Protein AF-0000000072196086 (afdb_homodimer)

Nearest PDB structures (foldseek):
  5thw-assembly2_D  TM=9.389E-01  e=6.724E-43  Burkholderia multivorans ATCC 17616
  4pxe-assembly1_B  TM=7.854E-01  e=1.519E-45  Arabidopsis thaliana
  5tp4-assembly1_A  TM=9.372E-01  e=2.542E-41  Burkholderia ambifaria MC40-6
  4pxc-assembly1_B  TM=7.829E-01  e=1.582E-44  Arabidopsis thaliana
  1ysj-assembly1_B  TM=7.218E-01  e=8.673E-21  Bacillus subtilis

Organism: NCBI:txid1219067

Sequence (834 aa):
MSKLDAQRIMERADHLATFTSMQDGLKRTYLSPEHKQAHHQLGEWMLQAGLETWQDSVGNQWGRKVSSNPTMPTLIIGSHSDTVADAGKYDGNLGILVGISSLEQLKDVEFPFHVDVVAFADEEGTRFNSTLIGSSAVAGVFDQNWLSLKDNDGVTMSQAMVEFGLSPEEVGKDSRSSDGVMAYLEVHIEQGPVLEAQNQPVGVVTGIAGAKRFQFQVKGLAGHAGTVPMGMRMDALCAVAEMISTIENYATEQSKTENKVVATVGKCEVSPGSVNVIPGEVNFTVDIRSLNQEQLERSCDDLLTALNAIAKRREVSFSNRLLYQASAVPCNDSLQSQWGEIVSRVSESEPVFLPSGAGHDALAMIHLTEVAMLFVRCDKGISHNPLESVQEDDVAVALQCLTEMILAQQERKTDGNMSKLDAQRIMERADHLATFTSMQDGLKRTYLSPEHKQAHHQLGEWMLQAGLETWQDSVGNQWGRKVSSNPTMPTLIIGSHSDTVADAGKYDGNLGILVGISSLEQLKDVEFPFHVDVVAFADEEGTRFNSTLIGSSAVAGVFDQNWLSLKDNDGVTMSQAMVEFGLSPEEVGKDSRSSDGVMAYLEVHIEQGPVLEAQNQPVGVVTGIAGAKRFQFQVKGLAGHAGTVPMGMRMDALCAVAEMISTIENYATEQSKTENKVVATVGKCEVSPGSVNVIPGEVNFTVDIRSLNQEQLERSCDDLLTALNAIAKRREVSFSNRLLYQASAVPCNDSLQSQWGEIVSRVSESEPVFLPSGAGHDALAMIHLTEVAMLFVRCDKGISHNPLESVQEDDVAVALQCLTEMILAQQERKTDGN

InterPro domains:
  IPR002933 Peptidase M20 [PF01546] (77-407)
  IPR010158 N-carbamoyl-L-amino-acid amidohydrolase [PIRSF001235] (11-411)
  IPR010158 N-carbamoyl-L-amino-acid amidohydrolase [PTHR32494] (3-406)
  IPR010158 N-carbamoyl-L-amino-acid amidohydrolase [TIGR01879] (8-407)
  IPR011650 Peptidase M20, dimerisation domain [PF07687] (207-313)
  IPR036264 Bacterial exopeptidase dimerisation domain [SSF55031] (210-325)

pLDDT: mean 95.76, std 6.64, range [34.69, 98.94]

Solvent-accessible surface area (backbone atoms only — not comparable to full-atom values): 40152 Å² total; per-residue (Å²): 109,54,60,63,50,21,51,50,43,52,51,49,34,55,55,49,44,67,38,34,81,38,86,98,40,27,25,21,37,63,66,34,73,32,35,53,51,41,44,52,51,50,41,50,55,28,43,74,36,68,25,52,64,52,67,54,50,71,55,24,33,35,23,31,43,79,29,90,36,81,83,42,37,25,36,39,32,32,27,24,62,33,42,48,77,45,18,32,53,45,61,27,36,45,16,31,44,42,43,47,52,30,48,36,74,40,60,85,58,86,45,72,29,29,38,34,34,31,35,24,31,22,45,77,19,71,51,54,74,49,56,30,49,28,33,12,26,39,24,62,64,57,60,76,69,53,42,67,34,49,28,96,84,64,50,28,42,39,59,38,31,44,73,65,72,38,48,62,88,44,50,60,72,68,33,55,54,46,84,50,36,63,33,38,41,30,40,34,60,53,38,18,38,61,37,52,76,64,72,33,45,53,33,37,31,52,20,29,33,12,38,41,28,36,41,35,40,31,40,35,45,61,43,43,31,51,34,46,55,66,93,75,57,23,43,16,53,60,52,48,18,51,42,50,47,49,51,46,52,51,24,49,58,34,46,75,43,94,63,37,34,35,54,25,65,8,30,51,47,50,31,89,42,36,56,62,28,31,18,19,29,28,40,32,27,39,29,38,30,12,58,40,54,69,55,38,54,50,50,50,52,53,49,53,53,53,45,50,49,50,25,58,76,54,62,32,46,75,49,76,44,82,74,46,74,48,74,39,43,70,30,35,68,70,55,42,51,51,47,37,54,44,41,22,65,73,70,69,42,84,59,46,74,41,70,32,39,56,89,56,49,58,72,35,34,51,69,31,34,51,31,32,42,38,26,29,34,18,53,86,13,44,54,76,23,66,77,32,41,67,51,59,69,32,45,23,50,51,34,51,40,52,38,52,52,58,59,52,52,61,58,55,51,61,67,71,101,109,54,61,61,50,20,50,48,43,52,51,48,35,56,55,49,44,67,38,35,77,38,86,98,40,27,24,20,39,61,64,33,72,33,36,51,50,40,44,52,51,50,41,49,55,28,44,72,37,69,24,51,65,52,66,53,50,72,56,24,34,36,26,31,43,82,30,91,36,80,84,40,36,25,37,37,31,30,28,25,62,32,39,49,76,44,18,33,55,44,62,27,38,44,15,32,45,41,43,46,51,29,49,36,76,41,59,87,58,88,45,74,29,30,40,34,34,31,35,24,32,22,46,77,18,69,51,55,74,50,58,30,50,28,33,11,25,37,24,60,64,56,58,75,70,53,41,68,32,48,28,94,86,64,50,28,43,38,58,37,30,44,75,64,72,37,48,62,87,44,51,62,71,69,34,54,54,46,83,50,37,62,34,35,39,32,42,32,59,52,40,17,38,62,36,53,75,66,73,32,45,51,33,36,32,52,22,31,34,12,37,40,29,36,42,34,41,31,39,35,46,62,43,44,32,48,34,45,54,65,92,76,58,24,43,16,51,60,54,47,18,52,42,49,46,50,50,47,52,52,23,49,59,33,45,74,42,94,63,38,34,35,55,24,65,8,30,52,47,51,31,89,40,36,57,60,29,32,18,19,28,28,39,34,26,39,29,37,32,11,58,40,54,67,55,40,56,50,50,52,52,53,49,54,53,52,45,51,51,50,26,59,77,54,63,32,47,73,49,74,42,82,73,46,75,47,76,39,42,72,29,34,67,68,55,42,52,51,48,38,54,44,41,23,64,76,68,69,42,84,60,45,75,42,70,32,38,56,89,57,49,59,72,34,34,50,72,31,32,50,31,33,40,37,27,29,36,20,52,85,13,43,54,76,24,66,78,34,41,68,51,57,69,33,45,23,51,50,32,53,39,52,39,51,51,59,58,52,50,61,58,54,51,62,66,72,102

Structure (mmCIF, N/CA/C/O backbone):
data_AF-0000000072196086-model_v1
#
loop_
_entity.id
_entity.type
_entity.pdbx_description
1 polymer 'Zn-dependent hydrolase'
#
loop_
_atom_site.group_PDB
_atom_site.id
_atom_site.type_symbol
_atom_site.label_atom_id
_atom_site.label_alt_id
_atom_site.label_comp_id
_atom_site.label_asym_id
_atom_site.label_entity_id
_atom_site.label_seq_id
_atom_site.pdbx_PDB_ins_code
_atom_site.Cartn_x
_atom_site.Cartn_y
_atom_site.Cartn_z
_atom_site.occupancy
_atom_site.B_iso_or_equiv
_atom_site.auth_seq_id
_atom_site.auth_comp_id
_atom_site.auth_asym_id
_atom_site.auth_atom_id
_atom_site.pdbx_PDB_model_num
ATOM 1 N N . MET A 1 1 ? 3.447 -33.844 -40.188 1 55.12 1 MET A N 1
ATOM 2 C CA . MET A 1 1 ? 2.564 -34.469 -39.219 1 55.12 1 MET A CA 1
ATOM 3 C C . MET A 1 1 ? 2.598 -33.719 -37.875 1 55.12 1 MET A C 1
ATOM 5 O O . MET A 1 1 ? 1.549 -33.375 -37.344 1 55.12 1 MET A O 1
ATOM 9 N N . SER A 1 2 ? 3.881 -33.281 -37.656 1 72.62 2 SER A N 1
ATOM 10 C CA . SER A 1 2 ? 4.004 -32.688 -36.344 1 72.62 2 SER A CA 1
ATOM 11 C C . SER A 1 2 ? 3.445 -31.266 -36.312 1 72.62 2 SER A C 1
ATOM 13 O O . SER A 1 2 ? 2.746 -30.875 -35.375 1 72.62 2 SER A O 1
ATOM 15 N N . LYS A 1 3 ? 3.455 -30.609 -37.406 1 80.06 3 LYS A N 1
ATOM 16 C CA . LYS A 1 3 ? 2.982 -29.234 -37.469 1 80.06 3 LYS A CA 1
ATOM 17 C C . LYS A 1 3 ? 1.459 -29.172 -37.5 1 80.06 3 LYS A C 1
ATOM 19 O O . LYS A 1 3 ? 0.843 -28.344 -36.844 1 80.06 3 LYS A O 1
ATOM 24 N N . LEU A 1 4 ? 0.886 -30.047 -38.312 1 87.25 4 LEU A N 1
ATOM 25 C CA . LEU A 1 4 ? -0.568 -30.109 -38.406 1 87.25 4 LEU A CA 1
ATOM 26 C C . LEU A 1 4 ? -1.192 -30.484 -37.062 1 87.25 4 LEU A C 1
ATOM 28 O O . LEU A 1 4 ? -2.248 -29.969 -36.688 1 87.25 4 LEU A O 1
ATOM 32 N N . ASP A 1 5 ? -0.518 -31.359 -36.438 1 93.75 5 ASP A N 1
ATOM 33 C CA . ASP A 1 5 ? -1.005 -31.781 -35.125 1 93.75 5 ASP A CA 1
ATOM 34 C C . ASP A 1 5 ? -0.903 -30.641 -34.094 1 93.75 5 ASP A C 1
ATOM 36 O O . ASP A 1 5 ? -1.793 -30.453 -33.281 1 93.75 5 ASP A O 1
ATOM 40 N N . ALA A 1 6 ? 0.169 -29.891 -34.281 1 96.56 6 ALA A N 1
ATOM 41 C CA . ALA A 1 6 ? 0.336 -28.75 -33.375 1 96.56 6 ALA A CA 1
ATOM 42 C C . ALA A 1 6 ? -0.746 -27.703 -33.625 1 96.56 6 ALA A C 1
ATOM 44 O O . ALA A 1 6 ? -1.274 -27.109 -32.688 1 96.56 6 ALA A O 1
ATOM 45 N N . GLN A 1 7 ? -1.044 -27.453 -34.844 1 97.19 7 GLN A N 1
ATOM 46 C CA . GLN A 1 7 ? -2.113 -26.516 -35.188 1 97.19 7 GLN A CA 1
ATOM 47 C C . GLN A 1 7 ? -3.451 -26.969 -34.625 1 97.19 7 GLN A C 1
ATOM 49 O O . GLN A 1 7 ? -4.223 -26.172 -34.094 1 97.19 7 GLN A O 1
ATOM 54 N N . ARG A 1 8 ? -3.686 -28.234 -34.75 1 97.88 8 ARG A N 1
ATOM 55 C CA . ARG A 1 8 ? -4.926 -28.797 -34.25 1 97.88 8 ARG A CA 1
ATOM 56 C C . ARG A 1 8 ? -4.996 -28.656 -32.719 1 97.88 8 ARG A C 1
ATOM 58 O O . ARG A 1 8 ? -6.062 -28.359 -32.156 1 97.88 8 ARG A O 1
ATOM 65 N N . ILE A 1 9 ? -3.879 -28.875 -32.094 1 98.31 9 ILE A N 1
ATOM 66 C CA . ILE A 1 9 ? -3.809 -28.703 -30.641 1 98.31 9 ILE A CA 1
ATOM 67 C C . ILE A 1 9 ? -4.188 -27.266 -30.281 1 98.31 9 ILE A C 1
ATOM 69 O O . ILE A 1 9 ? -4.977 -27.031 -29.359 1 98.31 9 ILE A O 1
ATOM 73 N N . MET A 1 10 ? -3.67 -26.328 -31 1 97.81 10 MET A N 1
ATOM 74 C CA . MET A 1 10 ? -3.936 -24.906 -30.719 1 97.81 10 MET A CA 1
ATOM 75 C C . MET A 1 10 ? -5.398 -24.578 -31 1 97.81 10 MET A C 1
ATOM 77 O O . MET A 1 10 ? -6.016 -23.812 -30.25 1 97.81 10 MET A O 1
ATOM 81 N N . GLU A 1 11 ? -5.934 -25.109 -32 1 98.19 11 GLU A N 1
ATOM 82 C CA . GLU A 1 11 ? -7.352 -24.906 -32.312 1 98.19 11 GLU A CA 1
ATOM 83 C C . GLU A 1 11 ? -8.234 -25.5 -31.219 1 98.19 11 GLU A C 1
ATOM 85 O O . GLU A 1 11 ? -9.266 -24.906 -30.875 1 98.19 11 GLU A O 1
ATOM 90 N N . ARG A 1 12 ? -7.852 -26.641 -30.75 1 98.56 12 ARG A N 1
ATOM 91 C CA . ARG A 1 12 ? -8.602 -27.25 -29.656 1 98.56 12 ARG A CA 1
ATOM 92 C C . ARG A 1 12 ? -8.523 -26.406 -28.391 1 98.56 12 ARG A C 1
ATOM 94 O O . ARG A 1 12 ? -9.5 -26.312 -27.641 1 98.56 12 ARG A O 1
ATOM 101 N N . ALA A 1 13 ? -7.332 -25.844 -28.172 1 98.31 13 ALA A N 1
ATOM 102 C CA . ALA A 1 13 ? -7.211 -24.938 -27.031 1 98.31 13 ALA A CA 1
ATOM 103 C C . ALA A 1 13 ? -8.164 -23.766 -27.172 1 98.31 13 ALA A C 1
ATOM 105 O O . ALA A 1 13 ? -8.781 -23.344 -26.188 1 98.31 13 ALA A O 1
ATOM 106 N N . ASP A 1 14 ? -8.281 -23.188 -28.359 1 98 14 ASP A N 1
ATOM 107 C CA . ASP A 1 14 ? -9.227 -22.109 -28.641 1 98 14 ASP A CA 1
ATOM 108 C C . ASP A 1 14 ? -10.656 -22.547 -28.328 1 98 14 ASP A C 1
ATOM 110 O O . ASP A 1 14 ? -11.438 -21.781 -27.75 1 98 14 ASP A O 1
ATOM 114 N N . HIS A 1 15 ? -10.914 -23.734 -28.766 1 98.44 15 HIS A N 1
ATOM 115 C CA . HIS A 1 15 ? -12.258 -24.266 -28.562 1 98.44 15 HIS A CA 1
ATOM 116 C C . HIS A 1 15 ? -12.562 -24.453 -27.078 1 98.44 15 HIS A C 1
ATOM 118 O O . HIS A 1 15 ? -13.641 -24.078 -26.609 1 98.44 15 HIS A O 1
ATOM 124 N N . LEU A 1 16 ? -11.641 -25.016 -26.359 1 98.19 16 LEU A N 1
ATOM 125 C CA . LEU A 1 16 ? -11.828 -25.203 -24.922 1 98.19 16 LEU A CA 1
ATOM 126 C C . LEU A 1 16 ? -12.078 -23.859 -24.234 1 98.19 16 LEU A C 1
ATOM 128 O O . LEU A 1 16 ? -12.828 -23.797 -23.266 1 98.19 16 LEU A O 1
ATOM 132 N N . ALA A 1 17 ? -11.438 -22.781 -24.75 1 97.69 17 ALA A N 1
ATOM 133 C CA . ALA A 1 17 ? -11.516 -21.469 -24.141 1 97.69 17 ALA A CA 1
ATOM 134 C C . ALA A 1 17 ? -12.906 -20.859 -24.297 1 97.69 17 ALA A C 1
ATOM 136 O O . ALA A 1 17 ? -13.258 -19.906 -23.609 1 97.69 17 ALA A O 1
ATOM 137 N N . THR A 1 18 ? -13.711 -21.438 -25.141 1 97.94 18 THR A N 1
ATOM 138 C CA . THR A 1 18 ? -15.062 -20.922 -25.328 1 97.94 18 THR A CA 1
ATOM 139 C C . THR A 1 18 ? -15.969 -21.375 -24.203 1 97.94 18 THR A C 1
ATOM 141 O O . THR A 1 18 ? -17.062 -20.828 -24.016 1 97.94 18 THR A O 1
ATOM 144 N N . PHE A 1 19 ? -15.586 -22.438 -23.516 1 98.44 19 PHE A N 1
ATOM 145 C CA . PHE A 1 19 ? -16.344 -22.875 -22.344 1 98.44 19 PHE A CA 1
ATOM 146 C C . PHE A 1 19 ? -15.961 -22.047 -21.125 1 98.44 19 PHE A C 1
ATOM 148 O O . PHE A 1 19 ? -15.148 -22.484 -20.297 1 98.44 19 PHE A O 1
ATOM 155 N N . THR A 1 20 ? -16.531 -20.891 -20.984 1 98.25 20 THR A N 1
ATOM 156 C CA . THR A 1 20 ? -16.172 -19.906 -19.969 1 98.25 20 THR A CA 1
ATOM 157 C C . THR A 1 20 ? -17.406 -19.234 -19.375 1 98.25 20 THR A C 1
ATOM 159 O O . THR A 1 20 ? -18.422 -19.109 -20.062 1 98.25 20 THR A O 1
ATOM 162 N N . SER A 1 21 ? -17.344 -18.906 -18.109 1 97.19 21 SER A N 1
ATOM 163 C CA . SER A 1 21 ? -18.422 -18.203 -17.453 1 97.19 21 SER A CA 1
ATOM 164 C C . SER A 1 21 ? -18.219 -16.688 -17.5 1 97.19 21 SER A C 1
ATOM 166 O O . SER A 1 21 ? -19.062 -15.922 -17.047 1 97.19 21 SER A O 1
ATOM 168 N N . MET A 1 22 ? -17.109 -16.25 -18.016 1 95.44 22 MET A N 1
ATOM 169 C CA . MET A 1 22 ? -16.75 -14.828 -18.031 1 95.44 22 MET A CA 1
ATOM 170 C C . MET A 1 22 ? -16.969 -14.234 -19.422 1 95.44 22 MET A C 1
ATOM 172 O O . MET A 1 22 ? -16.531 -14.812 -20.422 1 95.44 22 MET A O 1
ATOM 176 N N . GLN A 1 23 ? -17.641 -13.023 -19.406 1 93.81 23 GLN A N 1
ATOM 177 C CA . GLN A 1 23 ? -17.828 -12.312 -20.656 1 93.81 23 GLN A CA 1
ATOM 178 C C . GLN A 1 23 ? -16.5 -11.742 -21.156 1 93.81 23 GLN A C 1
ATOM 180 O O . GLN A 1 23 ? -15.805 -11.031 -20.422 1 93.81 23 GLN A O 1
ATOM 185 N N . ASP A 1 24 ? -16.094 -12.047 -22.344 1 93.31 24 ASP A N 1
ATOM 186 C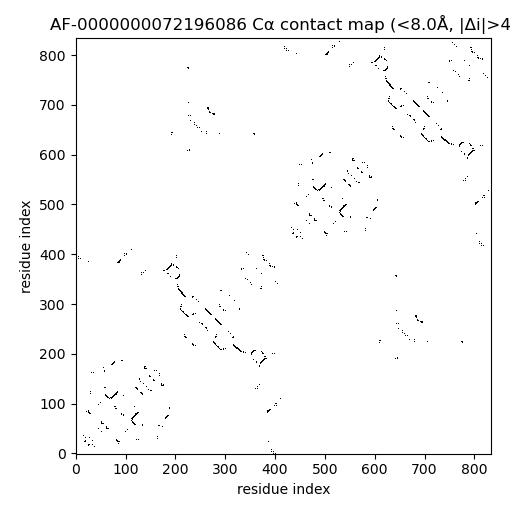 CA . ASP A 1 24 ? -14.883 -11.539 -22.984 1 93.31 24 ASP A CA 1
ATOM 187 C C . ASP A 1 24 ? -13.633 -11.961 -22.219 1 93.31 24 ASP A C 1
ATOM 189 O O . ASP A 1 24 ? -12.68 -11.195 -22.109 1 93.31 24 ASP A O 1
ATOM 193 N N . GLY A 1 25 ? -13.742 -13.031 -21.547 1 96.25 25 GLY A N 1
ATOM 194 C CA . GLY A 1 25 ? -12.641 -13.602 -20.781 1 96.25 25 GLY A CA 1
ATOM 195 C C . GLY A 1 25 ? -12.805 -15.086 -20.516 1 96.25 25 GLY A C 1
ATOM 196 O O . GLY A 1 25 ? -13.781 -15.695 -20.953 1 96.25 25 GLY A O 1
ATOM 197 N N . LEU A 1 26 ? -11.836 -15.664 -19.844 1 97.25 26 LEU A N 1
ATOM 198 C CA . LEU A 1 26 ? -11.867 -17.094 -19.578 1 97.25 26 LEU A CA 1
ATOM 199 C C . LEU A 1 26 ? -11.922 -17.375 -18.078 1 97.25 26 LEU A C 1
ATOM 201 O O . LEU A 1 26 ? -11.078 -16.875 -17.328 1 97.25 26 LEU A O 1
ATOM 205 N N . LYS A 1 27 ? -12.938 -17.984 -17.672 1 97 27 LYS A N 1
ATOM 206 C CA . LYS A 1 27 ? -13.109 -18.5 -16.328 1 97 27 LYS A CA 1
ATOM 207 C C . LYS A 1 27 ? -13.859 -19.828 -16.328 1 97 27 LYS A C 1
ATOM 209 O O . LYS A 1 27 ? -15.016 -19.891 -16.734 1 97 27 LYS A O 1
ATOM 214 N N . ARG A 1 28 ? -13.156 -20.875 -15.961 1 98.31 28 ARG A N 1
ATOM 215 C CA . ARG A 1 28 ? -13.742 -22.203 -15.875 1 98.31 28 ARG A CA 1
ATOM 216 C C . ARG A 1 28 ? -13.406 -22.859 -14.539 1 98.31 28 ARG A C 1
ATOM 218 O O . ARG A 1 28 ? -12.312 -23.391 -14.352 1 98.31 28 ARG A O 1
ATOM 225 N N . THR A 1 29 ? -14.391 -22.891 -13.617 1 97.75 29 THR A N 1
ATOM 226 C CA . THR A 1 29 ? -14.133 -23.359 -12.258 1 97.75 29 THR A CA 1
ATOM 227 C C . THR A 1 29 ? -14.641 -24.797 -12.078 1 97.75 29 THR A C 1
ATOM 229 O O . THR A 1 29 ? -15.422 -25.281 -12.898 1 97.75 29 THR A O 1
ATOM 232 N N . TYR A 1 30 ? -14.156 -25.422 -11.023 1 98.12 30 TYR A N 1
ATOM 233 C CA . TYR A 1 30 ? -14.508 -26.797 -10.664 1 98.12 30 TYR A CA 1
ATOM 234 C C . TYR A 1 30 ? -16 -26.938 -10.469 1 98.12 30 TYR A C 1
ATOM 236 O O . TYR A 1 30 ? -16.625 -26.141 -9.758 1 98.12 30 TYR A O 1
ATOM 244 N N . LEU A 1 31 ? -16.609 -27.953 -11.227 1 98.19 31 LEU A N 1
ATOM 245 C CA . LEU A 1 31 ? -17.984 -28.391 -11.086 1 98.19 31 LEU A CA 1
ATOM 246 C C . LEU A 1 31 ? -18.953 -27.328 -11.617 1 98.19 31 LEU A C 1
ATOM 248 O O . LEU A 1 31 ? -20.109 -27.266 -11.195 1 98.19 31 LEU A O 1
ATOM 252 N N . SER A 1 32 ? -18.516 -26.453 -12.438 1 97.94 32 SER A N 1
ATOM 253 C CA . SER A 1 32 ? -19.375 -25.516 -13.148 1 97.94 32 SER A CA 1
ATOM 254 C C . SER A 1 32 ? -19.938 -26.141 -14.414 1 97.94 32 SER A C 1
ATOM 256 O O . SER A 1 32 ? -19.484 -27.203 -14.852 1 97.94 32 SER A O 1
ATOM 258 N N . PRO A 1 33 ? -20.938 -25.438 -14.969 1 97.94 33 PRO A N 1
ATOM 259 C CA . PRO A 1 33 ? -21.438 -25.906 -16.266 1 97.94 33 PRO A CA 1
ATOM 260 C C . PRO A 1 33 ? -20.344 -25.922 -17.344 1 97.94 33 PRO A C 1
ATOM 262 O O . PRO A 1 33 ? -20.328 -26.797 -18.203 1 97.94 33 PRO A O 1
ATOM 265 N N . GLU A 1 34 ? -19.5 -24.906 -17.312 1 98.38 34 GLU A N 1
ATOM 266 C CA . GLU A 1 34 ? -18.422 -24.812 -18.266 1 98.38 34 GLU A CA 1
ATOM 267 C C . GLU A 1 34 ? -17.406 -25.938 -18.094 1 98.38 34 GLU A C 1
ATOM 269 O O . GLU A 1 34 ? -16.844 -26.438 -19.062 1 98.38 34 GLU A O 1
ATOM 274 N N . HIS A 1 35 ? -17.172 -26.328 -16.844 1 98.38 35 HIS A N 1
ATOM 275 C CA . HIS A 1 35 ? -16.375 -27.516 -16.562 1 98.38 35 HIS A CA 1
ATOM 276 C C . HIS A 1 35 ? -16.969 -28.766 -17.219 1 98.38 35 HIS A C 1
ATOM 278 O O . HIS A 1 35 ? -16.25 -29.531 -17.859 1 98.38 35 HIS A O 1
ATOM 284 N N . LYS A 1 36 ? -18.219 -28.938 -17.062 1 98.31 36 LYS A N 1
ATOM 285 C CA . LYS A 1 36 ? -18.922 -30.062 -17.656 1 98.31 36 LYS A CA 1
ATOM 286 C C . LYS A 1 36 ? -18.781 -30.078 -19.172 1 98.31 36 LYS A C 1
ATOM 288 O O . LYS A 1 36 ? -18.484 -31.125 -19.766 1 98.31 36 LYS A O 1
ATOM 293 N N . GLN A 1 37 ? -18.953 -28.938 -19.75 1 98.56 37 GLN A N 1
ATOM 294 C CA . GLN A 1 37 ? -18.844 -28.812 -21.203 1 98.56 37 GLN A CA 1
ATOM 295 C C . GLN A 1 37 ? -17.438 -29.141 -21.672 1 98.56 37 GLN A C 1
ATOM 297 O O . GLN A 1 37 ? -17.25 -29.875 -22.656 1 98.56 37 GLN A O 1
ATOM 302 N N . ALA A 1 38 ? -16.484 -28.594 -21.047 1 98.69 38 ALA A N 1
ATOM 303 C CA . ALA A 1 38 ? -15.086 -28.812 -21.422 1 98.69 38 ALA A CA 1
ATOM 304 C C . ALA A 1 38 ? -14.719 -30.281 -21.328 1 98.69 38 ALA A C 1
ATOM 306 O O . ALA A 1 38 ? -14.062 -30.828 -22.219 1 98.69 38 ALA A O 1
ATOM 307 N N . HIS A 1 39 ? -15.102 -30.906 -20.25 1 98.69 39 HIS A N 1
ATOM 308 C CA . HIS A 1 39 ? -14.742 -32.312 -20.031 1 98.69 39 HIS A CA 1
ATOM 309 C C . HIS A 1 39 ? -15.484 -33.219 -21.016 1 98.69 39 HIS A C 1
ATOM 311 O O . HIS A 1 39 ? -14.945 -34.25 -21.438 1 98.69 39 HIS A O 1
ATOM 317 N N . HIS A 1 40 ? -16.734 -32.844 -21.297 1 98.56 40 HIS A N 1
ATOM 318 C CA . HIS A 1 40 ? -17.422 -33.562 -22.359 1 98.56 40 HIS A CA 1
ATOM 319 C C . HIS A 1 40 ? -16.672 -33.469 -23.672 1 98.56 40 HIS A C 1
ATOM 321 O O . HIS A 1 40 ? -16.453 -34.5 -24.344 1 98.56 40 HIS A O 1
ATOM 327 N N . GLN A 1 41 ? -16.266 -32.281 -24 1 98.88 41 GLN A N 1
ATOM 328 C CA . GLN A 1 41 ? -15.516 -32.062 -25.234 1 98.88 41 GLN A CA 1
ATOM 329 C C . GLN A 1 41 ? -14.195 -32.844 -25.219 1 98.88 41 GLN A C 1
ATOM 331 O O . GLN A 1 41 ? -13.812 -33.438 -26.219 1 98.88 41 GLN A O 1
ATOM 336 N N . LEU A 1 42 ? -13.492 -32.812 -24.141 1 98.88 42 LEU A N 1
ATOM 337 C CA . LEU A 1 42 ? -12.25 -33.562 -24 1 98.88 42 LEU A CA 1
ATOM 338 C C . LEU A 1 42 ? -12.5 -35.062 -24.172 1 98.88 42 LEU A C 1
ATOM 340 O O . LEU A 1 42 ? -11.719 -35.75 -24.844 1 98.88 42 LEU A O 1
ATOM 344 N N . GLY A 1 43 ? -13.562 -35.531 -23.562 1 98.81 43 GLY A N 1
ATOM 345 C CA . GLY A 1 43 ? -13.945 -36.938 -23.766 1 98.81 43 GLY A CA 1
ATOM 346 C C . GLY A 1 43 ? -14.164 -37.281 -25.219 1 98.81 43 GLY A C 1
ATOM 347 O O . GLY A 1 43 ? -13.75 -38.344 -25.688 1 98.81 43 GLY A O 1
ATOM 348 N N . GLU A 1 44 ? -14.812 -36.375 -25.922 1 98.75 44 GLU A N 1
ATOM 349 C CA . GLU A 1 44 ? -15.039 -36.594 -27.344 1 98.75 44 GLU A CA 1
ATOM 350 C C . GLU A 1 44 ? -13.719 -36.688 -28.109 1 98.75 44 GLU A C 1
ATOM 352 O O . GLU A 1 44 ? -13.562 -37.562 -28.984 1 98.75 44 GLU A O 1
ATOM 357 N N . TRP A 1 45 ? -12.844 -35.781 -27.844 1 98.81 45 TRP A N 1
ATOM 358 C CA . TRP A 1 45 ? -11.555 -35.812 -28.531 1 98.81 45 TRP A CA 1
ATOM 359 C C . TRP A 1 45 ? -10.773 -37.094 -28.156 1 98.81 45 TRP A C 1
ATOM 361 O O . TRP A 1 45 ? -10.031 -37.625 -28.984 1 98.81 45 TRP A O 1
ATOM 371 N N . MET A 1 46 ? -10.883 -37.562 -26.891 1 98.81 46 MET A N 1
ATOM 372 C CA . MET A 1 46 ? -10.258 -38.812 -26.484 1 98.81 46 MET A CA 1
ATOM 373 C C . MET A 1 46 ? -10.82 -40 -27.281 1 98.81 46 MET A C 1
ATOM 375 O O . MET A 1 46 ? -10.07 -40.844 -27.766 1 98.81 46 MET A O 1
ATOM 379 N N . LEU A 1 47 ? -12.117 -40 -27.469 1 98.62 47 LEU A N 1
ATOM 380 C CA . LEU A 1 47 ? -12.766 -41.031 -28.266 1 98.62 47 LEU A CA 1
ATOM 381 C C . LEU A 1 47 ? -12.281 -41 -29.719 1 98.62 47 LEU A C 1
ATOM 383 O O . LEU A 1 47 ? -12 -42.062 -30.312 1 98.62 47 LEU A O 1
ATOM 387 N N . GLN A 1 48 ? -12.227 -39.844 -30.219 1 98.19 48 GLN A N 1
ATOM 388 C CA . GLN A 1 48 ? -11.766 -39.656 -31.594 1 98.19 48 GLN A CA 1
ATOM 389 C C . GLN A 1 48 ? -10.344 -40.188 -31.766 1 98.19 48 GLN A C 1
ATOM 391 O O . GLN A 1 48 ? -9.969 -40.656 -32.844 1 98.19 48 GLN A O 1
ATOM 396 N N . ALA A 1 49 ? -9.578 -40.094 -30.734 1 97.88 49 ALA A N 1
ATOM 397 C CA . ALA A 1 49 ? -8.195 -40.531 -30.766 1 97.88 49 ALA A CA 1
ATOM 398 C C . ALA A 1 49 ? -8.102 -42.062 -30.594 1 97.88 49 ALA A C 1
ATOM 400 O O . ALA A 1 49 ? -7.012 -42.625 -30.609 1 97.88 49 ALA A O 1
ATOM 401 N N . GLY A 1 50 ? -9.211 -42.719 -30.391 1 97.69 50 GLY A N 1
ATOM 402 C CA . GLY A 1 50 ? -9.25 -44.156 -30.266 1 97.69 50 GLY A CA 1
ATOM 403 C C . GLY A 1 50 ? -9.094 -44.625 -28.828 1 97.69 50 GLY A C 1
ATOM 404 O O . GLY A 1 50 ? -8.789 -45.812 -28.594 1 97.69 50 GLY A O 1
ATOM 405 N N . LEU A 1 51 ? -9.328 -43.781 -27.875 1 98.5 51 LEU A N 1
ATOM 406 C CA . LEU A 1 51 ? -9.156 -44.156 -26.484 1 98.5 51 LEU A CA 1
ATOM 407 C C . LEU A 1 51 ? -10.484 -44.531 -25.844 1 98.5 51 LEU A C 1
ATOM 409 O O . LEU A 1 51 ? -11.547 -44.094 -26.281 1 98.5 51 LEU A O 1
ATOM 413 N N . GLU A 1 52 ? -10.391 -45.438 -24.844 1 98.25 52 GLU A N 1
ATOM 414 C CA . GLU A 1 52 ? -11.516 -45.562 -23.922 1 98.25 52 GLU A CA 1
ATOM 415 C C . GLU A 1 52 ? -11.633 -44.344 -23.016 1 98.25 52 GLU A C 1
ATOM 417 O O . GLU A 1 52 ? -10.617 -43.75 -22.641 1 98.25 52 GLU A O 1
ATOM 422 N N . THR A 1 53 ? -12.812 -43.938 -22.734 1 98.44 53 THR A N 1
ATOM 423 C CA . THR A 1 53 ? -12.906 -42.75 -21.922 1 98.44 53 THR A CA 1
ATOM 424 C C . THR A 1 53 ? -13.961 -42.906 -20.828 1 98.44 53 THR A C 1
ATOM 426 O O . THR A 1 53 ? -14.914 -43.656 -20.984 1 98.44 53 THR A O 1
ATOM 429 N N . TRP A 1 54 ? -13.758 -42.312 -19.641 1 97.81 54 TRP A N 1
ATOM 430 C CA . TRP A 1 54 ? -14.711 -42.281 -18.531 1 97.81 54 TRP A CA 1
ATOM 431 C C . TRP A 1 54 ? -14.438 -41.062 -17.625 1 97.81 54 TRP A C 1
ATOM 433 O O . TRP A 1 54 ? -13.406 -40.406 -17.75 1 97.81 54 TRP A O 1
ATOM 443 N N . GLN A 1 55 ? -15.406 -40.719 -16.844 1 97.56 55 GLN A N 1
ATOM 444 C CA . GLN A 1 55 ? -15.266 -39.719 -15.797 1 97.56 55 GLN A CA 1
ATOM 445 C C . GLN A 1 55 ? -15.234 -40.344 -14.422 1 97.56 55 GLN A C 1
ATOM 447 O O . GLN A 1 55 ? -15.992 -41.281 -14.148 1 97.56 55 GLN A O 1
ATOM 452 N N . ASP A 1 56 ? -14.328 -39.938 -13.594 1 97.5 56 ASP A N 1
ATOM 453 C CA . ASP A 1 56 ? -14.227 -40.594 -12.289 1 97.5 56 ASP A CA 1
ATOM 454 C C . ASP A 1 56 ? -15.062 -39.875 -11.242 1 97.5 56 ASP A C 1
ATOM 456 O O . ASP A 1 56 ? -15.867 -39 -11.586 1 97.5 56 ASP A O 1
ATOM 460 N N . SER A 1 57 ? -14.883 -40.188 -9.977 1 96.38 57 SER A N 1
ATOM 461 C CA . SER A 1 57 ? -15.82 -39.812 -8.922 1 96.38 57 SER A CA 1
ATOM 462 C C . SER A 1 57 ? -15.68 -38.312 -8.578 1 96.38 57 SER A C 1
ATOM 464 O O . SER A 1 57 ? -16.562 -37.75 -7.949 1 96.38 57 SER A O 1
ATOM 466 N N . VAL A 1 58 ? -14.586 -37.719 -8.945 1 97.31 58 VAL A N 1
ATOM 467 C CA . VAL A 1 58 ? -14.43 -36.312 -8.625 1 97.31 58 VAL A CA 1
ATOM 468 C C . VAL A 1 58 ? -14.547 -35.469 -9.898 1 97.31 58 VAL A C 1
ATOM 470 O O . VAL A 1 58 ? -14.344 -34.25 -9.867 1 97.31 58 VAL A O 1
ATOM 473 N N . GLY A 1 59 ? -14.789 -36.094 -10.969 1 97.69 59 GLY A N 1
ATOM 474 C CA . GLY A 1 59 ? -15.078 -35.375 -12.203 1 97.69 59 GLY A CA 1
ATOM 475 C C . GLY A 1 59 ? -13.875 -35.281 -13.125 1 97.69 59 GLY A C 1
ATOM 476 O O . GLY A 1 59 ? -13.891 -34.5 -14.094 1 97.69 59 GLY A O 1
ATOM 477 N N . ASN A 1 60 ? -12.766 -35.938 -12.828 1 98.5 60 ASN A N 1
ATOM 478 C CA . ASN A 1 60 ? -11.695 -36.031 -13.812 1 98.5 60 ASN A CA 1
ATOM 479 C C . ASN A 1 60 ? -12.18 -36.719 -15.094 1 98.5 60 ASN A C 1
ATOM 481 O O . ASN A 1 60 ? -12.992 -37.656 -15.039 1 98.5 60 ASN A O 1
ATOM 485 N N . GLN A 1 61 ? -11.68 -36.281 -16.203 1 98.75 61 GLN A N 1
ATOM 486 C CA . GLN A 1 61 ? -11.945 -36.938 -17.484 1 98.75 61 GLN A CA 1
ATOM 487 C C . GLN A 1 61 ? -10.75 -37.781 -17.938 1 98.75 61 GLN A C 1
ATOM 489 O O . GLN A 1 61 ? -9.656 -37.25 -18.141 1 98.75 61 GLN A O 1
ATOM 494 N N . TRP A 1 62 ? -11 -39.094 -18.125 1 98.69 62 TRP A N 1
ATOM 495 C CA . TRP A 1 62 ? -9.922 -40.031 -18.438 1 98.69 62 TRP A CA 1
ATOM 496 C C . TRP A 1 62 ? -10.023 -40.531 -19.875 1 98.69 62 TRP A C 1
ATOM 498 O O . TRP A 1 62 ? -11.117 -40.656 -20.422 1 98.69 62 TRP A O 1
ATOM 508 N N . GLY A 1 63 ? -8.875 -40.781 -20.5 1 98.81 63 GLY A N 1
ATOM 509 C CA . GLY A 1 63 ? -8.688 -41.531 -21.734 1 98.81 63 GLY A CA 1
ATOM 510 C C . GLY A 1 63 ? -7.613 -42.594 -21.625 1 98.81 63 GLY A C 1
ATOM 511 O O . GLY A 1 63 ? -6.523 -42.312 -21.109 1 98.81 63 GLY A O 1
ATOM 512 N N . ARG A 1 64 ? -7.895 -43.812 -22.047 1 98.62 64 ARG A N 1
ATOM 513 C CA . ARG A 1 64 ? -6.945 -44.906 -21.922 1 98.62 64 ARG A CA 1
ATOM 514 C C . ARG A 1 64 ? -6.645 -45.531 -23.281 1 98.62 64 ARG A C 1
ATOM 516 O O . ARG A 1 64 ? -7.562 -45.906 -24.016 1 98.62 64 ARG A O 1
ATOM 523 N N . LYS A 1 65 ? -5.398 -45.469 -23.578 1 98.44 65 LYS A N 1
ATOM 524 C CA . LYS A 1 65 ? -4.938 -46.406 -24.594 1 98.44 65 LYS A CA 1
ATOM 525 C C . LYS A 1 65 ? -4.758 -47.812 -24 1 98.44 65 LYS A C 1
ATOM 527 O O . LYS A 1 65 ? -3.818 -48.062 -23.234 1 98.44 65 LYS A O 1
ATOM 532 N N . VAL A 1 66 ? -5.555 -48.719 -24.453 1 96.94 66 VAL A N 1
ATOM 533 C CA . VAL A 1 66 ? -5.648 -50.031 -23.828 1 96.94 66 VAL A CA 1
ATOM 534 C C . VAL A 1 66 ? -4.48 -50.906 -24.266 1 96.94 66 VAL A C 1
ATOM 536 O O . VAL A 1 66 ? -4.082 -50.875 -25.438 1 96.94 66 VAL A O 1
ATOM 539 N N . SER A 1 67 ? -3.98 -51.562 -23.328 1 95.25 67 SER A N 1
ATOM 540 C CA . SER A 1 67 ? -2.996 -52.625 -23.594 1 95.25 67 SER A CA 1
ATOM 541 C C . SER A 1 67 ? -3.621 -54 -23.469 1 95.25 67 SER A C 1
ATOM 543 O O . SER A 1 67 ? -4.645 -54.188 -22.812 1 95.25 67 SER A O 1
ATOM 545 N N . SER A 1 68 ? -2.963 -54.938 -24.141 1 90.62 68 SER A N 1
ATOM 546 C CA . SER A 1 68 ? -3.439 -56.312 -24.047 1 90.62 68 SER A CA 1
ATOM 547 C C . SER A 1 68 ? -3.08 -56.938 -22.688 1 90.62 68 SER A C 1
ATOM 549 O O . SER A 1 68 ? -3.617 -57.969 -22.312 1 90.62 68 SER A O 1
ATOM 551 N N . ASN A 1 69 ? -2.232 -56.344 -21.969 1 89.75 69 ASN A N 1
ATOM 552 C CA . ASN A 1 69 ? -1.845 -56.812 -20.641 1 89.75 69 ASN A CA 1
ATOM 553 C C . ASN A 1 69 ? -2.41 -55.938 -19.547 1 89.75 69 ASN A C 1
ATOM 555 O O . ASN A 1 69 ? -1.737 -55 -19.078 1 89.75 69 ASN A O 1
ATOM 559 N N . PRO A 1 70 ? -3.486 -56.281 -18.969 1 85.38 70 PRO A N 1
ATOM 560 C CA . PRO A 1 70 ? -4.164 -55.406 -18.031 1 85.38 70 PRO A CA 1
ATOM 561 C C . PRO A 1 70 ? -3.551 -55.438 -16.625 1 85.38 70 PRO A C 1
ATOM 563 O O . PRO A 1 70 ? -3.9 -54.625 -15.766 1 85.38 70 PRO A O 1
ATOM 566 N N . THR A 1 71 ? -2.611 -56.281 -16.406 1 89.38 71 THR A N 1
ATOM 567 C CA . THR A 1 71 ? -2.033 -56.438 -15.078 1 89.38 71 THR A CA 1
ATOM 568 C C . THR A 1 71 ? -0.799 -55.562 -14.922 1 89.38 71 THR A C 1
ATOM 570 O O . THR A 1 71 ? -0.319 -55.344 -13.805 1 89.38 71 THR A O 1
ATOM 573 N N . MET A 1 72 ? -0.321 -55.062 -16.047 1 91.5 72 MET A N 1
ATOM 574 C CA . MET A 1 72 ? 0.857 -54.188 -15.984 1 91.5 72 MET A CA 1
ATOM 575 C C . MET A 1 72 ? 0.498 -52.812 -15.445 1 91.5 72 MET A C 1
ATOM 577 O O . MET A 1 72 ? -0.621 -52.344 -15.641 1 91.5 72 MET A O 1
ATOM 581 N N . PRO A 1 73 ? 1.459 -52.219 -14.773 1 95 73 PRO A N 1
ATOM 582 C CA . PRO A 1 73 ? 1.2 -50.844 -14.312 1 95 73 PRO A CA 1
ATOM 583 C C . PRO A 1 73 ? 0.927 -49.875 -15.461 1 95 73 PRO A C 1
ATOM 585 O O . PRO A 1 73 ? 1.473 -50.062 -16.547 1 95 73 PRO A O 1
ATOM 588 N N . THR A 1 74 ? 0.181 -48.875 -15.148 1 97.25 74 THR A N 1
ATOM 589 C CA . THR A 1 74 ? -0.285 -47.906 -16.141 1 97.25 74 THR A CA 1
ATOM 590 C C . THR A 1 74 ? 0.606 -46.656 -16.141 1 97.25 74 THR A C 1
ATOM 592 O O . THR A 1 74 ? 1.036 -46.188 -15.094 1 97.25 74 THR A O 1
ATOM 595 N N . LEU A 1 75 ? 0.98 -46.188 -17.297 1 98.12 75 LEU A N 1
ATOM 596 C CA . LEU A 1 75 ? 1.574 -44.844 -17.438 1 98.12 75 LEU A CA 1
ATOM 597 C C . LEU A 1 75 ? 0.496 -43.781 -17.469 1 98.12 75 LEU A C 1
ATOM 599 O O . LEU A 1 75 ? -0.461 -43.875 -18.234 1 98.12 75 LEU A O 1
ATOM 603 N N . ILE A 1 76 ? 0.617 -42.75 -16.609 1 98.69 76 ILE A N 1
ATOM 604 C CA . ILE A 1 76 ? -0.4 -41.719 -16.562 1 98.69 76 ILE A CA 1
ATOM 605 C C . ILE A 1 76 ? 0.189 -40.406 -17.062 1 98.69 76 ILE A C 1
ATOM 607 O O . ILE A 1 76 ? 1.273 -40 -16.641 1 98.69 76 ILE A O 1
ATOM 611 N N . ILE A 1 77 ? -0.485 -39.781 -18 1 98.75 77 ILE A N 1
ATOM 612 C CA . ILE A 1 77 ? -0.224 -38.438 -18.484 1 98.75 77 ILE A CA 1
ATOM 613 C C . ILE A 1 77 ? -1.372 -37.5 -18.078 1 98.75 77 ILE A C 1
ATOM 615 O O . ILE A 1 77 ? -2.543 -37.875 -18.172 1 98.75 77 ILE A O 1
ATOM 619 N N . GLY A 1 78 ? -1.015 -36.312 -17.609 1 98.25 78 GLY A N 1
ATOM 620 C CA . GLY A 1 78 ? -2.168 -35.5 -17.25 1 98.25 78 GLY A CA 1
ATOM 621 C C . GLY A 1 78 ? -1.82 -34.062 -16.984 1 98.25 78 GLY A C 1
ATOM 622 O O . GLY A 1 78 ? -0.644 -33.688 -16.969 1 98.25 78 GLY A O 1
ATOM 623 N N . SER A 1 79 ? -2.781 -33.188 -16.812 1 98.69 79 SER A N 1
ATOM 624 C CA . SER A 1 79 ? -2.779 -31.781 -16.438 1 98.69 79 SER A CA 1
ATOM 625 C C . SER A 1 79 ? -4.188 -31.297 -16.109 1 98.69 79 SER A C 1
ATOM 627 O O . SER A 1 79 ? -5.145 -32.062 -16.172 1 98.69 79 SER A O 1
ATOM 629 N N . HIS A 1 80 ? -4.312 -30.047 -15.68 1 98.44 80 HIS A N 1
ATOM 630 C CA . HIS A 1 80 ? -5.621 -29.578 -15.242 1 98.44 80 HIS A CA 1
ATOM 631 C C . HIS A 1 80 ? -6.359 -28.875 -16.375 1 98.44 80 HIS A C 1
ATOM 633 O O . HIS A 1 80 ? -5.734 -28.375 -17.312 1 98.44 80 HIS A O 1
ATOM 639 N N . SER A 1 81 ? -7.68 -28.844 -16.188 1 98.31 81 SER A N 1
ATOM 640 C CA . SER A 1 81 ? -8.508 -28.219 -17.219 1 98.31 81 SER A CA 1
ATOM 641 C C . SER A 1 81 ? -9.125 -26.922 -16.719 1 98.31 81 SER A C 1
ATOM 643 O O . SER A 1 81 ? -9.602 -26.094 -17.516 1 98.31 81 SER A O 1
ATOM 645 N N . ASP A 1 82 ? -9.148 -26.719 -15.383 1 97.75 82 ASP A N 1
ATOM 646 C CA . ASP A 1 82 ? -9.766 -25.531 -14.789 1 97.75 82 ASP A CA 1
ATOM 647 C C . ASP A 1 82 ? -8.883 -24.312 -14.984 1 97.75 82 ASP A C 1
ATOM 649 O O . ASP A 1 82 ? -7.73 -24.422 -15.398 1 97.75 82 ASP A O 1
ATOM 653 N N . THR A 1 83 ? -9.547 -23.125 -14.781 1 96.19 83 THR A N 1
ATOM 654 C CA . THR A 1 83 ? -8.797 -21.875 -14.961 1 96.19 83 THR A CA 1
ATOM 655 C C . THR A 1 83 ? -9.07 -20.922 -13.812 1 96.19 83 THR A C 1
ATOM 657 O O . THR A 1 83 ? -10.07 -21.062 -13.102 1 96.19 83 THR A O 1
ATOM 660 N N . VAL A 1 84 ? -8.117 -20 -13.555 1 93.62 84 VAL A N 1
ATOM 661 C CA . VAL A 1 84 ? -8.422 -18.828 -12.727 1 93.62 84 VAL A CA 1
ATOM 662 C C . VAL A 1 84 ? -9.281 -17.844 -13.516 1 93.62 84 VAL A C 1
ATOM 664 O O . VAL A 1 84 ? -9.609 -18.094 -14.68 1 93.62 84 VAL A O 1
ATOM 667 N N . ALA A 1 85 ? -9.688 -16.766 -12.836 1 92.56 85 ALA A N 1
ATOM 668 C CA . ALA A 1 85 ? -10.469 -15.742 -13.523 1 92.56 85 ALA A CA 1
ATOM 669 C C . ALA A 1 85 ? -9.594 -14.945 -14.484 1 92.56 85 ALA A C 1
ATOM 671 O O . ALA A 1 85 ? -8.461 -14.594 -14.156 1 92.56 85 ALA A O 1
ATOM 672 N N . ASP A 1 86 ? -10.086 -14.758 -15.711 1 93.25 86 ASP A N 1
ATOM 673 C CA . ASP A 1 86 ? -9.406 -13.984 -16.75 1 93.25 86 ASP A CA 1
ATOM 674 C C . ASP A 1 86 ? -8.07 -14.617 -17.125 1 93.25 86 ASP A C 1
ATOM 676 O O . ASP A 1 86 ? -7.047 -13.922 -17.188 1 93.25 86 ASP A O 1
ATOM 680 N N . ALA A 1 87 ? -8.078 -15.898 -17.281 1 94.25 87 ALA A N 1
ATOM 681 C CA . ALA A 1 87 ? -6.887 -16.703 -17.531 1 94.25 87 ALA A CA 1
ATOM 682 C C . ALA A 1 87 ? -6.547 -16.75 -19.016 1 94.25 87 ALA A C 1
ATOM 684 O O . ALA A 1 87 ? -7.277 -16.203 -19.844 1 94.25 87 ALA A O 1
ATOM 685 N N . GLY A 1 88 ? -5.434 -17.312 -19.344 1 95.31 88 GLY A N 1
ATOM 686 C CA . GLY A 1 88 ? -5.109 -17.734 -20.703 1 95.31 88 GLY A CA 1
ATOM 687 C C . GLY A 1 88 ? -5.602 -19.141 -21.016 1 95.31 88 GLY A C 1
ATOM 688 O O . GLY A 1 88 ? -6.125 -19.828 -20.156 1 95.31 88 GLY A O 1
ATOM 689 N N . LYS A 1 89 ? -5.426 -19.5 -22.281 1 96.88 89 LYS A N 1
ATOM 690 C CA . LYS A 1 89 ? -6.09 -20.719 -22.734 1 96.88 89 LYS A CA 1
ATOM 691 C C . LYS A 1 89 ? -5.141 -21.922 -22.688 1 96.88 89 LYS A C 1
ATOM 693 O O . LYS A 1 89 ? -5.547 -23.047 -22.938 1 96.88 89 LYS A O 1
ATOM 698 N N . TYR A 1 90 ? -3.889 -21.75 -22.297 1 97.94 90 TYR A N 1
ATOM 699 C CA . TYR A 1 90 ? -2.941 -22.844 -22.438 1 97.94 90 TYR A CA 1
ATOM 700 C C . TYR A 1 90 ? -2.586 -23.438 -21.078 1 97.94 90 TYR A C 1
ATOM 702 O O . TYR A 1 90 ? -2.238 -24.625 -20.984 1 97.94 90 TYR A O 1
ATOM 710 N N . ASP A 1 91 ? -2.66 -22.719 -20.031 1 96.62 91 ASP A N 1
ATOM 711 C CA . ASP A 1 91 ? -2.312 -23.172 -18.688 1 96.62 91 ASP A CA 1
ATOM 712 C C . ASP A 1 91 ? -3.115 -24.406 -18.297 1 96.62 91 ASP A C 1
ATOM 714 O O . ASP A 1 91 ? -4.32 -24.328 -18.062 1 96.62 91 ASP A O 1
ATOM 718 N N . GLY A 1 92 ? -2.467 -25.453 -18.109 1 97.69 92 GLY A N 1
ATOM 719 C CA . GLY A 1 92 ? -3.068 -26.75 -17.812 1 97.69 92 GLY A CA 1
ATOM 720 C C . GLY A 1 92 ? -3.639 -27.438 -19.047 1 97.69 92 GLY A C 1
ATOM 721 O O . GLY A 1 92 ? -3.346 -28.594 -19.312 1 97.69 92 GLY A O 1
ATOM 722 N N . ASN A 1 93 ? -4.383 -26.75 -19.859 1 98.31 93 ASN A N 1
ATOM 723 C CA . ASN A 1 93 ? -5.082 -27.281 -21.031 1 98.31 93 ASN A CA 1
ATOM 724 C C . ASN A 1 93 ? -4.109 -27.812 -22.078 1 98.31 93 ASN A C 1
ATOM 726 O O . ASN A 1 93 ? -4.363 -28.844 -22.703 1 98.31 93 ASN A O 1
ATOM 730 N N . LEU A 1 94 ? -3.043 -27.125 -22.234 1 98.44 94 LEU A N 1
ATOM 731 C CA . LEU A 1 94 ? -2.064 -27.547 -23.234 1 98.44 94 LEU A CA 1
ATOM 732 C C . LEU A 1 94 ? -1.572 -28.953 -22.953 1 98.44 94 LEU A C 1
ATOM 734 O O . LEU A 1 94 ? -1.441 -29.766 -23.875 1 98.44 94 LEU A O 1
ATOM 738 N N . GLY A 1 95 ? -1.293 -29.266 -21.688 1 98.69 95 GLY A N 1
ATOM 739 C CA . GLY A 1 95 ? -0.781 -30.562 -21.328 1 98.69 95 GLY A CA 1
ATOM 740 C C . GLY A 1 95 ? -1.751 -31.703 -21.641 1 98.69 95 GLY A C 1
ATOM 741 O O . GLY A 1 95 ? -1.34 -32.781 -22.047 1 98.69 95 GLY A O 1
ATOM 742 N N . ILE A 1 96 ? -3.029 -31.469 -21.453 1 98.88 96 ILE A N 1
ATOM 743 C CA . ILE A 1 96 ? -4.055 -32.469 -21.75 1 98.88 96 ILE A CA 1
ATOM 744 C C . ILE A 1 96 ? -4.102 -32.719 -23.25 1 98.88 96 ILE A C 1
ATOM 746 O O . ILE A 1 96 ? -4.086 -33.875 -23.703 1 98.88 96 ILE A O 1
ATOM 750 N N . LEU A 1 97 ? -4.109 -31.625 -23.984 1 98.81 97 LEU A N 1
ATOM 751 C CA . LEU A 1 97 ? -4.266 -31.719 -25.438 1 98.81 97 LEU A CA 1
ATOM 752 C C . LEU A 1 97 ? -3.043 -32.375 -26.078 1 98.81 97 LEU A C 1
ATOM 754 O O . LEU A 1 97 ? -3.174 -33.156 -27.016 1 98.81 97 LEU A O 1
ATOM 758 N N . VAL A 1 98 ? -1.875 -32 -25.594 1 98.75 98 VAL A N 1
ATOM 759 C CA . VAL A 1 98 ? -0.653 -32.625 -26.062 1 98.75 98 VAL A CA 1
ATOM 760 C C . VAL A 1 98 ? -0.698 -34.125 -25.75 1 98.75 98 VAL A C 1
ATOM 762 O O . VAL A 1 98 ? -0.283 -34.969 -26.562 1 98.75 98 VAL A O 1
ATOM 765 N N . GLY A 1 99 ? -1.183 -34.5 -24.594 1 98.75 99 GLY A N 1
ATOM 766 C CA . GLY A 1 99 ? -1.343 -35.906 -24.219 1 98.75 99 GLY A CA 1
ATOM 767 C C . GLY A 1 99 ? -2.264 -36.656 -25.156 1 98.75 99 GLY A C 1
ATOM 768 O O . GLY A 1 99 ? -1.904 -37.75 -25.641 1 98.75 99 GLY A O 1
ATOM 769 N N . ILE A 1 100 ? -3.436 -36.094 -25.422 1 98.75 100 ILE A N 1
ATOM 770 C CA . ILE A 1 100 ? -4.402 -36.75 -26.297 1 98.75 100 ILE A CA 1
ATOM 771 C C . ILE A 1 100 ? -3.793 -36.906 -27.688 1 98.75 100 ILE A C 1
ATOM 773 O O . ILE A 1 100 ? -3.875 -38 -28.281 1 98.75 100 ILE A O 1
ATOM 777 N N . SER A 1 101 ? -3.176 -35.875 -28.188 1 98.62 101 SER A N 1
ATOM 778 C CA . SER A 1 101 ? -2.598 -35.906 -29.531 1 98.62 101 SER A CA 1
ATOM 779 C C . SER A 1 101 ? -1.465 -36.938 -29.625 1 98.62 101 SER A C 1
ATOM 781 O O . SER A 1 101 ? -1.289 -37.562 -30.656 1 98.62 101 SER A O 1
ATOM 783 N N . SER A 1 102 ? -0.64 -37.031 -28.594 1 98.44 102 SER A N 1
ATOM 784 C CA . SER A 1 102 ? 0.433 -38.031 -28.578 1 98.44 102 SER A CA 1
ATOM 785 C C . SER A 1 102 ? -0.119 -39.438 -28.688 1 98.44 102 SER A C 1
ATOM 787 O O . SER A 1 102 ? 0.407 -40.25 -29.453 1 98.44 102 SER A O 1
ATOM 789 N N . LEU A 1 103 ? -1.161 -39.719 -27.953 1 98.19 103 LEU A N 1
ATOM 790 C CA . LEU A 1 103 ? -1.742 -41.062 -27.969 1 98.19 103 LEU A CA 1
ATOM 791 C C . LEU A 1 103 ? -2.426 -41.344 -29.312 1 98.19 103 LEU A C 1
ATOM 793 O O . LEU A 1 103 ? -2.443 -42.469 -29.781 1 98.19 103 LEU A O 1
ATOM 797 N N . GLU A 1 104 ? -2.98 -40.25 -29.859 1 97.69 104 GLU A N 1
ATOM 798 C CA . GLU A 1 104 ? -3.535 -40.406 -31.203 1 97.69 104 GLU A CA 1
ATOM 799 C C . GLU A 1 104 ? -2.457 -40.781 -32.219 1 97.69 104 GLU A C 1
ATOM 801 O O . GLU A 1 104 ? -2.684 -41.656 -33.062 1 97.69 104 GLU A O 1
ATOM 806 N N . GLN A 1 105 ? -1.302 -40.188 -32.125 1 96.94 105 GLN A N 1
ATOM 807 C CA . GLN A 1 105 ? -0.187 -40.5 -33 1 96.94 105 GLN A CA 1
ATOM 808 C C . GLN A 1 105 ? 0.308 -41.938 -32.812 1 96.94 105 GLN A C 1
ATOM 810 O O . GLN A 1 105 ? 0.863 -42.531 -33.719 1 96.94 105 GLN A O 1
ATOM 815 N N . LEU A 1 106 ? 0.05 -42.438 -31.625 1 97 106 LEU A N 1
ATOM 816 C CA . LEU A 1 106 ? 0.558 -43.75 -31.281 1 97 106 LEU A CA 1
ATOM 817 C C . LEU A 1 106 ? -0.546 -44.812 -31.375 1 97 106 LEU A C 1
ATOM 819 O O . LEU A 1 106 ? -0.451 -45.875 -30.766 1 97 106 LEU A O 1
ATOM 823 N N . LYS A 1 107 ? -1.609 -44.469 -32.031 1 95.56 107 LYS A N 1
ATOM 824 C CA . LYS A 1 107 ? -2.797 -45.312 -32.062 1 95.56 107 LYS A CA 1
ATOM 825 C C . LYS A 1 107 ? -2.461 -46.719 -32.562 1 95.56 107 LYS A C 1
ATOM 827 O O . LYS A 1 107 ? -3.055 -47.688 -32.094 1 95.56 107 LYS A O 1
ATOM 832 N N . ASP A 1 108 ? -1.397 -46.875 -33.406 1 95.31 108 ASP A N 1
ATOM 833 C CA . ASP A 1 108 ? -1.089 -48.156 -34 1 95.31 108 ASP A CA 1
ATOM 834 C C . ASP A 1 108 ? 0.064 -48.844 -33.281 1 95.31 108 ASP A C 1
ATOM 836 O O . ASP A 1 108 ? 0.505 -49.906 -33.688 1 95.31 108 ASP A O 1
ATOM 840 N N . VAL A 1 109 ? 0.514 -48.281 -32.281 1 95.5 109 VAL A N 1
ATOM 841 C CA . VAL A 1 109 ? 1.602 -48.844 -31.516 1 95.5 109 VAL A CA 1
ATOM 842 C C . VAL A 1 109 ? 1.03 -49.656 -30.344 1 95.5 109 VAL A C 1
ATOM 844 O O . VAL A 1 109 ? 0.192 -49.125 -29.594 1 95.5 109 VAL A O 1
ATOM 847 N N . GLU A 1 110 ? 1.441 -50.875 -30.219 1 94.38 110 GLU A N 1
ATOM 848 C CA . GLU A 1 110 ? 1.014 -51.688 -29.078 1 94.38 110 GLU A CA 1
ATOM 849 C C . GLU A 1 110 ? 1.976 -51.531 -27.906 1 94.38 110 GLU A C 1
ATOM 851 O O . GLU A 1 110 ? 3.186 -51.688 -28.062 1 94.38 110 GLU A O 1
ATOM 856 N N . PHE A 1 111 ? 1.46 -51.188 -26.797 1 95.19 111 PHE A N 1
ATOM 857 C CA . PHE A 1 111 ? 2.242 -51.062 -25.562 1 95.19 111 PHE A CA 1
ATOM 858 C C . PHE A 1 111 ? 1.935 -52.219 -24.625 1 95.19 111 PHE A C 1
ATOM 860 O O . PHE A 1 111 ? 0.806 -52.719 -24.578 1 95.19 111 PHE A O 1
ATOM 867 N N . PRO A 1 112 ? 2.939 -52.688 -23.844 1 93.94 112 PRO A N 1
ATOM 868 C CA . PRO A 1 112 ? 2.691 -53.719 -22.844 1 93.94 112 PRO A CA 1
ATOM 869 C C . PRO A 1 112 ? 1.974 -53.219 -21.609 1 93.94 112 PRO A C 1
ATOM 871 O O . PRO A 1 112 ? 1.669 -53.969 -20.688 1 93.94 112 PRO A O 1
ATOM 874 N N . PHE A 1 113 ? 1.672 -52 -21.516 1 96.06 113 PHE A N 1
ATOM 875 C CA . PHE A 1 113 ? 0.973 -51.344 -20.406 1 96.06 113 PHE A CA 1
ATOM 876 C C . PHE A 1 113 ? -0.049 -50.344 -20.922 1 96.06 113 PHE A C 1
ATOM 878 O O . PHE A 1 113 ? 0.063 -49.875 -22.062 1 96.06 113 PHE A O 1
ATOM 885 N N . HIS A 1 114 ? -1.052 -50.094 -20.109 1 97.38 114 HIS A N 1
ATOM 886 C CA . HIS A 1 114 ? -1.992 -49.031 -20.453 1 97.38 114 HIS A CA 1
ATOM 887 C C . HIS A 1 114 ? -1.32 -47.656 -20.406 1 97.38 114 HIS A C 1
ATOM 889 O O . HIS A 1 114 ? -0.397 -47.438 -19.609 1 97.38 114 HIS A O 1
ATOM 895 N N . VAL A 1 115 ? -1.723 -46.781 -21.25 1 98.38 115 VAL A N 1
ATOM 896 C CA . VAL A 1 115 ? -1.381 -45.375 -21.141 1 98.38 115 VAL A CA 1
ATOM 897 C C . VAL A 1 115 ? -2.65 -44.531 -20.969 1 98.38 115 VAL A C 1
ATOM 899 O O . VAL A 1 115 ? -3.52 -44.531 -21.844 1 98.38 115 VAL A O 1
ATOM 902 N N . ASP A 1 116 ? -2.725 -43.906 -19.828 1 98.56 116 ASP A N 1
ATOM 903 C CA . ASP A 1 116 ? -3.887 -43.062 -19.531 1 98.56 116 ASP A CA 1
ATOM 904 C C . ASP A 1 116 ? -3.553 -41.594 -19.688 1 98.56 116 ASP A C 1
ATOM 906 O O . ASP A 1 116 ? -2.459 -41.156 -19.328 1 98.56 116 ASP A O 1
ATOM 910 N N . VAL A 1 117 ? -4.441 -40.844 -20.281 1 98.88 117 VAL A N 1
ATOM 911 C CA . VAL A 1 117 ? -4.426 -39.375 -20.219 1 98.88 117 VAL A CA 1
ATOM 912 C C . VAL A 1 117 ? -5.598 -38.875 -19.375 1 98.88 117 VAL A C 1
ATOM 914 O O . VAL A 1 117 ? -6.703 -39.438 -19.453 1 98.88 117 VAL A O 1
ATOM 917 N N . VAL A 1 118 ? -5.312 -37.938 -18.5 1 98.81 118 VAL A N 1
ATOM 918 C CA . VAL A 1 118 ? -6.367 -37.469 -17.609 1 98.81 118 VAL A CA 1
ATOM 919 C C . VAL A 1 118 ? -6.418 -35.938 -17.625 1 98.81 118 VAL A C 1
ATOM 921 O O . VAL A 1 118 ? -5.379 -35.25 -17.625 1 98.81 118 VAL A O 1
ATOM 924 N N . ALA A 1 119 ? -7.586 -35.344 -17.781 1 98.81 119 ALA A N 1
ATOM 925 C CA . ALA A 1 119 ? -7.883 -33.938 -17.469 1 98.81 119 ALA A CA 1
ATOM 926 C C . ALA A 1 119 ? -8.359 -33.781 -16.016 1 98.81 119 ALA A C 1
ATOM 928 O O . ALA A 1 119 ? -9.516 -34.094 -15.711 1 98.81 119 ALA A O 1
ATOM 929 N N . PHE A 1 120 ? -7.5 -33.25 -15.234 1 98.69 120 PHE A N 1
ATOM 930 C CA . PHE A 1 120 ? -7.863 -33.094 -13.828 1 98.69 120 PHE A CA 1
ATOM 931 C C . PHE A 1 120 ? -8.867 -31.953 -13.648 1 98.69 120 PHE A C 1
ATOM 933 O O . PHE A 1 120 ? -8.766 -30.922 -14.312 1 98.69 120 PHE A O 1
ATOM 940 N N . ALA A 1 121 ? -9.781 -32.062 -12.719 1 94.69 121 ALA A N 1
ATOM 941 C CA . ALA A 1 121 ? -10.961 -31.203 -12.602 1 94.69 121 ALA A CA 1
ATOM 942 C C . ALA A 1 121 ? -10.648 -29.953 -11.797 1 94.69 121 ALA A C 1
ATOM 944 O O . ALA A 1 121 ? -11.391 -28.969 -11.844 1 94.69 121 ALA A O 1
ATOM 945 N N . ASP A 1 122 ? -9.508 -29.891 -11.07 1 95.25 122 ASP A N 1
ATOM 946 C CA . ASP A 1 122 ? -9.242 -28.688 -10.289 1 95.25 122 ASP A CA 1
ATOM 947 C C . ASP A 1 122 ? -7.82 -28.672 -9.742 1 95.25 122 ASP A C 1
ATOM 949 O O . ASP A 1 122 ? -7.531 -29.328 -8.734 1 95.25 122 ASP A O 1
ATOM 953 N N . GLU A 1 123 ? -7.016 -27.844 -10.328 1 95.06 123 GLU A N 1
ATOM 954 C CA . GLU A 1 123 ? -5.672 -27.609 -9.812 1 95.06 123 GLU A CA 1
ATOM 955 C C . GLU A 1 123 ? -5.578 -26.25 -9.117 1 95.06 123 GLU A C 1
ATOM 957 O O . GLU A 1 123 ? -4.922 -26.125 -8.086 1 95.06 123 GLU A O 1
ATOM 962 N N . GLU A 1 124 ? -6.344 -25.281 -9.523 1 91.31 124 GLU A N 1
ATOM 963 C CA . GLU A 1 124 ? -6.191 -23.875 -9.164 1 91.31 124 GLU A CA 1
ATOM 964 C C . GLU A 1 124 ? -6.898 -23.562 -7.852 1 91.31 124 GLU A C 1
ATOM 966 O O . GLU A 1 124 ? -6.512 -22.641 -7.133 1 91.31 124 GLU A O 1
ATOM 971 N N . GLY A 1 125 ? -8.031 -24.188 -7.617 1 93.19 125 GLY A N 1
ATOM 972 C CA . GLY A 1 125 ? -8.805 -23.953 -6.406 1 93.19 125 GLY A CA 1
ATOM 973 C C . GLY A 1 125 ? -9.578 -22.656 -6.43 1 93.19 125 GLY A C 1
ATOM 974 O O . GLY A 1 125 ? -9.836 -22.062 -5.383 1 93.19 125 GLY A O 1
ATOM 975 N N . THR A 1 126 ? -9.961 -22.203 -7.57 1 91.56 126 THR A N 1
ATOM 976 C CA . THR A 1 126 ? -10.594 -20.906 -7.766 1 91.56 126 THR A CA 1
ATOM 977 C C . THR A 1 126 ? -11.953 -20.859 -7.07 1 91.56 126 THR A C 1
ATOM 979 O O . THR A 1 126 ? -12.328 -19.828 -6.504 1 91.56 126 THR A O 1
ATOM 982 N N . ARG A 1 127 ? -12.656 -21.906 -7.023 1 94 127 ARG A N 1
ATOM 983 C CA . ARG A 1 127 ? -14.031 -21.875 -6.547 1 94 127 ARG A CA 1
ATOM 984 C C . ARG A 1 127 ? -14.102 -22.141 -5.047 1 94 127 ARG A C 1
ATOM 986 O O . ARG A 1 127 ? -14.797 -21.438 -4.312 1 94 127 ARG A O 1
ATOM 993 N N . PHE A 1 128 ? -13.32 -23.125 -4.523 1 95.75 128 PHE A N 1
ATOM 994 C CA . PHE A 1 128 ? -13.508 -23.594 -3.152 1 95.75 128 PHE A CA 1
ATOM 995 C C . PHE A 1 128 ? -12.258 -23.328 -2.32 1 95.75 128 PHE A C 1
ATOM 997 O O . PHE A 1 128 ? -12.141 -23.812 -1.195 1 95.75 128 PHE A O 1
ATOM 1004 N N . ASN A 1 129 ? -11.336 -22.688 -2.875 1 89 129 ASN A N 1
ATOM 1005 C CA . ASN A 1 129 ? -10.109 -22.312 -2.18 1 89 129 ASN A CA 1
ATOM 1006 C C . ASN A 1 129 ? -9.344 -23.531 -1.695 1 89 129 ASN A C 1
ATOM 1008 O O . ASN A 1 129 ? -8.906 -23.594 -0.543 1 89 129 ASN A O 1
ATOM 1012 N N . SER A 1 130 ? -9.414 -24.547 -2.455 1 90.62 130 SER A N 1
ATOM 1013 C CA . SER A 1 130 ? -8.664 -25.797 -2.266 1 90.62 130 SER A CA 1
ATOM 1014 C C . SER A 1 130 ? -8.055 -26.281 -3.578 1 90.62 130 SER A C 1
ATOM 1016 O O . SER A 1 130 ? -8.781 -26.641 -4.508 1 90.62 130 SER A O 1
ATOM 1018 N N . THR A 1 131 ? -6.805 -26.438 -3.562 1 92.31 131 THR A N 1
ATOM 1019 C CA . THR A 1 131 ? -6.098 -26.734 -4.801 1 92.31 131 THR A CA 1
ATOM 1020 C C . THR A 1 131 ? -5.926 -28.25 -4.98 1 92.31 131 THR A C 1
ATOM 1022 O O . THR A 1 131 ? -6.051 -29 -4.02 1 92.31 131 THR A O 1
ATOM 1025 N N . LEU A 1 132 ? -5.77 -28.75 -6.188 1 96.19 132 LEU A N 1
ATOM 1026 C CA . LEU A 1 132 ? -5.348 -30.094 -6.555 1 96.19 132 LEU A CA 1
ATOM 1027 C C . LEU A 1 132 ? -6.434 -31.109 -6.227 1 96.19 132 LEU A C 1
ATOM 1029 O O . LEU A 1 132 ? -6.133 -32.219 -5.789 1 96.19 132 LEU A O 1
ATOM 1033 N N . ILE A 1 133 ? -7.672 -30.766 -6.348 1 96.12 133 ILE A N 1
ATOM 1034 C CA . ILE A 1 133 ? -8.766 -31.641 -5.965 1 96.12 133 ILE A CA 1
ATOM 1035 C C . ILE A 1 133 ? -8.711 -32.906 -6.809 1 96.12 133 ILE A C 1
ATOM 1037 O O . ILE A 1 133 ? -8.688 -34.031 -6.27 1 96.12 133 ILE A O 1
ATOM 1041 N N . GLY A 1 134 ? -8.68 -32.781 -8.109 1 97.44 134 GLY A N 1
ATOM 1042 C CA . GLY A 1 134 ? -8.719 -33.938 -9 1 97.44 134 GLY A CA 1
ATOM 1043 C C . GLY A 1 134 ? -7.543 -34.875 -8.82 1 97.44 134 GLY A C 1
ATOM 1044 O O . GLY A 1 134 ? -7.723 -36.094 -8.695 1 97.44 134 GLY A O 1
ATOM 1045 N N . SER A 1 135 ? -6.352 -34.312 -8.836 1 97.94 135 SER A N 1
ATOM 1046 C CA . SER A 1 135 ? -5.152 -35.156 -8.727 1 97.94 135 SER A CA 1
ATOM 1047 C C . SER A 1 135 ? -5.023 -35.75 -7.332 1 97.94 135 SER A C 1
ATOM 1049 O O . SER A 1 135 ? -4.523 -36.875 -7.18 1 97.94 135 SER A O 1
ATOM 1051 N N . SER A 1 136 ? -5.496 -35.062 -6.289 1 97.19 136 SER A N 1
ATOM 1052 C CA . SER A 1 136 ? -5.457 -35.594 -4.93 1 97.19 136 SER A CA 1
ATOM 1053 C C . SER A 1 136 ? -6.332 -36.844 -4.805 1 97.19 136 SER A C 1
ATOM 1055 O O . SER A 1 136 ? -5.969 -37.781 -4.109 1 97.19 136 SER A O 1
ATOM 1057 N N . ALA A 1 137 ? -7.449 -36.781 -5.461 1 97.38 137 ALA A N 1
ATOM 1058 C CA . ALA A 1 137 ? -8.344 -37.938 -5.43 1 97.38 137 ALA A CA 1
ATOM 1059 C C . ALA A 1 137 ? -7.684 -39.156 -6.07 1 97.38 137 ALA A C 1
ATOM 1061 O O . ALA A 1 137 ? -7.812 -40.281 -5.566 1 97.38 137 ALA A O 1
ATOM 1062 N N . VAL A 1 138 ? -6.977 -38.969 -7.148 1 97.81 138 VAL A N 1
ATOM 1063 C CA . VAL A 1 138 ? -6.293 -40.031 -7.855 1 97.81 138 VAL A CA 1
ATOM 1064 C C . VAL A 1 138 ? -5.145 -40.594 -7.004 1 97.81 138 VAL A C 1
ATOM 1066 O O . VAL A 1 138 ? -4.934 -41.781 -6.93 1 97.81 138 VAL A O 1
ATOM 1069 N N . ALA A 1 139 ? -4.445 -39.688 -6.367 1 97.56 139 ALA A N 1
ATOM 1070 C CA . ALA A 1 139 ? -3.238 -40.031 -5.617 1 97.56 139 ALA A CA 1
ATOM 1071 C C . ALA A 1 139 ? -3.586 -40.562 -4.227 1 97.56 139 ALA A C 1
ATOM 1073 O O . ALA A 1 139 ? -2.705 -41 -3.486 1 97.56 139 ALA A O 1
ATOM 1074 N N . GLY A 1 140 ? -4.84 -40.5 -3.863 1 96.75 140 GLY A N 1
ATOM 1075 C CA . GLY A 1 140 ? -5.266 -41.031 -2.578 1 96.75 140 GLY A CA 1
ATOM 1076 C C . GLY A 1 140 ? -5.039 -40.062 -1.43 1 96.75 140 GLY A C 1
ATOM 1077 O O . GLY A 1 140 ? -4.938 -40.5 -0.274 1 96.75 140 GLY A O 1
ATOM 1078 N N . VAL A 1 141 ? -4.918 -38.812 -1.697 1 95.62 141 VAL A N 1
ATOM 1079 C CA . VAL A 1 141 ? -4.652 -37.844 -0.641 1 95.62 141 VAL A CA 1
ATOM 1080 C C . VAL A 1 141 ? -5.75 -36.781 -0.634 1 95.62 141 VAL A C 1
ATOM 1082 O O . VAL A 1 141 ? -5.508 -35.625 -0.24 1 95.62 141 VAL A O 1
ATOM 1085 N N . PHE A 1 142 ? -6.934 -37.094 -1.12 1 95.88 142 PHE A N 1
ATOM 1086 C CA . PHE A 1 142 ? -8.102 -36.219 -1.05 1 95.88 142 PHE A CA 1
ATOM 1087 C C . PHE A 1 142 ? -8.5 -35.969 0.399 1 95.88 142 PHE A C 1
ATOM 1089 O O . PHE A 1 142 ? -8.625 -36.906 1.186 1 95.88 142 PHE A O 1
ATOM 1096 N N . ASP A 1 143 ? -8.648 -34.812 0.799 1 95.19 143 ASP A N 1
ATOM 1097 C CA . ASP A 1 143 ? -9.133 -34.469 2.133 1 95.19 143 ASP A CA 1
ATOM 1098 C C . ASP A 1 143 ? -10.656 -34.438 2.182 1 95.19 143 ASP A C 1
ATOM 1100 O O . ASP A 1 143 ? -11.297 -33.562 1.611 1 95.19 143 ASP A O 1
ATOM 1104 N N . GLN A 1 144 ? -11.18 -35.281 2.947 1 95.5 144 GLN A N 1
ATOM 1105 C CA . GLN A 1 144 ? -12.625 -35.438 3.016 1 95.5 144 GLN A CA 1
ATOM 1106 C C . GLN A 1 144 ? -13.297 -34.156 3.508 1 95.5 144 GLN A C 1
ATOM 1108 O O . GLN A 1 144 ? -14.461 -33.906 3.201 1 95.5 144 GLN A O 1
ATOM 1113 N N . ASN A 1 145 ? -12.609 -33.375 4.219 1 96.19 145 ASN A N 1
ATOM 1114 C CA . ASN A 1 145 ? -13.164 -32.125 4.727 1 96.19 145 ASN A CA 1
ATOM 1115 C C . ASN A 1 145 ? -13.469 -31.141 3.596 1 96.19 145 ASN A C 1
ATOM 1117 O O . ASN A 1 145 ? -14.227 -30.188 3.781 1 96.19 145 ASN A O 1
ATOM 1121 N N . TRP A 1 146 ? -12.867 -31.344 2.465 1 96.38 146 TRP A N 1
ATOM 1122 C CA . TRP A 1 146 ? -13.086 -30.469 1.325 1 96.38 146 TRP A CA 1
ATOM 1123 C C . TRP A 1 146 ? -14.547 -30.484 0.897 1 96.38 146 TRP A C 1
ATOM 1125 O O . TRP A 1 146 ? -15.062 -29.5 0.374 1 96.38 146 TRP A O 1
ATOM 1135 N N . LEU A 1 147 ? -15.211 -31.547 1.172 1 97.31 147 LEU A N 1
ATOM 1136 C CA . LEU A 1 147 ? -16.594 -31.719 0.765 1 97.31 147 LEU A CA 1
ATOM 1137 C C . LEU A 1 147 ? -17.484 -30.672 1.432 1 97.31 147 LEU A C 1
ATOM 1139 O O . LEU A 1 147 ? -18.547 -30.312 0.895 1 97.31 147 LEU A O 1
ATOM 1143 N N . SER A 1 148 ? -17 -30.141 2.537 1 97.56 148 SER A N 1
ATOM 1144 C CA . SER A 1 148 ? -17.797 -29.188 3.301 1 97.56 148 SER A CA 1
ATOM 1145 C C . SER A 1 148 ? -17.406 -27.75 2.982 1 97.56 148 SER A C 1
ATOM 1147 O O . SER A 1 148 ? -18.062 -26.812 3.436 1 97.56 148 SER A O 1
ATOM 1149 N N . LEU A 1 149 ? -16.375 -27.547 2.242 1 96.75 149 LEU A N 1
ATOM 1150 C CA . LEU A 1 149 ? -15.984 -26.188 1.865 1 96.75 149 LEU A CA 1
ATOM 1151 C C . LEU A 1 149 ? -17.078 -25.516 1.054 1 96.75 149 LEU A C 1
ATOM 1153 O O . LEU A 1 149 ? -17.766 -26.172 0.26 1 96.75 149 LEU A O 1
ATOM 1157 N N . LYS A 1 150 ? -17.25 -24.172 1.29 1 97.12 150 LYS A N 1
ATOM 1158 C CA . LYS A 1 150 ? -18.266 -23.391 0.584 1 97.12 150 LYS A CA 1
ATOM 1159 C C . LYS A 1 150 ? -17.641 -22.422 -0.406 1 97.12 150 LYS A C 1
ATOM 1161 O O . LYS A 1 150 ? -16.547 -21.891 -0.155 1 97.12 150 LYS A O 1
ATOM 1166 N N . ASP A 1 151 ? -18.328 -22.328 -1.529 1 96.5 151 ASP A N 1
ATOM 1167 C CA . ASP A 1 151 ? -17.891 -21.281 -2.451 1 96.5 151 ASP A CA 1
ATOM 1168 C C . ASP A 1 151 ? -18.469 -19.922 -2.068 1 96.5 151 ASP A C 1
ATOM 1170 O O . ASP A 1 151 ? -19.016 -19.766 -0.975 1 96.5 151 ASP A O 1
ATOM 1174 N N . ASN A 1 152 ? -18.188 -18.922 -2.92 1 93.06 152 ASN A N 1
ATOM 1175 C CA . ASN A 1 152 ? -18.578 -17.547 -2.609 1 93.06 152 ASN A CA 1
ATOM 1176 C C . ASN A 1 152 ? -20.094 -17.406 -2.506 1 93.06 152 ASN A C 1
ATOM 1178 O O . ASN A 1 152 ? -20.594 -16.453 -1.913 1 93.06 152 ASN A O 1
ATOM 1182 N N . ASP A 1 153 ? -20.875 -18.297 -3.072 1 95.38 153 ASP A N 1
ATOM 1183 C CA . ASP A 1 153 ? -22.328 -18.234 -3.041 1 95.38 153 ASP A CA 1
ATOM 1184 C C . ASP A 1 153 ? -22.875 -19.094 -1.907 1 95.38 153 ASP A C 1
ATOM 1186 O O . ASP A 1 153 ? -24.094 -19.297 -1.81 1 95.38 153 ASP A O 1
ATOM 1190 N N . GLY A 1 154 ? -22 -19.688 -1.189 1 96.88 154 GLY A N 1
ATOM 1191 C CA . GLY A 1 154 ? -22.422 -20.484 -0.05 1 96.88 154 GLY A CA 1
ATOM 1192 C C . GLY A 1 154 ? -22.719 -21.938 -0.411 1 96.88 154 GLY A C 1
ATOM 1193 O O . GLY A 1 154 ? -23.219 -22.688 0.419 1 96.88 154 GLY A O 1
ATOM 1194 N N . VAL A 1 155 ? -22.484 -22.375 -1.613 1 97.69 155 VAL A N 1
ATOM 1195 C CA . VAL A 1 155 ? -22.703 -23.734 -2.07 1 97.69 155 VAL A CA 1
ATOM 1196 C C . VAL A 1 155 ? -21.531 -24.625 -1.637 1 97.69 155 VAL A C 1
ATOM 1198 O O . VAL A 1 155 ? -20.375 -24.297 -1.892 1 97.69 155 VAL A O 1
ATOM 1201 N N . THR A 1 156 ? -21.797 -25.703 -0.974 1 98 156 THR A N 1
ATOM 1202 C CA . THR A 1 156 ? -20.734 -26.625 -0.572 1 98 156 THR A CA 1
ATOM 1203 C C . THR A 1 156 ? -20.234 -27.422 -1.768 1 98 156 THR A C 1
ATOM 1205 O O . THR A 1 156 ? -20.953 -27.594 -2.756 1 98 156 THR A O 1
ATOM 1208 N N . MET A 1 157 ? -19.047 -27.953 -1.666 1 97.88 157 MET A N 1
ATOM 1209 C CA . MET A 1 157 ? -18.516 -28.797 -2.729 1 97.88 157 MET A CA 1
ATOM 1210 C C . MET A 1 157 ? -19.406 -30.016 -2.938 1 97.88 157 MET A C 1
ATOM 1212 O O . MET A 1 157 ? -19.641 -30.438 -4.074 1 97.88 157 MET A O 1
ATOM 1216 N N . SER A 1 158 ? -19.875 -30.625 -1.832 1 98.06 158 SER A N 1
ATOM 1217 C CA . SER A 1 158 ? -20.75 -31.781 -1.908 1 98.06 158 SER A CA 1
ATOM 1218 C C . SER A 1 158 ? -22 -31.469 -2.725 1 98.06 158 SER A C 1
ATOM 1220 O O . SER A 1 158 ? -22.391 -32.25 -3.609 1 98.06 158 SER A O 1
ATOM 1222 N N . GLN A 1 159 ? -22.594 -30.344 -2.43 1 98.19 159 GLN A N 1
ATOM 1223 C CA . GLN A 1 159 ? -23.781 -29.922 -3.164 1 98.19 159 GLN A CA 1
ATOM 1224 C C . GLN A 1 159 ? -23.469 -29.734 -4.645 1 98.19 159 GLN A C 1
ATOM 1226 O O . GLN A 1 159 ? -24.234 -30.141 -5.508 1 98.19 159 GLN A O 1
ATOM 1231 N N . ALA A 1 160 ? -22.375 -29.094 -4.887 1 98.31 160 ALA A N 1
ATOM 1232 C CA . ALA A 1 160 ? -21.969 -28.828 -6.266 1 98.31 160 ALA A CA 1
ATOM 1233 C C . ALA A 1 160 ? -21.734 -30.141 -7.02 1 98.31 160 ALA A C 1
ATOM 1235 O O . ALA A 1 160 ? -22.031 -30.234 -8.211 1 98.31 160 ALA A O 1
ATOM 1236 N N . MET A 1 161 ? -21.125 -31.109 -6.348 1 98.19 161 MET A N 1
ATOM 1237 C CA . MET A 1 161 ? -20.875 -32.406 -6.953 1 98.19 161 MET A CA 1
ATOM 1238 C C . MET A 1 161 ? -22.172 -33.094 -7.375 1 98.19 161 MET A C 1
ATOM 1240 O O . MET A 1 161 ? -22.281 -33.594 -8.492 1 98.19 161 MET A O 1
ATOM 1244 N N . VAL A 1 162 ? -23.094 -33.031 -6.535 1 98.12 162 VAL A N 1
ATOM 1245 C CA . VAL A 1 162 ? -24.406 -33.625 -6.832 1 98.12 162 VAL A CA 1
ATOM 1246 C C . VAL A 1 162 ? -25.016 -32.938 -8.047 1 98.12 162 VAL A C 1
ATOM 1248 O O . VAL A 1 162 ? -25.516 -33.594 -8.961 1 98.12 162 VAL A O 1
ATOM 1251 N N . GLU A 1 163 ? -25.031 -31.641 -8.016 1 97.44 163 GLU A N 1
ATOM 1252 C CA . GLU A 1 163 ? -25.578 -30.875 -9.133 1 97.44 163 GLU A CA 1
ATOM 1253 C C . GLU A 1 163 ? -24.859 -31.188 -10.438 1 97.44 163 GLU A C 1
ATOM 1255 O O . GLU A 1 163 ? -25.469 -31.188 -11.508 1 97.44 163 GLU A O 1
ATOM 1260 N N . PHE A 1 164 ? -23.594 -31.406 -10.336 1 97.81 164 PHE A N 1
ATOM 1261 C CA . PHE A 1 164 ? -22.75 -31.734 -11.484 1 97.81 164 PHE A CA 1
ATOM 1262 C C . PHE A 1 164 ? -23.047 -33.125 -11.992 1 97.81 164 PHE A C 1
ATOM 1264 O O . PHE A 1 164 ? -22.766 -33.469 -13.148 1 97.81 164 PHE A O 1
ATOM 1271 N N . GLY A 1 165 ? -23.625 -34 -11.188 1 97.19 165 GLY A N 1
ATOM 1272 C CA . GLY A 1 165 ? -23.938 -35.375 -11.539 1 97.19 165 GLY A CA 1
ATOM 1273 C C . GLY A 1 165 ? -22.984 -36.406 -10.922 1 97.19 165 GLY A C 1
ATOM 1274 O O . GLY A 1 165 ? -22.859 -37.5 -11.414 1 97.19 165 GLY A O 1
ATOM 1275 N N . LEU A 1 166 ? -22.266 -35.969 -9.898 1 97.69 166 LEU A N 1
ATOM 1276 C CA . LEU A 1 166 ? -21.328 -36.844 -9.203 1 97.69 166 LEU A CA 1
ATOM 1277 C C . LEU A 1 166 ? -21.875 -37.25 -7.836 1 97.69 166 LEU A C 1
ATOM 1279 O O . LEU A 1 166 ? -22.844 -36.656 -7.348 1 97.69 166 LEU A O 1
ATOM 1283 N N . SER A 1 167 ? -21.297 -38.281 -7.262 1 97.25 167 SER A N 1
ATOM 1284 C CA . SER A 1 167 ? -21.688 -38.781 -5.949 1 97.25 167 SER A CA 1
ATOM 1285 C C . SER A 1 167 ? -20.594 -38.562 -4.918 1 97.25 167 SER A C 1
ATOM 1287 O O . SER A 1 167 ? -19.625 -39.312 -4.859 1 97.25 167 SER A O 1
ATOM 1289 N N . PRO A 1 168 ? -20.875 -37.594 -4.055 1 96.62 168 PRO A N 1
ATOM 1290 C CA . PRO A 1 168 ? -19.844 -37.281 -3.051 1 96.62 168 PRO A CA 1
ATOM 1291 C C . PRO A 1 168 ? -19.422 -38.531 -2.254 1 96.62 168 PRO A C 1
ATOM 1293 O O . PRO A 1 168 ? -18.266 -38.625 -1.83 1 96.62 168 PRO A O 1
ATOM 1296 N N . GLU A 1 169 ? -20.25 -39.5 -2.076 1 95 169 GLU A N 1
ATOM 1297 C CA . GLU A 1 169 ? -19.969 -40.688 -1.283 1 95 169 GLU A CA 1
ATOM 1298 C C . GLU A 1 169 ? -18.938 -41.562 -1.973 1 95 169 GLU A C 1
ATOM 1300 O O . GLU A 1 169 ? -18.328 -42.438 -1.333 1 95 169 GLU A O 1
ATOM 1305 N N . GLU A 1 170 ? -18.781 -41.344 -3.223 1 95.81 170 GLU A N 1
ATOM 1306 C CA . GLU A 1 170 ? -17.875 -42.188 -4.004 1 95.81 170 GLU A CA 1
ATOM 1307 C C . GLU A 1 170 ? -16.469 -41.625 -4.031 1 95.81 170 GLU A C 1
ATOM 1309 O O . GLU A 1 170 ? -15.523 -42.281 -4.449 1 95.81 170 GLU A O 1
ATOM 1314 N N . VAL A 1 171 ? -16.391 -40.375 -3.545 1 93.81 171 VAL A N 1
ATOM 1315 C CA . VAL A 1 171 ? -15.086 -39.688 -3.615 1 93.81 171 VAL A CA 1
ATOM 1316 C C . VAL A 1 171 ? -14.039 -40.531 -2.877 1 93.81 171 VAL A C 1
ATOM 1318 O O . VAL A 1 171 ? -14.281 -41 -1.764 1 93.81 171 VAL A O 1
ATOM 1321 N N . GLY A 1 172 ? -12.883 -40.688 -3.461 1 86.69 172 GLY A N 1
ATOM 1322 C CA . GLY A 1 172 ? -11.812 -41.438 -2.842 1 86.69 172 GLY A CA 1
ATOM 1323 C C . GLY A 1 172 ? -11.75 -42.906 -3.305 1 86.69 172 GLY A C 1
ATOM 1324 O O . GLY A 1 172 ? -10.703 -43.531 -3.221 1 86.69 172 GLY A O 1
ATOM 1325 N N . LYS A 1 173 ? -12.828 -43.406 -3.857 1 90 173 LYS A N 1
ATOM 1326 C CA . LYS A 1 173 ? -12.883 -44.812 -4.238 1 90 173 LYS A CA 1
ATOM 1327 C C . LYS A 1 173 ? -12.109 -45.062 -5.527 1 90 173 LYS A C 1
ATOM 1329 O O . LYS A 1 173 ? -11.758 -46.219 -5.836 1 90 173 LYS A O 1
ATOM 1334 N N . ASP A 1 174 ? -11.859 -44.062 -6.234 1 90.94 174 ASP A N 1
ATOM 1335 C CA . ASP A 1 174 ? -11.156 -44.219 -7.504 1 90.94 174 ASP A CA 1
ATOM 1336 C C . ASP A 1 174 ? -9.656 -44 -7.332 1 90.94 174 ASP A C 1
ATOM 1338 O O . ASP A 1 174 ? -8.93 -43.844 -8.32 1 90.94 174 ASP A O 1
ATOM 1342 N N . SER A 1 175 ? -9.172 -43.875 -6.137 1 95.81 175 SER A N 1
ATOM 1343 C CA . SER A 1 175 ? -7.738 -43.688 -5.934 1 95.81 175 SER A CA 1
ATOM 1344 C C . SER A 1 175 ? -6.938 -44.875 -6.504 1 95.81 175 SER A C 1
ATOM 1346 O O . SER A 1 175 ? -7.355 -46.031 -6.395 1 95.81 175 SER A O 1
ATOM 1348 N N . ARG A 1 176 ? -5.844 -44.5 -7.148 1 96.81 176 ARG A N 1
ATOM 1349 C CA . ARG A 1 176 ? -4.977 -45.5 -7.742 1 96.81 176 ARG A CA 1
ATOM 1350 C C . ARG A 1 176 ? -3.965 -46.031 -6.727 1 96.81 176 ARG A C 1
ATOM 1352 O O . ARG A 1 176 ? -3.596 -45.312 -5.793 1 96.81 176 ARG A O 1
ATOM 1359 N N . SER A 1 177 ? -3.582 -47.281 -6.898 1 95.38 177 SER A N 1
ATOM 1360 C CA . SER A 1 177 ? -2.504 -47.844 -6.094 1 95.38 177 SER A CA 1
ATOM 1361 C C . SER A 1 177 ? -1.146 -47.594 -6.746 1 95.38 177 SER A C 1
ATOM 1363 O O . SER A 1 177 ? -1.021 -47.656 -7.969 1 95.38 177 SER A O 1
ATOM 1365 N N . SER A 1 178 ? -0.165 -47.406 -5.922 1 95.31 178 SER A N 1
ATOM 1366 C CA . SER A 1 178 ? 1.178 -47.125 -6.414 1 95.31 178 SER A CA 1
ATOM 1367 C C . SER A 1 178 ? 1.709 -48.281 -7.281 1 95.31 178 SER A C 1
ATOM 1369 O O . SER A 1 178 ? 2.426 -48.031 -8.258 1 95.31 178 SER A O 1
ATOM 1371 N N . ASP A 1 179 ? 1.306 -49.469 -6.93 1 94.31 179 ASP A N 1
ATOM 1372 C CA . ASP A 1 179 ? 1.779 -50.656 -7.672 1 94.31 179 ASP A CA 1
ATOM 1373 C C . ASP A 1 179 ? 1.153 -50.688 -9.062 1 94.31 179 ASP A C 1
ATOM 1375 O O . ASP A 1 179 ? 1.665 -51.375 -9.953 1 94.31 179 ASP A O 1
ATOM 1379 N N . GLY A 1 180 ? 0.122 -49.969 -9.234 1 95.12 180 GLY A N 1
ATOM 1380 C CA . GLY A 1 180 ? -0.591 -50 -10.5 1 95.12 180 GLY A CA 1
ATOM 1381 C C . GLY A 1 180 ? -0.228 -48.875 -11.438 1 95.12 180 GLY A C 1
ATOM 1382 O O . GLY A 1 180 ? -0.809 -48.719 -12.516 1 95.12 180 GLY A O 1
ATOM 1383 N N . VAL A 1 181 ? 0.686 -48.031 -11.031 1 97.12 181 VAL A N 1
ATOM 1384 C CA . VAL A 1 181 ? 1.046 -46.875 -11.844 1 97.12 181 VAL A CA 1
ATOM 1385 C C . VAL A 1 181 ? 2.559 -46.844 -12.055 1 97.12 181 VAL A C 1
ATOM 1387 O O . VAL A 1 181 ? 3.326 -46.969 -11.094 1 97.12 181 VAL A O 1
ATOM 1390 N N . MET A 1 182 ? 2.936 -46.656 -13.273 1 96.19 182 MET A N 1
ATOM 1391 C CA . MET A 1 182 ? 4.348 -46.656 -13.648 1 96.19 182 MET A CA 1
ATOM 1392 C C . MET A 1 182 ? 4.984 -45.312 -13.359 1 96.19 182 MET A C 1
ATOM 1394 O O . MET A 1 182 ? 6.055 -45.25 -12.75 1 96.19 182 MET A O 1
ATOM 1398 N N . ALA A 1 183 ? 4.41 -44.312 -13.797 1 97.88 183 ALA A N 1
ATOM 1399 C CA . ALA A 1 183 ? 4.891 -42.938 -13.68 1 97.88 183 ALA A CA 1
ATOM 1400 C C . ALA A 1 183 ? 3.807 -41.969 -14.078 1 97.88 183 ALA A C 1
ATOM 1402 O O . ALA A 1 183 ? 2.791 -42.344 -14.664 1 97.88 183 ALA A O 1
ATOM 1403 N N . TYR A 1 184 ? 4.008 -40.781 -13.625 1 98.5 184 TYR A N 1
ATOM 1404 C CA . TYR A 1 184 ? 3.162 -39.688 -14.016 1 98.5 184 TYR A CA 1
ATOM 1405 C C . TYR A 1 184 ? 3.957 -38.656 -14.82 1 98.5 184 TYR A C 1
ATOM 1407 O O . TYR A 1 184 ? 4.996 -38.156 -14.367 1 98.5 184 TYR A O 1
ATOM 1415 N N . LEU A 1 185 ? 3.51 -38.344 -16 1 98.81 185 LEU A N 1
ATOM 1416 C CA . LEU A 1 185 ? 4.121 -37.344 -16.859 1 98.81 185 LEU A CA 1
ATOM 1417 C C . LEU A 1 185 ? 3.191 -36.156 -17.062 1 98.81 185 LEU A C 1
ATOM 1419 O O . LEU A 1 185 ? 1.991 -36.312 -17.297 1 98.81 185 LEU A O 1
ATOM 1423 N N . GLU A 1 186 ? 3.742 -34.969 -17 1 98.75 186 GLU A N 1
ATOM 1424 C CA . GLU A 1 186 ? 2.951 -33.75 -17.188 1 98.75 186 GLU A CA 1
ATOM 1425 C C . GLU A 1 186 ? 3.68 -32.75 -18.078 1 98.75 186 GLU A C 1
ATOM 1427 O O . GLU A 1 186 ? 4.832 -32.375 -17.812 1 98.75 186 GLU A O 1
ATOM 1432 N N . VAL A 1 187 ? 3.072 -32.312 -19.156 1 98.75 187 VAL A N 1
ATOM 1433 C CA . VAL A 1 187 ? 3.512 -31.172 -19.969 1 98.75 187 VAL A CA 1
ATOM 1434 C C . VAL A 1 187 ? 2.752 -29.922 -19.562 1 98.75 187 VAL A C 1
ATOM 1436 O O . VAL A 1 187 ? 1.535 -29.953 -19.375 1 98.75 187 VAL A O 1
ATOM 1439 N N . HIS A 1 188 ? 3.43 -28.875 -19.406 1 98.56 188 HIS A N 1
ATOM 1440 C CA . HIS A 1 188 ? 2.838 -27.625 -18.938 1 98.56 188 HIS A CA 1
ATOM 1441 C C . HIS A 1 188 ? 3.555 -26.422 -19.531 1 98.56 188 HIS A C 1
ATOM 1443 O O . HIS A 1 188 ? 4.719 -26.516 -19.938 1 98.56 188 HIS A O 1
ATOM 1449 N N . ILE A 1 189 ? 2.898 -25.328 -19.656 1 97.75 189 ILE A N 1
ATOM 1450 C CA . ILE A 1 189 ? 3.635 -24.125 -20 1 97.75 189 ILE A CA 1
ATOM 1451 C C . ILE A 1 189 ? 4.578 -23.75 -18.859 1 97.75 189 ILE A C 1
ATOM 1453 O O . ILE A 1 189 ? 4.301 -24.047 -17.688 1 97.75 189 ILE A O 1
ATOM 1457 N N . GLU A 1 190 ? 5.66 -23.172 -19.156 1 96.25 190 GLU A N 1
ATOM 1458 C CA . GLU A 1 190 ? 6.68 -22.828 -18.172 1 96.25 190 GLU A CA 1
ATOM 1459 C C . GLU A 1 190 ? 6.129 -21.859 -17.125 1 96.25 190 GLU A C 1
ATOM 1461 O O . GLU A 1 190 ? 6.43 -21.984 -15.938 1 96.25 190 GLU A O 1
ATOM 1466 N N . GLN A 1 191 ? 5.449 -20.812 -17.484 1 93.94 191 GLN A N 1
ATOM 1467 C CA . GLN A 1 191 ? 4.926 -19.734 -16.641 1 93.94 191 GLN A CA 1
ATOM 1468 C C . GLN A 1 191 ? 6.055 -18.859 -16.125 1 93.94 191 GLN A C 1
ATOM 1470 O O . GLN A 1 191 ? 6.031 -18.438 -14.961 1 93.94 191 GLN A O 1
ATOM 1475 N N . GLY A 1 192 ? 7.105 -18.766 -16.75 1 93.62 192 GLY A N 1
ATOM 1476 C CA . GLY A 1 192 ? 8.266 -17.938 -16.516 1 93.62 192 GLY A CA 1
ATOM 1477 C C . GLY A 1 192 ? 9.078 -17.656 -17.766 1 93.62 192 GLY A C 1
ATOM 1478 O O . GLY A 1 192 ? 8.781 -18.188 -18.828 1 93.62 192 GLY A O 1
ATOM 1479 N N . PRO A 1 193 ? 10.039 -16.828 -17.609 1 94.94 193 PRO A N 1
ATOM 1480 C CA . PRO A 1 193 ? 10.703 -16.297 -18.797 1 94.94 193 PRO A CA 1
ATOM 1481 C C . PRO A 1 193 ? 12 -17.031 -19.125 1 94.94 193 PRO A C 1
ATOM 1483 O O . PRO A 1 193 ? 12.734 -16.609 -20.031 1 94.94 193 PRO A O 1
ATOM 1486 N N . VAL A 1 194 ? 12.32 -18.109 -18.5 1 95.88 194 VAL A N 1
ATOM 1487 C CA . VAL A 1 194 ? 13.648 -18.703 -18.594 1 95.88 194 VAL A CA 1
ATOM 1488 C C . VAL A 1 194 ? 13.844 -19.297 -19.984 1 95.88 194 VAL A C 1
ATOM 1490 O O . VAL A 1 194 ? 14.867 -19.062 -20.625 1 95.88 194 VAL A O 1
ATOM 1493 N N . LEU A 1 195 ? 12.891 -20.094 -20.453 1 97.5 195 LEU A N 1
ATOM 1494 C CA . LEU A 1 195 ? 13.023 -20.734 -21.766 1 97.5 195 LEU A CA 1
ATOM 1495 C C . LEU A 1 195 ? 13.086 -19.688 -22.875 1 97.5 195 LEU A C 1
ATOM 1497 O O . LEU A 1 195 ? 13.828 -19.859 -23.844 1 97.5 195 LEU A O 1
ATOM 1501 N N . GLU A 1 196 ? 12.25 -18.625 -22.703 1 96.62 196 GLU A N 1
ATOM 1502 C CA . GLU A 1 196 ? 12.32 -17.531 -23.672 1 96.62 196 GLU A CA 1
ATOM 1503 C C . GLU A 1 196 ? 13.703 -16.891 -23.656 1 96.62 196 GLU A C 1
ATOM 1505 O O . GLU A 1 196 ? 14.281 -16.641 -24.719 1 96.62 196 GLU A O 1
ATOM 1510 N N . ALA A 1 197 ? 14.227 -16.625 -22.516 1 95.88 197 ALA A N 1
ATOM 1511 C CA . ALA A 1 197 ? 15.539 -15.992 -22.375 1 95.88 197 ALA A CA 1
ATOM 1512 C C . ALA A 1 197 ? 16.641 -16.859 -22.984 1 95.88 197 ALA A C 1
ATOM 1514 O O . ALA A 1 197 ? 17.609 -16.344 -23.531 1 95.88 197 ALA A O 1
ATOM 1515 N N . GLN A 1 198 ? 16.438 -18.156 -22.953 1 96.25 198 GLN A N 1
ATOM 1516 C CA . GLN A 1 198 ? 17.453 -19.094 -23.453 1 96.25 198 GLN A CA 1
ATOM 1517 C C . GLN A 1 198 ? 17.109 -19.562 -24.875 1 96.25 198 GLN A C 1
ATOM 1519 O O . GLN A 1 198 ? 17.812 -20.391 -25.438 1 96.25 198 GLN A O 1
ATOM 1524 N N . ASN A 1 199 ? 16.047 -19.078 -25.406 1 96.62 199 ASN A N 1
ATOM 1525 C CA . ASN A 1 199 ? 15.57 -19.422 -26.734 1 96.62 199 ASN A CA 1
ATOM 1526 C C . ASN A 1 199 ? 15.422 -20.922 -26.906 1 96.62 199 ASN A C 1
ATOM 1528 O O . ASN A 1 199 ? 15.961 -21.5 -27.859 1 96.62 199 ASN A O 1
ATOM 1532 N N . GLN A 1 200 ? 14.797 -21.578 -25.922 1 97.81 200 GLN A N 1
ATOM 1533 C CA . GLN A 1 200 ? 14.508 -23 -25.953 1 97.81 200 GLN A CA 1
ATOM 1534 C C . GLN A 1 200 ? 13 -23.25 -26 1 97.81 200 GLN A C 1
ATOM 1536 O O . GLN A 1 200 ? 12.234 -22.625 -25.266 1 97.81 200 GLN A O 1
ATOM 1541 N N . PRO A 1 201 ? 12.578 -24.109 -26.828 1 98 201 PRO A N 1
ATOM 1542 C CA . PRO A 1 201 ? 11.133 -24.344 -26.969 1 98 201 PRO A CA 1
ATOM 1543 C C . PRO A 1 201 ? 10.539 -25.078 -25.766 1 98 201 PRO A C 1
ATOM 1545 O O . PRO A 1 201 ? 9.375 -24.844 -25.406 1 98 201 PRO A O 1
ATOM 1548 N N . VAL A 1 202 ? 11.297 -26.016 -25.203 1 98.62 202 VAL A N 1
ATOM 1549 C CA . VAL A 1 202 ? 10.844 -26.797 -24.062 1 98.62 202 VAL A CA 1
ATOM 1550 C C . VAL A 1 202 ? 11.969 -26.922 -23.031 1 98.62 202 VAL A C 1
ATOM 1552 O O . VAL A 1 202 ? 13.125 -26.625 -23.344 1 98.62 202 VAL A O 1
ATOM 1555 N N . GLY A 1 203 ? 11.633 -27.234 -21.844 1 98.56 203 GLY A N 1
ATOM 1556 C CA . GLY A 1 203 ? 12.594 -27.438 -20.766 1 98.56 203 GLY A CA 1
ATOM 1557 C C . GLY A 1 203 ? 12.203 -28.578 -19.828 1 98.56 203 GLY A C 1
ATOM 1558 O O . GLY A 1 203 ? 11.016 -28.812 -19.594 1 98.56 203 GLY A O 1
ATOM 1559 N N . VAL A 1 204 ? 13.211 -29.281 -19.281 1 98.75 204 VAL A N 1
ATOM 1560 C CA . VAL A 1 204 ? 12.992 -30.391 -18.359 1 98.75 204 VAL A CA 1
ATOM 1561 C C . VAL A 1 204 ? 12.828 -29.859 -16.938 1 98.75 204 VAL A C 1
ATOM 1563 O O . VAL A 1 204 ? 13.703 -29.141 -16.438 1 98.75 204 VAL A O 1
ATOM 1566 N N . VAL A 1 205 ? 11.695 -30.156 -16.359 1 98.56 205 VAL A N 1
ATOM 1567 C CA . VAL A 1 205 ? 11.43 -29.672 -15 1 98.56 205 VAL A CA 1
ATOM 1568 C C . VAL A 1 205 ? 12.172 -30.547 -13.984 1 98.56 205 VAL A C 1
ATOM 1570 O O . VAL A 1 205 ? 12.039 -31.766 -14 1 98.56 205 VAL A O 1
ATOM 1573 N N . THR A 1 206 ? 12.906 -29.938 -13.102 1 97.69 206 THR A N 1
ATOM 1574 C CA . THR A 1 206 ? 13.711 -30.672 -12.141 1 97.69 206 THR A CA 1
ATOM 1575 C C . THR A 1 206 ? 12.898 -31 -10.883 1 97.69 206 THR A C 1
ATOM 1577 O O . THR A 1 206 ? 13.234 -31.922 -10.141 1 97.69 206 THR A O 1
ATOM 1580 N N . GLY A 1 207 ? 11.93 -30.312 -10.672 1 97.75 207 GLY A N 1
ATOM 1581 C CA . GLY A 1 207 ? 11.023 -30.453 -9.547 1 97.75 207 GLY A CA 1
ATOM 1582 C C . GLY A 1 207 ? 10.141 -29.234 -9.328 1 97.75 207 GLY A C 1
ATOM 1583 O O . GLY A 1 207 ? 10.258 -28.25 -10.039 1 97.75 207 GLY A O 1
ATOM 1584 N N . ILE A 1 208 ? 9.25 -29.328 -8.391 1 97.44 208 ILE A N 1
ATOM 1585 C CA . ILE A 1 208 ? 8.367 -28.234 -8 1 97.44 208 ILE A CA 1
ATOM 1586 C C . ILE A 1 208 ? 8.836 -27.641 -6.668 1 97.44 208 ILE A C 1
ATOM 1588 O O . ILE A 1 208 ? 8.953 -28.359 -5.676 1 97.44 208 ILE A O 1
ATOM 1592 N N . ALA A 1 209 ? 9.07 -26.375 -6.66 1 97.25 209 ALA A N 1
ATOM 1593 C CA . ALA A 1 209 ? 9.617 -25.703 -5.484 1 97.25 209 ALA A CA 1
ATOM 1594 C C . ALA A 1 209 ? 8.625 -25.734 -4.32 1 97.25 209 ALA A C 1
ATOM 1596 O O . ALA A 1 209 ? 7.414 -25.625 -4.523 1 97.25 209 ALA A O 1
ATOM 1597 N N . GLY A 1 210 ? 9.219 -25.938 -3.121 1 96.56 210 GLY A N 1
ATOM 1598 C CA . GLY A 1 210 ? 8.43 -25.641 -1.938 1 96.56 210 GLY A CA 1
ATOM 1599 C C . GLY A 1 210 ? 8.172 -24.156 -1.744 1 96.56 210 GLY A C 1
ATOM 1600 O O . GLY A 1 210 ? 8.758 -23.328 -2.436 1 96.56 210 GLY A O 1
ATOM 1601 N N . ALA A 1 211 ? 7.25 -23.875 -0.824 1 96.62 211 ALA A N 1
ATOM 1602 C CA . ALA A 1 211 ? 6.883 -22.484 -0.631 1 96.62 211 ALA A CA 1
ATOM 1603 C C . ALA A 1 211 ? 6.406 -22.234 0.797 1 96.62 211 ALA A C 1
ATOM 1605 O O . ALA A 1 211 ? 5.77 -23.094 1.405 1 96.62 211 ALA A O 1
ATOM 1606 N N . LYS A 1 212 ? 6.758 -21.125 1.309 1 97.5 212 LYS A N 1
ATOM 1607 C CA . LYS A 1 212 ? 6.188 -20.594 2.541 1 97.5 212 LYS A CA 1
ATOM 1608 C C . LYS A 1 212 ? 5.754 -19.141 2.359 1 97.5 212 LYS A C 1
ATOM 1610 O O . LYS A 1 212 ? 6.488 -18.344 1.785 1 97.5 212 LYS A O 1
ATOM 1615 N N . ARG A 1 213 ? 4.531 -18.859 2.766 1 97.31 213 ARG A N 1
ATOM 1616 C CA . ARG A 1 213 ? 3.986 -17.516 2.691 1 97.31 213 ARG A CA 1
ATOM 1617 C C . ARG A 1 213 ? 3.684 -16.969 4.082 1 97.31 213 ARG A C 1
ATOM 1619 O O . ARG A 1 213 ? 3.09 -17.656 4.91 1 97.31 213 ARG A O 1
ATOM 1626 N N . PHE A 1 214 ? 4.129 -15.773 4.301 1 98.44 214 PHE A N 1
ATOM 1627 C CA . PHE A 1 214 ? 3.91 -15.125 5.59 1 98.44 214 PHE A CA 1
ATOM 1628 C C . PHE A 1 214 ? 3.129 -13.828 5.422 1 98.44 214 PHE A C 1
ATOM 1630 O O . PHE A 1 214 ? 3.24 -13.156 4.391 1 98.44 214 PHE A O 1
ATOM 1637 N N . GLN A 1 215 ? 2.334 -13.531 6.379 1 98.44 215 GLN A N 1
ATOM 1638 C CA . GLN A 1 215 ? 1.808 -12.195 6.625 1 98.44 215 GLN A CA 1
ATOM 1639 C C . GLN A 1 215 ? 2.566 -11.508 7.754 1 98.44 215 GLN A C 1
ATOM 1641 O O . GLN A 1 215 ? 2.699 -12.062 8.852 1 98.44 215 GLN A O 1
ATOM 1646 N N . PHE A 1 216 ? 3.055 -10.367 7.492 1 98.75 216 PHE A N 1
ATOM 1647 C CA . PHE A 1 216 ? 3.781 -9.586 8.492 1 98.75 216 PHE A CA 1
ATOM 1648 C C . PHE A 1 216 ? 3.016 -8.32 8.852 1 98.75 216 PHE A C 1
ATOM 1650 O O . PHE A 1 216 ? 2.293 -7.766 8.023 1 98.75 216 PHE A O 1
ATOM 1657 N N . GLN A 1 217 ? 3.111 -7.957 10.023 1 98.81 217 GLN A N 1
ATOM 1658 C CA . GLN A 1 217 ? 2.562 -6.703 10.531 1 98.81 217 GLN A CA 1
ATOM 1659 C C . GLN A 1 217 ? 3.633 -5.883 11.25 1 98.81 217 GLN A C 1
ATOM 1661 O O . GLN A 1 217 ? 4.332 -6.398 12.125 1 98.81 217 GLN A O 1
ATOM 1666 N N . VAL A 1 218 ? 3.797 -4.664 10.867 1 98.88 218 VAL A N 1
ATOM 1667 C CA . VAL A 1 218 ? 4.715 -3.725 11.508 1 98.88 218 VAL A CA 1
ATOM 1668 C C . VAL A 1 218 ? 3.936 -2.529 12.055 1 98.88 218 VAL A C 1
ATOM 1670 O O . VAL A 1 218 ? 3.191 -1.877 11.312 1 98.88 218 VAL A O 1
ATOM 1673 N N . LYS A 1 219 ? 4.055 -2.234 13.312 1 98.56 219 LYS A N 1
ATOM 1674 C CA . LYS A 1 219 ? 3.361 -1.118 13.953 1 98.56 219 LYS A CA 1
ATOM 1675 C C . LYS A 1 219 ? 4.355 -0.111 14.523 1 98.56 219 LYS A C 1
ATOM 1677 O O . LYS A 1 219 ? 5.223 -0.474 15.32 1 98.56 219 LYS A O 1
ATOM 1682 N N . GLY A 1 220 ? 4.277 1.037 14.062 1 97.69 220 GLY A N 1
ATOM 1683 C CA . GLY A 1 220 ? 4.98 2.182 14.625 1 97.69 220 GLY A CA 1
ATOM 1684 C C . GLY A 1 220 ? 4.051 3.178 15.297 1 97.69 220 GLY A C 1
ATOM 1685 O O . GLY A 1 220 ? 3.178 2.797 16.078 1 97.69 220 GLY A O 1
ATOM 1686 N N . LEU A 1 221 ? 4.285 4.445 15.031 1 93.81 221 LEU A N 1
ATOM 1687 C CA . LEU A 1 221 ? 3.459 5.508 15.594 1 93.81 221 LEU A CA 1
ATOM 1688 C C . LEU A 1 221 ? 3.127 6.559 14.539 1 93.81 221 LEU A C 1
ATOM 1690 O O . LEU A 1 221 ? 4.027 7.18 13.969 1 93.81 221 LEU A O 1
ATOM 1694 N N . ALA A 1 222 ? 1.791 6.703 14.336 1 92.88 222 ALA A N 1
ATOM 1695 C CA . ALA A 1 222 ? 1.361 7.715 13.383 1 92.88 222 ALA A CA 1
ATOM 1696 C C . ALA A 1 222 ? 1.607 9.117 13.914 1 92.88 222 ALA A C 1
ATOM 1698 O O . ALA A 1 222 ? 1.546 9.352 15.125 1 92.88 222 ALA A O 1
ATOM 1699 N N . GLY A 1 223 ? 1.96 10.07 13.055 1 91.12 223 GLY A N 1
ATOM 1700 C CA . GLY A 1 223 ? 2.178 11.469 13.391 1 91.12 223 GLY A CA 1
ATOM 1701 C C . GLY A 1 223 ? 2.064 12.398 12.195 1 91.12 223 GLY A C 1
ATOM 1702 O O . GLY A 1 223 ? 1.952 11.938 11.055 1 91.12 223 GLY A O 1
ATOM 1703 N N . HIS A 1 224 ? 2.014 13.617 12.469 1 93 224 HIS A N 1
ATOM 1704 C CA . HIS A 1 224 ? 1.936 14.617 11.414 1 93 224 HIS A CA 1
ATOM 1705 C C . HIS A 1 224 ? 3.24 14.695 10.633 1 93 224 HIS A C 1
ATOM 1707 O O . HIS A 1 224 ? 4.316 14.828 11.219 1 93 224 HIS A O 1
ATOM 1713 N N . ALA A 1 225 ? 3.18 14.695 9.32 1 94.56 225 ALA A N 1
ATOM 1714 C CA . ALA A 1 225 ? 4.332 14.641 8.422 1 94.56 225 ALA A CA 1
ATOM 1715 C C . ALA A 1 225 ? 5.246 15.844 8.625 1 94.56 225 ALA A C 1
ATOM 1717 O O . ALA A 1 225 ? 6.461 15.742 8.43 1 94.56 225 ALA A O 1
ATOM 1718 N N . GLY A 1 226 ? 4.668 16.922 8.984 1 94.62 226 GLY A N 1
ATOM 1719 C CA . GLY A 1 226 ? 5.449 18.141 9.055 1 94.62 226 GLY A CA 1
ATOM 1720 C C . GLY A 1 226 ? 5.891 18.484 10.461 1 94.62 226 GLY A C 1
ATOM 1721 O O . GLY A 1 226 ? 6.867 19.219 10.656 1 94.62 226 GLY A O 1
ATOM 1722 N N . THR A 1 227 ? 5.227 17.953 11.461 1 94.06 227 THR A N 1
ATOM 1723 C CA . THR A 1 227 ? 5.461 18.453 12.805 1 94.06 227 THR A CA 1
ATOM 1724 C C . THR A 1 227 ? 6.359 17.5 13.594 1 94.06 227 THR A C 1
ATOM 1726 O O . THR A 1 227 ? 6.941 17.891 14.609 1 94.06 227 THR A O 1
ATOM 1729 N N . VAL A 1 228 ? 6.469 16.266 13.141 1 93.88 228 VAL A N 1
ATOM 1730 C CA . VAL A 1 228 ? 7.328 15.32 13.844 1 93.88 228 VAL A CA 1
ATOM 1731 C C . VAL A 1 228 ? 8.719 15.328 13.211 1 93.88 228 VAL A C 1
ATOM 1733 O O . VAL A 1 228 ? 8.883 14.984 12.039 1 93.88 228 VAL A O 1
ATOM 1736 N N . PRO A 1 229 ? 9.711 15.648 13.984 1 94.94 229 PRO A N 1
ATOM 1737 C CA . PRO A 1 229 ? 11.07 15.625 13.453 1 94.94 229 PRO A CA 1
ATOM 1738 C C . PRO A 1 229 ? 11.508 14.227 13.008 1 94.94 229 PRO A C 1
ATOM 1740 O O . PRO A 1 229 ? 11.047 13.227 13.57 1 94.94 229 PRO A O 1
ATOM 1743 N N . MET A 1 230 ? 12.43 14.172 12.094 1 96.69 230 MET A N 1
ATOM 1744 C CA . MET A 1 230 ? 12.867 12.891 11.531 1 96.69 230 MET A CA 1
ATOM 1745 C C . MET A 1 230 ? 13.359 11.961 12.633 1 96.69 230 MET A C 1
ATOM 1747 O O . MET A 1 230 ? 13.008 10.781 12.656 1 96.69 230 MET A O 1
ATOM 1751 N N . GLY A 1 231 ? 14.141 12.523 13.555 1 95 231 GLY A N 1
ATOM 1752 C CA . GLY A 1 231 ? 14.797 11.711 14.57 1 95 231 GLY A CA 1
ATOM 1753 C C . GLY A 1 231 ? 13.844 11.211 15.641 1 95 231 GLY A C 1
ATOM 1754 O O . GLY A 1 231 ? 14.219 10.383 16.469 1 95 231 GLY A O 1
ATOM 1755 N N . MET A 1 232 ? 12.57 11.586 15.586 1 94.44 232 MET A N 1
ATOM 1756 C CA . MET A 1 232 ? 11.617 11.211 16.625 1 94.44 232 MET A CA 1
ATOM 1757 C C . MET A 1 232 ? 10.531 10.297 16.062 1 94.44 232 MET A C 1
ATOM 1759 O O . MET A 1 232 ? 9.547 10.008 16.734 1 94.44 232 MET A O 1
ATOM 1763 N N . ARG A 1 233 ? 10.758 9.82 14.859 1 96.31 233 ARG A N 1
ATOM 1764 C CA . ARG A 1 233 ? 9.711 9.078 14.172 1 96.31 233 ARG A CA 1
ATOM 1765 C C . ARG A 1 233 ? 9.859 7.574 14.406 1 96.31 233 ARG A C 1
ATOM 1767 O O . ARG A 1 233 ? 10.977 7.059 14.461 1 96.31 233 ARG A O 1
ATOM 1774 N N . MET A 1 234 ? 8.82 6.906 14.586 1 97 234 MET A N 1
ATOM 1775 C CA . MET A 1 234 ? 8.68 5.457 14.461 1 97 234 MET A CA 1
ATOM 1776 C C . MET A 1 234 ? 7.852 5.094 13.234 1 97 234 MET A C 1
ATOM 1778 O O . MET A 1 234 ? 6.758 4.543 13.359 1 97 234 MET A O 1
ATOM 1782 N N . ASP A 1 235 ? 8.391 5.297 12.102 1 97.88 235 ASP A N 1
ATOM 1783 C CA . ASP A 1 235 ? 7.715 5.23 10.812 1 97.88 235 ASP A CA 1
ATOM 1784 C C . ASP A 1 235 ? 7.625 3.791 10.305 1 97.88 235 ASP A C 1
ATOM 1786 O O . ASP A 1 235 ? 8.625 3.217 9.875 1 97.88 235 ASP A O 1
ATOM 1790 N N . ALA A 1 236 ? 6.469 3.252 10.32 1 98.69 236 ALA A N 1
ATOM 1791 C CA . ALA A 1 236 ? 6.27 1.852 9.961 1 98.69 236 ALA A CA 1
ATOM 1792 C C . ALA A 1 236 ? 6.656 1.598 8.5 1 98.69 236 ALA A C 1
ATOM 1794 O O . ALA A 1 236 ? 7.238 0.561 8.18 1 98.69 236 ALA A O 1
ATOM 1795 N N . LEU A 1 237 ? 6.332 2.496 7.598 1 98.81 237 LEU A N 1
ATOM 1796 C CA . LEU A 1 237 ? 6.594 2.283 6.18 1 98.81 237 LEU A CA 1
ATOM 1797 C C . LEU A 1 237 ? 8.094 2.324 5.891 1 98.81 237 LEU A C 1
ATOM 1799 O O . LEU A 1 237 ? 8.594 1.557 5.066 1 98.81 237 LEU A O 1
ATOM 1803 N N . CYS A 1 238 ? 8.836 3.246 6.516 1 98.81 238 CYS A N 1
ATOM 1804 C CA . CYS A 1 238 ? 10.281 3.27 6.348 1 98.81 238 CYS A CA 1
ATOM 1805 C C . CYS A 1 238 ? 10.914 1.987 6.879 1 98.81 238 CYS A C 1
ATOM 1807 O O . CYS A 1 238 ? 11.867 1.469 6.293 1 98.81 238 CYS A O 1
ATOM 1809 N N . ALA A 1 239 ? 10.391 1.501 8.008 1 98.88 239 ALA A N 1
ATOM 18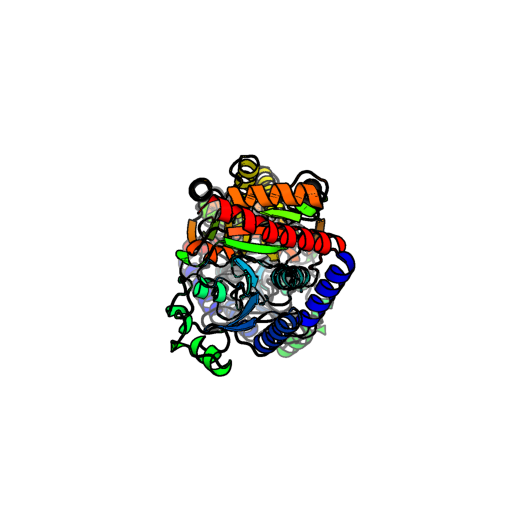10 C CA . ALA A 1 239 ? 10.867 0.218 8.516 1 98.88 239 ALA A CA 1
ATOM 1811 C C . ALA A 1 239 ? 10.633 -0.896 7.504 1 98.88 239 ALA A C 1
ATOM 1813 O O . ALA A 1 239 ? 11.539 -1.684 7.215 1 98.88 239 ALA A O 1
ATOM 1814 N N . VAL A 1 240 ? 9.484 -0.935 6.969 1 98.88 240 VAL A N 1
ATOM 1815 C CA . VAL A 1 240 ? 9.109 -1.987 6.031 1 98.88 240 VAL A CA 1
ATOM 1816 C C . VAL A 1 240 ? 9.922 -1.855 4.746 1 98.88 240 VAL A C 1
ATOM 1818 O O . VAL A 1 240 ? 10.305 -2.859 4.141 1 98.88 240 VAL A O 1
ATOM 1821 N N . ALA A 1 241 ? 10.172 -0.591 4.32 1 98.88 241 ALA A N 1
ATOM 1822 C CA . ALA A 1 241 ? 11.016 -0.387 3.148 1 98.88 241 ALA A CA 1
ATOM 1823 C C . ALA A 1 241 ? 12.383 -1.03 3.344 1 98.88 241 ALA A C 1
ATOM 1825 O O . ALA A 1 241 ? 12.906 -1.685 2.438 1 98.88 241 ALA A O 1
ATOM 1826 N N . GLU A 1 242 ? 12.961 -0.805 4.488 1 98.88 242 GLU A N 1
ATOM 1827 C CA . GLU A 1 242 ? 14.234 -1.455 4.801 1 98.88 242 GLU A CA 1
ATOM 1828 C C . GLU A 1 242 ? 14.086 -2.975 4.82 1 98.88 242 GLU A C 1
ATOM 1830 O O . GLU A 1 242 ? 14.969 -3.695 4.352 1 98.88 242 GLU A O 1
ATOM 1835 N N . MET A 1 243 ? 12.992 -3.441 5.379 1 98.94 243 MET A N 1
ATOM 1836 C CA . MET A 1 243 ? 12.734 -4.879 5.438 1 98.94 243 MET A CA 1
ATOM 1837 C C . MET A 1 243 ? 12.617 -5.465 4.031 1 98.94 243 MET A C 1
ATOM 1839 O O . MET A 1 243 ? 13.195 -6.516 3.744 1 98.94 243 MET A O 1
ATOM 1843 N N . ILE A 1 244 ? 11.883 -4.82 3.154 1 98.94 244 ILE A N 1
ATOM 1844 C CA . ILE A 1 244 ? 11.703 -5.27 1.778 1 98.94 244 ILE A CA 1
ATOM 1845 C C . ILE A 1 244 ? 13.062 -5.355 1.086 1 98.94 244 ILE A C 1
ATOM 1847 O O . ILE A 1 244 ? 13.367 -6.344 0.413 1 98.94 244 ILE A O 1
ATOM 1851 N N . SER A 1 245 ? 13.883 -4.32 1.256 1 98.88 245 SER A N 1
ATOM 1852 C CA . SER A 1 245 ? 15.219 -4.32 0.67 1 98.88 245 SER A CA 1
ATOM 1853 C C . SER A 1 245 ? 16.047 -5.484 1.199 1 98.88 245 SER A C 1
ATOM 1855 O O . SER A 1 245 ? 16.797 -6.113 0.446 1 98.88 245 SER A O 1
ATOM 1857 N N . THR A 1 246 ? 15.938 -5.727 2.459 1 98.88 246 THR A N 1
ATOM 1858 C CA . THR A 1 246 ? 16.672 -6.824 3.084 1 98.88 246 THR A CA 1
ATOM 1859 C C . THR A 1 246 ? 16.219 -8.164 2.502 1 98.88 246 THR A C 1
ATOM 1861 O O . THR A 1 246 ? 17.062 -9.023 2.205 1 98.88 246 THR A O 1
ATOM 1864 N N . ILE A 1 247 ? 14.945 -8.383 2.328 1 98.88 247 ILE A N 1
ATOM 1865 C CA . ILE A 1 247 ? 14.391 -9.609 1.769 1 98.88 247 ILE A CA 1
ATOM 1866 C C . ILE A 1 247 ? 14.898 -9.805 0.342 1 98.88 247 ILE A C 1
ATOM 1868 O O . ILE A 1 247 ? 15.383 -10.883 -0.012 1 98.88 247 ILE A O 1
ATOM 1872 N N . GLU A 1 248 ? 14.797 -8.758 -0.478 1 98.75 248 GLU A N 1
ATOM 1873 C CA . GLU A 1 248 ? 15.242 -8.828 -1.866 1 98.75 248 GLU A CA 1
ATOM 1874 C C . GLU A 1 248 ? 16.734 -9.172 -1.95 1 98.75 248 GLU A C 1
ATOM 1876 O O . GLU A 1 248 ? 17.141 -10.008 -2.756 1 98.75 248 GLU A O 1
ATOM 1881 N N . ASN A 1 249 ? 17.531 -8.422 -1.13 1 98.62 249 ASN A N 1
ATOM 1882 C CA . ASN A 1 249 ? 18.969 -8.648 -1.144 1 98.62 249 ASN A CA 1
ATOM 1883 C C . ASN A 1 249 ? 19.328 -10.078 -0.753 1 98.62 249 ASN A C 1
ATOM 1885 O O . ASN A 1 249 ? 20.188 -10.703 -1.368 1 98.62 249 ASN A O 1
ATOM 1889 N N . TYR A 1 250 ? 18.719 -10.625 0.253 1 98.5 250 TYR A N 1
ATOM 1890 C CA . TYR A 1 250 ? 18.938 -12 0.689 1 98.5 250 TYR A CA 1
ATOM 1891 C C . TYR A 1 250 ? 18.641 -12.984 -0.435 1 98.5 250 TYR A C 1
ATOM 1893 O O . TYR A 1 250 ? 19.453 -13.852 -0.748 1 98.5 250 TYR A O 1
ATOM 1901 N N . ALA A 1 251 ? 17.406 -12.859 -1.021 1 98.38 251 ALA A N 1
ATOM 1902 C CA . ALA A 1 251 ? 16.984 -13.766 -2.086 1 98.38 251 ALA A CA 1
ATOM 1903 C C . ALA A 1 251 ? 17.906 -13.672 -3.289 1 98.38 251 ALA A C 1
ATOM 1905 O O . ALA A 1 251 ? 18.219 -14.68 -3.928 1 98.38 251 ALA A O 1
ATOM 1906 N N . THR A 1 252 ? 18.328 -12.43 -3.631 1 97.94 252 THR A N 1
ATOM 1907 C CA . THR A 1 252 ? 19.25 -12.219 -4.746 1 97.94 252 THR A CA 1
ATOM 1908 C C . THR A 1 252 ? 20.562 -12.938 -4.508 1 97.94 252 THR A C 1
ATOM 1910 O O . THR A 1 252 ? 21.109 -13.586 -5.414 1 97.94 252 THR A O 1
ATOM 1913 N N . GLU A 1 253 ? 21.078 -12.875 -3.301 1 97.44 253 GLU A N 1
ATOM 1914 C CA . GLU A 1 253 ? 22.328 -13.555 -2.957 1 97.44 253 GLU A CA 1
ATOM 1915 C C . GLU A 1 253 ? 22.156 -15.07 -2.994 1 97.44 253 GLU A C 1
ATOM 1917 O O . GLU A 1 253 ? 23.031 -15.781 -3.492 1 97.44 253 GLU A O 1
ATOM 1922 N N . GLN A 1 254 ? 21.047 -15.539 -2.523 1 96.38 254 GLN A N 1
ATOM 1923 C CA . GLN A 1 254 ? 20.797 -16.969 -2.49 1 96.38 254 GLN A CA 1
ATOM 1924 C C . GLN A 1 254 ? 20.547 -17.531 -3.891 1 96.38 254 GLN A C 1
ATOM 1926 O O . GLN A 1 254 ? 20.781 -18.703 -4.152 1 96.38 254 GLN A O 1
ATOM 1931 N N . SER A 1 255 ? 19.953 -16.641 -4.738 1 91.06 255 SER A N 1
ATOM 1932 C CA . SER A 1 255 ? 19.656 -17.078 -6.098 1 91.06 255 SER A CA 1
ATOM 1933 C C . SER A 1 255 ? 20.922 -17.391 -6.875 1 91.06 255 SER A C 1
ATOM 1935 O O . SER A 1 255 ? 20.875 -18.078 -7.906 1 91.06 255 SER A O 1
ATOM 1937 N N . LYS A 1 256 ? 22.203 -17.109 -6.418 1 90.56 256 LYS A N 1
ATOM 1938 C CA . LYS A 1 256 ? 23.5 -17.375 -7.055 1 90.56 256 LYS A CA 1
ATOM 1939 C C . LYS A 1 256 ? 24.078 -18.703 -6.582 1 90.56 256 LYS A C 1
ATOM 1941 O O . LYS A 1 256 ? 25.047 -19.188 -7.152 1 90.56 256 LYS A O 1
ATOM 1946 N N . THR A 1 257 ? 23.375 -19.25 -5.617 1 90.44 257 THR A N 1
ATOM 1947 C CA . THR A 1 257 ? 23.828 -20.531 -5.09 1 90.44 257 THR A CA 1
ATOM 1948 C C . THR A 1 257 ? 23.141 -21.688 -5.805 1 90.44 257 THR A C 1
ATOM 1950 O O . THR A 1 257 ? 22.219 -21.469 -6.602 1 90.44 257 THR A O 1
ATOM 1953 N N . GLU A 1 258 ? 23.594 -22.906 -5.531 1 87.44 258 GLU A N 1
ATOM 1954 C CA . GLU A 1 258 ? 23.016 -24.109 -6.133 1 87.44 258 GLU A CA 1
ATOM 1955 C C . GLU A 1 258 ? 21.578 -24.312 -5.688 1 87.44 258 GLU A C 1
ATOM 1957 O O . GLU A 1 258 ? 20.75 -24.797 -6.457 1 87.44 258 GLU A O 1
ATOM 1962 N N . ASN A 1 259 ? 21.422 -23.969 -4.453 1 87.31 259 ASN A N 1
ATOM 1963 C CA . ASN A 1 259 ? 20.078 -24.078 -3.891 1 87.31 259 ASN A CA 1
ATOM 1964 C C . ASN A 1 259 ? 19.312 -22.766 -3.998 1 87.31 259 ASN A C 1
ATOM 1966 O O . ASN A 1 259 ? 19.188 -22.031 -3.02 1 87.31 259 ASN A O 1
ATOM 1970 N N . LYS A 1 260 ? 18.844 -22.422 -5.047 1 91.88 260 LYS A N 1
ATOM 1971 C CA . LYS A 1 260 ? 18.234 -21.141 -5.426 1 91.88 260 LYS A CA 1
ATOM 1972 C C . LYS A 1 260 ? 17.016 -20.844 -4.559 1 91.88 260 LYS A C 1
ATOM 1974 O O . LYS A 1 260 ? 16.281 -21.75 -4.164 1 91.88 260 LYS A O 1
ATOM 1979 N N . VAL A 1 261 ? 16.859 -19.625 -4.176 1 96.62 261 VAL A N 1
ATOM 1980 C CA . VAL A 1 261 ? 15.711 -19.109 -3.43 1 96.62 261 VAL A CA 1
ATOM 1981 C C . VAL A 1 261 ? 15.133 -17.891 -4.145 1 96.62 261 VAL A C 1
ATOM 1983 O O . VAL A 1 261 ? 15.875 -17.078 -4.703 1 96.62 261 VAL A O 1
ATOM 1986 N N . VAL A 1 262 ? 13.852 -17.844 -4.227 1 97.81 262 VAL A N 1
ATOM 1987 C CA . VAL A 1 262 ? 13.188 -16.609 -4.625 1 97.81 262 VAL A CA 1
ATOM 1988 C C . VAL A 1 262 ? 12.281 -16.109 -3.494 1 97.81 262 VAL A C 1
ATOM 1990 O O . VAL A 1 262 ? 11.758 -16.922 -2.721 1 97.81 262 VAL A O 1
ATOM 1993 N N . ALA A 1 263 ? 12.156 -14.898 -3.328 1 98.69 263 ALA A N 1
ATOM 1994 C CA . ALA A 1 263 ? 11.273 -14.281 -2.338 1 98.69 263 ALA A CA 1
ATOM 1995 C C . ALA A 1 263 ? 10.586 -13.047 -2.91 1 98.69 263 ALA A C 1
ATOM 1997 O O . ALA A 1 263 ? 11.203 -12.266 -3.637 1 98.69 263 ALA A O 1
ATOM 1998 N N . THR A 1 264 ? 9.32 -12.938 -2.682 1 98.38 264 THR A N 1
ATOM 1999 C CA . THR A 1 264 ? 8.531 -11.844 -3.246 1 98.38 264 THR A CA 1
ATOM 2000 C C . THR A 1 264 ? 7.664 -11.195 -2.172 1 98.38 264 THR A C 1
ATOM 2002 O O . THR A 1 264 ? 6.953 -11.883 -1.438 1 98.38 264 THR A O 1
ATOM 2005 N N . VAL A 1 265 ? 7.84 -9.898 -2.02 1 98.75 265 VAL A N 1
ATOM 2006 C CA . VAL A 1 265 ? 6.84 -9.125 -1.293 1 98.75 265 VAL A CA 1
ATOM 2007 C C . VAL A 1 265 ? 5.73 -8.688 -2.248 1 98.75 265 VAL A C 1
ATOM 2009 O O . VAL A 1 265 ? 5.91 -7.758 -3.033 1 98.75 265 VAL A O 1
ATOM 2012 N N . GLY A 1 266 ? 4.57 -9.305 -2.086 1 97.81 266 GLY A N 1
ATOM 2013 C CA . GLY A 1 266 ? 3.535 -9.109 -3.088 1 97.81 266 GLY A CA 1
ATOM 2014 C C . GLY A 1 266 ? 2.477 -8.109 -2.664 1 97.81 266 GLY A C 1
ATOM 2015 O O . GLY A 1 266 ? 1.842 -7.473 -3.508 1 97.81 266 GLY A O 1
ATOM 2016 N N . LYS A 1 267 ? 2.275 -7.996 -1.409 1 97.25 267 LYS A N 1
ATOM 2017 C CA . LYS A 1 267 ? 1.314 -7.051 -0.851 1 97.25 267 LYS A CA 1
ATOM 2018 C C . LYS A 1 267 ? 1.992 -6.09 0.124 1 97.25 267 LYS A C 1
ATOM 2020 O O . LYS A 1 267 ? 2.951 -6.461 0.802 1 97.25 267 LYS A O 1
ATOM 2025 N N . CYS A 1 268 ? 1.534 -4.914 0.206 1 98.19 268 CYS A N 1
ATOM 2026 C CA . CYS A 1 268 ? 1.96 -3.889 1.153 1 98.19 268 CYS A CA 1
ATOM 2027 C C . CYS A 1 268 ? 0.857 -2.863 1.38 1 98.19 268 CYS A C 1
ATOM 2029 O O . CYS A 1 268 ? 0.527 -2.092 0.477 1 98.19 268 CYS A O 1
ATOM 2031 N N . GLU A 1 269 ? 0.278 -2.895 2.51 1 98 269 GLU A N 1
ATOM 2032 C CA . GLU A 1 269 ? -0.835 -2.012 2.846 1 98 269 GLU A CA 1
ATOM 2033 C C . GLU A 1 269 ? -0.458 -1.048 3.967 1 98 269 GLU A C 1
ATOM 2035 O O . GLU A 1 269 ? -0.061 -1.476 5.051 1 98 269 GLU A O 1
ATOM 2040 N N . VAL A 1 270 ? -0.594 0.174 3.703 1 97.94 270 VAL A N 1
ATOM 2041 C CA . VAL A 1 270 ? -0.167 1.223 4.621 1 97.94 270 VAL A CA 1
ATOM 2042 C C . VAL A 1 270 ? -1.386 1.839 5.305 1 97.94 270 VAL A C 1
ATOM 2044 O O . VAL A 1 270 ? -2.375 2.166 4.648 1 97.94 270 VAL A O 1
ATOM 2047 N N . SER A 1 271 ? -1.33 2.031 6.582 1 95.12 271 SER A N 1
ATOM 2048 C CA . SER A 1 271 ? -2.367 2.695 7.367 1 95.12 271 SER A CA 1
ATOM 2049 C C . SER A 1 271 ? -1.776 3.777 8.266 1 95.12 271 SER A C 1
ATOM 2051 O O . SER A 1 271 ? -0.752 3.559 8.914 1 95.12 271 SER A O 1
ATOM 2053 N N . PRO A 1 272 ? -2.527 5.035 8.328 1 89.62 272 PRO A N 1
ATOM 2054 C CA . PRO A 1 272 ? -3.809 5.363 7.699 1 89.62 272 PRO A CA 1
ATOM 2055 C C . PRO A 1 272 ? -3.688 5.57 6.191 1 89.62 272 PRO A C 1
ATOM 2057 O O . PRO A 1 272 ? -4.691 5.52 5.473 1 89.62 272 PRO A O 1
ATOM 2060 N N . GLY A 1 273 ? -2.428 5.781 5.676 1 89.19 273 GLY A N 1
ATOM 2061 C CA . GLY A 1 273 ? -2.25 5.969 4.242 1 89.19 273 GLY A CA 1
ATOM 2062 C C . GLY A 1 273 ? -2.674 7.344 3.764 1 89.19 273 GLY A C 1
ATOM 2063 O O . GLY A 1 273 ? -3.443 7.465 2.809 1 89.19 273 GLY A O 1
ATOM 2064 N N . SER A 1 274 ? -2.199 8.398 4.281 1 91.62 274 SER A N 1
ATOM 2065 C CA . SER A 1 274 ? -2.461 9.789 3.943 1 91.62 274 SER A CA 1
ATOM 2066 C C . SER A 1 274 ? -1.173 10.523 3.584 1 91.62 274 SER A C 1
ATOM 2068 O O . SER A 1 274 ? -0.115 10.25 4.152 1 91.62 274 SER A O 1
ATOM 2070 N N . VAL A 1 275 ? -1.274 11.453 2.703 1 93.06 275 VAL A N 1
ATOM 2071 C CA . VAL A 1 275 ? -0.103 12.117 2.141 1 93.06 275 VAL A CA 1
ATOM 2072 C C . VAL A 1 275 ? 0.653 12.852 3.244 1 93.06 275 VAL A C 1
ATOM 2074 O O . VAL A 1 275 ? 1.884 12.938 3.213 1 93.06 275 VAL A O 1
ATOM 2077 N N . ASN A 1 276 ? -0.061 13.359 4.293 1 93.19 276 ASN A N 1
ATOM 2078 C CA . ASN A 1 276 ? 0.557 14.234 5.281 1 93.19 276 ASN A CA 1
ATOM 2079 C C . ASN A 1 276 ? 0.66 13.555 6.645 1 93.19 276 ASN A C 1
ATOM 2081 O O . ASN A 1 276 ? 0.719 14.219 7.676 1 93.19 276 ASN A O 1
ATOM 2085 N N . VAL A 1 277 ? 0.636 12.281 6.684 1 93.62 277 VAL A N 1
ATOM 2086 C CA . VAL A 1 277 ? 0.698 11.555 7.94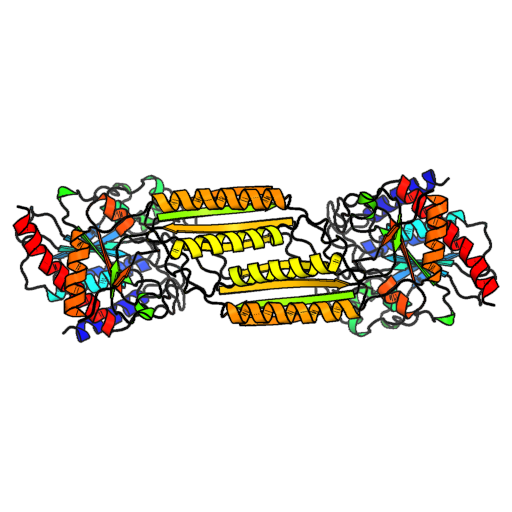1 1 93.62 277 VAL A CA 1
ATOM 2087 C C . VAL A 1 277 ? 1.801 10.5 7.875 1 93.62 277 VAL A C 1
ATOM 2089 O O . VAL A 1 277 ? 1.947 9.812 6.859 1 93.62 277 VAL A O 1
ATOM 2092 N N . ILE A 1 278 ? 2.588 10.398 8.875 1 96.69 278 ILE A N 1
ATOM 2093 C CA . ILE A 1 278 ? 3.566 9.328 9.016 1 96.69 278 ILE A CA 1
ATOM 2094 C C . ILE A 1 278 ? 2.848 7.996 9.211 1 96.69 278 ILE A C 1
ATOM 2096 O O . ILE A 1 278 ? 2 7.859 10.094 1 96.69 278 ILE A O 1
ATOM 2100 N N . PRO A 1 279 ? 3.15 7.012 8.375 1 97.31 279 PRO A N 1
ATOM 2101 C CA . PRO A 1 279 ? 2.465 5.723 8.516 1 97.31 279 PRO A CA 1
ATOM 2102 C C . PRO A 1 279 ? 2.689 5.082 9.883 1 97.31 279 PRO A C 1
ATOM 2104 O O . PRO A 1 279 ? 3.832 4.957 10.336 1 97.31 279 PRO A O 1
ATOM 2107 N N . GLY A 1 280 ? 1.593 4.633 10.508 1 97.25 280 GLY A N 1
ATOM 2108 C CA . GLY A 1 280 ? 1.668 4.016 11.82 1 97.25 280 GLY A CA 1
ATOM 2109 C C . GLY A 1 280 ? 1.684 2.502 11.773 1 97.25 280 GLY A C 1
ATOM 2110 O O . GLY A 1 280 ? 2.143 1.849 12.711 1 97.25 280 GLY A O 1
ATOM 2111 N N . GLU A 1 281 ? 1.192 1.955 10.68 1 98.38 281 GLU A N 1
ATOM 2112 C CA . GLU A 1 281 ? 1.104 0.503 10.547 1 98.38 281 GLU A CA 1
ATOM 2113 C C . GLU A 1 281 ? 1.208 0.073 9.094 1 98.38 281 GLU A C 1
ATOM 2115 O O . GLU A 1 281 ? 0.667 0.736 8.203 1 98.38 281 GLU A O 1
ATOM 2120 N N . VAL A 1 282 ? 1.923 -0.978 8.922 1 98.69 282 VAL A N 1
ATOM 2121 C CA . VAL A 1 282 ? 2.035 -1.547 7.586 1 98.69 282 VAL A CA 1
ATOM 2122 C C . VAL A 1 282 ? 1.888 -3.066 7.656 1 98.69 282 VAL A C 1
ATOM 2124 O O . VAL A 1 282 ? 2.537 -3.721 8.477 1 98.69 282 VAL A O 1
ATOM 2127 N N . ASN A 1 283 ? 1.001 -3.572 6.863 1 98.62 283 ASN A N 1
ATOM 2128 C CA . ASN A 1 283 ? 0.877 -5.012 6.652 1 98.62 283 ASN A CA 1
ATOM 2129 C C . ASN A 1 283 ? 1.432 -5.43 5.297 1 98.62 283 ASN A C 1
ATOM 2131 O O . ASN A 1 283 ? 1.134 -4.805 4.277 1 98.62 283 ASN A O 1
ATOM 2135 N N . PHE A 1 284 ? 2.289 -6.438 5.277 1 98.5 284 PHE A N 1
ATOM 2136 C CA . PHE A 1 284 ? 2.826 -6.891 3.998 1 98.5 284 PHE A CA 1
ATOM 2137 C C . PHE A 1 284 ? 3.064 -8.398 4.012 1 98.5 284 PHE A C 1
ATOM 2139 O O . PHE A 1 284 ? 2.969 -9.031 5.062 1 98.5 284 PHE A O 1
ATOM 2146 N N . THR A 1 285 ? 3.227 -8.969 2.826 1 98.5 285 THR A N 1
ATOM 2147 C CA . THR A 1 285 ? 3.375 -10.414 2.701 1 98.5 285 THR A CA 1
ATOM 2148 C C . THR A 1 285 ? 4.715 -10.773 2.064 1 98.5 285 THR A C 1
ATOM 2150 O O . THR A 1 285 ? 5.332 -9.938 1.397 1 98.5 285 THR A O 1
ATOM 2153 N N . VAL A 1 286 ? 5.156 -11.961 2.332 1 98.62 286 VAL A N 1
ATOM 2154 C CA . VAL A 1 286 ? 6.332 -12.484 1.641 1 98.62 286 VAL A CA 1
ATOM 2155 C C . VAL A 1 286 ? 6.078 -13.922 1.204 1 98.62 286 VAL A C 1
ATOM 2157 O O . VAL A 1 286 ? 5.492 -14.711 1.951 1 98.62 286 VAL A O 1
ATOM 2160 N N . ASP A 1 287 ? 6.379 -14.203 0.015 1 98.12 287 ASP A N 1
ATOM 2161 C CA . ASP A 1 287 ? 6.383 -15.539 -0.577 1 98.12 287 ASP A CA 1
ATOM 2162 C C . ASP A 1 287 ? 7.809 -16.031 -0.826 1 98.12 287 ASP A C 1
ATOM 2164 O O . ASP A 1 287 ? 8.531 -15.453 -1.647 1 98.12 287 ASP A O 1
ATOM 2168 N N . ILE A 1 288 ? 8.25 -17.078 -0.098 1 98.5 288 ILE A N 1
ATOM 2169 C CA . ILE A 1 288 ? 9.594 -17.625 -0.224 1 98.5 288 ILE A CA 1
ATOM 2170 C C . ILE A 1 288 ? 9.523 -19.047 -0.806 1 98.5 288 ILE A C 1
ATOM 2172 O O . ILE A 1 288 ? 8.734 -19.875 -0.342 1 98.5 288 ILE A O 1
ATOM 2176 N N . ARG A 1 289 ? 10.336 -19.328 -1.812 1 97.94 289 ARG A N 1
ATOM 2177 C CA . ARG A 1 289 ? 10.281 -20.625 -2.467 1 97.94 289 ARG A CA 1
ATOM 2178 C C . ARG A 1 289 ? 11.68 -21.172 -2.742 1 97.94 289 ARG A C 1
ATOM 2180 O O . ARG A 1 289 ? 12.602 -20.391 -3.018 1 97.94 289 ARG A O 1
ATOM 2187 N N . SER A 1 290 ? 11.82 -22.391 -2.656 1 97.5 290 SER A N 1
ATOM 2188 C CA . SER A 1 290 ? 13.039 -23.125 -3.012 1 97.5 290 SER A CA 1
ATOM 2189 C C . SER A 1 290 ? 12.758 -24.594 -3.277 1 97.5 290 SER A C 1
ATOM 2191 O O . SER A 1 290 ? 11.891 -25.188 -2.631 1 97.5 290 SER A O 1
ATOM 2193 N N . LEU A 1 291 ? 13.398 -25.156 -4.262 1 96.31 291 LEU A N 1
ATOM 2194 C CA . LEU A 1 291 ? 13.297 -26.578 -4.512 1 96.31 291 LEU A CA 1
ATOM 2195 C C . LEU A 1 291 ? 14.008 -27.375 -3.418 1 96.31 291 LEU A C 1
ATOM 2197 O O . LEU A 1 291 ? 13.641 -28.516 -3.139 1 96.31 291 LEU A O 1
ATOM 2201 N N . ASN A 1 292 ? 15.047 -26.828 -2.836 1 96.31 292 ASN A N 1
ATOM 2202 C CA . ASN A 1 292 ? 15.703 -27.453 -1.689 1 96.31 292 ASN A CA 1
ATOM 2203 C C . ASN A 1 292 ? 14.969 -27.141 -0.388 1 96.31 292 ASN A C 1
ATOM 2205 O O . ASN A 1 292 ? 15.031 -26 0.101 1 96.31 292 ASN A O 1
ATOM 2209 N N . GLN A 1 293 ? 14.398 -28.156 0.169 1 95.75 293 GLN A N 1
ATOM 2210 C CA . GLN A 1 293 ? 13.547 -27.969 1.338 1 95.75 293 GLN A CA 1
ATOM 2211 C C . GLN A 1 293 ? 14.336 -27.391 2.508 1 95.75 293 GLN A C 1
ATOM 2213 O O . GLN A 1 293 ? 13.844 -26.516 3.223 1 95.75 293 GLN A O 1
ATOM 2218 N N . GLU A 1 294 ? 15.516 -27.906 2.705 1 96.88 294 GLU A N 1
ATOM 2219 C CA . GLU A 1 294 ? 16.344 -27.406 3.801 1 96.88 294 GLU A CA 1
ATOM 2220 C C . GLU A 1 294 ? 16.688 -25.938 3.611 1 96.88 294 GLU A C 1
ATOM 2222 O O . GLU A 1 294 ? 16.656 -25.156 4.57 1 96.88 294 GLU A O 1
ATOM 2227 N N . GLN A 1 295 ? 16.984 -25.594 2.428 1 97.38 295 GLN A N 1
ATOM 2228 C CA . GLN A 1 295 ? 17.297 -24.203 2.119 1 97.38 295 GLN A CA 1
ATOM 2229 C C . GLN A 1 295 ? 16.078 -23.312 2.316 1 97.38 295 GLN A C 1
ATOM 2231 O O . GLN A 1 295 ? 16.203 -22.172 2.76 1 97.38 295 GLN A O 1
ATOM 2236 N N . LEU A 1 296 ? 14.914 -23.75 1.979 1 97.88 296 LEU A N 1
ATOM 2237 C CA . LEU A 1 296 ? 13.68 -23 2.191 1 97.88 296 LEU A CA 1
ATOM 2238 C C . LEU A 1 296 ? 13.492 -22.672 3.668 1 97.88 296 LEU A C 1
ATOM 2240 O O . LEU A 1 296 ? 13.25 -21.516 4.027 1 97.88 296 LEU A O 1
ATOM 2244 N N . GLU A 1 297 ? 13.656 -23.703 4.484 1 97.88 297 GLU A N 1
ATOM 2245 C CA . GLU A 1 297 ? 13.477 -23.516 5.922 1 97.88 297 GLU A CA 1
ATOM 2246 C C . GLU A 1 297 ? 14.516 -22.562 6.492 1 97.88 297 GLU A C 1
ATOM 2248 O O . GLU A 1 297 ? 14.188 -21.672 7.281 1 97.88 297 GLU A O 1
ATOM 2253 N N . ARG A 1 298 ? 15.734 -22.734 6.109 1 97.94 298 ARG A N 1
ATOM 2254 C CA . ARG A 1 298 ? 16.812 -21.891 6.582 1 97.94 298 ARG A CA 1
ATOM 2255 C C . ARG A 1 298 ? 16.594 -20.438 6.164 1 97.94 298 ARG A C 1
ATOM 2257 O O . ARG A 1 298 ? 16.844 -19.516 6.945 1 97.94 298 ARG A O 1
ATOM 2264 N N . SER A 1 299 ? 16.188 -20.25 4.961 1 98.38 299 SER A N 1
ATOM 2265 C CA . SER A 1 299 ? 15.945 -18.906 4.445 1 98.38 299 SER A CA 1
ATOM 2266 C C . SER A 1 299 ? 14.852 -18.203 5.242 1 98.38 299 SER A C 1
ATOM 2268 O O . SER A 1 299 ? 14.953 -17 5.527 1 98.38 299 SER A O 1
ATOM 2270 N N . CYS A 1 300 ? 13.805 -18.906 5.59 1 98.5 300 CYS A N 1
ATOM 2271 C CA . CYS A 1 300 ? 12.734 -18.328 6.406 1 98.5 300 CYS A CA 1
ATOM 2272 C C . CYS A 1 300 ? 13.266 -17.891 7.766 1 98.5 300 CYS A C 1
ATOM 2274 O O . CYS A 1 300 ? 12.977 -16.781 8.211 1 98.5 300 CYS A O 1
ATOM 2276 N N . ASP A 1 301 ? 14.055 -18.734 8.359 1 98.5 301 ASP A N 1
ATOM 2277 C CA . ASP A 1 301 ? 14.617 -18.438 9.672 1 98.5 301 ASP A CA 1
ATOM 2278 C C . ASP A 1 301 ? 15.547 -17.219 9.602 1 98.5 301 ASP A C 1
ATOM 2280 O O . ASP A 1 301 ? 15.5 -16.344 10.461 1 98.5 301 ASP A O 1
ATOM 2284 N N . ASP A 1 302 ? 16.422 -17.219 8.633 1 98.62 302 ASP A N 1
ATOM 2285 C CA . ASP A 1 302 ? 17.359 -16.125 8.445 1 98.62 302 ASP A CA 1
ATOM 2286 C C . ASP A 1 302 ? 16.625 -14.789 8.266 1 98.62 302 ASP A C 1
ATOM 2288 O O . ASP A 1 302 ? 16.984 -13.789 8.875 1 98.62 302 ASP A O 1
ATOM 2292 N N . LEU A 1 303 ? 15.602 -14.781 7.453 1 98.75 303 LEU A N 1
ATOM 2293 C CA . LEU A 1 303 ? 14.859 -13.555 7.16 1 98.75 303 LEU A CA 1
ATOM 2294 C C . LEU A 1 303 ? 14.094 -13.07 8.391 1 98.75 303 LEU A C 1
ATOM 2296 O O . LEU A 1 303 ? 14.109 -11.883 8.703 1 98.75 303 LEU A O 1
ATOM 2300 N N . LEU A 1 304 ? 13.43 -14 9.094 1 98.69 304 LEU A N 1
ATOM 2301 C CA . LEU A 1 304 ? 12.695 -13.617 10.289 1 98.69 304 LEU A CA 1
ATOM 2302 C C . LEU A 1 304 ? 13.633 -13.008 11.328 1 98.69 304 LEU A C 1
ATOM 2304 O O . LEU A 1 304 ? 13.281 -12.023 11.992 1 98.69 304 LEU A O 1
ATOM 2308 N N . THR A 1 305 ? 14.82 -13.539 11.461 1 98.81 305 THR A N 1
ATOM 2309 C CA . THR A 1 305 ? 15.82 -13.008 12.375 1 98.81 305 THR A CA 1
ATOM 2310 C C . THR A 1 305 ? 16.234 -11.594 11.961 1 98.81 305 THR A C 1
ATOM 2312 O O . THR A 1 305 ? 16.297 -10.695 12.797 1 98.81 305 THR A O 1
ATOM 2315 N N . ALA A 1 306 ? 16.531 -11.414 10.711 1 98.81 306 ALA A N 1
ATOM 2316 C CA . ALA A 1 306 ? 16.953 -10.109 10.195 1 98.81 306 ALA A CA 1
ATOM 2317 C C . ALA A 1 306 ? 15.859 -9.07 10.367 1 98.81 306 ALA A C 1
ATOM 2319 O O . ALA A 1 306 ? 16.141 -7.922 10.734 1 98.81 306 ALA A O 1
ATOM 2320 N N . LEU A 1 307 ? 14.625 -9.438 10.047 1 98.88 307 LEU A N 1
ATOM 2321 C CA . LEU A 1 307 ? 13.5 -8.508 10.125 1 98.88 307 LEU A CA 1
ATOM 2322 C C . LEU A 1 307 ? 13.227 -8.102 11.57 1 98.88 307 LEU A C 1
ATOM 2324 O O . LEU A 1 307 ? 12.906 -6.945 11.852 1 98.88 307 LEU A O 1
ATOM 2328 N N . ASN A 1 308 ? 13.344 -9.039 12.477 1 98.75 308 ASN A N 1
ATOM 2329 C CA . ASN A 1 308 ? 13.219 -8.727 13.898 1 98.75 308 ASN A CA 1
ATOM 2330 C C . ASN A 1 308 ? 14.289 -7.738 14.352 1 98.75 308 ASN A C 1
ATOM 2332 O O . ASN A 1 308 ? 14.016 -6.855 15.164 1 98.75 308 ASN A O 1
ATOM 2336 N N . ALA A 1 309 ? 15.469 -7.902 13.891 1 98.81 309 ALA A N 1
ATOM 2337 C CA . ALA A 1 309 ? 16.562 -6.988 14.234 1 98.81 309 ALA A CA 1
ATOM 2338 C C . ALA A 1 309 ? 16.266 -5.574 13.742 1 98.81 309 ALA A C 1
ATOM 2340 O O . ALA A 1 309 ? 16.547 -4.598 14.438 1 98.81 309 ALA A O 1
ATOM 2341 N N . ILE A 1 310 ? 15.742 -5.48 12.547 1 98.81 310 ILE A N 1
ATOM 2342 C CA . ILE A 1 310 ? 15.375 -4.184 12 1 98.81 310 ILE A CA 1
ATOM 2343 C C . ILE A 1 310 ? 14.289 -3.541 12.859 1 98.81 310 ILE A C 1
ATOM 2345 O O . ILE A 1 310 ? 14.367 -2.357 13.195 1 98.81 310 ILE A O 1
ATOM 2349 N N . ALA A 1 311 ? 13.227 -4.324 13.188 1 98.88 311 ALA A N 1
ATOM 2350 C CA . ALA A 1 311 ? 12.125 -3.826 14.008 1 98.88 311 ALA A CA 1
ATOM 2351 C C . ALA A 1 311 ? 12.648 -3.275 15.336 1 98.88 311 ALA A C 1
ATOM 2353 O O . ALA A 1 311 ? 12.234 -2.197 15.773 1 98.88 311 ALA A O 1
ATOM 2354 N N . LYS A 1 312 ? 13.562 -3.992 15.961 1 98.56 312 LYS A N 1
ATOM 2355 C CA . LYS A 1 312 ? 14.141 -3.566 17.234 1 98.56 312 LYS A CA 1
ATOM 2356 C C . LYS A 1 312 ? 14.922 -2.264 17.078 1 98.56 312 LYS A C 1
ATOM 2358 O O . LYS A 1 312 ? 14.758 -1.335 17.875 1 98.56 312 LYS A O 1
ATOM 2363 N N . ARG A 1 313 ? 15.773 -2.211 16.094 1 98.5 313 ARG A N 1
ATOM 2364 C CA . ARG A 1 313 ? 16.609 -1.033 15.859 1 98.5 313 ARG A CA 1
ATOM 2365 C C . ARG A 1 313 ? 15.742 0.197 15.586 1 98.5 313 ARG A C 1
ATOM 2367 O O . ARG A 1 313 ? 16.078 1.302 16.016 1 98.5 313 ARG A O 1
ATOM 2374 N N . ARG A 1 314 ? 14.602 0.029 14.914 1 98.31 314 ARG A N 1
ATOM 2375 C CA . ARG A 1 314 ? 13.766 1.146 14.5 1 98.31 314 ARG A CA 1
ATOM 2376 C C . ARG A 1 314 ? 12.641 1.396 15.5 1 98.31 314 ARG A C 1
ATOM 2378 O O . ARG A 1 314 ? 11.797 2.268 15.289 1 98.31 314 ARG A O 1
ATOM 2385 N N . GLU A 1 315 ? 12.586 0.593 16.531 1 97.88 315 GLU A N 1
ATOM 2386 C CA . GLU A 1 315 ? 11.648 0.744 17.641 1 97.88 315 GLU A CA 1
ATOM 2387 C C . GLU A 1 315 ? 10.203 0.631 17.156 1 97.88 315 GLU A C 1
ATOM 2389 O O . GLU A 1 315 ? 9.359 1.452 17.516 1 97.88 315 GLU A O 1
ATOM 2394 N N . VAL A 1 316 ? 9.953 -0.29 16.281 1 98.5 316 VAL A N 1
ATOM 2395 C CA . VAL A 1 316 ? 8.602 -0.662 15.867 1 98.5 316 VAL A CA 1
ATOM 2396 C C . VAL A 1 316 ? 8.305 -2.096 16.297 1 98.5 316 VAL A C 1
ATOM 2398 O O . VAL A 1 316 ? 9.219 -2.855 16.625 1 98.5 316 VAL A O 1
ATOM 2401 N N . SER A 1 317 ? 7.023 -2.418 16.344 1 98.62 317 SER A N 1
ATOM 2402 C CA . SER A 1 317 ? 6.637 -3.795 16.625 1 98.62 317 SER A CA 1
ATOM 2403 C C . SER A 1 317 ? 6.523 -4.613 15.352 1 98.62 317 SER A C 1
ATOM 2405 O O . SER A 1 317 ? 6.141 -4.082 14.305 1 98.62 317 SER A O 1
ATOM 2407 N N . PHE A 1 318 ? 6.887 -5.875 15.484 1 98.62 318 PHE A N 1
ATOM 2408 C CA . PHE A 1 318 ? 6.855 -6.789 14.344 1 98.62 318 PHE A CA 1
ATOM 2409 C C . PHE A 1 318 ? 6.219 -8.117 14.734 1 98.62 318 PHE A C 1
ATOM 2411 O O . PHE A 1 318 ? 6.574 -8.703 15.758 1 98.62 318 PHE A O 1
ATOM 2418 N N . SER A 1 319 ? 5.211 -8.5 13.938 1 98.69 319 SER A N 1
ATOM 2419 C CA . SER A 1 319 ? 4.613 -9.82 14.109 1 98.69 319 SER A CA 1
ATOM 2420 C C . SER A 1 319 ? 4.461 -10.531 12.773 1 98.69 319 SER A C 1
ATOM 2422 O O . SER A 1 319 ? 4.48 -9.898 11.719 1 98.69 319 SER A O 1
ATOM 2424 N N . ASN A 1 320 ? 4.457 -11.852 12.805 1 97.81 320 ASN A N 1
ATOM 2425 C CA . ASN A 1 320 ? 4.34 -12.648 11.586 1 97.81 320 ASN A CA 1
ATOM 2426 C C . ASN A 1 320 ? 3.369 -13.812 11.773 1 97.81 320 ASN A C 1
ATOM 2428 O O . ASN A 1 320 ? 3.217 -14.328 12.883 1 97.81 320 ASN A O 1
ATOM 2432 N N . ARG A 1 321 ? 2.736 -14.164 10.781 1 98.06 321 ARG A N 1
ATOM 2433 C CA . ARG A 1 321 ? 1.847 -15.32 10.711 1 98.06 321 ARG A CA 1
ATOM 2434 C C . ARG A 1 321 ? 2.078 -16.109 9.422 1 98.06 321 ARG A C 1
ATOM 2436 O O . ARG A 1 321 ? 2.102 -15.539 8.336 1 98.06 321 ARG A O 1
ATOM 2443 N N . LEU A 1 322 ? 2.266 -17.422 9.578 1 97.38 322 LEU A N 1
ATOM 2444 C CA . LEU A 1 322 ? 2.391 -18.312 8.422 1 97.38 322 LEU A CA 1
ATOM 2445 C C . LEU A 1 322 ? 1.036 -18.531 7.754 1 97.38 322 LEU A C 1
ATOM 2447 O O . LEU A 1 322 ? 0.075 -18.938 8.414 1 97.38 322 LEU A O 1
ATOM 2451 N N . LEU A 1 323 ? 0.973 -18.203 6.52 1 93.38 323 LEU A N 1
ATOM 2452 C CA . LEU A 1 323 ? -0.282 -18.312 5.785 1 93.38 323 LEU A CA 1
ATOM 2453 C C . LEU A 1 323 ? -0.368 -19.641 5.035 1 93.38 323 LEU A C 1
ATOM 2455 O O . LEU A 1 323 ? -1.46 -20.172 4.844 1 93.38 323 LEU A O 1
ATOM 2459 N N . TYR A 1 324 ? 0.705 -20.062 4.531 1 90.69 324 TYR A N 1
ATOM 2460 C CA . TYR A 1 324 ? 0.745 -21.203 3.611 1 90.69 324 TYR A CA 1
ATOM 2461 C C . TYR A 1 324 ? 2.117 -21.859 3.621 1 90.69 324 TYR A C 1
ATOM 2463 O O . TYR A 1 324 ? 3.139 -21.188 3.762 1 90.69 324 TYR A O 1
ATOM 2471 N N . GLN A 1 325 ? 2.168 -23.172 3.525 1 93.56 325 GLN A N 1
ATOM 2472 C CA . GLN A 1 325 ? 3.412 -23.906 3.328 1 93.56 325 GLN A CA 1
ATOM 2473 C C . GLN A 1 325 ? 3.191 -25.125 2.447 1 93.56 325 GLN A C 1
ATOM 2475 O O . GLN A 1 325 ? 2.16 -25.797 2.547 1 93.56 325 GLN A O 1
ATOM 2480 N N . ALA A 1 326 ? 4.047 -25.438 1.575 1 90.94 326 ALA A N 1
ATOM 2481 C CA . ALA A 1 326 ? 4.09 -26.625 0.721 1 90.94 326 ALA A CA 1
ATOM 2482 C C . ALA A 1 326 ? 5.516 -27.141 0.583 1 90.94 326 ALA A C 1
ATOM 2484 O O . ALA A 1 326 ? 6.461 -26.359 0.434 1 90.94 326 ALA A O 1
ATOM 2485 N N . SER A 1 327 ? 5.676 -28.422 0.654 1 93.5 327 SER A N 1
ATOM 2486 C CA . SER A 1 327 ? 6.996 -29.031 0.53 1 93.5 327 SER A CA 1
ATOM 2487 C C . SER A 1 327 ? 7.43 -29.109 -0.93 1 93.5 327 SER A C 1
ATOM 2489 O O . SER A 1 327 ? 6.59 -29.203 -1.828 1 93.5 327 SER A O 1
ATOM 2491 N N . ALA A 1 328 ? 8.688 -29.078 -1.119 1 95.25 328 ALA A N 1
ATOM 2492 C CA . ALA A 1 328 ? 9.258 -29.281 -2.449 1 95.25 328 ALA A CA 1
ATOM 2493 C C . ALA A 1 328 ? 9.031 -30.719 -2.93 1 95.25 328 ALA A C 1
ATOM 2495 O O . ALA A 1 328 ? 9 -31.641 -2.123 1 95.25 328 ALA A O 1
ATOM 2496 N N . VAL A 1 329 ? 8.852 -30.859 -4.227 1 95.19 329 VAL A N 1
ATOM 2497 C CA . VAL A 1 329 ? 8.656 -32.156 -4.855 1 95.19 329 VAL A CA 1
ATOM 2498 C C . VAL A 1 329 ? 9.656 -32.344 -6 1 95.19 329 VAL A C 1
ATOM 2500 O O . VAL A 1 329 ? 9.508 -31.719 -7.059 1 95.19 329 VAL A O 1
ATOM 2503 N N . PRO A 1 330 ? 10.625 -33.156 -5.812 1 95.94 330 PRO A N 1
ATOM 2504 C CA . PRO A 1 330 ? 11.562 -33.375 -6.906 1 95.94 330 PRO A CA 1
ATOM 2505 C C . PRO A 1 330 ? 10.984 -34.281 -7.996 1 95.94 330 PRO A C 1
ATOM 2507 O O . PRO A 1 330 ? 10.242 -35.219 -7.699 1 95.94 330 PRO A O 1
ATOM 2510 N N . CYS A 1 331 ? 11.289 -34.031 -9.227 1 98 331 CYS A N 1
ATOM 2511 C CA . CYS A 1 331 ? 11.023 -34.969 -10.305 1 98 331 CYS A CA 1
ATOM 2512 C C . CYS A 1 331 ? 12.016 -36.125 -10.266 1 98 331 CYS A C 1
ATOM 2514 O O . CYS A 1 331 ? 13.133 -35.969 -9.766 1 98 331 CYS A O 1
ATOM 2516 N N . ASN A 1 332 ? 11.57 -37.25 -10.789 1 98.06 332 ASN A N 1
ATOM 2517 C CA . ASN A 1 332 ? 12.391 -38.438 -10.758 1 98.06 332 ASN A CA 1
ATOM 2518 C C . ASN A 1 332 ? 13.648 -38.312 -11.602 1 98.06 332 ASN A C 1
ATOM 2520 O O . ASN A 1 332 ? 13.578 -37.875 -12.758 1 98.06 332 ASN A O 1
ATOM 2524 N N . ASP A 1 333 ? 14.812 -38.719 -11.086 1 97.69 333 ASP A N 1
ATOM 2525 C CA . ASP A 1 333 ? 16.094 -38.5 -11.734 1 97.69 333 ASP A CA 1
ATOM 2526 C C . ASP A 1 333 ? 16.172 -39.219 -13.062 1 97.69 333 ASP A C 1
ATOM 2528 O O . ASP A 1 333 ? 16.641 -38.688 -14.062 1 97.69 333 ASP A O 1
ATOM 2532 N N . SER A 1 334 ? 15.75 -40.469 -13.078 1 97.25 334 SER A N 1
ATOM 2533 C CA . SER A 1 334 ? 15.82 -41.281 -14.289 1 97.25 334 SER A CA 1
ATOM 2534 C C . SER A 1 334 ? 14.914 -40.719 -15.383 1 97.25 334 SER A C 1
ATOM 2536 O O . SER A 1 334 ? 15.305 -40.656 -16.547 1 97.25 334 SER A O 1
ATOM 2538 N N . LEU A 1 335 ? 13.75 -40.344 -14.984 1 98.12 335 LEU A N 1
ATOM 2539 C CA . LEU A 1 335 ? 12.812 -39.781 -15.953 1 98.12 335 LEU A CA 1
ATOM 2540 C C . LEU A 1 335 ? 13.305 -38.438 -16.469 1 98.12 335 LEU A C 1
ATOM 2542 O O . LEU A 1 335 ? 13.117 -38.094 -17.641 1 98.12 335 LEU A O 1
ATOM 2546 N N . GLN A 1 336 ? 13.922 -37.625 -15.641 1 98.38 336 GLN A N 1
ATOM 2547 C CA . GLN A 1 336 ? 14.523 -36.375 -16.078 1 98.38 336 GLN A CA 1
ATOM 2548 C C . GLN A 1 336 ? 15.609 -36.625 -17.125 1 98.38 336 GLN A C 1
ATOM 2550 O O . GLN A 1 336 ? 15.68 -35.906 -18.125 1 98.38 336 GLN A O 1
ATOM 2555 N N . SER A 1 337 ? 16.438 -37.562 -16.828 1 97.88 337 SER A N 1
ATOM 2556 C CA . SER A 1 337 ? 17.5 -37.906 -17.766 1 97.88 337 SER A CA 1
ATOM 2557 C C . SER A 1 337 ? 16.922 -38.344 -19.109 1 97.88 337 SER A C 1
ATOM 2559 O O . SER A 1 337 ? 17.453 -37.969 -20.172 1 97.88 337 SER A O 1
ATOM 2561 N N . GLN A 1 338 ? 15.891 -39.094 -19.078 1 97.88 338 GLN A N 1
ATOM 2562 C CA . GLN A 1 338 ? 15.227 -39.531 -20.312 1 97.88 338 GLN A CA 1
ATOM 2563 C C . GLN A 1 338 ? 14.664 -38.312 -21.062 1 97.88 338 GLN A C 1
ATOM 2565 O O . GLN A 1 338 ? 14.828 -38.219 -22.281 1 97.88 338 GLN A O 1
ATOM 2570 N N . TRP A 1 339 ? 13.961 -37.438 -20.312 1 98.38 339 TRP A N 1
ATOM 2571 C CA . TRP A 1 339 ? 13.5 -36.188 -20.938 1 98.38 339 TRP A CA 1
ATOM 2572 C C . TRP A 1 339 ? 14.656 -35.469 -21.609 1 98.38 339 TRP A C 1
ATOM 2574 O O . TRP A 1 339 ? 14.531 -35 -22.734 1 98.38 339 TRP A O 1
ATOM 2584 N N . GLY A 1 340 ? 15.742 -35.312 -20.875 1 98.44 340 GLY A N 1
ATOM 2585 C CA . GLY A 1 340 ? 16.891 -34.594 -21.391 1 98.44 340 GLY A CA 1
ATOM 2586 C C . GLY A 1 340 ? 17.422 -35.156 -22.703 1 98.44 340 GLY A C 1
ATOM 2587 O O . GLY A 1 340 ? 17.703 -34.406 -23.625 1 98.44 340 GLY A O 1
ATOM 2588 N N . GLU A 1 341 ? 17.516 -36.406 -22.766 1 98.06 341 GLU A N 1
ATOM 2589 C CA . GLU A 1 341 ? 17.984 -37.062 -23.984 1 98.06 341 GLU A CA 1
ATOM 2590 C C . GLU A 1 341 ? 17.016 -36.844 -25.156 1 98.06 341 GLU A C 1
ATOM 2592 O O . GLU A 1 341 ? 17.453 -36.531 -26.266 1 98.06 341 GLU A O 1
ATOM 2597 N N . ILE A 1 342 ? 15.797 -36.969 -24.906 1 98.25 342 ILE A N 1
ATOM 2598 C CA . ILE A 1 342 ? 14.773 -36.844 -25.922 1 98.25 342 ILE A CA 1
ATOM 2599 C C . ILE A 1 342 ? 14.734 -35.375 -26.406 1 98.25 342 ILE A C 1
ATOM 2601 O O . ILE A 1 342 ? 14.703 -35.125 -27.609 1 98.25 342 ILE A O 1
ATOM 2605 N N . VAL A 1 343 ? 14.719 -34.438 -25.438 1 98.31 343 VAL A N 1
ATOM 2606 C CA . VAL A 1 343 ? 14.68 -33.031 -25.766 1 98.31 343 VAL A CA 1
ATOM 2607 C C . VAL A 1 343 ? 15.891 -32.656 -26.625 1 98.31 343 VAL A C 1
ATOM 2609 O O . VAL A 1 343 ? 15.773 -31.922 -27.609 1 98.31 343 VAL A O 1
ATOM 2612 N N . SER A 1 344 ? 17.031 -33.188 -26.234 1 97.94 344 SER A N 1
ATOM 2613 C CA . S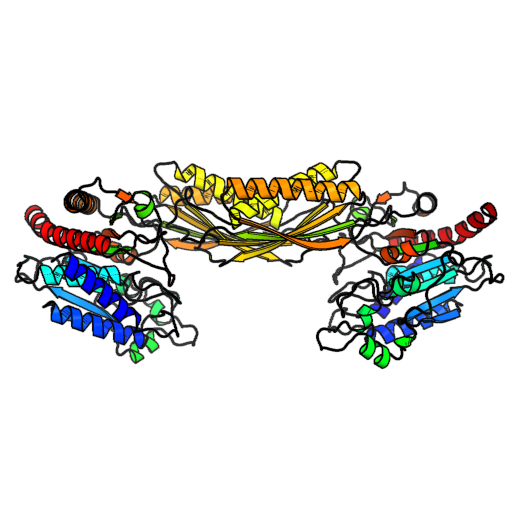ER A 1 344 ? 18.25 -32.938 -26.984 1 97.94 344 SER A CA 1
ATOM 2614 C C . SER A 1 344 ? 18.109 -33.406 -28.422 1 97.94 344 SER A C 1
ATOM 2616 O O . SER A 1 344 ? 18.5 -32.688 -29.359 1 97.94 344 SER A O 1
ATOM 2618 N N . ARG A 1 345 ? 17.578 -34.5 -28.656 1 97.31 345 ARG A N 1
ATOM 2619 C CA . ARG A 1 345 ? 17.422 -35.094 -29.984 1 97.31 345 ARG A CA 1
ATOM 2620 C C . ARG A 1 345 ? 16.375 -34.344 -30.797 1 97.31 345 ARG A C 1
ATOM 2622 O O . ARG A 1 345 ? 16.609 -34.031 -31.969 1 97.31 345 ARG A O 1
ATOM 2629 N N . VAL A 1 346 ? 15.305 -34.031 -30.203 1 96.94 346 VAL A N 1
ATOM 2630 C CA . VAL A 1 346 ? 14.172 -33.469 -30.922 1 96.94 346 VAL A CA 1
ATOM 2631 C C . VAL A 1 346 ? 14.453 -32 -31.25 1 96.94 346 VAL A C 1
ATOM 2633 O O . VAL A 1 346 ? 14.141 -31.531 -32.344 1 96.94 346 VAL A O 1
ATOM 2636 N N . SER A 1 347 ? 14.969 -31.266 -30.266 1 95.25 347 SER A N 1
ATOM 2637 C CA . SER A 1 347 ? 15.195 -29.828 -30.438 1 95.25 347 SER A CA 1
ATOM 2638 C C . SER A 1 347 ? 16.578 -29.562 -31.016 1 95.25 347 SER A C 1
ATOM 2640 O O . SER A 1 347 ? 16.891 -28.438 -31.422 1 95.25 347 SER A O 1
ATOM 2642 N N . GLU A 1 348 ? 17.469 -30.562 -31.078 1 94.69 348 GLU A N 1
ATOM 2643 C CA . GLU A 1 348 ? 18.828 -30.453 -31.578 1 94.69 348 GLU A CA 1
ATOM 2644 C C . GLU A 1 348 ? 19.609 -29.375 -30.812 1 94.69 348 GLU A C 1
ATOM 2646 O O . GLU A 1 348 ? 20.266 -28.531 -31.422 1 94.69 348 GLU A O 1
ATOM 2651 N N . SER A 1 349 ? 19.422 -29.328 -29.562 1 94.69 349 SER A N 1
ATOM 2652 C CA . SER A 1 349 ? 20.062 -28.375 -28.656 1 94.69 349 SER A CA 1
ATOM 2653 C C . SER A 1 349 ? 20.234 -28.969 -27.266 1 94.69 349 SER A C 1
ATOM 2655 O O . SER A 1 349 ? 19.594 -29.953 -26.922 1 94.69 349 SER A O 1
ATOM 2657 N N . GLU A 1 350 ? 21.156 -28.406 -26.5 1 96.31 350 GLU A N 1
ATOM 2658 C CA . GLU A 1 350 ? 21.328 -28.828 -25.125 1 96.31 350 GLU A CA 1
ATOM 2659 C C . GLU A 1 350 ? 20.078 -28.547 -24.297 1 96.31 350 GLU A C 1
ATOM 2661 O O . GLU A 1 350 ? 19.562 -27.422 -24.312 1 96.31 350 GLU A O 1
ATOM 2666 N N . PRO A 1 351 ? 19.594 -29.562 -23.594 1 97.44 351 PRO A N 1
ATOM 2667 C CA . PRO A 1 351 ? 18.375 -29.359 -22.812 1 97.44 351 PRO A CA 1
ATOM 2668 C C . PRO A 1 351 ? 18.562 -28.391 -21.656 1 97.44 351 PRO A C 1
ATOM 2670 O O . PRO A 1 351 ? 19.609 -28.391 -21.016 1 97.44 351 PRO A O 1
ATOM 2673 N N . VAL A 1 352 ? 17.578 -27.625 -21.422 1 97.25 352 VAL A N 1
ATOM 2674 C CA . VAL A 1 352 ? 17.516 -26.75 -20.266 1 97.25 352 VAL A CA 1
ATOM 2675 C C . VAL A 1 352 ? 16.781 -27.453 -19.125 1 97.25 352 VAL A C 1
ATOM 2677 O O . VAL A 1 352 ? 15.703 -28.016 -19.328 1 97.25 352 VAL A O 1
ATOM 2680 N N . PHE A 1 353 ? 17.422 -27.562 -17.953 1 97.31 353 PHE A N 1
ATOM 2681 C CA . PHE A 1 353 ? 16.781 -28.047 -16.734 1 97.31 353 PHE A CA 1
ATOM 2682 C C . PHE A 1 353 ? 16.422 -26.891 -15.812 1 97.31 353 PHE A C 1
ATOM 2684 O O . PHE A 1 353 ? 17.234 -26.016 -15.555 1 97.31 353 PHE A O 1
ATOM 2691 N N . LEU A 1 354 ? 15.203 -26.797 -15.383 1 95.56 354 LEU A N 1
ATOM 2692 C CA . LEU A 1 354 ? 14.766 -25.703 -14.539 1 95.56 354 LEU A CA 1
ATOM 2693 C C . LEU A 1 354 ? 13.695 -26.156 -13.555 1 95.56 354 LEU A C 1
ATOM 2695 O O . LEU A 1 354 ? 12.922 -27.078 -13.844 1 95.56 354 LEU A O 1
ATOM 2699 N N . PRO A 1 355 ? 13.633 -25.594 -12.375 1 95.88 355 PRO A N 1
ATOM 2700 C CA . PRO A 1 355 ? 12.555 -25.906 -11.438 1 95.88 355 PRO A CA 1
ATOM 2701 C C . PRO A 1 355 ? 11.227 -25.25 -11.82 1 95.88 355 PRO A C 1
ATOM 2703 O O . PRO A 1 355 ? 11.211 -24.312 -12.625 1 95.88 355 PRO A O 1
ATOM 2706 N N . SER A 1 356 ? 10.211 -25.828 -11.289 1 96.94 356 SER A N 1
ATOM 2707 C CA . SER A 1 356 ? 8.922 -25.141 -11.359 1 96.94 356 SER A CA 1
ATOM 2708 C C . SER A 1 356 ? 8.656 -24.328 -10.094 1 96.94 356 SER A C 1
ATOM 2710 O O . SER A 1 356 ? 8.695 -24.875 -8.992 1 96.94 356 SER A O 1
ATOM 2712 N N . GLY A 1 357 ? 8.422 -23.078 -10.312 1 94.94 357 GLY A N 1
ATOM 2713 C CA . GLY A 1 357 ? 8.07 -22.234 -9.188 1 94.94 357 GLY A CA 1
ATOM 2714 C C . GLY A 1 357 ? 6.574 -22.172 -8.93 1 94.94 357 GLY A C 1
ATOM 2715 O O . GLY A 1 357 ? 6.129 -21.562 -7.953 1 94.94 357 GLY A O 1
ATOM 2716 N N . ALA A 1 358 ? 5.793 -22.719 -9.727 1 93.94 358 ALA A N 1
ATOM 2717 C CA . ALA A 1 358 ? 4.34 -22.812 -9.602 1 93.94 358 ALA A CA 1
ATOM 2718 C C . ALA A 1 358 ? 3.916 -24.203 -9.148 1 93.94 358 ALA A C 1
ATOM 2720 O O . ALA A 1 358 ? 4.707 -25.141 -9.195 1 93.94 358 ALA A O 1
ATOM 2721 N N . GLY A 1 359 ? 2.75 -24.266 -8.656 1 93.38 359 GLY A N 1
ATOM 2722 C CA . GLY A 1 359 ? 2.172 -25.562 -8.359 1 93.38 359 GLY A CA 1
ATOM 2723 C C . GLY A 1 359 ? 1.616 -26.25 -9.586 1 93.38 359 GLY A C 1
ATOM 2724 O O . GLY A 1 359 ? 1.241 -25.609 -10.562 1 93.38 359 GLY A O 1
ATOM 2725 N N . HIS A 1 360 ? 1.596 -27.531 -9.5 1 96.5 360 HIS A N 1
ATOM 2726 C CA . HIS A 1 360 ? 1.058 -28.422 -10.531 1 96.5 360 HIS A CA 1
ATOM 2727 C C . HIS A 1 360 ? 0.418 -29.656 -9.914 1 96.5 360 HIS A C 1
ATOM 2729 O O . HIS A 1 360 ? 0.62 -29.938 -8.734 1 96.5 360 HIS A O 1
ATOM 2735 N N . ASP A 1 361 ? -0.312 -30.375 -10.719 1 97.56 361 ASP A N 1
ATOM 2736 C CA . ASP A 1 361 ? -0.938 -31.609 -10.25 1 97.56 361 ASP A CA 1
ATOM 2737 C C . ASP A 1 361 ? 0.112 -32.625 -9.812 1 97.56 361 ASP A C 1
ATOM 2739 O O . ASP A 1 361 ? -0.175 -33.5 -9.008 1 97.56 361 ASP A O 1
ATOM 2743 N N . ALA A 1 362 ? 1.27 -32.5 -10.32 1 96.88 362 ALA A N 1
ATOM 2744 C CA . ALA A 1 362 ? 2.369 -33.375 -9.922 1 96.88 362 ALA A CA 1
ATOM 2745 C C . ALA A 1 362 ? 2.59 -33.312 -8.406 1 96.88 362 ALA A C 1
ATOM 2747 O O . ALA A 1 362 ? 3.098 -34.25 -7.812 1 96.88 362 ALA A O 1
ATOM 2748 N N . LEU A 1 363 ? 2.23 -32.219 -7.789 1 95.69 363 LEU A N 1
ATOM 2749 C CA . LEU A 1 363 ? 2.35 -32.094 -6.34 1 95.69 363 LEU A CA 1
ATOM 2750 C C . LEU A 1 363 ? 1.534 -33.156 -5.629 1 95.69 363 LEU A C 1
ATOM 2752 O O . LEU A 1 363 ? 1.932 -33.656 -4.566 1 95.69 363 LEU A O 1
ATOM 2756 N N . ALA A 1 364 ? 0.401 -33.469 -6.152 1 96.38 364 ALA A N 1
ATOM 2757 C CA . ALA A 1 364 ? -0.429 -34.531 -5.586 1 96.38 364 ALA A CA 1
ATOM 2758 C C . ALA A 1 364 ? 0.032 -35.906 -6.066 1 96.38 364 ALA A C 1
ATOM 2760 O O . ALA A 1 364 ? 0.122 -36.844 -5.273 1 96.38 364 ALA A O 1
ATOM 2761 N N . MET A 1 365 ? 0.42 -36.031 -7.273 1 97.88 365 MET A N 1
ATOM 2762 C CA . MET A 1 365 ? 0.701 -37.312 -7.898 1 97.88 365 MET A CA 1
ATOM 2763 C C . MET A 1 365 ? 1.981 -37.938 -7.34 1 97.88 365 MET A C 1
ATOM 2765 O O . MET A 1 365 ? 2.178 -39.125 -7.406 1 97.88 365 MET A O 1
ATOM 2769 N N . ILE A 1 366 ? 2.764 -37.062 -6.793 1 97 366 ILE A N 1
ATOM 2770 C CA . ILE A 1 366 ? 4.008 -37.531 -6.199 1 97 366 ILE A CA 1
ATOM 2771 C C . ILE A 1 366 ? 3.699 -38.531 -5.078 1 97 366 ILE A C 1
ATOM 2773 O O . ILE A 1 366 ? 4.539 -39.344 -4.719 1 97 366 ILE A O 1
ATOM 2777 N N . HIS A 1 367 ? 2.547 -38.469 -4.5 1 96.88 367 HIS A N 1
ATOM 2778 C CA . HIS A 1 367 ? 2.145 -39.375 -3.441 1 96.88 367 HIS A CA 1
ATOM 2779 C C . HIS A 1 367 ? 1.777 -40.75 -4.008 1 96.88 367 HIS A C 1
ATOM 2781 O O . HIS A 1 367 ? 1.653 -41.719 -3.26 1 96.88 367 HIS A O 1
ATOM 2787 N N . LEU A 1 368 ? 1.67 -40.844 -5.27 1 97.69 368 LEU A N 1
ATOM 2788 C CA . LEU A 1 368 ? 1.248 -42.062 -5.93 1 97.69 368 LEU A CA 1
ATOM 2789 C C . LEU A 1 368 ? 2.42 -42.719 -6.645 1 97.69 368 LEU A C 1
ATOM 2791 O O . LEU A 1 368 ? 2.572 -43.938 -6.598 1 97.69 368 LEU A O 1
ATOM 2795 N N . THR A 1 369 ? 3.193 -41.906 -7.312 1 97.69 369 THR A N 1
ATOM 2796 C CA . THR A 1 369 ? 4.215 -42.469 -8.188 1 97.69 369 THR A CA 1
ATOM 2797 C C . THR A 1 369 ? 5.289 -41.438 -8.5 1 97.69 369 THR A C 1
ATOM 2799 O O . THR A 1 369 ? 5.223 -40.312 -8.023 1 97.69 369 THR A O 1
ATOM 2802 N N . GLU A 1 370 ? 6.324 -41.875 -9.266 1 97.56 370 GLU A N 1
ATOM 2803 C CA . GLU A 1 370 ? 7.344 -40.969 -9.75 1 97.56 370 GLU A CA 1
ATOM 2804 C C . GLU A 1 370 ? 6.754 -39.969 -10.75 1 97.56 370 GLU A C 1
ATOM 2806 O O . GLU A 1 370 ? 5.879 -40.312 -11.547 1 97.56 370 GLU A O 1
ATOM 2811 N N . VAL A 1 371 ? 7.258 -38.75 -10.664 1 98.31 371 VAL A N 1
ATOM 2812 C CA . VAL A 1 371 ? 6.699 -37.719 -11.531 1 98.31 371 VAL A CA 1
ATOM 2813 C C . VAL A 1 371 ? 7.805 -37.125 -12.398 1 98.31 371 VAL A C 1
ATOM 2815 O O . VAL A 1 371 ? 8.977 -37.125 -12.008 1 98.31 371 VAL A O 1
ATOM 2818 N N . ALA A 1 372 ? 7.48 -36.688 -13.531 1 98.69 372 ALA A N 1
ATOM 2819 C CA . ALA A 1 372 ? 8.328 -35.938 -14.445 1 98.69 372 ALA A CA 1
ATOM 2820 C C . ALA A 1 372 ? 7.516 -34.938 -15.258 1 98.69 372 ALA A C 1
ATOM 2822 O O . ALA A 1 372 ? 6.359 -35.219 -15.602 1 98.69 372 ALA A O 1
ATOM 2823 N N . MET A 1 373 ? 8.148 -33.844 -15.516 1 98.75 373 MET A N 1
ATOM 2824 C CA . MET A 1 373 ? 7.426 -32.781 -16.203 1 98.75 373 MET A CA 1
ATOM 2825 C C . MET A 1 373 ? 8.273 -32.188 -17.312 1 98.75 373 MET A C 1
ATOM 2827 O O . MET A 1 373 ? 9.5 -32.25 -17.281 1 98.75 373 MET A O 1
ATOM 2831 N N . LEU A 1 374 ? 7.613 -31.641 -18.297 1 98.81 374 LEU A N 1
ATOM 2832 C CA . LEU A 1 374 ? 8.188 -30.875 -19.406 1 98.81 374 LEU A CA 1
ATOM 2833 C C . LEU A 1 374 ? 7.5 -29.531 -19.547 1 98.81 374 LEU A C 1
ATOM 2835 O O . LEU A 1 374 ? 6.273 -29.453 -19.609 1 98.81 374 LEU A O 1
ATOM 2839 N N . PHE A 1 375 ? 8.297 -28.484 -19.594 1 98.62 375 PHE A N 1
ATOM 2840 C CA . PHE A 1 375 ? 7.754 -27.141 -19.781 1 98.62 375 PHE A CA 1
ATOM 2841 C C . PHE A 1 375 ? 7.812 -26.719 -21.25 1 98.62 375 PHE A C 1
ATOM 2843 O O . PHE A 1 375 ? 8.766 -27.062 -21.953 1 98.62 375 PHE A O 1
ATOM 2850 N N . VAL A 1 376 ? 6.852 -25.984 -21.656 1 98.56 376 VAL A N 1
ATOM 2851 C CA . VAL A 1 376 ? 6.809 -25.344 -22.969 1 98.56 376 VAL A CA 1
ATOM 2852 C C . VAL A 1 376 ? 7.004 -23.844 -22.812 1 98.56 376 VAL A C 1
ATOM 2854 O O . VAL A 1 376 ? 6.41 -23.219 -21.922 1 98.56 376 VAL A O 1
ATOM 2857 N N . ARG A 1 377 ? 7.785 -23.281 -23.672 1 97.81 377 ARG A N 1
ATOM 2858 C CA . ARG A 1 377 ? 8.078 -21.859 -23.656 1 97.81 377 ARG A CA 1
ATOM 2859 C C . ARG A 1 377 ? 6.793 -21.047 -23.797 1 97.81 377 ARG A C 1
ATOM 2861 O O . ARG A 1 377 ? 5.93 -21.359 -24.609 1 97.81 377 ARG A O 1
ATOM 2868 N N . CYS A 1 378 ? 6.668 -20.125 -23 1 94.88 378 CYS A N 1
ATOM 2869 C CA . CYS A 1 378 ? 5.57 -19.172 -23.062 1 94.88 378 CYS A CA 1
ATOM 2870 C C . CYS A 1 378 ? 6.094 -17.75 -23.281 1 94.88 378 CYS A C 1
ATOM 2872 O O . CYS A 1 378 ? 7.16 -17.391 -22.781 1 94.88 378 CYS A O 1
ATOM 2874 N N . ASP A 1 379 ? 5.332 -16.953 -23.984 1 94.19 379 ASP A N 1
ATOM 2875 C CA . ASP A 1 379 ? 5.73 -15.594 -24.297 1 94.19 379 ASP A CA 1
ATOM 2876 C C . ASP A 1 379 ? 5.859 -14.75 -23.031 1 94.19 379 ASP A C 1
ATOM 2878 O O . ASP A 1 379 ? 4.891 -14.586 -22.281 1 94.19 379 ASP A O 1
ATOM 2882 N N . LYS A 1 380 ? 6.992 -14.211 -22.719 1 89.5 380 LYS A N 1
ATOM 2883 C CA . LYS A 1 380 ? 7.32 -13.336 -21.609 1 89.5 380 LYS A CA 1
ATOM 2884 C C . LYS A 1 380 ? 7.008 -14 -20.266 1 89.5 380 LYS A C 1
ATOM 2886 O O . LYS A 1 380 ? 6.922 -13.328 -19.234 1 89.5 380 LYS A O 1
ATOM 2891 N N . GLY A 1 381 ? 6.676 -15.219 -20.344 1 90.38 381 GLY A N 1
ATOM 2892 C CA . GLY A 1 381 ? 6.371 -15.961 -19.125 1 90.38 381 GLY A CA 1
ATOM 2893 C C . GLY A 1 381 ? 5 -15.641 -18.562 1 90.38 381 GLY A C 1
ATOM 2894 O O . GLY A 1 381 ? 4.719 -15.945 -17.406 1 90.38 381 GLY A O 1
ATOM 2895 N N . ILE A 1 382 ? 4.156 -15.07 -19.328 1 89 382 ILE A N 1
ATOM 2896 C CA . ILE A 1 382 ? 2.842 -14.609 -18.891 1 89 382 ILE A CA 1
ATOM 2897 C C . ILE A 1 382 ? 1.922 -15.812 -18.688 1 89 382 ILE A C 1
ATOM 2899 O O . ILE A 1 382 ? 1.801 -16.672 -19.578 1 89 382 ILE A O 1
ATOM 2903 N N . SER A 1 383 ? 1.421 -15.875 -17.531 1 90.06 383 SER A N 1
ATOM 2904 C CA . SER A 1 383 ? 0.429 -16.875 -17.172 1 90.06 383 SER A CA 1
ATOM 2905 C C . SER A 1 383 ? -0.703 -16.281 -16.344 1 90.06 383 SER A C 1
ATOM 2907 O O . SER A 1 383 ? -0.601 -15.141 -15.883 1 90.06 383 SER A O 1
ATOM 2909 N N . HIS A 1 384 ? -1.794 -16.953 -16.25 1 90.25 384 HIS A N 1
ATOM 2910 C CA . HIS A 1 384 ? -2.955 -16.453 -15.523 1 90.25 384 HIS A CA 1
ATOM 2911 C C . HIS A 1 384 ? -3.383 -15.086 -16.062 1 90.25 384 HIS A C 1
ATOM 2913 O O . HIS A 1 384 ? -3.66 -14.172 -15.289 1 90.25 384 HIS A O 1
ATOM 2919 N N . ASN A 1 385 ? -3.301 -14.984 -17.344 1 91.5 385 ASN A N 1
ATOM 2920 C CA . ASN A 1 385 ? -3.58 -13.75 -18.062 1 91.5 385 ASN A CA 1
ATOM 2921 C C . ASN A 1 385 ? -4.031 -14.023 -19.484 1 91.5 385 ASN A C 1
ATOM 2923 O O . ASN A 1 385 ? -3.525 -14.945 -20.141 1 91.5 385 ASN A O 1
ATOM 2927 N N . PRO A 1 386 ? -4.941 -13.188 -19.922 1 93.5 386 PRO A N 1
ATOM 2928 C CA . PRO A 1 386 ? -5.418 -13.414 -21.281 1 93.5 386 PRO A CA 1
ATOM 2929 C C . PRO A 1 386 ? -4.305 -13.297 -22.328 1 93.5 386 PRO A C 1
ATOM 2931 O O . PRO A 1 386 ? -4.43 -13.836 -23.422 1 93.5 386 PRO A O 1
ATOM 2934 N N . LEU A 1 387 ? -3.199 -12.703 -22 1 92.12 387 LEU A N 1
ATOM 2935 C CA . LEU A 1 387 ? -2.098 -12.484 -22.922 1 92.12 387 LEU A CA 1
ATOM 2936 C C . LEU A 1 387 ? -1.197 -13.711 -23 1 92.12 387 LEU A C 1
ATOM 2938 O O . LEU A 1 387 ? -0.24 -13.734 -23.781 1 92.12 387 LEU A O 1
ATOM 2942 N N . GLU A 1 388 ? -1.511 -14.719 -22.219 1 93.75 388 GLU A N 1
ATOM 2943 C CA . GLU A 1 388 ? -0.792 -15.984 -22.281 1 93.75 388 GLU A CA 1
ATOM 2944 C C . GLU A 1 388 ? -0.69 -16.5 -23.719 1 93.75 388 GLU A C 1
ATOM 2946 O O . GLU A 1 388 ? -1.684 -16.516 -24.453 1 93.75 388 GLU A O 1
ATOM 2951 N N . SER A 1 389 ? 0.607 -16.875 -24.125 1 96.25 389 SER A N 1
ATOM 2952 C CA . SER A 1 389 ? 0.788 -17.297 -25.516 1 96.25 389 SER A CA 1
ATOM 2953 C C . SER A 1 389 ? 1.948 -18.281 -25.641 1 96.25 389 SER A C 1
ATOM 2955 O O . SER A 1 389 ? 2.965 -18.141 -24.953 1 96.25 389 SER A O 1
ATOM 2957 N N . VAL A 1 390 ? 1.74 -19.266 -26.516 1 97.19 390 VAL A N 1
ATOM 2958 C CA . VAL A 1 390 ? 2.783 -20.219 -26.891 1 97.19 390 VAL A CA 1
ATOM 2959 C C . VAL A 1 390 ? 2.934 -20.234 -28.422 1 97.19 390 VAL A C 1
ATOM 2961 O O . VAL A 1 390 ? 2.023 -19.828 -29.141 1 97.19 390 VAL A O 1
ATOM 2964 N N . GLN A 1 391 ? 4.047 -20.656 -28.906 1 97.06 391 GLN A N 1
ATOM 2965 C CA . GLN A 1 391 ? 4.277 -20.75 -30.344 1 97.06 391 GLN A CA 1
ATOM 2966 C C . GLN A 1 391 ? 3.918 -22.141 -30.859 1 97.06 391 GLN A C 1
ATOM 2968 O O . GLN A 1 391 ? 4.195 -23.156 -30.203 1 97.06 391 GLN A O 1
ATOM 2973 N N . GLU A 1 392 ? 3.307 -22.172 -32.031 1 97.44 392 GLU A N 1
ATOM 2974 C CA . GLU A 1 392 ? 2.908 -23.422 -32.688 1 97.44 392 GLU A CA 1
ATOM 2975 C C . GLU A 1 392 ? 4.094 -24.375 -32.812 1 97.44 392 GLU A C 1
ATOM 2977 O O . GLU A 1 392 ? 3.967 -25.562 -32.531 1 97.44 392 GLU A O 1
ATOM 2982 N N . ASP A 1 393 ? 5.246 -23.828 -33.156 1 97.31 393 ASP A N 1
ATOM 2983 C CA . ASP A 1 393 ? 6.445 -24.641 -33.312 1 97.31 393 ASP A CA 1
ATOM 2984 C C . ASP A 1 393 ? 6.871 -25.266 -31.984 1 97.31 393 ASP A C 1
ATOM 2986 O O . ASP A 1 393 ? 7.371 -26.391 -31.953 1 97.31 393 ASP A O 1
ATOM 2990 N N . ASP A 1 394 ? 6.75 -24.531 -30.922 1 97.94 394 ASP A N 1
ATOM 2991 C CA . ASP A 1 394 ? 7.098 -25.047 -29.609 1 97.94 394 ASP A CA 1
ATOM 2992 C C . ASP A 1 394 ? 6.16 -26.188 -29.203 1 97.94 394 ASP A C 1
ATOM 2994 O O . ASP A 1 394 ? 6.586 -27.156 -28.578 1 97.94 394 ASP A O 1
ATOM 2998 N N . VAL A 1 395 ? 4.898 -26.062 -29.562 1 98.31 395 VAL A N 1
ATOM 2999 C CA . VAL A 1 395 ? 3.906 -27.094 -29.281 1 98.31 395 VAL A CA 1
ATOM 3000 C C . VAL A 1 395 ? 4.242 -28.359 -30.047 1 98.31 395 VAL A C 1
ATOM 3002 O O . VAL A 1 395 ? 4.105 -29.469 -29.531 1 98.31 395 VAL A O 1
ATOM 3005 N N . ALA A 1 396 ? 4.703 -28.188 -31.281 1 98.25 396 ALA A N 1
ATOM 3006 C CA . ALA A 1 396 ? 5.113 -29.328 -32.094 1 98.25 396 ALA A CA 1
ATOM 3007 C C . ALA A 1 396 ? 6.273 -30.078 -31.438 1 98.25 396 ALA A C 1
ATOM 3009 O O . ALA A 1 396 ? 6.301 -31.312 -31.422 1 98.25 396 ALA A O 1
ATOM 3010 N N . VAL A 1 397 ? 7.195 -29.312 -30.922 1 98.12 397 VAL A N 1
ATOM 3011 C CA . VAL A 1 397 ? 8.344 -29.891 -30.25 1 98.12 397 VAL A CA 1
ATOM 3012 C C . VAL A 1 397 ? 7.883 -30.641 -29 1 98.12 397 VAL A C 1
ATOM 3014 O O . VAL A 1 397 ? 8.32 -31.766 -28.75 1 98.12 397 VAL A O 1
ATOM 3017 N N . ALA A 1 398 ? 7.016 -30.047 -28.234 1 98.44 398 ALA A N 1
ATOM 3018 C CA . ALA A 1 398 ? 6.492 -30.672 -27.016 1 98.44 398 ALA A CA 1
ATOM 3019 C C . ALA A 1 398 ? 5.773 -31.984 -27.344 1 98.44 398 ALA A C 1
ATOM 3021 O O . ALA A 1 398 ? 5.934 -32.969 -26.641 1 98.44 398 ALA A O 1
ATOM 3022 N N . LEU A 1 399 ? 4.965 -31.953 -28.406 1 98.5 399 LEU A N 1
ATOM 3023 C CA . LEU A 1 399 ? 4.234 -33.125 -28.844 1 98.5 399 LEU A CA 1
ATOM 3024 C C . LEU A 1 399 ? 5.195 -34.25 -29.203 1 98.5 399 LEU A C 1
ATOM 3026 O O . LEU A 1 399 ? 5.008 -35.406 -28.781 1 98.5 399 LEU A O 1
ATOM 3030 N N . GLN A 1 400 ? 6.191 -33.938 -29.938 1 98.44 400 GLN A N 1
ATOM 3031 C CA . GLN A 1 400 ? 7.172 -34.969 -30.328 1 98.44 400 GLN A CA 1
ATOM 3032 C C . GLN A 1 400 ? 7.91 -35.5 -29.109 1 98.44 400 GLN A C 1
ATOM 3034 O O . GLN A 1 400 ? 8.141 -36.719 -29 1 98.44 400 GLN A O 1
ATOM 3039 N N . CYS A 1 401 ? 8.273 -34.625 -28.234 1 98.5 401 CYS A N 1
ATOM 3040 C CA . CYS A 1 401 ? 8.984 -35.031 -27.031 1 98.5 401 CYS A CA 1
ATOM 3041 C C . CYS A 1 401 ? 8.133 -36 -26.203 1 98.5 401 CYS A C 1
ATOM 3043 O O . CYS A 1 401 ? 8.617 -37.031 -25.766 1 98.5 401 CYS A O 1
ATOM 3045 N N . LEU A 1 402 ? 6.863 -35.656 -25.984 1 98.62 402 LEU A N 1
ATOM 3046 C CA . LEU A 1 402 ? 6.012 -36.5 -25.172 1 98.62 402 LEU A CA 1
ATOM 3047 C C . LEU A 1 402 ? 5.801 -37.844 -25.859 1 98.62 402 LEU A C 1
ATOM 3049 O O . LEU A 1 402 ? 5.828 -38.906 -25.203 1 98.62 402 LEU A O 1
ATOM 3053 N N . THR A 1 403 ? 5.617 -37.844 -27.156 1 98.25 403 THR A N 1
ATOM 3054 C CA . THR A 1 403 ? 5.43 -39.094 -27.906 1 98.25 403 THR A CA 1
ATOM 3055 C C . THR A 1 403 ? 6.633 -40 -27.75 1 98.25 403 THR A C 1
ATOM 3057 O O . THR A 1 403 ? 6.48 -41.188 -27.469 1 98.25 403 THR A O 1
ATOM 3060 N N . GLU A 1 404 ? 7.781 -39.438 -27.891 1 97.94 404 GLU A N 1
ATOM 3061 C CA . GLU A 1 404 ? 9.008 -40.219 -27.734 1 97.94 404 GLU A CA 1
ATOM 3062 C C . GLU A 1 404 ? 9.188 -40.688 -26.297 1 97.94 404 GLU A C 1
ATOM 3064 O O . GLU A 1 404 ? 9.703 -41.781 -26.062 1 97.94 404 GLU A O 1
ATOM 3069 N N . MET A 1 405 ? 8.789 -39.906 -25.375 1 98.31 405 MET A N 1
ATOM 3070 C CA . MET A 1 405 ? 8.891 -40.281 -23.969 1 98.31 405 MET A CA 1
ATOM 3071 C C . MET A 1 405 ? 8.016 -41.5 -23.656 1 98.31 405 MET A C 1
ATOM 3073 O O . MET A 1 405 ? 8.43 -42.406 -22.938 1 98.31 405 MET A O 1
ATOM 3077 N N . ILE A 1 406 ? 6.797 -41.469 -24.172 1 98 406 ILE A N 1
ATOM 3078 C CA . ILE A 1 406 ? 5.895 -42.594 -24 1 98 406 ILE A CA 1
ATOM 3079 C C . ILE A 1 406 ? 6.516 -43.875 -24.609 1 98 406 ILE A C 1
ATOM 3081 O O . ILE A 1 406 ? 6.543 -44.906 -23.969 1 98 406 ILE A O 1
ATOM 3085 N N . LEU A 1 407 ? 7.086 -43.75 -25.766 1 97.19 407 LEU A N 1
ATOM 3086 C CA . LEU A 1 407 ? 7.73 -44.875 -26.438 1 97.19 407 LEU A CA 1
ATOM 3087 C C . LEU A 1 407 ? 8.891 -45.406 -25.625 1 97.19 407 LEU A C 1
ATOM 3089 O O . LEU A 1 407 ? 9.094 -46.625 -25.531 1 97.19 407 LEU A O 1
ATOM 3093 N N . ALA A 1 408 ? 9.57 -44.5 -25.031 1 96.19 408 ALA A N 1
ATOM 3094 C CA . ALA A 1 408 ? 10.766 -44.875 -24.297 1 96.19 408 ALA A CA 1
ATOM 3095 C C . ALA A 1 408 ? 10.414 -45.656 -23.047 1 96.19 408 ALA A C 1
ATOM 3097 O O . ALA A 1 408 ? 11.258 -46.406 -22.516 1 96.19 408 ALA A O 1
ATOM 3098 N N . GLN A 1 409 ? 9.156 -45.562 -22.547 1 95.44 409 GLN A N 1
ATOM 3099 C CA . GLN A 1 409 ? 8.773 -46.25 -21.328 1 95.44 409 GLN A CA 1
ATOM 3100 C C . GLN A 1 409 ? 8.633 -47.75 -21.562 1 95.44 409 GLN A C 1
ATOM 3102 O O . GLN A 1 409 ? 8.594 -48.562 -20.609 1 95.44 409 GLN A O 1
ATOM 3107 N N . GLN A 1 410 ? 8.547 -48.219 -22.797 1 90.75 410 GLN A N 1
ATOM 3108 C CA . GLN A 1 410 ? 8.5 -49.625 -23.125 1 90.75 410 GLN A CA 1
ATOM 3109 C C . GLN A 1 410 ? 9.781 -50.344 -22.703 1 90.75 410 GLN A C 1
ATOM 3111 O O . GLN A 1 410 ? 9.742 -51.5 -22.297 1 90.75 410 GLN A O 1
ATOM 3116 N N . GLU A 1 411 ? 10.875 -49.656 -22.891 1 81.88 411 GLU A N 1
ATOM 3117 C CA . GLU A 1 411 ? 12.188 -50.219 -22.578 1 81.88 411 GLU A CA 1
ATOM 3118 C C . GLU A 1 411 ? 12.43 -50.25 -21.062 1 81.88 411 GLU A C 1
ATOM 3120 O O . GLU A 1 411 ? 13.203 -51.062 -20.578 1 81.88 411 GLU A O 1
ATOM 3125 N N . ARG A 1 412 ? 11.969 -49.312 -20.359 1 69.19 412 ARG A N 1
ATOM 3126 C CA . ARG A 1 412 ? 12.141 -49.25 -18.922 1 69.19 412 ARG A CA 1
ATOM 3127 C C . ARG A 1 412 ? 11.562 -50.469 -18.234 1 69.19 412 ARG A C 1
ATOM 3129 O O . ARG A 1 412 ? 12.141 -51 -17.266 1 69.19 412 ARG A O 1
ATOM 3136 N N . LYS A 1 413 ? 10.492 -50.938 -18.562 1 64 413 LYS A N 1
ATOM 3137 C CA . LYS A 1 413 ? 9.828 -52.062 -17.938 1 64 413 LYS A CA 1
ATOM 3138 C C . LYS A 1 413 ? 10.484 -53.375 -18.344 1 64 413 LYS A C 1
ATOM 3140 O O . LYS A 1 413 ? 10.508 -54.344 -17.562 1 64 413 LYS A O 1
ATOM 3145 N N . THR A 1 414 ? 10.953 -53.312 -19.516 1 50.34 414 THR A N 1
ATOM 3146 C CA . THR A 1 414 ? 11.641 -54.562 -19.859 1 50.34 414 THR A CA 1
ATOM 3147 C C . THR A 1 414 ? 12.875 -54.75 -19 1 50.34 414 THR A C 1
ATOM 3149 O O . THR A 1 414 ? 13.25 -55.906 -18.672 1 50.34 414 THR A O 1
ATOM 3152 N N . ASP A 1 415 ? 13.406 -53.625 -18.5 1 46.31 415 ASP A N 1
ATOM 3153 C CA . ASP A 1 415 ? 14.594 -53.781 -17.672 1 46.31 415 ASP A CA 1
ATOM 3154 C C . ASP A 1 415 ? 14.227 -54.031 -16.219 1 46.31 415 ASP A C 1
ATOM 3156 O O . ASP A 1 415 ? 15.031 -54.562 -15.453 1 46.31 415 ASP A O 1
ATOM 3160 N N . GLY A 1 416 ? 13.18 -53.531 -15.75 1 42.19 416 GLY A N 1
ATOM 3161 C CA . GLY A 1 416 ? 12.828 -53.781 -14.352 1 42.19 416 GLY A CA 1
ATOM 3162 C C . GLY A 1 416 ? 12.141 -55.094 -14.117 1 42.19 416 GLY A C 1
ATOM 3163 O O . GLY A 1 416 ? 11.75 -55.406 -12.992 1 42.19 416 GLY A O 1
ATOM 3164 N N . ASN A 1 417 ? 11.438 -55.75 -14.977 1 35.06 417 ASN A N 1
ATOM 3165 C CA . ASN A 1 417 ? 11.094 -57.156 -14.727 1 35.06 417 ASN A CA 1
ATOM 3166 C C . ASN A 1 417 ? 12.305 -58.062 -14.906 1 35.06 417 ASN A C 1
ATOM 3168 O O . ASN A 1 417 ? 13.07 -57.906 -15.859 1 35.06 417 ASN A O 1
ATOM 3172 N N . MET B 1 1 ? -5.582 33.344 39.812 1 56.5 1 MET B N 1
ATOM 3173 C CA . MET B 1 1 ? -6.305 33.906 38.656 1 56.5 1 MET B CA 1
ATOM 3174 C C . MET B 1 1 ? -5.988 33.156 37.375 1 56.5 1 MET B C 1
ATOM 3176 O O . MET B 1 1 ? -6.898 32.75 36.656 1 56.5 1 MET B O 1
ATOM 3180 N N . SER B 1 2 ? -4.664 32.781 37.406 1 73.06 2 SER B N 1
ATOM 3181 C CA . SER B 1 2 ? -4.285 32.188 36.125 1 73.06 2 SER B CA 1
ATOM 3182 C C . SER B 1 2 ? -4.773 30.75 36 1 73.06 2 SER B C 1
ATOM 3184 O O . SER B 1 2 ? -5.23 30.328 34.938 1 73.06 2 SER B O 1
ATOM 3186 N N . LYS B 1 3 ? -4.965 30.094 37.094 1 78.5 3 LYS B N 1
ATOM 3187 C CA . LYS B 1 3 ? -5.367 28.703 37.062 1 78.5 3 LYS B CA 1
ATOM 3188 C C . LYS B 1 3 ? -6.867 28.562 36.812 1 78.5 3 LYS B C 1
ATOM 3190 O O . LYS B 1 3 ? -7.293 27.672 36.062 1 78.5 3 LYS B O 1
ATOM 3195 N N . LEU B 1 4 ? -7.566 29.453 37.469 1 85.81 4 LEU B N 1
ATOM 3196 C CA . LEU B 1 4 ? -9.016 29.453 37.312 1 85.81 4 LEU B CA 1
ATOM 3197 C C . LEU B 1 4 ? -9.398 29.812 35.875 1 85.81 4 LEU B C 1
ATOM 3199 O O . LEU B 1 4 ? -10.336 29.25 35.312 1 85.81 4 LEU B O 1
ATOM 3203 N N . ASP B 1 5 ? -8.695 30.688 35.375 1 93.75 5 ASP B N 1
ATOM 3204 C CA . ASP B 1 5 ? -8.945 31.078 33.969 1 93.75 5 ASP B CA 1
ATOM 3205 C C . ASP B 1 5 ? -8.609 29.953 33 1 93.75 5 ASP B C 1
ATOM 3207 O O . ASP B 1 5 ? -9.32 29.734 32.031 1 93.75 5 ASP B O 1
ATOM 3211 N N . ALA B 1 6 ? -7.547 29.25 33.375 1 96.5 6 ALA B N 1
ATOM 3212 C CA . ALA B 1 6 ? -7.168 28.109 32.531 1 96.5 6 ALA B CA 1
ATOM 3213 C C . ALA B 1 6 ? -8.227 27.016 32.594 1 96.5 6 ALA B C 1
ATOM 3215 O O . ALA B 1 6 ? -8.539 26.406 31.562 1 96.5 6 ALA B O 1
ATOM 3216 N N . GLN B 1 7 ? -8.734 26.734 33.719 1 97.12 7 GLN B N 1
ATOM 3217 C CA . GLN B 1 7 ? -9.805 25.766 33.875 1 97.12 7 GLN B CA 1
ATOM 3218 C C . GLN B 1 7 ? -11.031 26.156 33.062 1 97.12 7 GLN B C 1
ATOM 3220 O O . GLN B 1 7 ? -11.656 25.312 32.406 1 97.12 7 GLN B O 1
ATOM 3225 N N . ARG B 1 8 ? -11.344 27.406 33.156 1 97.88 8 ARG B N 1
ATOM 3226 C CA . ARG B 1 8 ? -12.484 27.922 32.406 1 97.88 8 ARG B CA 1
ATOM 3227 C C . ARG B 1 8 ? -12.266 27.766 30.891 1 97.88 8 ARG B C 1
ATOM 3229 O O . ARG B 1 8 ? -13.195 27.438 30.156 1 97.88 8 ARG B O 1
ATOM 3236 N N . ILE B 1 9 ? -11.062 28.031 30.484 1 98.31 9 ILE B N 1
ATOM 3237 C CA . ILE B 1 9 ? -10.711 27.859 29.078 1 98.31 9 ILE B CA 1
ATOM 3238 C C . ILE B 1 9 ? -10.953 26.422 28.656 1 98.31 9 ILE B C 1
ATOM 3240 O O . ILE B 1 9 ? -11.539 26.156 27.609 1 98.31 9 ILE B O 1
ATOM 3244 N N . MET B 1 10 ? -10.531 25.5 29.469 1 97.81 10 MET B N 1
ATOM 3245 C CA . MET B 1 10 ? -10.68 24.078 29.156 1 97.81 10 MET B CA 1
ATOM 3246 C C . MET B 1 10 ? -12.148 23.672 29.156 1 97.81 10 MET B C 1
ATOM 3248 O O . MET B 1 10 ? -12.578 22.891 28.297 1 97.81 10 MET B O 1
ATOM 3252 N N . GLU B 1 11 ? -12.891 24.172 30.047 1 98.19 11 GLU B N 1
ATOM 3253 C CA . GLU B 1 11 ? -14.328 23.922 30.078 1 98.19 11 GLU B CA 1
ATOM 3254 C C . GLU B 1 11 ? -15.016 24.453 28.828 1 98.19 11 GLU B C 1
ATOM 3256 O O . GLU B 1 11 ? -15.93 23.828 28.297 1 98.19 11 GLU B O 1
ATOM 3261 N N . ARG B 1 12 ? -14.602 25.625 28.438 1 98.56 12 ARG B N 1
ATOM 3262 C CA . ARG B 1 12 ? -15.156 26.203 27.219 1 98.56 12 ARG B CA 1
ATOM 3263 C C . ARG B 1 12 ? -14.812 25.359 26 1 98.56 12 ARG B C 1
ATOM 3265 O O . ARG B 1 12 ? -15.617 25.23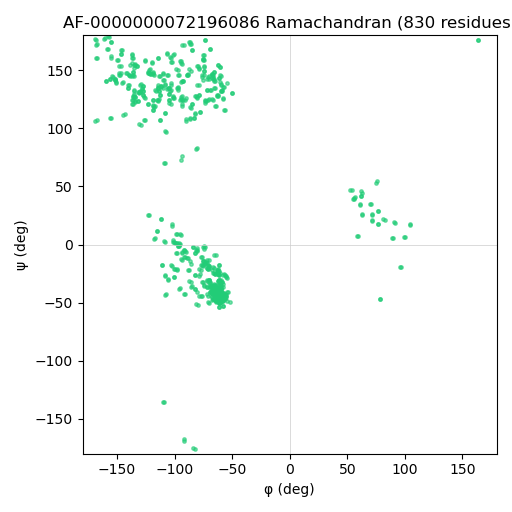4 25.078 1 98.56 12 ARG B O 1
ATOM 3272 N N . ALA B 1 13 ? -13.578 24.859 26 1 98.31 13 ALA B N 1
ATOM 3273 C CA . ALA B 1 13 ? -13.195 23.953 24.906 1 98.31 13 ALA B CA 1
ATOM 3274 C C . ALA B 1 13 ? -14.109 22.734 24.875 1 98.31 13 ALA B C 1
ATOM 3276 O O . ALA B 1 13 ? -14.516 22.281 23.797 1 98.31 13 ALA B O 1
ATOM 3277 N N . ASP B 1 14 ? -14.414 22.156 26.016 1 98 14 ASP B N 1
ATOM 3278 C CA . ASP B 1 14 ? -15.352 21.031 26.125 1 98 14 ASP B CA 1
ATOM 3279 C C . ASP B 1 14 ? -16.719 21.406 25.562 1 98 14 ASP B C 1
ATOM 3281 O O . ASP B 1 14 ? -17.344 20.625 24.844 1 98 14 ASP B O 1
ATOM 3285 N N . HIS B 1 15 ? -17.094 22.594 25.938 1 98.44 15 HIS B N 1
ATOM 3286 C CA . HIS B 1 15 ? -18.406 23.062 25.484 1 98.44 15 HIS B CA 1
ATOM 3287 C C . HIS B 1 15 ? -18.438 23.234 23.969 1 98.44 15 HIS B C 1
ATOM 3289 O O . HIS B 1 15 ? -19.391 22.828 23.312 1 98.44 15 HIS B O 1
ATOM 3295 N N . LEU B 1 16 ? -17.406 23.844 23.422 1 98.19 16 LEU B N 1
ATOM 3296 C CA . LEU B 1 16 ? -17.344 24.016 21.969 1 98.19 16 LEU B CA 1
ATOM 3297 C C . LEU B 1 16 ? -17.391 22.672 21.25 1 98.19 16 LEU B C 1
ATOM 3299 O O . LEU B 1 16 ? -17.953 22.578 20.156 1 98.19 16 LEU B O 1
ATOM 3303 N N . ALA B 1 17 ? -16.828 21.625 21.891 1 97.69 17 ALA B N 1
ATOM 3304 C CA . ALA B 1 17 ? -16.719 20.312 21.266 1 97.69 17 ALA B CA 1
ATOM 3305 C C . ALA B 1 17 ? -18.094 19.641 21.172 1 97.69 17 ALA B C 1
ATOM 3307 O O . ALA B 1 17 ? -18.266 18.672 20.438 1 97.69 17 ALA B O 1
ATOM 3308 N N . THR B 1 18 ? -19.062 20.172 21.859 1 97.94 18 THR B N 1
ATOM 3309 C CA . THR B 1 18 ? -20.406 19.609 21.781 1 97.94 18 THR B CA 1
ATOM 3310 C C . THR B 1 18 ? -21.109 20.016 20.5 1 97.94 18 THR B C 1
ATOM 3312 O O . THR B 1 18 ? -22.109 19.422 20.109 1 97.94 18 THR B O 1
ATOM 3315 N N . PHE B 1 19 ? -20.656 21.109 19.891 1 98.5 19 PHE B N 1
ATOM 3316 C CA . PHE B 1 19 ? -21.188 21.5 18.609 1 98.5 19 PHE B CA 1
ATOM 3317 C C . PHE B 1 19 ? -20.547 20.703 17.484 1 98.5 19 PHE B C 1
ATOM 3319 O O . PHE B 1 19 ? -19.625 21.172 16.812 1 98.5 19 PHE B O 1
ATOM 3326 N N . THR B 1 20 ? -21.031 19.516 17.234 1 98.25 20 THR B N 1
ATOM 3327 C CA . THR B 1 20 ? -20.438 18.547 16.312 1 98.25 20 THR B CA 1
ATOM 3328 C C . THR B 1 20 ? -21.516 17.828 15.508 1 98.25 20 THR B C 1
ATOM 3330 O O . THR B 1 20 ? -22.641 17.656 15.984 1 98.25 20 THR B O 1
ATOM 3333 N N . SER B 1 21 ? -21.188 17.516 14.281 1 97.31 21 SER B N 1
ATOM 3334 C CA . SER B 1 21 ? -22.094 16.75 13.422 1 97.31 21 SER B CA 1
ATOM 3335 C C . SER B 1 21 ? -21.828 15.258 13.516 1 97.31 21 SER B C 1
ATOM 3337 O O . SER B 1 21 ? -22.547 14.453 12.922 1 97.31 21 SER B O 1
ATOM 3339 N N . MET B 1 22 ? -20.828 14.859 14.234 1 95.62 22 MET B N 1
ATOM 3340 C CA . MET B 1 22 ? -20.406 13.461 14.32 1 95.62 22 MET B CA 1
ATOM 3341 C C . MET B 1 22 ? -20.844 12.852 15.648 1 95.62 22 MET B C 1
ATOM 3343 O O . MET B 1 22 ? -20.609 13.43 16.703 1 95.62 22 MET B O 1
ATOM 3347 N N . GLN B 1 23 ? -21.469 11.625 15.516 1 94 23 GLN B N 1
ATOM 3348 C CA . GLN B 1 23 ? -21.844 10.906 16.719 1 94 23 GLN B CA 1
ATOM 3349 C C . GLN B 1 23 ? -20.609 10.383 17.453 1 94 23 GLN B C 1
ATOM 3351 O O . GLN B 1 23 ? -19.766 9.711 16.859 1 94 23 GLN B O 1
ATOM 3356 N N . ASP B 1 24 ? -20.453 10.703 18.703 1 93.44 24 ASP B N 1
ATOM 3357 C CA . ASP B 1 24 ? -19.359 10.242 19.562 1 93.44 24 ASP B CA 1
ATOM 3358 C C . ASP B 1 24 ? -18.016 10.727 19.031 1 93.44 24 ASP B C 1
ATOM 3360 O O . ASP B 1 24 ? -17.016 10.008 19.125 1 93.44 24 ASP B O 1
ATOM 3364 N N . GLY B 1 25 ? -18.031 11.789 18.328 1 96.25 25 GLY B N 1
ATOM 3365 C CA . GLY B 1 25 ? -16.844 12.414 17.781 1 96.25 25 GLY B CA 1
ATOM 3366 C C . GLY B 1 25 ? -17.016 13.891 17.484 1 96.25 25 GLY B C 1
ATOM 3367 O O . GLY B 1 25 ? -18.078 14.453 17.734 1 96.25 25 GLY B O 1
ATOM 3368 N N . LEU B 1 26 ? -15.977 14.516 17.016 1 97.25 26 LEU B N 1
ATOM 3369 C CA . LEU B 1 26 ? -16.016 15.945 16.734 1 97.25 26 LEU B CA 1
ATOM 3370 C C . LEU B 1 26 ? -15.812 16.219 15.258 1 97.25 26 LEU B C 1
ATOM 3372 O O . LEU B 1 26 ? -14.82 15.766 14.672 1 97.25 26 LEU B O 1
ATOM 3376 N N . LYS B 1 27 ? -16.75 16.797 14.672 1 97 27 LYS B N 1
ATOM 3377 C CA . LYS B 1 27 ? -16.688 17.297 13.305 1 97 27 LYS B CA 1
ATOM 3378 C C . LYS B 1 27 ? -17.484 18.594 13.156 1 97 27 LYS B C 1
ATOM 3380 O O . LYS B 1 27 ? -18.703 18.609 13.352 1 97 27 LYS B O 1
ATOM 3385 N N . ARG B 1 28 ? -16.781 19.672 12.938 1 98.31 28 ARG B N 1
ATOM 3386 C CA . ARG B 1 28 ? -17.391 20.984 12.734 1 98.31 28 ARG B CA 1
ATOM 3387 C C . ARG B 1 28 ? -16.844 21.656 11.477 1 98.31 28 ARG B C 1
ATOM 3389 O O . ARG B 1 28 ? -15.75 22.234 11.5 1 98.31 28 ARG B O 1
ATOM 3396 N N . THR B 1 29 ? -17.625 21.641 10.391 1 97.81 29 THR B N 1
ATOM 3397 C CA . THR B 1 29 ? -17.141 22.141 9.102 1 97.81 29 THR B CA 1
ATOM 3398 C C . THR B 1 29 ? -17.672 23.547 8.836 1 97.81 29 THR B C 1
ATOM 3400 O O . THR B 1 29 ? -18.609 24 9.492 1 97.81 29 THR B O 1
ATOM 3403 N N . TYR B 1 30 ? -17.031 24.203 7.887 1 98.12 30 TYR B N 1
ATOM 3404 C CA . TYR B 1 30 ? -17.375 25.547 7.461 1 98.12 30 TYR B CA 1
ATOM 3405 C C . TYR B 1 30 ? -18.812 25.641 6.984 1 98.12 30 TYR B C 1
ATOM 3407 O O . TYR B 1 30 ? -19.25 24.812 6.18 1 98.12 30 TYR B O 1
ATOM 3415 N N . LEU B 1 31 ? -19.594 26.609 7.609 1 98.25 31 LEU B N 1
ATOM 3416 C CA . LEU B 1 31 ? -20.938 26.984 7.207 1 98.25 31 LEU B CA 1
ATOM 3417 C C . LEU B 1 31 ? -21.938 25.875 7.555 1 98.25 31 LEU B C 1
ATOM 3419 O O . LEU B 1 31 ? -22.984 25.766 6.922 1 98.25 31 LEU B O 1
ATOM 3423 N N . SER B 1 32 ? -21.609 25.016 8.453 1 97.94 32 SER B N 1
ATOM 3424 C CA . SER B 1 32 ? -22.547 24.031 8.992 1 97.94 32 SER B CA 1
ATOM 3425 C C . SER B 1 32 ? -23.375 24.625 10.133 1 97.94 32 SER B C 1
ATOM 3427 O O . SER B 1 32 ? -23.062 25.703 10.633 1 97.94 32 SER B O 1
ATOM 3429 N N . PRO B 1 33 ? -24.422 23.875 10.492 1 97.94 33 PRO B N 1
ATOM 3430 C CA . PRO B 1 33 ? -25.172 24.312 11.68 1 97.94 33 PRO B CA 1
ATOM 3431 C C . PRO B 1 33 ? -24.312 24.359 12.938 1 97.94 33 PRO B C 1
ATOM 3433 O O . PRO B 1 33 ? -24.484 25.25 13.781 1 97.94 33 PRO B O 1
ATOM 3436 N N . GLU B 1 34 ? -23.422 23.406 13.062 1 98.44 34 GLU B N 1
ATOM 3437 C CA . GLU B 1 34 ? -22.531 23.359 14.211 1 98.44 34 GLU B CA 1
ATOM 3438 C C . GLU B 1 34 ? -21.562 24.531 14.211 1 98.44 34 GLU B C 1
ATOM 3440 O O . GLU B 1 34 ? -21.219 25.047 15.273 1 98.44 34 GLU B O 1
ATOM 3445 N N . HIS B 1 35 ? -21.125 24.938 13.031 1 98.38 35 HIS B N 1
ATOM 3446 C CA . HIS B 1 35 ? -20.328 26.156 12.898 1 98.38 35 HIS B CA 1
ATOM 3447 C C . HIS B 1 35 ? -21.094 27.375 13.422 1 98.38 35 HIS B C 1
ATOM 3449 O O . HIS B 1 35 ? -20.547 28.172 14.188 1 98.38 35 HIS B O 1
ATOM 3455 N N . LYS B 1 36 ? -22.312 27.484 13.047 1 98.31 36 LYS B N 1
ATOM 3456 C CA . LYS B 1 36 ? -23.156 28.578 13.484 1 98.31 36 LYS B CA 1
ATOM 3457 C C . LYS B 1 36 ? -23.297 28.594 15.008 1 98.31 36 LYS B C 1
ATOM 3459 O O . LYS B 1 36 ? -23.172 29.656 15.633 1 98.31 36 LYS B O 1
ATOM 3464 N N . GLN B 1 37 ? -23.531 27.453 15.539 1 98.56 37 GLN B N 1
ATOM 3465 C CA . GLN B 1 37 ? -23.688 27.328 16.984 1 98.56 37 GLN B CA 1
ATOM 3466 C C . GLN B 1 37 ? -22.406 27.719 17.719 1 98.56 37 GLN B C 1
ATOM 3468 O O . GLN B 1 37 ? -22.438 28.453 18.703 1 98.56 37 GLN B O 1
ATOM 3473 N N . ALA B 1 38 ? -21.328 27.219 17.281 1 98.69 38 ALA B N 1
ATOM 3474 C CA . ALA B 1 38 ? -20.047 27.484 17.906 1 98.69 38 ALA B CA 1
ATOM 3475 C C . ALA B 1 38 ? -19.719 28.984 17.875 1 98.69 38 ALA B C 1
ATOM 3477 O O . ALA B 1 38 ? -19.266 29.547 18.875 1 98.69 38 ALA B O 1
ATOM 3478 N N . HIS B 1 39 ? -19.922 29.594 16.75 1 98.69 39 HIS B N 1
ATOM 3479 C CA . HIS B 1 39 ? -19.594 31 16.594 1 98.69 39 HIS B CA 1
ATOM 3480 C C . HIS B 1 39 ? -20.547 31.875 17.406 1 98.69 39 HIS B C 1
ATOM 3482 O O . HIS B 1 39 ? -20.141 32.938 17.922 1 98.69 39 HIS B O 1
ATOM 3488 N N . HIS B 1 40 ? -21.812 31.438 17.453 1 98.56 40 HIS B N 1
ATOM 3489 C CA . HIS B 1 40 ? -22.719 32.125 18.359 1 98.56 40 HIS B CA 1
ATOM 3490 C C . HIS B 1 40 ? -22.219 32.062 19.797 1 98.56 40 HIS B C 1
ATOM 3492 O O . HIS B 1 40 ? -22.188 33.094 20.5 1 98.56 40 HIS B O 1
ATOM 3498 N N . GLN B 1 41 ? -21.828 30.906 20.203 1 98.88 41 GLN B N 1
ATOM 3499 C CA . GLN B 1 41 ? -21.312 30.719 21.562 1 98.88 41 GLN B CA 1
ATOM 3500 C C . GLN B 1 41 ? -20.047 31.547 21.781 1 98.88 41 GLN B C 1
ATOM 3502 O O . GLN B 1 41 ? -19.891 32.156 22.844 1 98.88 41 GLN B O 1
ATOM 3507 N N . LEU B 1 42 ? -19.156 31.547 20.859 1 98.88 42 LEU B N 1
ATOM 3508 C CA . LEU B 1 42 ? -17.953 32.344 20.953 1 98.88 42 LEU B CA 1
ATOM 3509 C C . LEU B 1 42 ? -18.297 33.844 21.078 1 98.88 42 LEU B C 1
ATOM 3511 O O . LEU B 1 42 ? -17.672 34.562 21.859 1 98.88 42 LEU B O 1
ATOM 3515 N N . GLY B 1 43 ? -19.25 34.281 20.266 1 98.81 43 GLY B N 1
ATOM 3516 C CA . GLY B 1 43 ? -19.719 35.656 20.391 1 98.81 43 GLY B CA 1
ATOM 3517 C C . GLY B 1 43 ? -20.219 35.969 21.781 1 98.81 43 GLY B C 1
ATOM 3518 O O . GLY B 1 43 ? -19.953 37.062 22.312 1 98.81 43 GLY B O 1
ATOM 3519 N N . GLU B 1 44 ? -20.953 35.062 22.344 1 98.75 44 GLU B N 1
ATOM 3520 C CA . GLU B 1 44 ? -21.453 35.25 23.703 1 98.75 44 GLU B CA 1
ATOM 3521 C C . GLU B 1 44 ? -20.312 35.406 24.703 1 98.75 44 GLU B C 1
ATOM 3523 O O . GLU B 1 44 ? -20.359 36.281 25.578 1 98.75 44 GLU B O 1
ATOM 3528 N N . TRP B 1 45 ? -19.359 34.531 24.625 1 98.81 45 TRP B N 1
ATOM 3529 C CA . TRP B 1 45 ? -18.219 34.625 25.531 1 98.81 45 TRP B CA 1
ATOM 3530 C C . TRP B 1 45 ? -17.438 35.906 25.297 1 98.81 45 TRP B C 1
ATOM 3532 O O . TRP B 1 45 ? -16.891 36.5 26.25 1 98.81 45 TRP B O 1
ATOM 3542 N N . MET B 1 46 ? -17.328 36.406 24.031 1 98.81 46 MET B N 1
ATOM 3543 C CA . MET B 1 46 ? -16.703 37.688 23.75 1 98.81 46 MET B CA 1
ATOM 3544 C C . MET B 1 46 ? -17.453 38.812 24.406 1 98.81 46 MET B C 1
ATOM 3546 O O . MET B 1 46 ? -16.844 39.719 25.016 1 98.81 46 MET B O 1
ATOM 3550 N N . LEU B 1 47 ? -18.766 38.781 24.359 1 98.62 47 LEU B N 1
ATOM 3551 C CA . LEU B 1 47 ? -19.594 39.781 25.016 1 98.62 47 LEU B CA 1
ATOM 3552 C C . LEU B 1 47 ? -19.391 39.781 26.531 1 98.62 47 LEU B C 1
ATOM 3554 O O . LEU B 1 47 ? -19.281 40.812 27.156 1 98.62 47 LEU B O 1
ATOM 3558 N N . GLN B 1 48 ? -19.375 38.594 27.047 1 98.19 48 GLN B N 1
ATOM 3559 C CA . GLN B 1 48 ? -19.172 38.438 28.484 1 98.19 48 GLN B CA 1
ATOM 3560 C C . GLN B 1 48 ? -17.828 39.031 28.922 1 98.19 48 GLN B C 1
ATOM 3562 O O . GLN B 1 48 ? -17.688 39.5 30.047 1 98.19 48 GLN B O 1
ATOM 3567 N N . ALA B 1 49 ? -16.891 39 28.047 1 97.88 49 ALA B N 1
ATOM 3568 C CA . ALA B 1 49 ? -15.547 39.5 28.328 1 97.88 49 ALA B CA 1
ATOM 3569 C C . ALA B 1 49 ? -15.5 41.031 28.172 1 97.88 49 ALA B C 1
ATOM 3571 O O . ALA B 1 49 ? -14.453 41.625 28.391 1 97.88 49 ALA B O 1
ATOM 3572 N N . GLY B 1 50 ? -16.578 41.594 27.75 1 97.69 50 GLY B N 1
ATOM 3573 C CA . GLY B 1 50 ? -16.656 43.062 27.609 1 97.69 50 GLY B CA 1
ATOM 3574 C C . GLY B 1 50 ? -16.266 43.531 26.234 1 97.69 50 GLY B C 1
ATOM 3575 O O . GLY B 1 50 ? -15.969 44.719 26.047 1 97.69 50 GLY B O 1
ATOM 3576 N N . LEU B 1 51 ? -16.266 42.688 25.266 1 98.56 51 LEU B N 1
ATOM 3577 C CA . LEU B 1 51 ? -15.852 43.062 23.922 1 98.56 51 LEU B CA 1
ATOM 3578 C C . LEU B 1 51 ? -17.062 43.406 23.047 1 98.56 51 LEU B C 1
ATOM 3580 O O . LEU B 1 51 ? -18.156 42.906 23.281 1 98.56 51 LEU B O 1
ATOM 3584 N N . GLU B 1 52 ? -16.812 44.312 22.078 1 98.25 52 GLU B N 1
ATOM 3585 C CA . GLU B 1 52 ? -17.766 44.406 20.969 1 98.25 52 GLU B CA 1
ATOM 3586 C C . GLU B 1 52 ? -17.641 43.188 20.062 1 98.25 52 GLU B C 1
ATOM 3588 O O . GLU B 1 52 ? -16.547 42.656 19.859 1 98.25 52 GLU B O 1
ATOM 3593 N N . THR B 1 53 ? -18.734 42.719 19.562 1 98.5 53 THR B N 1
ATOM 3594 C CA . THR B 1 53 ? -18.625 41.5 18.75 1 98.5 53 THR B CA 1
ATOM 3595 C C . THR B 1 53 ? -19.453 41.625 17.484 1 98.5 53 THR B C 1
ATOM 3597 O O . THR B 1 53 ? -20.453 42.344 17.453 1 98.5 53 THR B O 1
ATOM 3600 N N . TRP B 1 54 ? -19.016 41.062 16.359 1 97.81 54 TRP B N 1
ATOM 3601 C CA . TRP B 1 54 ? -19.734 40.969 15.094 1 97.81 54 TRP B CA 1
ATOM 3602 C C . TRP B 1 54 ? -19.25 39.812 14.258 1 97.81 54 TRP B C 1
ATOM 3604 O O . TRP B 1 54 ? -18.234 39.188 14.586 1 97.81 54 TRP B O 1
ATOM 3614 N N . GLN B 1 55 ? -20.047 39.375 13.312 1 97.62 55 GLN B N 1
ATOM 3615 C CA . GLN B 1 55 ? -19.656 38.375 12.312 1 97.62 55 GLN B CA 1
ATOM 3616 C C . GLN B 1 55 ? -19.406 39.031 10.961 1 97.62 55 GLN B C 1
ATOM 3618 O O . GLN B 1 55 ? -20.156 39.938 10.547 1 97.62 55 GLN B O 1
ATOM 3623 N N . ASP B 1 56 ? -18.344 38.688 10.312 1 97.5 56 ASP B N 1
ATOM 3624 C CA . ASP B 1 56 ? -18.031 39.344 9.047 1 97.5 56 ASP B CA 1
ATOM 3625 C C . ASP B 1 56 ? -18.625 38.562 7.871 1 97.5 56 ASP B C 1
ATOM 3627 O O . ASP B 1 56 ? -19.438 37.656 8.062 1 97.5 56 ASP B O 1
ATOM 3631 N N . SER B 1 57 ? -18.234 38.906 6.648 1 96.31 57 SER B N 1
ATOM 3632 C CA . SER B 1 57 ? -18.938 38.5 5.441 1 96.31 57 SER B CA 1
ATOM 3633 C C . SER B 1 57 ? -18.656 37.031 5.137 1 96.31 57 SER B C 1
ATOM 3635 O O . SER B 1 57 ? -19.391 36.406 4.348 1 96.31 57 SER B O 1
ATOM 3637 N N . VAL B 1 58 ? -17.625 36.469 5.711 1 97.31 58 VAL B N 1
ATOM 3638 C CA . VAL B 1 58 ? -17.344 35.062 5.43 1 97.31 58 VAL B CA 1
ATOM 3639 C C . VAL B 1 58 ? -17.656 34.219 6.66 1 97.31 58 VAL B C 1
ATOM 3641 O O . VAL B 1 58 ? -17.406 33 6.672 1 97.31 58 VAL B O 1
ATOM 3644 N N . GLY B 1 59 ? -18.141 34.812 7.672 1 97.69 59 GLY B N 1
ATOM 3645 C CA . GLY B 1 59 ? -18.609 34.062 8.836 1 97.69 59 GLY B CA 1
ATOM 3646 C C . GLY B 1 59 ? -17.594 34.031 9.961 1 97.69 59 GLY B C 1
ATOM 3647 O O . GLY B 1 59 ? -17.75 33.25 10.914 1 97.69 59 GLY B O 1
ATOM 3648 N N . ASN B 1 60 ? -16.484 34.75 9.875 1 98.5 60 ASN B N 1
ATOM 3649 C CA . ASN B 1 60 ? -15.625 34.875 11.047 1 98.5 60 ASN B CA 1
ATOM 3650 C C . ASN B 1 60 ? -16.375 35.531 12.203 1 98.5 60 ASN B C 1
ATOM 3652 O O . ASN B 1 60 ? -17.203 36.438 12 1 98.5 60 ASN B O 1
ATOM 3656 N N . GLN B 1 61 ? -16.062 35.125 13.406 1 98.75 61 GLN B N 1
ATOM 3657 C CA . GLN B 1 61 ? -16.594 35.781 14.594 1 98.75 61 GLN B CA 1
ATOM 3658 C C . GLN B 1 61 ? -15.547 36.656 15.266 1 98.75 61 GLN B C 1
ATOM 3660 O O . GLN B 1 61 ? -14.484 36.156 15.664 1 98.75 61 GLN B O 1
ATOM 3665 N N . TRP B 1 62 ? -15.883 37.969 15.398 1 98.69 62 TRP B N 1
ATOM 3666 C CA . TRP B 1 62 ? -14.922 38.938 15.898 1 98.69 62 TRP B CA 1
ATOM 3667 C C . TRP B 1 62 ? -15.312 39.438 17.297 1 98.69 62 TRP B C 1
ATOM 3669 O O . TRP B 1 62 ? -16.5 39.5 17.625 1 98.69 62 TRP B O 1
ATOM 3679 N N . GLY B 1 63 ? -14.32 39.75 18.125 1 98.81 63 GLY B N 1
ATOM 3680 C CA . GLY B 1 63 ? -14.406 40.5 19.359 1 98.81 63 GLY B CA 1
ATOM 3681 C C . GLY B 1 63 ? -13.375 41.594 19.453 1 98.81 63 GLY B C 1
ATOM 3682 O O . GLY B 1 63 ? -12.195 41.406 19.141 1 98.81 63 GLY B O 1
ATOM 3683 N N . ARG B 1 64 ? -13.781 42.812 19.812 1 98.62 64 ARG B N 1
ATOM 3684 C CA . ARG B 1 64 ? -12.875 43.938 19.859 1 98.62 64 ARG B CA 1
ATOM 3685 C C . ARG B 1 64 ? -12.859 44.562 21.25 1 98.62 64 ARG B C 1
ATOM 3687 O O . ARG B 1 64 ? -13.914 44.906 21.797 1 98.62 64 ARG B O 1
ATOM 3694 N N . LYS B 1 65 ? -11.688 44.562 21.781 1 98.5 65 LYS B N 1
ATOM 3695 C CA . LYS B 1 65 ? -11.461 45.531 22.844 1 98.5 65 LYS B CA 1
ATOM 3696 C C . LYS B 1 65 ? -11.234 46.938 22.297 1 98.5 65 LYS B C 1
ATOM 3698 O O . LYS B 1 65 ? -10.18 47.219 21.719 1 98.5 65 LYS B O 1
ATOM 3703 N N . VAL B 1 66 ? -12.148 47.812 22.594 1 97 66 VAL B N 1
ATOM 3704 C CA . VAL B 1 66 ? -12.172 49.125 21.938 1 97 66 VAL B CA 1
ATOM 3705 C C . VAL B 1 66 ? -11.156 50.062 22.594 1 97 66 VAL B C 1
ATOM 3707 O O . VAL B 1 66 ? -10.984 50.031 23.828 1 97 66 VAL B O 1
ATOM 3710 N N . SER B 1 67 ? -10.516 50.719 21.766 1 95.38 67 SER B N 1
ATOM 3711 C CA . SER B 1 67 ? -9.641 51.812 22.203 1 95.38 67 SER B CA 1
ATOM 3712 C C . SER B 1 67 ? -10.297 53.188 21.969 1 95.38 67 SER B C 1
ATOM 3714 O O . SER B 1 67 ? -11.188 53.312 21.125 1 95.38 67 SER B O 1
ATOM 3716 N N . SER B 1 68 ? -9.812 54.125 22.734 1 90.81 68 SER B N 1
ATOM 3717 C CA . SER B 1 68 ? -10.328 55.5 22.547 1 90.81 68 SER B CA 1
ATOM 3718 C C . SER B 1 68 ? -9.75 56.125 21.297 1 90.81 68 SER B C 1
ATOM 3720 O O . SER B 1 68 ? -10.266 57.156 20.812 1 90.81 68 SER B O 1
ATOM 3722 N N . ASN B 1 69 ? -8.766 55.594 20.734 1 89.94 69 ASN B N 1
ATOM 3723 C CA . ASN B 1 69 ? -8.156 56.094 19.5 1 89.94 69 ASN B CA 1
ATOM 3724 C C . ASN B 1 69 ? -8.461 55.156 18.328 1 89.94 69 ASN B C 1
ATOM 3726 O O . ASN B 1 69 ? -7.66 54.281 17.984 1 89.94 69 ASN B O 1
ATOM 3730 N N . PRO B 1 70 ? -9.422 55.469 17.578 1 85.75 70 PRO B N 1
ATOM 3731 C CA . PRO B 1 70 ? -9.867 54.562 16.531 1 85.75 70 PRO B CA 1
ATOM 3732 C C . PRO B 1 70 ? -9.008 54.625 15.273 1 85.75 70 PRO B C 1
ATOM 3734 O O . PRO B 1 70 ? -9.141 53.812 14.375 1 85.75 70 PRO B O 1
ATOM 3737 N N . THR B 1 71 ? -8.086 55.5 15.227 1 89.69 71 THR B N 1
ATOM 3738 C CA . THR B 1 71 ? -7.281 55.688 14.023 1 89.69 71 THR B CA 1
ATOM 3739 C C . THR B 1 71 ? -6 54.875 14.102 1 89.69 71 THR B C 1
ATOM 3741 O O . THR B 1 71 ? -5.316 54.656 13.102 1 89.69 71 THR B O 1
ATOM 3744 N N . MET B 1 72 ? -5.727 54.375 15.305 1 91.69 72 MET B N 1
ATOM 3745 C CA . MET B 1 72 ? -4.52 53.562 15.469 1 91.69 72 MET B CA 1
ATOM 3746 C C . MET B 1 72 ? -4.707 52.188 14.867 1 91.69 72 MET B C 1
ATOM 3748 O O . MET B 1 72 ? -5.82 51.656 14.844 1 91.69 72 MET B O 1
ATOM 3752 N N . PRO B 1 73 ? -3.605 51.656 14.391 1 95.06 73 PRO B N 1
ATOM 3753 C CA . PRO B 1 73 ? -3.713 50.281 13.891 1 95.06 73 PRO B CA 1
ATOM 3754 C C . PRO B 1 73 ? -4.152 49.281 14.969 1 95.06 73 PRO B C 1
ATOM 3756 O O . PRO B 1 73 ? -3.828 49.469 16.156 1 95.06 73 PRO B O 1
ATOM 3759 N N . THR B 1 74 ? -4.781 48.25 14.531 1 97.31 74 THR B N 1
ATOM 3760 C CA . THR B 1 74 ? -5.379 47.25 15.422 1 97.31 74 THR B CA 1
ATOM 3761 C C . THR B 1 74 ? -4.453 46.062 15.602 1 97.31 74 THR B C 1
ATOM 3763 O O . THR B 1 74 ? -3.812 45.594 14.641 1 97.31 74 THR B O 1
ATOM 3766 N N . LEU B 1 75 ? -4.281 45.594 16.797 1 98.19 75 LEU B N 1
ATOM 3767 C CA . LEU B 1 75 ? -3.666 44.281 17.047 1 98.19 75 LEU B CA 1
ATOM 3768 C C . LEU B 1 75 ? -4.684 43.156 16.891 1 98.19 75 LEU B C 1
ATOM 3770 O O . LEU B 1 75 ? -5.77 43.219 17.469 1 98.19 75 LEU B O 1
ATOM 3774 N N . ILE B 1 76 ? -4.348 42.156 16.078 1 98.69 76 ILE B N 1
ATOM 3775 C CA . ILE B 1 76 ? -5.293 41.062 15.844 1 98.69 76 ILE B CA 1
ATOM 3776 C C . ILE B 1 76 ? -4.746 39.781 16.453 1 98.69 76 ILE B C 1
ATOM 3778 O O . ILE B 1 76 ? -3.588 39.406 16.234 1 98.69 76 ILE B O 1
ATOM 3782 N N . ILE B 1 77 ? -5.559 39.125 17.25 1 98.75 77 ILE B N 1
ATOM 3783 C CA . ILE B 1 77 ? -5.336 37.781 17.781 1 98.75 77 ILE B CA 1
ATOM 3784 C C . ILE B 1 77 ? -6.344 36.812 17.172 1 98.75 77 ILE B C 1
ATOM 3786 O O . ILE B 1 77 ? -7.527 37.125 17.031 1 98.75 77 ILE B O 1
ATOM 3790 N N . GLY B 1 78 ? -5.859 35.656 16.781 1 98.25 78 GLY B N 1
ATOM 3791 C CA . GLY B 1 78 ? -6.887 34.781 16.219 1 98.25 78 GLY B CA 1
ATOM 3792 C C . GLY B 1 78 ? -6.43 33.344 16.031 1 98.25 78 GLY B C 1
ATOM 3793 O O . GLY B 1 78 ? -5.258 33.031 16.25 1 98.25 78 GLY B O 1
ATOM 3794 N N . SER B 1 79 ? -7.305 32.438 15.672 1 98.69 79 SER B N 1
ATOM 3795 C CA . SER B 1 79 ? -7.168 31.047 15.305 1 98.69 79 SER B CA 1
ATOM 3796 C C . SER B 1 79 ? -8.469 30.5 14.719 1 98.69 79 SER B C 1
ATOM 3798 O O . SER B 1 79 ? -9.453 31.219 14.594 1 98.69 79 SER B O 1
ATOM 3800 N N . HIS B 1 80 ? -8.453 29.25 14.289 1 98.5 80 HIS B N 1
ATOM 3801 C CA . HIS B 1 80 ? -9.633 28.719 13.609 1 98.5 80 HIS B CA 1
ATOM 3802 C C . HIS B 1 80 ? -10.539 27.969 14.594 1 98.5 80 HIS B C 1
ATOM 3804 O O . HIS B 1 80 ? -10.078 27.5 15.641 1 98.5 80 HIS B O 1
ATOM 3810 N N . SER B 1 81 ? -11.797 27.875 14.164 1 98.31 81 SER B N 1
ATOM 3811 C CA . SER B 1 81 ? -12.773 27.203 15.016 1 98.31 81 SER B CA 1
ATOM 3812 C C . SER B 1 81 ? -13.227 25.875 14.414 1 98.31 81 SER B C 1
ATOM 3814 O O . SER B 1 81 ? -13.797 25.047 15.102 1 98.31 81 SER B O 1
ATOM 3816 N N . ASP B 1 82 ? -12.984 25.703 13.094 1 97.75 82 ASP B N 1
ATOM 3817 C CA . ASP B 1 82 ? -13.422 24.484 12.398 1 97.75 82 ASP B CA 1
ATOM 3818 C C . ASP B 1 82 ? -12.539 23.297 12.766 1 97.75 82 ASP B C 1
ATOM 3820 O O . ASP B 1 82 ? -11.492 23.469 13.391 1 97.75 82 ASP B O 1
ATOM 3824 N N . THR B 1 83 ? -13.102 22.094 12.445 1 96.31 83 THR B N 1
ATOM 3825 C CA . THR B 1 83 ? -12.352 20.875 12.766 1 96.31 83 THR B CA 1
ATOM 3826 C C . THR B 1 83 ? -12.359 19.906 11.586 1 96.31 83 THR B C 1
ATOM 3828 O O . THR B 1 83 ? -13.211 20.016 10.703 1 96.31 83 THR B O 1
ATOM 3831 N N . VAL B 1 84 ? -11.328 19.031 11.516 1 93.62 84 VAL B N 1
ATOM 3832 C CA . VAL B 1 84 ? -11.414 17.859 10.656 1 93.62 84 VAL B CA 1
ATOM 3833 C C . VAL B 1 84 ? -12.359 16.828 11.273 1 93.62 84 VAL B C 1
ATOM 3835 O O . VAL B 1 84 ? -12.922 17.062 12.352 1 93.62 84 VAL B O 1
ATOM 3838 N N . ALA B 1 85 ? -12.594 15.734 10.539 1 92.62 85 ALA B N 1
ATOM 3839 C CA . ALA B 1 85 ? -13.438 14.672 11.07 1 92.62 85 ALA B CA 1
ATOM 3840 C C . ALA B 1 85 ? -12.719 13.914 12.188 1 92.62 85 ALA B C 1
ATOM 3842 O O . ALA B 1 85 ? -11.531 13.617 12.078 1 92.62 85 ALA B O 1
ATOM 3843 N N . ASP B 1 86 ? -13.422 13.695 13.297 1 93.25 86 ASP B N 1
ATOM 3844 C CA . ASP B 1 86 ? -12.922 12.953 14.445 1 93.25 86 ASP B CA 1
ATOM 3845 C C . ASP B 1 86 ? -11.703 13.641 15.055 1 93.25 86 ASP B C 1
ATOM 3847 O O . ASP B 1 86 ? -10.68 12.992 15.312 1 93.25 86 ASP B O 1
ATOM 3851 N N . ALA B 1 87 ? -11.805 14.914 15.219 1 94.31 87 ALA B N 1
ATOM 3852 C CA . ALA B 1 87 ? -10.719 15.781 15.68 1 94.31 87 ALA B CA 1
ATOM 3853 C C . ALA B 1 87 ? -10.664 15.836 17.203 1 94.31 87 ALA B C 1
ATOM 3855 O O . ALA B 1 87 ? -11.508 15.25 17.875 1 94.31 87 ALA B O 1
ATOM 3856 N N . GLY B 1 88 ? -9.664 16.453 17.734 1 95.38 88 GLY B N 1
ATOM 3857 C CA . GLY B 1 88 ? -9.617 16.891 19.125 1 95.38 88 GLY B CA 1
ATOM 3858 C C . GLY B 1 88 ? -10.227 18.266 19.344 1 95.38 88 GLY B C 1
ATOM 3859 O O . GLY B 1 88 ? -10.602 18.938 18.375 1 95.38 88 GLY B O 1
ATOM 3860 N N . LYS B 1 89 ? -10.305 18.625 20.594 1 96.94 89 LYS B N 1
ATOM 3861 C CA . LYS B 1 89 ? -11.094 19.812 20.906 1 96.94 89 LYS B CA 1
ATOM 3862 C C . LYS B 1 89 ? -10.211 21.047 21.031 1 96.94 89 LYS B C 1
ATOM 3864 O O . LYS B 1 89 ? -10.711 22.172 21.188 1 96.94 89 LYS B O 1
ATOM 3869 N N . TYR B 1 90 ? -8.898 20.938 20.891 1 98 90 TYR B N 1
ATOM 3870 C CA . TYR B 1 90 ? -8.047 22.078 21.219 1 98 90 TYR B CA 1
ATOM 3871 C C . TYR B 1 90 ? -7.469 22.688 19.938 1 98 90 TYR B C 1
ATOM 3873 O O . TYR B 1 90 ? -7.168 23.891 19.906 1 98 90 TYR B O 1
ATOM 3881 N N . ASP B 1 91 ? -7.312 21.969 18.891 1 96.69 91 ASP B N 1
ATOM 3882 C CA . ASP B 1 91 ? -6.734 22.438 17.641 1 96.69 91 ASP B CA 1
ATOM 3883 C C . ASP B 1 91 ? -7.504 23.641 17.094 1 96.69 91 ASP B C 1
ATOM 3885 O O . ASP B 1 91 ? -8.633 23.5 16.625 1 96.69 91 ASP B O 1
ATOM 3889 N N . GLY B 1 92 ? -6.883 24.719 17.031 1 97.69 92 GLY B N 1
ATOM 3890 C CA . GLY B 1 92 ? -7.48 25.984 16.625 1 97.69 92 GLY B CA 1
ATOM 3891 C C . GLY B 1 92 ? -8.297 26.641 17.719 1 97.69 92 GLY B C 1
ATOM 3892 O O . GLY B 1 92 ? -8.117 27.812 18.031 1 97.69 92 GLY B O 1
ATOM 3893 N N . ASN B 1 93 ? -9.148 25.938 18.391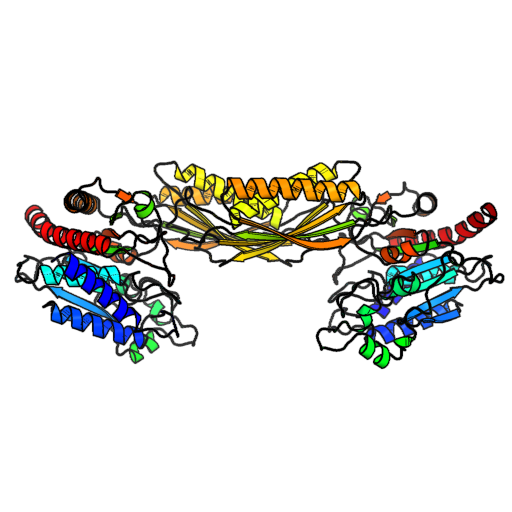 1 98.31 93 ASN B N 1
ATOM 3894 C CA . ASN B 1 93 ? -10.078 26.422 19.406 1 98.31 93 ASN B CA 1
ATOM 3895 C C . ASN B 1 93 ? -9.344 27 20.609 1 98.31 93 ASN B C 1
ATOM 3897 O O . ASN B 1 93 ? -9.758 28.016 21.172 1 98.31 93 ASN B O 1
ATOM 3901 N N . LEU B 1 94 ? -8.297 26.359 20.969 1 98.44 94 LEU B N 1
ATOM 3902 C CA . LEU B 1 94 ? -7.543 26.812 22.141 1 98.44 94 LEU B CA 1
ATOM 3903 C C . LEU B 1 94 ? -7.07 28.25 21.953 1 98.44 94 LEU B C 1
ATOM 3905 O O . LEU B 1 94 ? -7.148 29.047 22.875 1 98.44 94 LEU B O 1
ATOM 3909 N N . GLY B 1 95 ? -6.578 28.562 20.766 1 98.69 95 GLY B N 1
ATOM 3910 C CA . GLY B 1 95 ? -6.066 29.891 20.484 1 98.69 95 GLY B CA 1
ATOM 3911 C C . GLY B 1 95 ? -7.125 30.969 20.594 1 98.69 95 GLY B C 1
ATOM 3912 O O . GLY B 1 95 ? -6.844 32.094 21.078 1 98.69 95 GLY B O 1
ATOM 3913 N N . ILE B 1 96 ? -8.336 30.688 20.188 1 98.88 96 ILE B N 1
ATOM 3914 C CA . ILE B 1 96 ? -9.445 31.641 20.297 1 98.88 96 ILE B CA 1
ATOM 3915 C C . ILE B 1 96 ? -9.781 31.891 21.75 1 98.88 96 ILE B C 1
ATOM 3917 O O . ILE B 1 96 ? -9.906 33.031 22.188 1 98.88 96 ILE B O 1
ATOM 3921 N N . LEU B 1 97 ? -9.883 30.797 22.484 1 98.81 97 LEU B N 1
ATOM 3922 C CA . LEU B 1 97 ? -10.305 30.875 23.875 1 98.81 97 LEU B CA 1
ATOM 3923 C C . LEU B 1 97 ? -9.258 31.562 24.719 1 98.81 97 LEU B C 1
ATOM 3925 O O . LEU B 1 97 ? -9.594 32.344 25.625 1 98.81 97 LEU B O 1
ATOM 3929 N N . VAL B 1 98 ? -8.008 31.266 24.469 1 98.75 98 VAL B N 1
ATOM 3930 C CA . VAL B 1 98 ? -6.926 31.953 25.172 1 98.75 98 VAL B CA 1
ATOM 3931 C C . VAL B 1 98 ? -6.977 33.438 24.828 1 98.75 98 VAL B C 1
ATOM 3933 O O . VAL B 1 98 ? -6.75 34.281 25.703 1 98.75 98 VAL B O 1
ATOM 3936 N N . GLY B 1 99 ? -7.25 33.781 23.609 1 98.75 99 GLY B N 1
ATOM 3937 C CA . GLY B 1 99 ? -7.402 35.188 23.203 1 98.75 99 GLY B CA 1
ATOM 3938 C C . GLY B 1 99 ? -8.516 35.906 23.938 1 98.75 99 GLY B C 1
ATOM 3939 O O . GLY B 1 99 ? -8.305 37 24.484 1 98.75 99 GLY B O 1
ATOM 3940 N N . ILE B 1 100 ? -9.68 35.281 23.984 1 98.75 100 ILE B N 1
ATOM 3941 C CA . ILE B 1 100 ? -10.828 35.875 24.672 1 98.75 100 ILE B CA 1
ATOM 3942 C C . ILE B 1 100 ? -10.492 36.062 26.156 1 98.75 100 ILE B C 1
ATOM 3944 O O . ILE B 1 100 ? -10.742 37.156 26.719 1 98.75 100 ILE B O 1
ATOM 3948 N N . SER B 1 101 ? -9.93 35.062 26.766 1 98.62 101 SER B N 1
ATOM 3949 C CA . SER B 1 101 ? -9.617 35.125 28.188 1 98.62 101 SER B CA 1
ATOM 3950 C C . SER B 1 101 ? -8.562 36.188 28.484 1 98.62 101 SER B C 1
ATOM 3952 O O . SER B 1 101 ? -8.617 36.844 29.531 1 98.62 101 SER B O 1
ATOM 3954 N N . SER B 1 102 ? -7.582 36.344 27.641 1 98.44 102 SER B N 1
ATOM 3955 C CA . SER B 1 102 ? -6.57 37.375 27.812 1 98.44 102 SER B CA 1
ATOM 3956 C C . SER B 1 102 ? -7.195 38.75 27.812 1 98.44 102 SER B C 1
ATOM 3958 O O . SER B 1 102 ? -6.855 39.594 28.656 1 98.44 102 SER B O 1
ATOM 3960 N N . LEU B 1 103 ? -8.086 39 26.891 1 98.25 103 LEU B N 1
ATOM 3961 C CA . LEU B 1 103 ? -8.727 40.312 26.812 1 98.25 103 LEU B CA 1
ATOM 3962 C C . LEU B 1 103 ? -9.656 40.562 27.984 1 98.25 103 LEU B C 1
ATOM 3964 O O . LEU B 1 103 ? -9.812 41.688 28.453 1 98.25 103 LEU B O 1
ATOM 3968 N N . GLU B 1 104 ? -10.258 39.438 28.438 1 97.75 104 GLU B N 1
ATOM 3969 C CA . GLU B 1 104 ? -11.055 39.562 29.656 1 97.75 104 GLU B CA 1
ATOM 3970 C C . GLU B 1 104 ? -10.203 40 30.844 1 97.75 104 GLU B C 1
ATOM 3972 O O . GLU B 1 104 ? -10.625 40.844 31.625 1 97.75 104 GLU B O 1
ATOM 3977 N N . GLN B 1 105 ? -9.023 39.469 30.969 1 96.94 105 GLN B N 1
ATOM 3978 C CA . GLN B 1 105 ? -8.109 39.812 32.062 1 96.94 105 GLN B CA 1
ATOM 3979 C C . GLN B 1 105 ? -7.652 41.25 31.938 1 96.94 105 GLN B C 1
ATOM 3981 O O . GLN B 1 105 ? -7.305 41.875 32.938 1 96.94 105 GLN B O 1
ATOM 3986 N N . LEU B 1 106 ? -7.707 41.75 30.719 1 97.06 106 LEU B N 1
ATOM 3987 C CA . LEU B 1 106 ? -7.207 43.094 30.469 1 97.06 106 LEU B CA 1
ATOM 3988 C C . LEU B 1 106 ? -8.352 44.094 30.344 1 97.06 106 LEU B C 1
ATOM 3990 O O . LEU B 1 106 ? -8.195 45.156 29.766 1 97.06 106 LEU B O 1
ATOM 3994 N N . LYS B 1 107 ? -9.5 43.719 30.812 1 95.62 107 LYS B N 1
ATOM 3995 C CA . LYS B 1 107 ? -10.711 44.5 30.594 1 95.62 107 LYS B CA 1
ATOM 3996 C C . LYS B 1 107 ? -10.539 45.906 31.141 1 95.62 107 LYS B C 1
ATOM 3998 O O . LYS B 1 107 ? -11.078 46.875 30.578 1 95.62 107 LYS B O 1
ATOM 4003 N N . ASP B 1 108 ? -9.664 46.094 32.156 1 95.38 108 ASP B N 1
ATOM 4004 C CA . ASP B 1 108 ? -9.539 47.406 32.812 1 95.38 108 ASP B CA 1
ATOM 4005 C C . ASP B 1 108 ? -8.305 48.156 32.312 1 95.38 108 ASP B C 1
ATOM 4007 O O . ASP B 1 108 ? -8 49.25 32.812 1 95.38 108 ASP B O 1
ATOM 4011 N N . VAL B 1 109 ? -7.645 47.594 31.438 1 95.56 109 VAL B N 1
ATOM 4012 C CA . VAL B 1 109 ? -6.457 48.219 30.875 1 95.56 109 VAL B CA 1
ATOM 4013 C C . VAL B 1 109 ? -6.832 49 29.609 1 95.56 109 VAL B C 1
ATOM 4015 O O . VAL B 1 109 ? -7.484 48.469 28.719 1 95.56 109 VAL B O 1
ATOM 4018 N N . GLU B 1 110 ? -6.453 50.219 29.562 1 94.5 110 GLU B N 1
ATOM 4019 C CA . GLU B 1 110 ? -6.695 51.031 28.359 1 94.5 110 GLU B CA 1
ATOM 4020 C C . GLU B 1 110 ? -5.52 50.938 27.391 1 94.5 110 GLU B C 1
ATOM 4022 O O . GLU B 1 110 ? -4.371 51.156 27.766 1 94.5 110 GLU B O 1
ATOM 4027 N N . PHE B 1 111 ? -5.809 50.562 26.203 1 95.25 111 PHE B N 1
ATOM 4028 C CA . PHE B 1 111 ? -4.809 50.469 25.141 1 95.25 111 PHE B CA 1
ATOM 4029 C C . PHE B 1 111 ? -4.984 51.625 24.156 1 95.25 111 PHE B C 1
ATOM 4031 O O . PHE B 1 111 ? -6.109 52.062 23.906 1 95.25 111 PHE B O 1
ATOM 4038 N N . PRO B 1 112 ? -3.875 52.156 23.562 1 94 112 PRO B N 1
ATOM 4039 C CA . PRO B 1 112 ? -3.982 53.188 22.531 1 94 112 PRO B CA 1
ATOM 4040 C C . PRO B 1 112 ? -4.441 52.625 21.188 1 94 112 PRO B C 1
ATOM 4042 O O . PRO B 1 112 ? -4.637 53.406 20.234 1 94 112 PRO B O 1
ATOM 4045 N N . PHE B 1 113 ? -4.648 51.406 21.047 1 96.12 113 PHE B N 1
ATOM 4046 C CA . PHE B 1 113 ? -5.102 50.719 19.828 1 96.12 113 PHE B CA 1
ATOM 4047 C C . PHE B 1 113 ? -6.156 49.688 20.156 1 96.12 113 PHE B C 1
ATOM 4049 O O . PHE B 1 113 ? -6.234 49.188 21.297 1 96.12 113 PHE B O 1
ATOM 4056 N N . HIS B 1 114 ? -6.969 49.375 19.172 1 97.5 114 HIS B N 1
ATOM 4057 C CA . HIS B 1 114 ? -7.91 48.281 19.328 1 97.5 114 HIS B CA 1
ATOM 4058 C C . HIS B 1 114 ? -7.18 46.938 19.422 1 97.5 114 HIS B C 1
ATOM 4060 O O . HIS B 1 114 ? -6.109 46.781 18.812 1 97.5 114 HIS B O 1
ATOM 4066 N N . VAL B 1 115 ? -7.695 46.031 20.172 1 98.38 115 VAL B N 1
ATOM 4067 C CA . VAL B 1 115 ? -7.277 44.656 20.141 1 98.38 115 VAL B CA 1
ATOM 4068 C C . VAL B 1 115 ? -8.453 43.75 19.734 1 98.38 115 VAL B C 1
ATOM 4070 O O . VAL B 1 115 ? -9.469 43.719 20.438 1 98.38 115 VAL B O 1
ATOM 4073 N N . ASP B 1 116 ? -8.289 43.125 18.609 1 98.56 116 ASP B N 1
ATOM 4074 C CA . ASP B 1 116 ? -9.336 42.25 18.094 1 98.56 116 ASP B CA 1
ATOM 4075 C C . ASP B 1 116 ? -8.969 40.781 18.328 1 98.56 116 ASP B C 1
ATOM 4077 O O . ASP B 1 116 ? -7.809 40.406 18.188 1 98.56 116 ASP B O 1
ATOM 4081 N N . VAL B 1 117 ? -9.922 40 18.719 1 98.88 117 VAL B N 1
ATOM 4082 C CA . VAL B 1 117 ? -9.836 38.531 18.672 1 98.88 117 VAL B CA 1
ATOM 4083 C C . VAL B 1 117 ? -10.805 38 17.625 1 98.88 117 VAL B C 1
ATOM 4085 O O . VAL B 1 117 ? -11.922 38.5 17.5 1 98.88 117 VAL B O 1
ATOM 4088 N N . VAL B 1 118 ? -10.312 37.062 16.828 1 98.81 118 VAL B N 1
ATOM 4089 C CA . VAL B 1 118 ? -11.156 36.531 15.758 1 98.81 118 VAL B CA 1
ATOM 4090 C C . VAL B 1 118 ? -11.148 35 15.773 1 98.81 118 VAL B C 1
ATOM 4092 O O . VAL B 1 118 ? -10.094 34.406 15.984 1 98.81 118 VAL B O 1
ATOM 4095 N N . ALA B 1 119 ? -12.297 34.375 15.711 1 98.88 119 ALA B N 1
ATOM 4096 C CA . ALA B 1 119 ? -12.469 32.969 15.352 1 98.88 119 ALA B CA 1
ATOM 4097 C C . ALA B 1 119 ? -12.656 32.812 13.852 1 98.88 119 ALA B C 1
ATOM 4099 O O . ALA B 1 119 ? -13.742 33.062 13.32 1 98.88 119 ALA B O 1
ATOM 4100 N N . PHE B 1 120 ? -11.633 32.281 13.227 1 98.69 120 PHE B N 1
ATOM 4101 C CA . PHE B 1 120 ? -11.719 32.125 11.781 1 98.69 120 PHE B CA 1
ATOM 4102 C C . PHE B 1 120 ? -12.617 30.938 11.43 1 98.69 120 PHE B C 1
ATOM 4104 O O . PHE B 1 120 ? -12.594 29.922 12.109 1 98.69 120 PHE B O 1
ATOM 4111 N N . ALA B 1 121 ? -13.328 31.031 10.359 1 95 121 ALA B N 1
ATOM 4112 C CA . ALA B 1 121 ? -14.43 30.125 10.023 1 95 121 ALA B CA 1
ATOM 4113 C C . ALA B 1 121 ? -13.914 28.875 9.312 1 95 121 ALA B C 1
ATOM 4115 O O . ALA B 1 121 ? -14.609 27.859 9.258 1 95 121 ALA B O 1
ATOM 4116 N N . ASP B 1 122 ? -12.672 28.875 8.781 1 95.44 122 ASP B N 1
ATOM 4117 C CA . ASP B 1 122 ? -12.219 27.672 8.07 1 95.44 122 ASP B CA 1
ATOM 4118 C C . ASP B 1 122 ? -10.711 27.734 7.809 1 95.44 122 ASP B C 1
ATOM 4120 O O . ASP B 1 122 ? -10.273 28.422 6.879 1 95.44 122 ASP B O 1
ATOM 4124 N N . GLU B 1 123 ? -10 26.938 8.539 1 95.31 123 GLU B N 1
ATOM 4125 C CA . GLU B 1 123 ? -8.578 26.766 8.281 1 95.31 123 GLU B CA 1
ATOM 4126 C C . GLU B 1 123 ? -8.297 25.422 7.621 1 95.31 123 GLU B C 1
ATOM 4128 O O . GLU B 1 123 ? -7.445 25.328 6.734 1 95.31 123 GLU B O 1
ATOM 4133 N N . GLU B 1 124 ? -9.078 24.422 7.891 1 91.75 124 GLU B N 1
ATOM 4134 C CA . GLU B 1 124 ? -8.797 23.031 7.566 1 91.75 124 GLU B CA 1
ATOM 4135 C C . GLU B 1 124 ? -9.227 22.688 6.145 1 91.75 124 GLU B C 1
ATOM 4137 O O . GLU B 1 124 ? -8.672 21.797 5.512 1 91.75 124 GLU B O 1
ATOM 4142 N N . GLY B 1 125 ? -10.328 23.266 5.699 1 93.31 125 GLY B N 1
ATOM 4143 C CA . GLY B 1 125 ? -10.844 23 4.363 1 93.31 125 GLY B CA 1
ATOM 4144 C C . GLY B 1 125 ? -11.547 21.672 4.246 1 93.31 125 GLY B C 1
ATOM 4145 O O . GLY B 1 125 ? -11.57 21.062 3.174 1 93.31 125 GLY B O 1
ATOM 4146 N N . THR B 1 126 ? -12.125 21.188 5.293 1 91.75 126 THR B N 1
ATOM 4147 C CA . THR B 1 126 ? -12.719 19.859 5.367 1 91.75 126 THR B CA 1
ATOM 4148 C C . THR B 1 126 ? -13.922 19.75 4.43 1 91.75 126 THR B C 1
ATOM 4150 O O . THR B 1 126 ? -14.133 18.703 3.807 1 91.75 126 THR B O 1
ATOM 4153 N N . ARG B 1 127 ? -14.656 20.766 4.246 1 94.12 127 ARG B N 1
ATOM 4154 C CA . ARG B 1 127 ? -15.914 20.672 3.512 1 94.12 127 ARG B CA 1
ATOM 4155 C C . ARG B 1 127 ? -15.703 20.953 2.027 1 94.12 127 ARG B C 1
ATOM 4157 O O . ARG B 1 127 ? -16.219 20.234 1.175 1 94.12 127 ARG B O 1
ATOM 4164 N N . PHE B 1 128 ? -14.891 21.984 1.668 1 95.75 128 PHE B N 1
ATOM 4165 C CA . PHE B 1 128 ? -14.828 22.438 0.286 1 95.75 128 PHE B CA 1
ATOM 4166 C C . PHE B 1 128 ? -13.438 22.234 -0.295 1 95.75 128 PHE B C 1
ATOM 4168 O O . PHE B 1 128 ? -13.133 22.75 -1.377 1 95.75 128 PHE B O 1
ATOM 4175 N N . ASN B 1 129 ? -12.609 21.625 0.418 1 89.12 129 ASN B N 1
ATOM 4176 C CA . ASN B 1 129 ? -11.258 21.312 -0.034 1 89.12 129 ASN B CA 1
ATOM 4177 C C . ASN B 1 129 ? -10.469 22.578 -0.364 1 89.12 129 ASN B C 1
ATOM 4179 O O . ASN B 1 129 ? -9.812 22.641 -1.404 1 89.12 129 ASN B O 1
ATOM 4183 N N . SER B 1 130 ? -10.727 23.594 0.363 1 90.75 130 SER B N 1
ATOM 4184 C CA . SER B 1 130 ? -10.008 24.859 0.319 1 90.75 130 SER B CA 1
ATOM 4185 C C . SER B 1 130 ? -9.68 25.359 1.722 1 90.75 130 SER B C 1
ATOM 4187 O O . SER B 1 130 ? -10.586 25.656 2.502 1 90.75 130 SER B O 1
ATOM 4189 N N . THR B 1 131 ? -8.461 25.578 1.939 1 92.44 131 THR B N 1
ATOM 4190 C CA . THR B 1 131 ? -8.016 25.906 3.291 1 92.44 131 THR B CA 1
ATOM 4191 C C . THR B 1 131 ? -7.949 27.406 3.49 1 92.44 131 THR B C 1
ATOM 4193 O O . THR B 1 131 ? -7.934 28.172 2.52 1 92.44 131 THR B O 1
ATOM 4196 N N . LEU B 1 132 ? -8.039 27.922 4.699 1 96.19 132 LEU B N 1
ATOM 4197 C CA . LEU B 1 132 ? -7.754 29.281 5.137 1 96.19 132 LEU B CA 1
ATOM 4198 C C . LEU B 1 132 ? -8.797 30.25 4.602 1 96.19 132 LEU B C 1
ATOM 4200 O O . LEU B 1 132 ? -8.469 31.375 4.227 1 96.19 132 LEU B O 1
ATOM 4204 N N . ILE B 1 133 ? -10.023 29.844 4.484 1 96.19 133 ILE B N 1
ATOM 4205 C CA . ILE B 1 133 ? -11.062 30.672 3.9 1 96.19 133 ILE B CA 1
ATOM 4206 C C . ILE B 1 133 ? -11.227 31.938 4.738 1 96.19 133 ILE B C 1
ATOM 4208 O O . ILE B 1 133 ? -11.164 33.062 4.211 1 96.19 133 ILE B O 1
ATOM 4212 N N . GLY B 1 134 ? -11.438 31.812 6.023 1 97.38 134 GLY B N 1
ATOM 4213 C CA . GLY B 1 134 ? -11.695 32.938 6.891 1 97.38 134 GLY B CA 1
ATOM 4214 C C . GLY B 1 134 ? -10.555 33.938 6.93 1 97.38 134 GLY B C 1
ATOM 4215 O O . GLY B 1 134 ? -10.766 35.156 6.781 1 97.38 134 GLY B O 1
ATOM 4216 N N . SER B 1 135 ? -9.367 33.438 7.16 1 97.94 135 SER B N 1
ATOM 4217 C CA . SER B 1 135 ? -8.203 34.312 7.277 1 97.94 135 SER B CA 1
ATOM 4218 C C . SER B 1 135 ? -7.844 34.938 5.93 1 97.94 135 SER B C 1
ATOM 4220 O O . SER B 1 135 ? -7.379 36.062 5.871 1 97.94 135 SER B O 1
ATOM 4222 N N . SER B 1 136 ? -8.078 34.219 4.82 1 97.19 136 SER B N 1
ATOM 4223 C CA . SER B 1 136 ? -7.812 34.781 3.492 1 97.19 136 SER B CA 1
ATOM 4224 C C . SER B 1 136 ? -8.703 35.969 3.199 1 97.19 136 SER B C 1
ATOM 4226 O O . SER B 1 136 ? -8.258 36.938 2.574 1 97.19 136 SER B O 1
ATOM 4228 N N . ALA B 1 137 ? -9.914 35.875 3.637 1 97.38 137 ALA B N 1
ATOM 4229 C CA . ALA B 1 137 ? -10.836 37 3.436 1 97.38 137 ALA B CA 1
ATOM 4230 C C . ALA B 1 137 ? -10.367 38.25 4.18 1 97.38 137 ALA B C 1
ATOM 4232 O O . ALA B 1 137 ? -10.461 39.344 3.66 1 97.38 137 ALA B O 1
ATOM 4233 N N . VAL B 1 138 ? -9.859 38.062 5.375 1 97.81 138 VAL B N 1
ATOM 4234 C CA . VAL B 1 138 ? -9.375 39.156 6.195 1 97.81 138 VAL B CA 1
ATOM 4235 C C . VAL B 1 138 ? -8.109 39.75 5.574 1 97.81 138 VAL B C 1
ATOM 4237 O O . VAL B 1 138 ? -7.941 40.969 5.539 1 97.81 138 VAL B O 1
ATOM 4240 N N . ALA B 1 139 ? -7.273 38.906 5.078 1 97.56 139 ALA B N 1
ATOM 4241 C CA . ALA B 1 139 ? -5.961 39.281 4.566 1 97.56 139 ALA B CA 1
ATOM 4242 C C . ALA B 1 139 ? -6.066 39.812 3.135 1 97.56 139 ALA B C 1
ATOM 4244 O O . ALA B 1 139 ? -5.086 40.312 2.572 1 97.56 139 ALA B O 1
ATOM 4245 N N . GLY B 1 140 ? -7.223 39.719 2.543 1 96.75 140 GLY B N 1
ATOM 4246 C CA . GLY B 1 140 ? -7.426 40.219 1.199 1 96.75 140 GLY B CA 1
ATOM 4247 C C . GLY B 1 140 ? -6.945 39.281 0.117 1 96.75 140 GLY B C 1
ATOM 4248 O O . GLY B 1 140 ? -6.652 39.688 -1.002 1 96.75 140 GLY B O 1
ATOM 4249 N N . VAL B 1 141 ? -6.82 38.031 0.4 1 95.69 141 VAL B N 1
ATOM 4250 C CA . VAL B 1 141 ? -6.32 37.062 -0.584 1 95.69 141 VAL B CA 1
ATOM 4251 C C . VAL B 1 141 ? -7.348 35.938 -0.791 1 95.69 141 VAL B C 1
ATOM 4253 O O . VAL B 1 141 ? -6.988 34.812 -1.129 1 95.69 141 VAL B O 1
ATOM 4256 N N . PHE B 1 142 ? -8.609 36.219 -0.542 1 95.81 142 PHE B N 1
ATOM 4257 C CA . PHE B 1 142 ? -9.703 35.312 -0.826 1 95.81 142 PHE B CA 1
ATOM 4258 C C . PHE B 1 142 ? -9.812 35.031 -2.322 1 95.81 142 PHE B C 1
ATOM 4260 O O . PHE B 1 142 ? -9.82 35.969 -3.125 1 95.81 142 PHE B O 1
ATOM 4267 N N . ASP B 1 143 ? -9.844 33.844 -2.732 1 95.19 143 ASP B N 1
ATOM 4268 C CA . ASP B 1 143 ? -10.047 33.5 -4.129 1 95.19 143 ASP B CA 1
ATOM 4269 C C . ASP B 1 143 ? -11.531 33.406 -4.469 1 95.19 143 ASP B C 1
ATOM 4271 O O . ASP B 1 143 ? -12.227 32.5 -4.016 1 95.19 143 ASP B O 1
ATOM 4275 N N . GLN B 1 144 ? -11.922 34.219 -5.328 1 95.5 144 GLN B N 1
ATOM 4276 C CA . GLN B 1 144 ? -13.336 34.312 -5.672 1 95.5 144 GLN B CA 1
ATOM 4277 C C . GLN B 1 144 ? -13.844 33 -6.273 1 95.5 144 GLN B C 1
ATOM 4279 O O . GLN B 1 144 ? -15.031 32.719 -6.195 1 95.5 144 GLN B O 1
ATOM 4284 N N . ASN B 1 145 ? -13 32.25 -6.832 1 96.25 145 ASN B N 1
ATOM 4285 C CA . ASN B 1 145 ? -13.383 30.969 -7.426 1 96.25 145 ASN B CA 1
ATOM 4286 C C . ASN B 1 145 ? -13.859 29.984 -6.367 1 96.25 145 ASN B C 1
ATOM 4288 O O . ASN B 1 145 ? -14.531 29 -6.688 1 96.25 145 ASN B O 1
ATOM 4292 N N . TRP B 1 146 ? -13.492 30.219 -5.137 1 96.38 146 TRP B N 1
ATOM 4293 C CA . TRP B 1 146 ? -13.891 29.328 -4.055 1 96.38 146 TRP B CA 1
ATOM 4294 C C . TRP B 1 146 ? -15.406 29.281 -3.914 1 96.38 146 TRP B C 1
ATOM 4296 O O . TRP B 1 146 ? -15.969 28.266 -3.49 1 96.38 146 TRP B O 1
ATOM 4306 N N . LEU B 1 147 ? -16.047 30.312 -4.32 1 97.31 147 LEU B N 1
ATOM 4307 C CA . LEU B 1 147 ? -17.5 30.422 -4.188 1 97.31 147 LEU B CA 1
ATOM 4308 C C . LEU B 1 147 ? -18.188 29.328 -5.004 1 97.31 147 LEU B C 1
ATOM 4310 O O . LEU B 1 147 ? -19.312 28.922 -4.672 1 97.31 147 LEU B O 1
ATOM 4314 N N . SER B 1 148 ? -17.469 28.828 -5.992 1 97.56 148 SER B N 1
ATOM 4315 C CA . SER B 1 148 ? -18.078 27.844 -6.887 1 97.56 148 SER B CA 1
ATOM 4316 C C . SER B 1 148 ? -17.688 26.422 -6.488 1 97.56 148 SER B C 1
ATOM 4318 O O . SER B 1 148 ? -18.203 25.453 -7.051 1 97.56 148 SER B O 1
ATOM 4320 N N . LEU B 1 149 ? -16.812 26.25 -5.574 1 96.81 149 LEU B N 1
ATOM 4321 C CA . LEU B 1 149 ? -16.438 24.922 -5.125 1 96.81 149 LEU B CA 1
ATOM 4322 C C . LEU B 1 149 ? -17.641 24.188 -4.531 1 96.81 149 LEU B C 1
ATOM 4324 O O . LEU B 1 149 ? -18.484 24.797 -3.879 1 96.81 149 LEU B O 1
ATOM 4328 N N . LYS B 1 150 ? -17.688 22.844 -4.785 1 97.12 150 LYS B N 1
ATOM 4329 C CA . LYS B 1 150 ? -18.781 22.016 -4.281 1 97.12 150 LYS B CA 1
ATOM 4330 C C . LYS B 1 150 ? -18.312 21.078 -3.182 1 97.12 150 LYS B C 1
ATOM 4332 O O . LYS B 1 150 ? -17.172 20.609 -3.217 1 97.12 150 LYS B O 1
ATOM 4337 N N . ASP B 1 151 ? -19.203 20.938 -2.217 1 96.5 151 ASP B N 1
ATOM 4338 C CA . ASP B 1 151 ? -18.891 19.922 -1.221 1 96.5 151 ASP B CA 1
ATOM 4339 C C . ASP B 1 151 ? -19.328 18.531 -1.697 1 96.5 151 ASP B C 1
ATOM 4341 O O . ASP B 1 151 ? -19.656 18.359 -2.873 1 96.5 151 ASP B O 1
ATOM 4345 N N . ASN B 1 152 ? -19.172 17.562 -0.807 1 93.06 152 ASN B N 1
ATOM 4346 C CA . ASN B 1 152 ? -19.438 16.172 -1.177 1 93.06 152 ASN B CA 1
ATOM 4347 C C . ASN B 1 152 ? -20.891 15.961 -1.566 1 93.06 152 ASN B C 1
ATOM 4349 O O . ASN B 1 152 ? -21.234 14.984 -2.242 1 93.06 152 ASN B O 1
ATOM 4353 N N . ASP B 1 153 ? -21.797 16.797 -1.149 1 95.38 153 ASP B N 1
ATOM 4354 C CA . ASP B 1 153 ? -23.219 16.672 -1.455 1 95.38 153 ASP B CA 1
ATOM 4355 C C . ASP B 1 153 ? -23.578 17.516 -2.68 1 95.38 153 ASP B C 1
ATOM 4357 O O . ASP B 1 153 ? -24.766 17.656 -3.01 1 95.38 153 ASP B O 1
ATOM 4361 N N . GLY B 1 154 ? -22.625 18.156 -3.207 1 96.88 154 GLY B N 1
ATOM 4362 C CA . GLY B 1 154 ? -22.859 18.938 -4.41 1 96.88 154 GLY B CA 1
ATOM 4363 C C . GLY B 1 154 ? -23.281 20.359 -4.121 1 96.88 154 GLY B C 1
ATOM 4364 O O . GLY B 1 154 ? -23.641 21.109 -5.039 1 96.88 154 GLY B O 1
ATOM 4365 N N . VAL B 1 155 ? -23.297 20.812 -2.9 1 97.69 155 VAL B N 1
ATOM 4366 C CA . VAL B 1 155 ? -23.656 22.172 -2.502 1 97.69 155 VAL B CA 1
ATOM 4367 C C . VAL B 1 155 ? -22.469 23.094 -2.717 1 97.69 155 VAL B C 1
ATOM 4369 O O . VAL B 1 155 ? -21.359 22.828 -2.252 1 97.69 155 VAL B O 1
ATOM 4372 N N . THR B 1 156 ? -22.656 24.172 -3.428 1 98 156 THR B N 1
ATOM 4373 C CA . THR B 1 156 ? -21.578 25.125 -3.627 1 98 156 THR B CA 1
ATOM 4374 C C . THR B 1 156 ? -21.344 25.953 -2.363 1 98 156 THR B C 1
ATOM 4376 O O . THR B 1 156 ? -22.234 26.078 -1.527 1 98 156 THR B O 1
ATOM 4379 N N . MET B 1 157 ? -20.188 26.531 -2.244 1 97.88 157 MET B N 1
ATOM 4380 C CA . MET B 1 157 ? -19.906 27.391 -1.104 1 97.88 157 MET B CA 1
ATOM 4381 C C . MET B 1 157 ? -20.859 28.578 -1.069 1 97.88 157 MET B C 1
ATOM 4383 O O . MET B 1 157 ? -21.328 28.969 0 1 97.88 157 MET B O 1
ATOM 4387 N N . SER B 1 158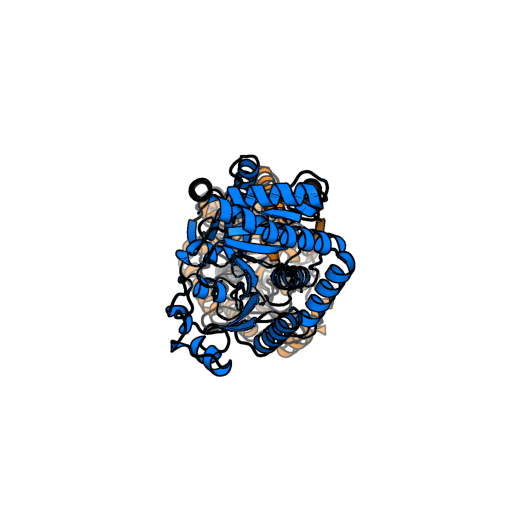 ? -21.141 29.156 -2.246 1 98.06 158 SER B N 1
ATOM 4388 C CA . SER B 1 158 ? -22.078 30.266 -2.344 1 98.06 158 SER B CA 1
ATOM 4389 C C . SER B 1 158 ? -23.453 29.906 -1.775 1 98.06 158 SER B C 1
ATOM 4391 O O . SER B 1 158 ? -24.016 30.656 -0.987 1 98.06 158 SER B O 1
ATOM 4393 N N . GLN B 1 159 ? -23.906 28.75 -2.166 1 98.19 159 GLN B N 1
ATOM 4394 C CA . GLN B 1 159 ? -25.188 28.281 -1.667 1 98.19 159 GLN B CA 1
ATOM 4395 C C . GLN B 1 159 ? -25.156 28.094 -0.154 1 98.19 159 GLN B C 1
ATOM 4397 O O . GLN B 1 159 ? -26.094 28.469 0.547 1 98.19 159 GLN B O 1
ATOM 4402 N N . ALA B 1 160 ? -24.109 27.5 0.289 1 98.31 160 ALA B N 1
ATOM 4403 C CA . ALA B 1 160 ? -23.953 27.266 1.721 1 98.31 160 ALA B CA 1
ATOM 4404 C C . ALA B 1 160 ? -23.906 28.578 2.5 1 98.31 160 ALA B C 1
ATOM 4406 O O . ALA B 1 160 ? -24.422 28.656 3.617 1 98.31 160 ALA B O 1
ATOM 4407 N N . MET B 1 161 ? -23.25 29.578 1.944 1 98.19 161 MET B N 1
ATOM 4408 C CA . MET B 1 161 ? -23.172 30.891 2.58 1 98.19 161 MET B CA 1
ATOM 4409 C C . MET B 1 161 ? -24.562 31.5 2.744 1 98.19 161 MET B C 1
ATOM 4411 O O . MET B 1 161 ? -24.906 32 3.816 1 98.19 161 MET B O 1
ATOM 4415 N N . VAL B 1 162 ? -25.312 31.406 1.746 1 98.12 162 VAL B N 1
ATOM 4416 C CA . VAL B 1 162 ? -26.672 31.938 1.791 1 98.12 162 VAL B CA 1
ATOM 4417 C C . VAL B 1 162 ? -27.469 31.219 2.869 1 98.12 162 VAL B C 1
ATOM 4419 O O . VAL B 1 162 ? -28.156 31.859 3.672 1 98.12 162 VAL B O 1
ATOM 4422 N N . GLU B 1 163 ? -27.406 29.922 2.859 1 97.44 163 GLU B N 1
ATOM 4423 C CA . GLU B 1 163 ? -28.125 29.125 3.85 1 97.44 163 GLU B CA 1
ATOM 4424 C C . GLU B 1 163 ? -27.672 29.469 5.266 1 97.44 163 GLU B C 1
ATOM 4426 O O . GLU B 1 163 ? -28.469 29.438 6.203 1 97.44 163 GLU B O 1
ATOM 4431 N N . PHE B 1 164 ? -26.422 29.75 5.402 1 97.81 164 PHE B N 1
ATOM 4432 C CA . PHE B 1 164 ? -25.828 30.109 6.688 1 97.81 164 PHE B CA 1
ATOM 4433 C C . PHE B 1 164 ? -26.266 31.5 7.121 1 97.81 164 PHE B C 1
ATOM 4435 O O . PHE B 1 164 ? -26.234 31.828 8.312 1 97.81 164 PHE B O 1
ATOM 4442 N N . GLY B 1 165 ? -26.734 32.344 6.219 1 97.19 165 GLY B N 1
ATOM 4443 C CA . GLY B 1 165 ? -27.172 33.688 6.504 1 97.19 165 GLY B CA 1
ATOM 4444 C C . GLY B 1 165 ? -26.172 34.75 6.066 1 97.19 165 GLY B C 1
ATOM 4445 O O . GLY B 1 165 ? -26.188 35.875 6.574 1 97.19 165 GLY B O 1
ATOM 4446 N N . LEU B 1 166 ? -25.25 34.344 5.199 1 97.69 166 LEU B N 1
ATOM 4447 C CA . LEU B 1 166 ? -24.25 35.281 4.688 1 97.69 166 LEU B CA 1
ATOM 4448 C C . LEU B 1 166 ? -24.547 35.656 3.24 1 97.69 166 LEU B C 1
ATOM 4450 O O . LEU B 1 166 ? -25.391 35.031 2.592 1 97.69 166 LEU B O 1
ATOM 4454 N N . SER B 1 167 ? -23.906 36.719 2.781 1 97.31 167 SER B N 1
ATOM 4455 C CA . SER B 1 167 ? -24.078 37.219 1.416 1 97.31 167 SER B CA 1
ATOM 4456 C C . SER B 1 167 ? -22.781 37.031 0.61 1 97.31 167 SER B C 1
ATOM 4458 O O . SER B 1 167 ? -21.859 37.844 0.73 1 97.31 167 SER B O 1
ATOM 4460 N N . PRO B 1 168 ? -22.859 36.062 -0.288 1 96.56 168 PRO B N 1
ATOM 4461 C CA . PRO B 1 168 ? -21.656 35.812 -1.081 1 96.56 168 PRO B CA 1
ATOM 4462 C C . PRO B 1 168 ? -21.156 37.062 -1.791 1 96.56 168 PRO B C 1
ATOM 4464 O O . PRO B 1 168 ? -19.953 37.219 -1.997 1 96.56 168 PRO B O 1
ATOM 4467 N N . GLU B 1 169 ? -21.984 38 -2.121 1 94.94 169 GLU B N 1
ATOM 4468 C CA . GLU B 1 169 ? -21.609 39.219 -2.852 1 94.94 169 GLU B CA 1
ATOM 4469 C C . GLU B 1 169 ? -20.781 40.125 -1.987 1 94.94 169 GLU B C 1
ATOM 4471 O O . GLU B 1 169 ? -20.094 41.031 -2.506 1 94.94 169 GLU B O 1
ATOM 4476 N N . GLU B 1 170 ? -20.828 39.938 -0.721 1 95.69 170 GLU B N 1
ATOM 4477 C CA . GLU B 1 170 ? -20.141 40.812 0.211 1 95.69 170 GLU B CA 1
ATOM 4478 C C . GLU B 1 170 ? -18.734 40.281 0.508 1 95.69 170 GLU B C 1
ATOM 4480 O O . GLU B 1 170 ? -17.906 41 1.095 1 95.69 170 GLU B O 1
ATOM 4485 N N . VAL B 1 171 ? -18.5 39.031 0.047 1 93.62 171 VAL B N 1
ATOM 4486 C CA . VAL B 1 171 ? -17.203 38.438 0.362 1 93.62 171 VAL B CA 1
ATOM 4487 C C . VAL B 1 171 ? -16.078 39.312 -0.172 1 93.62 171 VAL B C 1
ATOM 4489 O O . VAL B 1 171 ? -16.141 39.781 -1.312 1 93.62 171 VAL B O 1
ATOM 4492 N N . GLY B 1 172 ? -15.062 39.531 0.628 1 86.62 172 GLY B N 1
ATOM 4493 C CA . GLY B 1 172 ? -13.93 40.344 0.218 1 86.62 172 GLY B CA 1
ATOM 4494 C C . GLY B 1 172 ? -14.023 41.781 0.69 1 86.62 172 GLY B C 1
ATOM 4495 O O . GLY B 1 172 ? -13.008 42.469 0.799 1 86.62 172 GLY B O 1
ATOM 4496 N N . LYS B 1 173 ? -15.211 42.219 1.038 1 90.12 173 LYS B N 1
ATOM 4497 C CA . LYS B 1 173 ? -15.398 43.625 1.406 1 90.12 173 LYS B CA 1
ATOM 4498 C C . LYS B 1 173 ? -14.875 43.906 2.816 1 90.12 173 LYS B C 1
ATOM 4500 O O . LYS B 1 173 ? -14.641 45.062 3.182 1 90.12 173 LYS B O 1
ATOM 4505 N N . ASP B 1 174 ? -14.703 42.906 3.555 1 91.06 174 ASP B N 1
ATOM 4506 C CA . ASP B 1 174 ? -14.25 43.062 4.934 1 91.06 174 ASP B CA 1
ATOM 4507 C C . ASP B 1 174 ? -12.734 42.906 5.039 1 91.06 174 ASP B C 1
ATOM 4509 O O . ASP B 1 174 ? -12.195 42.781 6.137 1 91.06 174 ASP B O 1
ATOM 4513 N N . SER B 1 175 ? -12.047 42.844 3.943 1 95.81 175 SER B N 1
ATOM 4514 C CA . SER B 1 175 ? -10.594 42.75 4.004 1 95.81 175 SER B CA 1
ATOM 4515 C C . SER B 1 175 ? -9.969 43.938 4.711 1 95.81 175 SER B C 1
ATOM 4517 O O . SER B 1 175 ? -10.422 45.094 4.527 1 95.81 175 SER B O 1
ATOM 4519 N N . ARG B 1 176 ? -8.992 43.625 5.551 1 96.81 176 ARG B N 1
ATOM 4520 C CA . ARG B 1 176 ? -8.305 44.688 6.293 1 96.81 176 ARG B CA 1
ATOM 4521 C C . ARG B 1 176 ? -7.145 45.25 5.484 1 96.81 176 ARG B C 1
ATOM 4523 O O . ARG B 1 176 ? -6.574 44.562 4.633 1 96.81 176 ARG B O 1
ATOM 4530 N N . SER B 1 177 ? -6.859 46.5 5.723 1 95.31 177 SER B N 1
ATOM 4531 C CA . SER B 1 177 ? -5.68 47.125 5.133 1 95.31 177 SER B CA 1
ATOM 4532 C C . SER B 1 177 ? -4.457 46.938 6.031 1 95.31 177 SER B C 1
ATOM 4534 O O . SER B 1 177 ? -4.566 47 7.258 1 95.31 177 SER B O 1
ATOM 4536 N N . SER B 1 178 ? -3.336 46.812 5.41 1 95.19 178 SER B N 1
ATOM 4537 C CA . SER B 1 178 ? -2.1 46.594 6.148 1 95.19 178 SER B CA 1
ATOM 4538 C C . SER B 1 178 ? -1.793 47.75 7.09 1 95.19 178 SER B C 1
ATOM 4540 O O . SER B 1 178 ? -1.259 47.531 8.18 1 95.19 178 SER B O 1
ATOM 4542 N N . ASP B 1 179 ? -2.184 48.938 6.66 1 94.38 179 ASP B N 1
ATOM 4543 C CA . ASP B 1 179 ? -1.911 50.125 7.469 1 94.38 179 ASP B CA 1
ATOM 4544 C C . ASP B 1 179 ? -2.787 50.156 8.719 1 94.38 179 ASP B C 1
ATOM 4546 O O . ASP B 1 179 ? -2.482 50.844 9.688 1 94.38 179 ASP B O 1
ATOM 4550 N N . GLY B 1 180 ? -3.795 49.375 8.703 1 95.12 180 GLY B N 1
ATOM 4551 C CA . GLY B 1 180 ? -4.734 49.375 9.812 1 95.12 180 GLY B CA 1
ATOM 4552 C C . GLY B 1 180 ? -4.496 48.25 10.805 1 95.12 180 GLY B C 1
ATOM 4553 O O . GLY B 1 180 ? -5.262 48.094 11.758 1 95.12 180 GLY B O 1
ATOM 4554 N N . VAL B 1 181 ? -3.473 47.438 10.578 1 97.12 181 VAL B N 1
ATOM 4555 C CA . VAL B 1 181 ? -3.221 46.312 11.453 1 97.12 181 VAL B CA 1
ATOM 4556 C C . VAL B 1 181 ? -1.772 46.344 11.938 1 97.12 181 VAL B C 1
ATOM 4558 O O . VAL B 1 181 ? -0.847 46.5 11.133 1 97.12 181 VAL B O 1
ATOM 4561 N N . MET B 1 182 ? -1.621 46.188 13.203 1 96.19 182 MET B N 1
ATOM 4562 C CA . MET B 1 182 ? -0.305 46.219 13.836 1 96.19 182 MET B CA 1
ATOM 4563 C C . MET B 1 182 ? 0.431 44.906 13.672 1 96.19 182 MET B C 1
ATOM 4565 O O . MET B 1 182 ? 1.596 44.875 13.266 1 96.19 182 MET B O 1
ATOM 4569 N N . ALA B 1 183 ? -0.168 43.906 14.008 1 97.88 183 ALA B N 1
ATOM 4570 C CA . ALA B 1 183 ? 0.385 42.531 13.984 1 97.88 183 ALA B CA 1
ATOM 4571 C C . ALA B 1 183 ? -0.71 41.5 14.18 1 97.88 183 ALA B C 1
ATOM 4573 O O . ALA B 1 183 ? -1.83 41.844 14.578 1 97.88 183 ALA B O 1
ATOM 4574 N N . TYR B 1 184 ? -0.375 40.344 13.781 1 98.5 184 TYR B N 1
ATOM 4575 C CA . TYR B 1 184 ? -1.228 39.188 14.016 1 98.5 184 TYR B CA 1
ATOM 4576 C C . TYR B 1 184 ? -0.553 38.219 14.961 1 98.5 184 TYR B C 1
ATOM 4578 O O . TYR B 1 184 ? 0.574 37.781 14.711 1 98.5 184 TYR B O 1
ATOM 4586 N N . LEU B 1 185 ? -1.205 37.875 16.031 1 98.81 185 LEU B N 1
ATOM 4587 C CA . LEU B 1 185 ? -0.722 36.906 17.016 1 98.81 185 LEU B CA 1
ATOM 4588 C C . LEU B 1 185 ? -1.618 35.656 17.031 1 98.81 185 LEU B C 1
ATOM 4590 O O . LEU B 1 185 ? -2.846 35.781 17.031 1 98.81 185 LEU B O 1
ATOM 4594 N N . GLU B 1 186 ? -1.008 34.5 17.062 1 98.75 186 GLU B N 1
ATOM 4595 C CA . GLU B 1 186 ? -1.765 33.25 17.109 1 98.75 186 GLU B CA 1
ATOM 4596 C C . GLU B 1 186 ? -1.168 32.281 18.125 1 98.75 186 GLU B C 1
ATOM 4598 O O . GLU B 1 186 ? 0.028 31.969 18.078 1 98.75 186 GLU B O 1
ATOM 4603 N N . VAL B 1 187 ? -1.952 31.812 19.078 1 98.75 187 VAL B N 1
ATOM 4604 C CA . VAL B 1 187 ? -1.623 30.703 19.969 1 98.75 187 VAL B CA 1
ATOM 4605 C C . VAL B 1 187 ? -2.238 29.406 19.438 1 98.75 187 VAL B C 1
ATOM 4607 O O . VAL B 1 187 ? -3.398 29.391 19.016 1 98.75 187 VAL B O 1
ATOM 4610 N N . HIS B 1 188 ? -1.492 28.391 19.391 1 98.56 188 HIS B N 1
ATOM 4611 C CA . HIS B 1 188 ? -1.932 27.109 18.828 1 98.56 188 HIS B CA 1
ATOM 4612 C C . HIS B 1 188 ? -1.286 25.938 19.562 1 98.56 188 HIS B C 1
ATOM 4614 O O . HIS B 1 188 ? -0.226 26.094 20.172 1 98.56 188 HIS B O 1
ATOM 4620 N N . ILE B 1 189 ? -1.907 24.828 19.562 1 97.75 189 ILE B N 1
ATOM 4621 C CA . ILE B 1 189 ? -1.195 23.656 20.047 1 97.75 189 ILE B CA 1
ATOM 4622 C C . ILE B 1 189 ? -0.039 23.328 19.109 1 97.75 189 ILE B C 1
ATOM 4624 O O . ILE B 1 189 ? -0.102 23.609 17.906 1 97.75 189 ILE B O 1
ATOM 4628 N N . GLU B 1 190 ? 0.993 22.797 19.609 1 96.31 190 GLU B N 1
ATOM 4629 C CA . GLU B 1 190 ? 2.195 22.516 18.828 1 96.31 190 GLU B CA 1
ATOM 4630 C C . GLU B 1 190 ? 1.897 21.531 17.703 1 96.31 190 GLU B C 1
ATOM 4632 O O . GLU B 1 190 ? 2.414 21.672 16.594 1 96.31 190 GLU B O 1
ATOM 4637 N N . GLN B 1 191 ? 1.203 20.438 17.922 1 93.94 191 GLN B N 1
ATOM 4638 C CA . GLN B 1 191 ? 0.898 19.344 17 1 93.94 191 GLN B CA 1
ATOM 4639 C C . GLN B 1 191 ? 2.143 18.516 16.719 1 93.94 191 GLN B C 1
ATOM 4641 O O . GLN B 1 191 ? 2.355 18.078 15.578 1 93.94 191 GLN B O 1
ATOM 4646 N N . GLY B 1 192 ? 3.059 18.469 17.531 1 93.56 192 GLY B N 1
ATOM 4647 C CA . GLY B 1 192 ? 4.281 17.688 17.516 1 93.56 192 GLY B CA 1
ATOM 4648 C C . GLY B 1 192 ? 4.852 17.438 18.891 1 93.56 192 GLY B C 1
ATOM 4649 O O . GLY B 1 192 ? 4.332 17.953 19.891 1 93.56 192 GLY B O 1
ATOM 4650 N N . PRO B 1 193 ? 5.863 16.656 18.938 1 94.88 193 PRO B N 1
ATOM 4651 C CA . PRO B 1 193 ? 6.312 16.156 20.234 1 94.88 193 PRO B CA 1
ATOM 4652 C C . PRO B 1 193 ? 7.496 16.938 20.797 1 94.88 193 PRO B C 1
ATOM 4654 O O . PRO B 1 193 ? 8.07 16.562 21.812 1 94.88 193 PRO B O 1
ATOM 4657 N N . VAL B 1 194 ? 7.879 18.031 20.234 1 95.75 194 VAL B N 1
ATOM 4658 C CA . VAL B 1 194 ? 9.141 18.688 20.578 1 95.75 194 VAL B CA 1
ATOM 4659 C C . VAL B 1 194 ? 9.039 19.281 21.984 1 95.75 194 VAL B C 1
ATOM 4661 O O . VAL B 1 194 ? 9.945 19.094 22.797 1 95.75 194 VAL B O 1
ATOM 4664 N N . LEU B 1 195 ? 7.98 20.031 22.25 1 97.5 195 LEU B N 1
ATOM 4665 C CA . LEU B 1 195 ? 7.832 20.672 23.562 1 97.5 195 LEU B CA 1
ATOM 4666 C C . LEU B 1 195 ? 7.738 19.641 24.672 1 97.5 195 LEU B C 1
ATOM 4668 O O . LEU B 1 195 ? 8.273 19.844 25.766 1 97.5 195 LEU B O 1
ATOM 4672 N N . GLU B 1 196 ? 6.996 18.547 24.344 1 96.62 196 GLU B N 1
ATOM 4673 C CA . GLU B 1 196 ? 6.941 17.453 25.312 1 96.62 196 GLU B CA 1
ATOM 4674 C C . GLU B 1 196 ? 8.328 16.859 25.562 1 96.62 196 GLU B C 1
ATOM 4676 O O . GLU B 1 196 ? 8.711 16.625 26.703 1 96.62 196 GLU B O 1
ATOM 4681 N N . ALA B 1 197 ? 9.07 16.625 24.547 1 95.81 197 ALA B N 1
ATOM 4682 C CA . ALA B 1 197 ? 10.414 16.062 24.641 1 95.81 197 ALA B CA 1
ATOM 4683 C C . ALA B 1 197 ? 11.336 16.969 25.438 1 95.81 197 ALA B C 1
ATOM 4685 O O . ALA B 1 197 ? 12.219 16.5 26.156 1 95.81 197 ALA B O 1
ATOM 4686 N N . GLN B 1 198 ? 11.078 18.266 25.375 1 96.19 198 GLN B N 1
ATOM 4687 C CA . GLN B 1 198 ? 11.938 19.234 26.047 1 96.19 198 GLN B CA 1
ATOM 4688 C C . GLN B 1 198 ? 11.312 19.688 27.375 1 96.19 198 GLN B C 1
ATOM 4690 O O . GLN B 1 198 ? 11.867 20.547 28.062 1 96.19 198 GLN B O 1
ATOM 4695 N N . ASN B 1 199 ? 10.203 19.141 27.703 1 96.62 199 ASN B N 1
ATOM 4696 C CA . ASN B 1 199 ? 9.461 19.469 28.922 1 96.62 199 ASN B CA 1
ATOM 4697 C C . ASN B 1 199 ? 9.219 20.969 29.047 1 96.62 199 ASN B C 1
ATOM 4699 O O . ASN B 1 199 ? 9.539 21.562 30.078 1 96.62 199 ASN B O 1
ATOM 4703 N N . GLN B 1 200 ? 8.766 21.594 27.984 1 97.81 200 GLN B N 1
ATOM 4704 C CA . GLN B 1 200 ? 8.406 23 27.953 1 97.81 200 GLN B CA 1
ATOM 4705 C C . GLN B 1 200 ? 6.91 23.188 27.703 1 97.81 200 GLN B C 1
ATOM 4707 O O . GLN B 1 200 ? 6.328 22.516 26.844 1 97.81 200 GLN B O 1
ATOM 4712 N N . PRO B 1 201 ? 6.297 24.031 28.438 1 98 201 PRO B N 1
ATOM 4713 C CA . PRO B 1 201 ? 4.848 24.188 28.297 1 98 201 PRO B CA 1
ATOM 4714 C C . PRO B 1 201 ? 4.453 24.891 27 1 98 201 PRO B C 1
ATOM 4716 O O . PRO B 1 201 ? 3.391 24.609 26.438 1 98 201 PRO B O 1
ATOM 4719 N N . VAL B 1 202 ? 5.262 25.875 26.578 1 98.62 202 VAL B N 1
ATOM 4720 C CA . VAL B 1 202 ? 4.996 26.641 25.375 1 98.62 202 VAL B CA 1
ATOM 4721 C C . VAL B 1 202 ? 6.289 26.812 24.578 1 98.62 202 VAL B C 1
ATOM 4723 O O . VAL B 1 202 ? 7.379 26.562 25.094 1 98.62 202 VAL B O 1
ATOM 4726 N N . GLY B 1 203 ? 6.172 27.109 23.344 1 98.56 203 GLY B N 1
ATOM 4727 C CA . GLY B 1 203 ? 7.305 27.359 22.453 1 98.56 203 GLY B CA 1
ATOM 4728 C C . GLY B 1 203 ? 7.047 28.484 21.469 1 98.56 203 GLY B C 1
ATOM 4729 O O . GLY B 1 203 ? 5.914 28.656 21.016 1 98.56 203 GLY B O 1
ATOM 4730 N N . VAL B 1 204 ? 8.102 29.234 21.109 1 98.75 204 VAL B N 1
ATOM 4731 C CA . VAL B 1 204 ? 8.016 30.328 20.156 1 98.75 204 VAL B CA 1
ATOM 4732 C C . VAL B 1 204 ? 8.141 29.797 18.734 1 98.75 204 VAL B C 1
ATOM 4734 O O . VAL B 1 204 ? 9.125 29.125 18.406 1 98.75 204 VAL B O 1
ATOM 4737 N N . VAL B 1 205 ? 7.133 30.047 17.953 1 98.56 205 VAL B N 1
ATOM 4738 C CA . VAL B 1 205 ? 7.148 29.562 16.578 1 98.56 205 VAL B CA 1
ATOM 4739 C C . VAL B 1 205 ? 8.023 30.469 15.711 1 98.56 205 VAL B C 1
ATOM 4741 O O . VAL B 1 205 ? 7.832 31.688 15.68 1 98.56 205 VAL B O 1
ATOM 4744 N N . THR B 1 206 ? 8.938 29.891 14.977 1 97.62 206 THR B N 1
ATOM 4745 C CA . THR B 1 206 ? 9.875 30.672 14.18 1 97.62 206 THR B CA 1
ATOM 4746 C C . THR B 1 206 ? 9.297 30.969 12.797 1 97.62 206 THR B C 1
ATOM 4748 O O . THR B 1 206 ? 9.719 31.906 12.125 1 97.62 206 THR B O 1
ATOM 4751 N N . GLY B 1 207 ? 8.414 30.234 12.406 1 97.69 207 GLY B N 1
ATOM 4752 C CA . GLY B 1 207 ? 7.73 30.344 11.133 1 97.69 207 GLY B CA 1
ATOM 4753 C C . GLY B 1 207 ? 6.965 29.094 10.75 1 97.69 207 GLY B C 1
ATOM 4754 O O . GLY B 1 207 ? 6.988 28.094 11.484 1 97.69 207 GLY B O 1
ATOM 4755 N N . ILE B 1 208 ? 6.262 29.141 9.664 1 97.44 208 ILE B N 1
ATOM 4756 C CA . ILE B 1 208 ? 5.523 28.016 9.117 1 97.44 208 ILE B CA 1
ATOM 4757 C C . ILE B 1 208 ? 6.258 27.453 7.898 1 97.44 208 ILE B C 1
ATOM 4759 O O . ILE B 1 208 ? 6.531 28.188 6.941 1 97.44 208 ILE B O 1
ATOM 4763 N N . ALA B 1 209 ? 6.551 26.203 7.949 1 97.25 209 ALA B N 1
ATOM 4764 C CA . ALA B 1 209 ? 7.332 25.547 6.898 1 97.25 209 ALA B CA 1
ATOM 4765 C C . ALA B 1 209 ? 6.578 25.547 5.574 1 97.25 209 ALA B C 1
ATOM 4767 O O . ALA B 1 209 ? 5.355 25.391 5.547 1 97.25 209 ALA B O 1
ATOM 4768 N N . GLY B 1 210 ? 7.387 25.781 4.5 1 96.44 210 GLY B N 1
ATOM 4769 C CA . GLY B 1 210 ? 6.844 25.453 3.191 1 96.44 210 GLY B CA 1
ATOM 4770 C C . GLY B 1 210 ? 6.691 23.969 2.961 1 96.44 210 GLY B C 1
ATOM 4771 O O . GLY B 1 210 ? 7.176 23.156 3.756 1 96.44 210 GLY B O 1
ATOM 4772 N N . ALA B 1 211 ? 5.969 23.641 1.885 1 96.5 211 ALA B N 1
ATOM 4773 C CA . ALA B 1 211 ? 5.707 22.234 1.632 1 96.5 211 ALA B CA 1
ATOM 4774 C C . ALA B 1 211 ? 5.523 21.969 0.14 1 96.5 211 ALA B C 1
ATOM 4776 O O . ALA B 1 211 ? 4.977 22.797 -0.584 1 96.5 211 ALA B O 1
ATOM 4777 N N . LYS B 1 212 ? 6.012 20.891 -0.296 1 97.44 212 LYS B N 1
ATOM 4778 C CA . LYS B 1 212 ? 5.711 20.344 -1.61 1 97.44 212 LYS B CA 1
ATOM 4779 C C . LYS B 1 212 ? 5.309 18.875 -1.506 1 97.44 212 LYS B C 1
ATOM 4781 O O . LYS B 1 212 ? 5.953 18.094 -0.797 1 97.44 212 LYS B O 1
ATOM 4786 N N . ARG B 1 213 ? 4.207 18.531 -2.139 1 97.25 213 ARG B N 1
ATOM 4787 C CA . ARG B 1 213 ? 3.717 17.156 -2.164 1 97.25 213 ARG B CA 1
ATOM 4788 C C . ARG B 1 213 ? 3.707 16.609 -3.586 1 97.25 213 ARG B C 1
ATOM 4790 O O . ARG B 1 213 ? 3.256 17.281 -4.516 1 97.25 213 ARG B O 1
ATOM 4797 N N . PHE B 1 214 ? 4.23 15.43 -3.705 1 98.44 214 PHE B N 1
ATOM 4798 C CA . PHE B 1 214 ? 4.289 14.781 -5.008 1 98.44 214 PHE B CA 1
ATOM 4799 C C . PHE B 1 214 ? 3.545 13.453 -4.984 1 98.44 214 PHE B C 1
ATOM 4801 O O . PHE B 1 214 ? 3.486 12.789 -3.949 1 98.44 214 PHE B O 1
ATOM 4808 N N . GLN B 1 215 ? 2.947 13.117 -6.078 1 98.44 215 GLN B N 1
ATOM 4809 C CA . GLN B 1 215 ? 2.533 11.758 -6.41 1 98.44 215 GLN B CA 1
ATOM 4810 C C . GLN B 1 215 ? 3.52 11.109 -7.375 1 98.44 215 GLN B C 1
ATOM 4812 O O . GLN B 1 215 ? 3.83 11.664 -8.43 1 98.44 215 GLN B O 1
ATOM 4817 N N . PHE B 1 216 ? 4.008 9.992 -7.023 1 98.81 216 PHE B N 1
ATOM 4818 C CA . PHE B 1 216 ? 4.941 9.25 -7.859 1 98.81 216 PHE B CA 1
ATOM 4819 C C . PHE B 1 216 ? 4.312 7.957 -8.359 1 98.81 216 PHE B C 1
ATOM 4821 O O . PHE B 1 216 ? 3.475 7.367 -7.676 1 98.81 216 PHE B O 1
ATOM 4828 N N . GLN B 1 217 ? 4.633 7.605 -9.5 1 98.81 217 GLN B N 1
ATOM 4829 C CA . GLN B 1 217 ? 4.246 6.332 -10.094 1 98.81 217 GLN B CA 1
ATOM 4830 C C . GLN B 1 217 ? 5.465 5.562 -10.594 1 98.81 217 GLN B C 1
ATOM 4832 O O . GLN B 1 217 ? 6.293 6.105 -11.328 1 98.81 217 GLN B O 1
ATOM 4837 N N . VAL B 1 218 ? 5.609 4.352 -10.172 1 98.88 218 VAL B N 1
ATOM 4838 C CA . VAL B 1 218 ? 6.668 3.453 -10.625 1 98.88 218 VAL B CA 1
ATOM 4839 C C . VAL B 1 218 ? 6.059 2.229 -11.297 1 98.88 218 VAL B C 1
ATOM 4841 O O . VAL B 1 218 ? 5.215 1.543 -10.719 1 98.88 218 VAL B O 1
ATOM 4844 N N . LYS B 1 219 ? 6.43 1.943 -12.523 1 98.62 219 LYS B N 1
ATOM 4845 C CA . LYS B 1 219 ? 5.918 0.801 -13.273 1 98.62 219 LYS B CA 1
ATOM 4846 C C . LYS B 1 219 ? 7.039 -0.161 -13.648 1 98.62 219 LYS B C 1
ATOM 4848 O O . LYS B 1 219 ? 8.023 0.239 -14.266 1 98.62 219 LYS B O 1
ATOM 4853 N N . GLY B 1 220 ? 6.934 -1.318 -13.195 1 97.69 220 GLY B N 1
ATOM 4854 C CA . GLY B 1 220 ? 7.77 -2.432 -13.617 1 97.69 220 GLY B CA 1
ATOM 4855 C C . GLY B 1 220 ? 7.02 -3.461 -14.445 1 97.69 220 GLY B C 1
ATOM 4856 O O . GLY B 1 220 ? 6.297 -3.107 -15.375 1 97.69 220 GLY B O 1
ATOM 4857 N N . LEU B 1 221 ? 7.242 -4.715 -14.133 1 93.94 221 LEU B N 1
ATOM 4858 C CA . LEU B 1 221 ? 6.578 -5.805 -14.836 1 93.94 221 LEU B CA 1
ATOM 4859 C C . LEU B 1 221 ? 6.102 -6.871 -13.859 1 93.94 221 LEU B C 1
ATOM 4861 O O . LEU B 1 221 ? 6.91 -7.461 -13.133 1 93.94 221 LEU B O 1
ATOM 4865 N N . ALA B 1 222 ? 4.766 -7.074 -13.914 1 93 222 ALA B N 1
ATOM 4866 C CA . ALA B 1 222 ? 4.207 -8.109 -13.047 1 93 222 ALA B CA 1
ATOM 4867 C C . ALA B 1 222 ? 4.602 -9.5 -13.523 1 93 222 ALA B C 1
ATOM 4869 O O . ALA B 1 222 ? 4.766 -9.727 -14.727 1 93 222 ALA B O 1
ATOM 4870 N N . GLY B 1 223 ? 4.84 -10.438 -12.594 1 91.25 223 GLY B N 1
ATOM 4871 C CA . GLY B 1 223 ? 5.172 -11.828 -12.883 1 91.25 223 GLY B CA 1
ATOM 4872 C C . GLY B 1 223 ? 4.875 -12.758 -11.727 1 91.25 223 GLY B C 1
ATOM 4873 O O . GLY B 1 223 ? 4.527 -12.312 -10.633 1 91.25 223 GLY B O 1
ATOM 4874 N N . HIS B 1 224 ? 4.922 -13.984 -12.008 1 93.06 224 HIS B N 1
ATOM 4875 C CA . HIS B 1 224 ? 4.691 -14.992 -10.977 1 93.06 224 HIS B CA 1
ATOM 4876 C C . HIS B 1 224 ? 5.824 -15.008 -9.961 1 93.06 224 HIS B C 1
ATOM 4878 O O . HIS B 1 224 ? 6.996 -15.086 -10.328 1 93.06 224 HIS B O 1
ATOM 4884 N N . ALA B 1 225 ? 5.512 -15.023 -8.68 1 94.62 225 ALA B N 1
ATOM 4885 C CA . ALA B 1 225 ? 6.469 -14.922 -7.586 1 94.62 225 ALA B CA 1
ATOM 4886 C C . ALA B 1 225 ? 7.457 -16.078 -7.605 1 94.62 225 ALA B C 1
ATOM 4888 O O . ALA B 1 225 ? 8.609 -15.938 -7.176 1 94.62 225 ALA B O 1
ATOM 4889 N N . GLY B 1 226 ? 7.016 -17.172 -8.07 1 94.75 226 GLY B N 1
ATOM 4890 C CA . GLY B 1 226 ? 7.852 -18.359 -7.984 1 94.75 226 GLY B CA 1
ATOM 4891 C C . GLY B 1 226 ? 8.562 -18.672 -9.281 1 94.75 226 GLY B C 1
ATOM 4892 O O . GLY B 1 226 ? 9.586 -19.375 -9.281 1 94.75 226 GLY B O 1
ATOM 4893 N N . THR B 1 227 ? 8.078 -18.172 -10.391 1 94.19 227 THR B N 1
ATOM 4894 C CA . THR B 1 227 ? 8.586 -18.672 -11.664 1 94.19 227 THR B CA 1
ATOM 4895 C C . THR B 1 227 ? 9.57 -17.672 -12.273 1 94.19 227 THR B C 1
ATOM 4897 O O . THR B 1 227 ? 10.344 -18.031 -13.164 1 94.19 227 THR B O 1
ATOM 4900 N N . VAL B 1 228 ? 9.539 -16.453 -11.812 1 93.94 228 VAL B N 1
ATOM 4901 C CA . VAL B 1 228 ? 10.477 -15.453 -12.336 1 93.94 228 VAL B CA 1
ATOM 4902 C C . VAL B 1 228 ? 11.727 -15.406 -11.453 1 93.94 228 VAL B C 1
ATOM 4904 O O . VAL B 1 228 ? 11.641 -15.062 -10.273 1 93.94 228 VAL B O 1
ATOM 4907 N N . PRO B 1 229 ? 12.852 -15.688 -12.023 1 95.06 229 PRO B N 1
ATOM 4908 C CA . PRO B 1 229 ? 14.086 -15.602 -11.242 1 95.06 229 PRO B CA 1
ATOM 4909 C C . PRO B 1 229 ? 14.367 -14.195 -10.742 1 95.06 229 PRO B C 1
ATOM 4911 O O . PRO B 1 229 ? 13.984 -13.211 -11.383 1 95.06 229 PRO B O 1
ATOM 4914 N N . MET B 1 230 ? 15.102 -14.102 -9.656 1 96.75 230 MET B N 1
ATOM 4915 C CA . MET B 1 230 ? 15.367 -12.805 -9.039 1 96.75 230 MET B CA 1
ATOM 4916 C C . MET B 1 230 ? 16.016 -11.844 -10.023 1 96.75 230 MET B C 1
ATOM 4918 O O . MET B 1 230 ? 15.625 -10.688 -10.125 1 96.75 230 MET B O 1
ATOM 4922 N N . GLY B 1 231 ? 16.969 -12.367 -10.789 1 95.06 231 GLY B N 1
ATOM 4923 C CA . GLY B 1 231 ? 17.781 -11.531 -11.672 1 95.06 231 GLY B CA 1
ATOM 4924 C C . GLY B 1 231 ? 17.016 -11.07 -12.898 1 95.06 231 GLY B C 1
ATOM 4925 O O . GLY B 1 231 ? 17.516 -10.234 -13.656 1 95.06 231 GLY B O 1
ATOM 4926 N N . MET B 1 232 ? 15.781 -11.492 -13.094 1 94.44 232 MET B N 1
ATOM 4927 C CA . MET B 1 232 ? 15.016 -11.156 -14.289 1 94.44 232 MET B CA 1
ATOM 4928 C C . MET B 1 232 ? 13.805 -10.297 -13.945 1 94.44 232 MET B C 1
ATOM 4930 O O . MET B 1 232 ? 12.945 -10.062 -14.789 1 94.44 232 MET B O 1
ATOM 4934 N N . ARG B 1 233 ? 13.781 -9.812 -12.727 1 96.38 233 ARG B N 1
ATOM 4935 C CA . ARG B 1 233 ? 12.594 -9.117 -12.25 1 96.38 233 ARG B CA 1
ATOM 4936 C C . ARG B 1 233 ? 12.719 -7.609 -12.461 1 96.38 233 ARG B C 1
ATOM 4938 O O . ARG B 1 233 ? 13.805 -7.047 -12.305 1 96.38 233 ARG B O 1
ATOM 4945 N N . MET B 1 234 ? 11.711 -6.988 -12.844 1 97.06 234 MET B N 1
ATOM 4946 C CA . MET B 1 234 ? 11.484 -5.547 -12.75 1 97.06 234 MET B CA 1
ATOM 4947 C C . MET B 1 234 ? 10.43 -5.223 -11.703 1 97.06 234 MET B C 1
ATOM 4949 O O . MET B 1 234 ? 9.359 -4.715 -12.031 1 97.06 234 MET B O 1
ATOM 4953 N N . ASP B 1 235 ? 10.758 -5.406 -10.484 1 97.94 235 ASP B N 1
ATOM 4954 C CA . ASP B 1 235 ? 9.852 -5.375 -9.336 1 97.94 235 ASP B CA 1
ATOM 4955 C C . ASP B 1 235 ? 9.609 -3.941 -8.867 1 97.94 235 ASP B C 1
ATOM 4957 O O . ASP B 1 235 ? 10.492 -3.324 -8.258 1 97.94 235 ASP B O 1
ATOM 4961 N N . ALA B 1 236 ? 8.461 -3.449 -9.094 1 98.75 236 ALA B N 1
ATOM 4962 C CA . ALA B 1 236 ? 8.141 -2.059 -8.781 1 98.75 236 ALA B CA 1
ATOM 4963 C C . ALA B 1 236 ? 8.234 -1.792 -7.285 1 98.75 236 ALA B C 1
ATOM 4965 O O . ALA B 1 236 ? 8.703 -0.732 -6.863 1 98.75 236 ALA B O 1
ATOM 4966 N N . LEU B 1 237 ? 7.785 -2.711 -6.457 1 98.81 237 LEU B N 1
ATOM 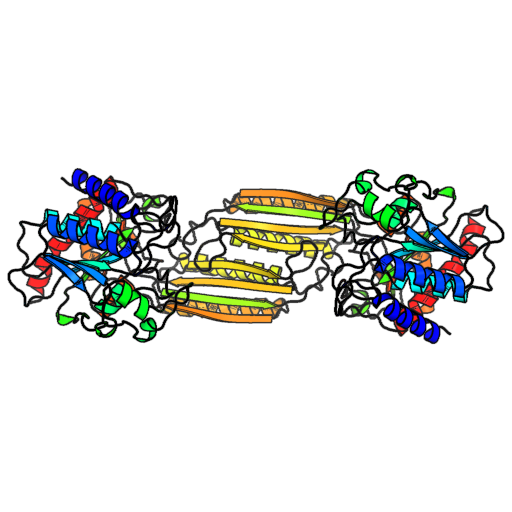4967 C CA . LEU B 1 237 ? 7.766 -2.494 -5.012 1 98.81 237 LEU B CA 1
ATOM 4968 C C . LEU B 1 237 ? 9.18 -2.473 -4.445 1 98.81 237 LEU B C 1
ATOM 4970 O O . LEU B 1 237 ? 9.477 -1.689 -3.543 1 98.81 237 LEU B O 1
ATOM 4974 N N . CYS B 1 238 ? 10.062 -3.354 -4.914 1 98.81 238 CYS B N 1
ATOM 4975 C CA . CYS B 1 238 ? 11.453 -3.318 -4.477 1 98.81 238 CYS B CA 1
ATOM 4976 C C . CYS B 1 238 ? 12.125 -2.01 -4.883 1 98.81 238 CYS B C 1
ATOM 4978 O O . CYS B 1 238 ? 12.922 -1.454 -4.129 1 98.81 238 CYS B O 1
ATOM 4980 N N . ALA B 1 239 ? 11.805 -1.544 -6.094 1 98.88 239 ALA B N 1
ATOM 4981 C CA . ALA B 1 239 ? 12.312 -0.239 -6.512 1 98.88 239 ALA B CA 1
ATOM 4982 C C . ALA B 1 239 ? 11.844 0.86 -5.562 1 98.88 239 ALA B C 1
ATOM 4984 O O . ALA B 1 239 ? 12.648 1.685 -5.113 1 98.88 239 ALA B O 1
ATOM 4985 N N . VAL B 1 240 ? 10.617 0.847 -5.254 1 98.88 240 VAL B N 1
ATOM 4986 C CA . VAL B 1 240 ? 10.023 1.879 -4.41 1 98.88 240 VAL B CA 1
ATOM 4987 C C . VAL B 1 240 ? 10.594 1.776 -2.994 1 98.88 240 VAL B C 1
ATOM 4989 O O . VAL B 1 240 ? 10.805 2.793 -2.328 1 98.88 240 VAL B O 1
ATOM 4992 N N . ALA B 1 241 ? 10.805 0.523 -2.52 1 98.88 241 ALA B N 1
ATOM 4993 C CA . ALA B 1 241 ? 11.43 0.349 -1.209 1 98.88 241 ALA B CA 1
ATOM 4994 C C . ALA B 1 241 ? 12.781 1.052 -1.146 1 98.88 241 ALA B C 1
ATOM 4996 O O . ALA B 1 241 ? 13.094 1.724 -0.16 1 98.88 241 ALA B O 1
ATOM 4997 N N . GLU B 1 242 ? 13.57 0.864 -2.16 1 98.88 242 GLU B N 1
ATOM 4998 C CA . GLU B 1 242 ? 14.844 1.567 -2.232 1 98.88 242 GLU B CA 1
ATOM 4999 C C . GLU B 1 242 ? 14.641 3.08 -2.283 1 98.88 242 GLU B C 1
ATOM 5001 O O . GLU B 1 242 ? 15.391 3.834 -1.66 1 98.88 242 GLU B O 1
ATOM 5006 N N . MET B 1 243 ? 13.648 3.5 -3.037 1 98.94 243 MET B N 1
ATOM 5007 C CA . MET B 1 243 ? 13.352 4.926 -3.146 1 98.94 243 MET B CA 1
ATOM 5008 C C . MET B 1 243 ? 12.945 5.5 -1.794 1 98.94 243 MET B C 1
ATOM 5010 O O . MET B 1 243 ? 13.406 6.578 -1.41 1 98.94 243 MET B O 1
ATOM 5014 N N . ILE B 1 244 ? 12.086 4.812 -1.071 1 98.94 244 ILE B N 1
ATOM 5015 C CA . ILE B 1 244 ? 11.633 5.254 0.245 1 98.94 244 ILE B CA 1
ATOM 5016 C C . ILE B 1 244 ? 12.836 5.391 1.183 1 98.94 244 ILE B C 1
ATOM 5018 O O . ILE B 1 244 ? 12.953 6.387 1.897 1 98.94 244 ILE B O 1
ATOM 5022 N N . SER B 1 245 ? 13.719 4.402 1.178 1 98.88 245 SER B N 1
ATOM 5023 C CA . SER B 1 245 ? 14.922 4.461 2.006 1 98.88 245 SER B CA 1
ATOM 5024 C C . SER B 1 245 ? 15.789 5.66 1.639 1 98.88 245 SER B C 1
ATOM 5026 O O . SER B 1 245 ? 16.359 6.312 2.516 1 98.88 245 SER B O 1
ATOM 5028 N N . THR B 1 246 ? 15.898 5.902 0.372 1 98.88 246 THR B N 1
ATOM 5029 C CA . THR B 1 246 ? 16.688 7.035 -0.11 1 98.88 246 THR B CA 1
ATOM 5030 C C . THR B 1 246 ? 16.078 8.352 0.373 1 98.88 246 THR B C 1
ATOM 5032 O O . THR B 1 246 ? 16.812 9.242 0.817 1 98.88 246 THR B O 1
ATOM 5035 N N . ILE B 1 247 ? 14.789 8.5 0.299 1 98.88 247 ILE B N 1
ATOM 5036 C CA . ILE B 1 247 ? 14.078 9.703 0.74 1 98.88 247 ILE B CA 1
ATOM 5037 C C . ILE B 1 247 ? 14.305 9.914 2.236 1 98.88 247 ILE B C 1
ATOM 5039 O O . ILE B 1 247 ? 14.664 11.008 2.668 1 98.88 247 ILE B O 1
ATOM 5043 N N . GLU B 1 248 ? 14.094 8.867 3.025 1 98.75 248 GLU B N 1
ATOM 5044 C CA . GLU B 1 248 ? 14.273 8.945 4.473 1 98.75 248 GLU B CA 1
ATOM 5045 C C . GLU B 1 248 ? 15.695 9.352 4.836 1 98.75 248 GLU B C 1
ATOM 5047 O O . GLU B 1 248 ? 15.906 10.195 5.707 1 98.75 248 GLU B O 1
ATOM 5052 N N . ASN B 1 249 ? 16.672 8.641 4.184 1 98.62 249 ASN B N 1
ATOM 5053 C CA . ASN B 1 249 ? 18.062 8.922 4.465 1 98.62 249 ASN B CA 1
ATOM 5054 C C . ASN B 1 249 ? 18.422 10.375 4.141 1 98.62 249 ASN B C 1
ATOM 5056 O O . ASN B 1 249 ? 19.141 11.031 4.906 1 98.62 249 ASN B O 1
ATOM 5060 N N . TYR B 1 250 ? 17.984 10.891 3.037 1 98.5 250 TYR B N 1
ATOM 5061 C CA . TYR B 1 250 ? 18.219 12.273 2.645 1 98.5 250 TYR B CA 1
ATOM 5062 C C . TYR B 1 250 ? 17.672 13.234 3.688 1 98.5 250 TYR B C 1
ATOM 5064 O O . TYR B 1 250 ? 18.375 14.141 4.145 1 98.5 250 TYR B O 1
ATOM 5072 N N . ALA B 1 251 ? 16.359 13.055 4.043 1 98.38 251 ALA B N 1
ATOM 5073 C CA . ALA B 1 251 ? 15.711 13.938 5.004 1 98.38 251 ALA B CA 1
ATOM 5074 C C . ALA B 1 251 ? 16.406 13.875 6.363 1 98.38 251 ALA B C 1
ATOM 5076 O O . ALA B 1 251 ? 16.531 14.891 7.043 1 98.38 251 ALA B O 1
ATOM 5077 N N . THR B 1 252 ? 16.812 12.672 6.773 1 97.88 252 THR B N 1
ATOM 5078 C CA . THR B 1 252 ? 17.5 12.492 8.039 1 97.88 252 THR B CA 1
ATOM 5079 C C . THR B 1 252 ? 18.812 13.273 8.055 1 97.88 252 THR B C 1
ATOM 5081 O O . THR B 1 252 ? 19.141 13.938 9.039 1 97.88 252 THR B O 1
ATOM 5084 N N . GLU B 1 253 ? 19.547 13.227 6.977 1 97.44 253 GLU B N 1
ATOM 5085 C CA . GLU B 1 253 ? 20.797 13.961 6.871 1 97.44 253 GLU B CA 1
ATOM 5086 C C . GLU B 1 253 ? 20.562 15.469 6.867 1 97.44 253 GLU B C 1
ATOM 5088 O O . GLU B 1 253 ? 21.297 16.219 7.516 1 97.44 253 GLU B O 1
ATOM 5093 N N . GLN B 1 254 ? 19.547 15.891 6.188 1 96.38 254 GLN B N 1
ATOM 5094 C CA . GLN B 1 254 ? 19.25 17.312 6.094 1 96.38 254 GLN B CA 1
ATOM 5095 C C . GLN B 1 254 ? 18.703 17.844 7.418 1 96.38 254 GLN B C 1
ATOM 5097 O O . GLN B 1 254 ? 18.828 19.047 7.707 1 96.38 254 GLN B O 1
ATOM 5102 N N . SER B 1 255 ? 18.016 16.953 8.148 1 91.19 255 SER B N 1
ATOM 5103 C CA . SER B 1 255 ? 17.438 17.375 9.422 1 91.19 255 SER B CA 1
ATOM 5104 C C . SER B 1 255 ? 18.516 17.734 10.43 1 91.19 255 SER B C 1
ATOM 5106 O O . SER B 1 255 ? 18.25 18.406 11.43 1 91.19 255 SER B O 1
ATOM 5108 N N . LYS B 1 256 ? 19.844 17.5 10.227 1 89.81 256 LYS B N 1
ATOM 5109 C CA . LYS B 1 256 ? 20.969 17.812 11.094 1 89.81 256 LYS B CA 1
ATOM 5110 C C . LYS B 1 256 ? 21.578 19.172 10.727 1 89.81 256 LYS B C 1
ATOM 5112 O O . LYS B 1 256 ? 22.391 19.719 11.469 1 89.81 256 LYS B O 1
ATOM 5117 N N . THR B 1 257 ? 21.078 19.688 9.633 1 90.25 257 THR B N 1
ATOM 5118 C CA . THR B 1 257 ? 21.562 20.984 9.188 1 90.25 257 THR B CA 1
ATOM 5119 C C . THR B 1 257 ? 20.703 22.109 9.758 1 90.25 257 THR B C 1
ATOM 5121 O O . THR B 1 257 ? 19.672 21.859 10.367 1 90.25 257 THR B O 1
ATOM 5124 N N . GLU B 1 258 ? 21.156 23.344 9.555 1 87.12 258 GLU B N 1
ATOM 5125 C CA . GLU B 1 258 ? 20.438 24.516 10.047 1 87.12 258 GLU B CA 1
ATOM 5126 C C . GLU B 1 258 ? 19.094 24.672 9.344 1 87.12 258 GLU B C 1
ATOM 5128 O O . GLU B 1 258 ? 18.109 25.125 9.945 1 87.12 258 GLU B O 1
ATOM 5133 N N . ASN B 1 259 ? 19.188 24.312 8.094 1 87.06 259 ASN B N 1
ATOM 5134 C CA . ASN B 1 259 ? 17.953 24.391 7.301 1 87.06 259 ASN B CA 1
ATOM 5135 C C . ASN B 1 259 ? 17.219 23.062 7.273 1 87.06 259 ASN B C 1
ATOM 5137 O O . ASN B 1 259 ? 17.297 22.328 6.285 1 87.06 259 ASN B O 1
ATOM 5141 N N . LYS B 1 260 ? 16.641 22.656 8.219 1 91.5 260 LYS B N 1
ATOM 5142 C CA . LYS B 1 260 ? 16 21.359 8.484 1 91.5 260 LYS B CA 1
ATOM 5143 C C . LYS B 1 260 ? 14.992 21.016 7.402 1 91.5 260 LYS B C 1
ATOM 5145 O O . LYS B 1 260 ? 14.328 21.891 6.852 1 91.5 260 LYS B O 1
ATOM 5150 N N . VAL B 1 261 ? 14.961 19.812 7.008 1 96.5 261 VAL B N 1
ATOM 5151 C CA . VAL B 1 261 ? 14.008 19.25 6.059 1 96.5 261 VAL B CA 1
ATOM 5152 C C . VAL B 1 261 ? 13.359 18 6.656 1 96.5 261 VAL B C 1
ATOM 5154 O O . VAL B 1 261 ? 14.016 17.219 7.352 1 96.5 261 VAL B O 1
ATOM 5157 N N . VAL B 1 262 ? 12.078 17.891 6.496 1 97.75 262 VAL B N 1
ATOM 5158 C CA . VAL B 1 262 ? 11.414 16.625 6.77 1 97.75 262 VAL B CA 1
ATOM 5159 C C . VAL B 1 262 ? 10.758 16.109 5.492 1 97.75 262 VAL B C 1
ATOM 5161 O O . VAL B 1 262 ? 10.352 16.891 4.629 1 97.75 262 VAL B O 1
ATOM 5164 N N . ALA B 1 263 ? 10.703 14.883 5.301 1 98.62 263 ALA B N 1
ATOM 5165 C CA . ALA B 1 263 ? 10.055 14.227 4.168 1 98.62 263 ALA B CA 1
ATOM 5166 C C . ALA B 1 263 ? 9.32 12.961 4.609 1 98.62 263 ALA B C 1
ATOM 5168 O O . ALA B 1 263 ? 9.828 12.203 5.441 1 98.62 263 ALA B O 1
ATOM 5169 N N . THR B 1 264 ? 8.125 12.797 4.148 1 98.38 264 THR B N 1
ATOM 5170 C CA . THR B 1 264 ? 7.293 11.672 4.555 1 98.38 264 THR B CA 1
ATOM 5171 C C . THR B 1 264 ? 6.672 10.984 3.342 1 98.38 264 THR B C 1
ATOM 5173 O O . THR B 1 264 ? 6.086 11.648 2.482 1 98.38 264 THR B O 1
ATOM 5176 N N . VAL B 1 265 ? 6.918 9.703 3.23 1 98.69 265 VAL B N 1
ATOM 5177 C CA . VAL B 1 265 ? 6.109 8.891 2.326 1 98.69 265 VAL B CA 1
ATOM 5178 C C . VAL B 1 265 ? 4.859 8.398 3.053 1 98.69 265 VAL B C 1
ATOM 5180 O O . VAL B 1 265 ? 4.926 7.461 3.848 1 98.69 265 VAL B O 1
ATOM 5183 N N . GLY B 1 266 ? 3.723 8.977 2.668 1 97.75 266 GLY B N 1
ATOM 5184 C CA . GLY B 1 266 ? 2.527 8.734 3.459 1 97.75 266 GLY B CA 1
ATOM 5185 C C . GLY B 1 266 ? 1.61 7.691 2.846 1 97.75 266 GLY B C 1
ATOM 5186 O O . GLY B 1 266 ? 0.849 7.031 3.555 1 97.75 266 GLY B O 1
ATOM 5187 N N . LYS B 1 267 ? 1.657 7.57 1.581 1 97.25 267 LYS B N 1
ATOM 5188 C CA . LYS B 1 267 ? 0.86 6.586 0.859 1 97.25 267 LYS B CA 1
ATOM 5189 C C . LYS B 1 267 ? 1.748 5.66 0.031 1 97.25 267 LYS B C 1
ATOM 5191 O O . LYS B 1 267 ? 2.801 6.074 -0.458 1 97.25 267 LYS B O 1
ATOM 5196 N N . CYS B 1 268 ? 1.362 4.469 -0.134 1 98.19 268 CYS B N 1
ATOM 5197 C CA . CYS B 1 268 ? 2.002 3.467 -0.98 1 98.19 268 CYS B CA 1
ATOM 5198 C C . CYS B 1 268 ? 1.007 2.395 -1.404 1 98.19 268 CYS B C 1
ATOM 5200 O O . CYS B 1 268 ? 0.544 1.608 -0.576 1 98.19 268 CYS B O 1
ATOM 5202 N N . GLU B 1 269 ? 0.646 2.406 -2.621 1 98 269 GLU B N 1
ATOM 5203 C CA . GLU B 1 269 ? -0.342 1.475 -3.156 1 98 269 GLU B CA 1
ATOM 5204 C C . GLU B 1 269 ? 0.286 0.533 -4.18 1 98 269 GLU B C 1
ATOM 5206 O O . GLU B 1 269 ? 0.862 0.982 -5.172 1 98 269 GLU B O 1
ATOM 5211 N N . VAL B 1 270 ? 0.154 -0.695 -3.947 1 97.94 270 VAL B N 1
ATOM 5212 C CA . VAL B 1 270 ? 0.801 -1.72 -4.762 1 97.94 270 VAL B CA 1
ATOM 5213 C C . VAL B 1 270 ? -0.232 -2.398 -5.656 1 97.94 270 VAL B C 1
ATOM 5215 O O . VAL B 1 270 ? -1.311 -2.779 -5.191 1 97.94 270 VAL B O 1
ATOM 5218 N N . SER B 1 271 ? 0.091 -2.584 -6.902 1 95.56 271 SER B N 1
ATOM 5219 C CA . SER B 1 271 ? -0.748 -3.301 -7.855 1 95.56 271 SER B CA 1
ATOM 5220 C C . SER B 1 271 ? 0.047 -4.371 -8.594 1 95.56 271 SER B C 1
ATOM 5222 O O . SER B 1 271 ? 1.175 -4.125 -9.031 1 95.56 271 SER B O 1
ATOM 5224 N N . PRO B 1 272 ? -0.621 -5.66 -8.781 1 91 272 PRO B N 1
ATOM 5225 C CA . PRO B 1 272 ? -1.996 -6.035 -8.438 1 91 272 PRO B CA 1
ATOM 5226 C C . PRO B 1 272 ? -2.195 -6.262 -6.941 1 91 272 PRO B C 1
ATOM 5228 O O . PRO B 1 272 ? -3.332 -6.297 -6.465 1 91 272 PRO B O 1
ATOM 5231 N N . GLY B 1 273 ? -1.032 -6.383 -6.184 1 90.5 273 GLY B N 1
ATOM 5232 C CA . GLY B 1 273 ? -1.152 -6.559 -4.746 1 90.5 273 GLY B CA 1
ATOM 5233 C C . GLY B 1 273 ? -1.604 -7.953 -4.352 1 90.5 273 GLY B C 1
ATOM 5234 O O . GLY B 1 273 ? -2.539 -8.109 -3.562 1 90.5 273 GLY B O 1
ATOM 5235 N N . SER B 1 274 ? -0.979 -8.969 -4.789 1 92.06 274 SER B N 1
ATOM 5236 C CA . SER B 1 274 ? -1.244 -10.375 -4.5 1 92.06 274 SER B CA 1
ATOM 5237 C C . SER B 1 274 ? -0.017 -11.055 -3.906 1 92.06 274 SER B C 1
ATOM 5239 O O . SER B 1 274 ? 1.116 -10.734 -4.266 1 92.06 274 SER B O 1
ATOM 5241 N N . VAL B 1 275 ? -0.236 -11.992 -3.047 1 93.31 275 VAL B N 1
ATOM 5242 C CA . VAL B 1 275 ? 0.835 -12.609 -2.271 1 93.31 275 VAL B CA 1
ATOM 5243 C C . VAL B 1 275 ? 1.816 -13.312 -3.213 1 93.31 275 VAL B C 1
ATOM 5245 O O . VAL B 1 275 ? 3.021 -13.336 -2.953 1 93.31 275 VAL B O 1
ATOM 5248 N N . ASN B 1 276 ? 1.342 -13.844 -4.375 1 93.25 276 ASN B N 1
ATOM 5249 C CA . ASN B 1 276 ? 2.172 -14.688 -5.23 1 93.25 276 ASN B CA 1
ATOM 5250 C C . ASN B 1 276 ? 2.502 -13.992 -6.547 1 93.25 276 ASN B C 1
ATOM 5252 O O . ASN B 1 276 ? 2.777 -14.656 -7.551 1 93.25 276 ASN B O 1
ATOM 5256 N N . VAL B 1 277 ? 2.432 -12.734 -6.59 1 93.75 277 VAL B N 1
ATOM 5257 C CA . VAL B 1 277 ? 2.699 -11.992 -7.82 1 93.75 277 VAL B CA 1
ATOM 5258 C C . VAL B 1 277 ? 3.725 -10.891 -7.547 1 93.75 277 VAL B C 1
ATOM 5260 O O . VAL B 1 277 ? 3.65 -10.203 -6.527 1 93.75 277 VAL B O 1
ATOM 5263 N N . ILE B 1 278 ? 4.684 -10.758 -8.375 1 96.81 278 ILE B N 1
ATOM 5264 C CA . ILE B 1 278 ? 5.629 -9.648 -8.344 1 96.81 278 ILE B CA 1
ATOM 5265 C C . ILE B 1 278 ? 4.906 -8.344 -8.672 1 96.81 278 ILE B C 1
ATOM 5267 O O . ILE B 1 278 ? 4.234 -8.242 -9.695 1 96.81 278 ILE B O 1
ATOM 5271 N N . PRO B 1 279 ? 4.996 -7.348 -7.801 1 97.38 279 PRO B N 1
ATOM 5272 C CA . PRO B 1 279 ? 4.301 -6.09 -8.07 1 97.38 279 PRO B CA 1
ATOM 5273 C C . PRO B 1 279 ? 4.754 -5.438 -9.375 1 97.38 279 PRO B C 1
ATOM 5275 O O . PRO B 1 279 ? 5.953 -5.27 -9.602 1 97.38 279 PRO B O 1
ATOM 5278 N N . GLY B 1 280 ? 3.785 -5.023 -10.203 1 97.31 280 GLY B N 1
ATOM 5279 C CA . GLY B 1 280 ? 4.082 -4.402 -11.477 1 97.31 280 GLY B CA 1
ATOM 5280 C C . GLY B 1 280 ? 4.023 -2.887 -11.438 1 97.31 280 GLY B C 1
ATOM 5281 O O . GLY B 1 280 ? 4.617 -2.211 -12.281 1 97.31 280 GLY B O 1
ATOM 5282 N N . GLU B 1 281 ? 3.311 -2.375 -10.445 1 98.44 281 GLU B N 1
ATOM 5283 C CA . GLU B 1 281 ? 3.137 -0.929 -10.344 1 98.44 281 GLU B CA 1
ATOM 5284 C C . GLU B 1 281 ? 2.947 -0.5 -8.891 1 98.44 281 GLU B C 1
ATOM 5286 O O . GLU B 1 281 ? 2.285 -1.192 -8.117 1 98.44 281 GLU B O 1
ATOM 5291 N N . VAL B 1 282 ? 3.564 0.581 -8.602 1 98.69 282 VAL B N 1
ATOM 5292 C CA . VAL B 1 282 ? 3.396 1.151 -7.266 1 98.69 282 VAL B CA 1
ATOM 5293 C C . VAL B 1 282 ? 3.199 2.662 -7.371 1 98.69 282 VAL B C 1
ATOM 5295 O O . VAL B 1 282 ? 3.963 3.348 -8.055 1 98.69 282 VAL B O 1
ATOM 5298 N N . ASN B 1 283 ? 2.16 3.131 -6.77 1 98.62 283 ASN B N 1
ATOM 5299 C CA . ASN B 1 283 ? 1.936 4.562 -6.594 1 98.62 283 ASN B CA 1
ATOM 5300 C C . ASN B 1 283 ? 2.205 5 -5.16 1 98.62 283 ASN B C 1
ATOM 5302 O O . ASN B 1 283 ? 1.748 4.359 -4.211 1 98.62 283 ASN B O 1
ATOM 5306 N N . PHE B 1 284 ? 2.996 6.035 -4.98 1 98.5 284 PHE B N 1
ATOM 5307 C CA . PHE B 1 284 ? 3.262 6.504 -3.627 1 98.5 284 PHE B CA 1
ATOM 5308 C C . PHE B 1 284 ? 3.438 8.016 -3.602 1 98.5 284 PHE B C 1
ATOM 5310 O O . PHE B 1 284 ? 3.52 8.656 -4.652 1 98.5 284 PHE B O 1
ATOM 5317 N N . THR B 1 285 ? 3.355 8.602 -2.408 1 98.44 285 THR B N 1
ATOM 5318 C CA . THR B 1 285 ? 3.418 10.055 -2.264 1 98.44 285 THR B CA 1
ATOM 5319 C C . THR B 1 285 ? 4.602 10.461 -1.39 1 98.44 285 THR B C 1
ATOM 5321 O O . THR B 1 285 ? 5.117 9.648 -0.617 1 98.44 285 THR B O 1
ATOM 5324 N N . VAL B 1 286 ? 5.027 11.664 -1.566 1 98.56 286 VAL B N 1
ATOM 5325 C CA . VAL B 1 286 ? 6.027 12.234 -0.666 1 98.56 286 VAL B CA 1
ATOM 5326 C C . VAL B 1 286 ? 5.629 13.656 -0.289 1 98.56 286 VAL B C 1
ATOM 5328 O O . VAL B 1 286 ? 5.16 14.422 -1.135 1 98.56 286 VAL B O 1
ATOM 5331 N N . ASP B 1 287 ? 5.691 13.953 0.93 1 98.12 287 ASP B N 1
ATOM 5332 C CA . ASP B 1 287 ? 5.523 15.281 1.507 1 98.12 287 ASP B CA 1
ATOM 5333 C C . ASP B 1 287 ? 6.855 15.828 2.02 1 98.12 287 ASP B C 1
ATOM 5335 O O . ASP B 1 287 ? 7.434 15.281 2.963 1 98.12 287 ASP B O 1
ATOM 5339 N N . ILE B 1 288 ? 7.379 16.891 1.389 1 98.44 288 ILE B N 1
ATOM 5340 C CA . ILE B 1 288 ? 8.648 17.5 1.763 1 98.44 288 ILE B CA 1
ATOM 5341 C C . ILE B 1 288 ? 8.406 18.906 2.314 1 98.44 288 ILE B C 1
ATOM 5343 O O . ILE B 1 288 ? 7.684 19.703 1.709 1 98.44 288 ILE B O 1
ATOM 5347 N N . ARG B 1 289 ? 9.016 19.234 3.455 1 97.94 289 ARG B N 1
ATOM 5348 C CA . ARG B 1 289 ? 8.773 20.531 4.082 1 97.94 289 ARG B CA 1
ATOM 5349 C C . ARG B 1 289 ? 10.07 21.125 4.617 1 97.94 289 ARG B C 1
ATOM 5351 O O . ARG B 1 289 ? 10.961 20.391 5.066 1 97.94 289 ARG B O 1
ATOM 5358 N N . SER B 1 290 ? 10.172 22.359 4.547 1 97.44 290 SER B N 1
ATOM 5359 C CA . SER B 1 290 ? 11.266 23.125 5.121 1 97.44 290 SER B CA 1
ATOM 5360 C C . SER B 1 290 ? 10.875 24.594 5.32 1 97.44 290 SER B C 1
ATOM 5362 O O . SER B 1 290 ? 10.125 25.156 4.516 1 97.44 290 SER B O 1
ATOM 5364 N N . LEU B 1 291 ? 11.297 25.172 6.418 1 96.19 291 LEU B N 1
ATOM 5365 C CA . LEU B 1 291 ? 11.086 26.594 6.633 1 96.19 291 LEU B CA 1
ATOM 5366 C C . LEU B 1 291 ? 11.953 27.422 5.688 1 96.19 291 LEU B C 1
ATOM 5368 O O . LEU B 1 291 ? 11.594 28.547 5.336 1 96.19 291 LEU B O 1
ATOM 5372 N N . ASN B 1 292 ? 13.109 26.922 5.309 1 96.19 292 ASN B N 1
ATOM 5373 C CA . ASN B 1 292 ? 13.945 27.578 4.301 1 96.19 292 ASN B CA 1
ATOM 5374 C C . ASN B 1 292 ? 13.484 27.234 2.889 1 96.19 292 ASN B C 1
ATOM 5376 O O . ASN B 1 292 ? 13.68 26.109 2.424 1 96.19 292 ASN B O 1
ATOM 5380 N N . GLN B 1 293 ? 12.992 28.234 2.232 1 95.62 293 GLN B N 1
ATOM 5381 C CA . GLN B 1 293 ? 12.383 28 0.923 1 95.62 293 GLN B CA 1
ATOM 5382 C C . GLN B 1 293 ? 13.406 27.469 -0.07 1 95.62 293 GLN B C 1
ATOM 5384 O O . GLN B 1 293 ? 13.102 26.578 -0.863 1 95.62 293 GLN B O 1
ATOM 5389 N N . GLU B 1 294 ? 14.578 28.031 -0.043 1 96.81 294 GLU B N 1
ATOM 5390 C CA . GLU B 1 294 ? 15.617 27.578 -0.959 1 96.81 294 GLU B CA 1
ATOM 5391 C C . GLU B 1 294 ? 15.977 26.125 -0.705 1 96.81 294 GLU B C 1
ATOM 5393 O O . GLU B 1 294 ? 16.172 25.344 -1.647 1 96.81 294 GLU B O 1
ATOM 5398 N N . GLN B 1 295 ? 16.062 25.797 0.512 1 97.31 295 GLN B N 1
ATOM 5399 C CA . GLN B 1 295 ? 16.375 24.422 0.88 1 97.31 295 GLN B CA 1
ATOM 5400 C C . GLN B 1 295 ? 15.258 23.469 0.461 1 97.31 295 GLN B C 1
ATOM 5402 O O . GLN B 1 295 ? 15.523 22.328 0.057 1 97.31 295 GLN B O 1
ATOM 5407 N N . LEU B 1 296 ? 14.031 23.859 0.583 1 97.81 296 LEU B N 1
ATOM 5408 C CA . LEU B 1 296 ? 12.891 23.047 0.145 1 97.81 296 LEU B CA 1
ATOM 5409 C C . LEU B 1 296 ? 13 22.719 -1.34 1 97.81 296 LEU B C 1
ATOM 5411 O O . LEU B 1 296 ? 12.875 21.562 -1.73 1 97.81 296 LEU B O 1
ATOM 5415 N N . GLU B 1 297 ? 13.273 23.75 -2.123 1 97.88 297 GLU B N 1
ATOM 5416 C CA . GLU B 1 297 ? 13.375 23.578 -3.568 1 97.88 297 GLU B CA 1
ATOM 5417 C C . GLU B 1 297 ? 14.547 22.656 -3.926 1 97.88 297 GLU B C 1
ATOM 5419 O O . GLU B 1 297 ? 14.406 21.766 -4.762 1 97.88 297 GLU B O 1
ATOM 5424 N N . ARG B 1 298 ? 15.656 22.891 -3.326 1 97.94 298 ARG B N 1
ATOM 5425 C CA . ARG B 1 298 ? 16.844 22.094 -3.58 1 97.94 298 ARG B CA 1
ATOM 5426 C C . ARG B 1 298 ? 16.609 20.625 -3.207 1 97.94 298 ARG B C 1
ATOM 5428 O O . ARG B 1 298 ? 17.047 19.719 -3.922 1 97.94 298 ARG B O 1
ATOM 5435 N N . SER B 1 299 ? 15.992 20.406 -2.098 1 98.38 299 SER B N 1
ATOM 5436 C CA . SER B 1 299 ? 15.703 19.047 -1.634 1 98.38 299 SER B CA 1
ATOM 5437 C C . SER B 1 299 ? 14.82 18.312 -2.621 1 98.38 299 SER B C 1
ATOM 5439 O O . SER B 1 299 ? 15.031 17.125 -2.881 1 98.38 299 SER B O 1
ATOM 5441 N N . CYS B 1 300 ? 13.82 18.969 -3.16 1 98.5 300 CYS B N 1
ATOM 5442 C CA . CYS B 1 300 ? 12.953 18.359 -4.16 1 98.5 300 CYS B CA 1
ATOM 5443 C C . CYS B 1 300 ? 13.742 17.953 -5.395 1 98.5 300 CYS B C 1
ATOM 5445 O O . CYS B 1 300 ? 13.602 16.828 -5.887 1 98.5 300 CYS B O 1
ATOM 5447 N N . ASP B 1 301 ? 14.602 18.828 -5.828 1 98.5 301 ASP B N 1
ATOM 5448 C CA . ASP B 1 301 ? 15.414 18.562 -7.012 1 98.5 301 ASP B CA 1
ATOM 5449 C C . ASP B 1 301 ? 16.359 17.391 -6.762 1 98.5 301 ASP B C 1
ATOM 5451 O O . ASP B 1 301 ? 16.516 16.516 -7.621 1 98.5 301 ASP B O 1
ATOM 5455 N N . ASP B 1 302 ? 17.031 17.422 -5.652 1 98.62 302 ASP B N 1
ATOM 5456 C CA . ASP B 1 302 ? 17.969 16.359 -5.289 1 98.62 302 ASP B CA 1
ATOM 5457 C C . ASP B 1 302 ? 17.266 15 -5.246 1 98.62 302 ASP B C 1
ATOM 5459 O O . ASP B 1 302 ? 17.781 14.008 -5.77 1 98.62 302 ASP B O 1
ATOM 5463 N N . LEU B 1 303 ? 16.125 14.93 -4.641 1 98.75 303 LEU B N 1
ATOM 5464 C CA . LEU B 1 303 ? 15.391 13.672 -4.488 1 98.75 303 LEU B CA 1
ATOM 5465 C C . LEU B 1 303 ? 14.891 13.164 -5.836 1 98.75 303 LEU B C 1
ATOM 5467 O O . LEU B 1 303 ? 15.008 11.977 -6.137 1 98.75 303 LEU B O 1
ATOM 5471 N N . LEU B 1 304 ? 14.32 14.078 -6.652 1 98.69 304 LEU B N 1
ATOM 5472 C CA . LEU B 1 304 ? 13.836 13.664 -7.965 1 98.69 304 LEU B CA 1
ATOM 5473 C C . LEU B 1 304 ? 14.984 13.102 -8.805 1 98.69 304 LEU B C 1
ATOM 5475 O O . LEU B 1 304 ? 14.805 12.117 -9.516 1 98.69 304 LEU B O 1
ATOM 5479 N N . THR B 1 305 ? 16.156 13.688 -8.711 1 98.81 305 THR B N 1
ATOM 5480 C CA . THR B 1 305 ? 17.328 13.195 -9.422 1 98.81 305 THR B CA 1
ATOM 5481 C C . THR B 1 305 ? 17.719 11.805 -8.938 1 98.81 305 THR B C 1
ATOM 5483 O O . THR B 1 305 ? 17.969 10.906 -9.742 1 98.81 305 THR B O 1
ATOM 5486 N N . ALA B 1 306 ? 17.781 11.617 -7.648 1 98.81 306 ALA B N 1
ATOM 5487 C CA . ALA B 1 306 ? 18.156 10.336 -7.055 1 98.81 306 ALA B CA 1
ATOM 5488 C C . ALA B 1 306 ? 17.156 9.242 -7.426 1 98.81 306 ALA B C 1
ATOM 5490 O O . ALA B 1 306 ? 17.547 8.117 -7.73 1 98.81 306 ALA B O 1
ATOM 5491 N N . LEU B 1 307 ? 15.867 9.562 -7.348 1 98.88 307 LEU B N 1
ATOM 5492 C CA . LEU B 1 307 ? 14.82 8.586 -7.629 1 98.88 307 LEU B CA 1
ATOM 5493 C C . LEU B 1 307 ? 14.844 8.18 -9.102 1 98.88 307 LEU B C 1
ATOM 5495 O O . LEU B 1 307 ? 14.625 7.012 -9.43 1 98.88 307 LEU B O 1
ATOM 5499 N N . ASN B 1 308 ? 15.086 9.133 -9.969 1 98.81 308 ASN B N 1
ATOM 5500 C CA . ASN B 1 308 ? 15.242 8.82 -11.383 1 98.81 308 ASN B CA 1
ATOM 5501 C C . ASN B 1 308 ? 16.422 7.875 -11.625 1 98.81 308 ASN B C 1
ATOM 5503 O O . ASN B 1 308 ? 16.344 6.984 -12.469 1 98.81 308 ASN B O 1
ATOM 5507 N N . ALA B 1 309 ? 17.484 8.094 -10.961 1 98.81 309 ALA B N 1
ATOM 5508 C CA . ALA B 1 309 ? 18.656 7.227 -11.094 1 98.81 309 ALA B CA 1
ATOM 5509 C C . ALA B 1 309 ? 18.328 5.801 -10.656 1 98.81 309 ALA B C 1
ATOM 5511 O O . ALA B 1 309 ? 18.797 4.836 -11.281 1 98.81 309 ALA B O 1
ATOM 5512 N N . ILE B 1 310 ? 17.609 5.668 -9.586 1 98.81 310 ILE B N 1
ATOM 5513 C CA . ILE B 1 310 ? 17.188 4.355 -9.102 1 98.81 310 ILE B CA 1
ATOM 5514 C C . ILE B 1 310 ? 16.312 3.672 -10.156 1 98.81 310 ILE B C 1
ATOM 5516 O O . ILE B 1 310 ? 16.516 2.492 -10.461 1 98.81 310 ILE B O 1
ATOM 5520 N N . ALA B 1 311 ? 15.297 4.414 -10.672 1 98.88 311 ALA B N 1
ATOM 5521 C CA . ALA B 1 311 ? 14.398 3.871 -11.688 1 98.88 311 ALA B CA 1
ATOM 5522 C C . ALA B 1 311 ? 15.18 3.352 -12.891 1 98.88 311 ALA B C 1
ATOM 5524 O O . ALA B 1 311 ? 14.906 2.258 -13.391 1 98.88 311 ALA B O 1
ATOM 5525 N N . LYS B 1 312 ? 16.172 4.113 -13.336 1 98.56 312 LYS B N 1
ATOM 5526 C CA . LYS B 1 312 ? 17 3.719 -14.477 1 98.56 312 LYS B CA 1
ATOM 5527 C C . LYS B 1 312 ? 17.781 2.451 -14.164 1 98.56 312 LYS B C 1
ATOM 5529 O O . LYS B 1 312 ? 17.812 1.52 -14.977 1 98.56 312 LYS B O 1
ATOM 5534 N N . ARG B 1 313 ? 18.438 2.424 -13.031 1 98.5 313 ARG B N 1
ATOM 5535 C CA . ARG B 1 313 ? 19.266 1.28 -12.648 1 98.5 313 ARG B CA 1
ATOM 5536 C C . ARG B 1 313 ? 18.422 0.012 -12.539 1 98.5 313 ARG B C 1
ATOM 5538 O O . ARG B 1 313 ? 18.875 -1.073 -12.906 1 98.5 313 ARG B O 1
ATOM 5545 N N . ARG B 1 314 ? 17.172 0.126 -12.094 1 98.31 314 ARG B N 1
ATOM 5546 C CA . ARG B 1 314 ? 16.328 -1.029 -11.836 1 98.31 314 ARG B CA 1
ATOM 5547 C C . ARG B 1 314 ? 15.422 -1.322 -13.031 1 98.31 314 ARG B C 1
ATOM 5549 O O . ARG B 1 314 ? 14.586 -2.229 -12.984 1 98.31 314 ARG B O 1
ATOM 5556 N N . GLU B 1 315 ? 15.523 -0.498 -14.062 1 97.81 315 GLU B N 1
ATOM 5557 C CA . GLU B 1 315 ? 14.812 -0.686 -15.328 1 97.81 315 GLU B CA 1
ATOM 5558 C C . GLU B 1 315 ? 13.305 -0.641 -15.125 1 97.81 315 GLU B C 1
ATOM 5560 O O . GLU B 1 315 ? 12.578 -1.495 -15.641 1 97.81 315 GLU B O 1
ATOM 5565 N N . VAL B 1 316 ? 12.852 0.263 -14.32 1 98.5 316 VAL B N 1
ATOM 5566 C CA . VAL B 1 316 ? 11.438 0.574 -14.172 1 98.5 316 VAL B CA 1
ATOM 5567 C C . VAL B 1 316 ? 11.164 1.995 -14.656 1 98.5 316 VAL B C 1
ATOM 5569 O O . VAL B 1 316 ? 12.094 2.797 -14.797 1 98.5 316 VAL B O 1
ATOM 5572 N N . SER B 1 317 ? 9.898 2.264 -14.945 1 98.62 317 SER B N 1
ATOM 5573 C CA . SER B 1 317 ? 9.516 3.625 -15.305 1 98.62 317 SER B CA 1
ATOM 5574 C C . SER B 1 317 ? 9.133 4.43 -14.062 1 98.62 317 SER B C 1
ATOM 5576 O O . SER B 1 317 ? 8.594 3.883 -13.102 1 98.62 317 SER B O 1
ATOM 5578 N N . PHE B 1 318 ? 9.461 5.715 -14.125 1 98.62 318 PHE B N 1
ATOM 5579 C CA . PHE B 1 318 ? 9.172 6.621 -13.023 1 98.62 318 PHE B CA 1
ATOM 5580 C C . PHE B 1 318 ? 8.57 7.922 -13.531 1 98.62 318 PHE B C 1
ATOM 5582 O O . PHE B 1 318 ? 9.086 8.523 -14.477 1 98.62 318 PHE B O 1
ATOM 5589 N N . SER B 1 319 ? 7.41 8.258 -12.938 1 98.62 319 SER B N 1
ATOM 5590 C CA . SER B 1 319 ? 6.801 9.547 -13.227 1 98.62 319 SER B CA 1
ATOM 5591 C C . SER B 1 319 ? 6.371 10.258 -11.945 1 98.62 319 SER B C 1
ATOM 5593 O O . SER B 1 319 ? 6.215 9.617 -10.906 1 98.62 319 SER B O 1
ATOM 5595 N N . ASN B 1 320 ? 6.309 11.562 -11.969 1 97.75 320 ASN B N 1
ATOM 5596 C CA . ASN B 1 320 ? 5.926 12.352 -10.805 1 97.75 320 ASN B CA 1
ATOM 5597 C C . ASN B 1 320 ? 4.957 13.469 -11.18 1 97.75 320 ASN B C 1
ATOM 5599 O O . ASN B 1 320 ? 4.992 13.977 -12.297 1 97.75 320 ASN B O 1
ATOM 5603 N N . ARG B 1 321 ? 4.129 13.797 -10.336 1 98.06 321 ARG B N 1
ATOM 5604 C CA . ARG B 1 321 ? 3.193 14.906 -10.438 1 98.06 321 ARG B CA 1
ATOM 5605 C C . ARG B 1 321 ? 3.15 15.703 -9.141 1 98.06 321 ARG B C 1
ATOM 5607 O O . ARG B 1 321 ? 2.996 15.133 -8.055 1 98.06 321 ARG B O 1
ATOM 5614 N N . LEU B 1 322 ? 3.324 17.016 -9.258 1 97.25 322 LEU B N 1
ATOM 5615 C CA . LEU B 1 322 ? 3.193 17.906 -8.102 1 97.25 322 LEU B CA 1
ATOM 5616 C C . LEU B 1 322 ? 1.729 18.062 -7.703 1 97.25 322 LEU B C 1
ATOM 5618 O O . LEU B 1 322 ? 0.891 18.422 -8.531 1 97.25 322 LEU B O 1
ATOM 5622 N N . LEU B 1 323 ? 1.451 17.75 -6.504 1 93.25 323 LEU B N 1
ATOM 5623 C CA . LEU B 1 323 ? 0.077 17.781 -6.016 1 93.25 323 LEU B CA 1
ATOM 5624 C C . LEU B 1 323 ? -0.206 19.109 -5.309 1 93.25 323 LEU B C 1
ATOM 5626 O O . LEU B 1 323 ? -1.337 19.594 -5.332 1 93.25 323 LEU B O 1
ATOM 5630 N N . TYR B 1 324 ? 0.737 19.578 -4.609 1 90.44 324 TYR B N 1
ATOM 5631 C CA . TYR B 1 324 ? 0.552 20.719 -3.707 1 90.44 324 TYR B CA 1
ATOM 5632 C C . TYR B 1 324 ? 1.87 21.438 -3.459 1 90.44 324 TYR B C 1
ATOM 5634 O O . TYR B 1 324 ? 2.93 20.812 -3.402 1 90.44 324 TYR B O 1
ATOM 5642 N N . GLN B 1 325 ? 1.837 22.734 -3.361 1 93.38 325 GLN B N 1
ATOM 5643 C CA . GLN B 1 325 ? 2.988 23.516 -2.934 1 93.38 325 GLN B CA 1
ATOM 5644 C C . GLN B 1 325 ? 2.551 24.734 -2.113 1 93.38 325 GLN B C 1
ATOM 5646 O O . GLN B 1 325 ? 1.527 25.344 -2.41 1 93.38 325 GLN B O 1
ATOM 5651 N N . ALA B 1 326 ? 3.215 25.062 -1.088 1 90.81 326 ALA B N 1
ATOM 5652 C CA . ALA B 1 326 ? 3.045 26.25 -0.243 1 90.81 326 ALA B CA 1
ATOM 5653 C C . ALA B 1 326 ? 4.395 26.828 0.162 1 90.81 326 ALA B C 1
ATOM 5655 O O . ALA B 1 326 ? 5.324 26.094 0.493 1 90.81 326 ALA B O 1
ATOM 5656 N N . SER B 1 327 ? 4.516 28.109 0.111 1 93.31 327 SER B N 1
ATOM 5657 C CA . SER B 1 327 ? 5.758 28.781 0.481 1 93.31 327 SER B CA 1
ATOM 5658 C C . SER B 1 327 ? 5.902 28.891 1.996 1 93.31 327 SER B C 1
ATOM 5660 O O . SER B 1 327 ? 4.906 28.922 2.719 1 93.31 327 SER B O 1
ATOM 5662 N N . ALA B 1 328 ? 7.105 28.906 2.424 1 95.12 328 ALA B N 1
ATOM 5663 C CA . ALA B 1 328 ? 7.398 29.125 3.836 1 95.12 328 ALA B CA 1
ATOM 5664 C C . ALA B 1 328 ? 7.031 30.547 4.258 1 95.12 328 ALA B C 1
ATOM 5666 O O . ALA B 1 328 ? 7.105 31.484 3.455 1 95.12 328 ALA B O 1
ATOM 5667 N N . VAL B 1 329 ? 6.586 30.672 5.488 1 95.19 329 VAL B N 1
ATOM 5668 C CA . VAL B 1 329 ? 6.223 31.969 6.066 1 95.19 329 VAL B CA 1
ATOM 5669 C C . VAL B 1 329 ? 6.977 32.188 7.375 1 95.19 329 VAL B C 1
ATOM 5671 O O . VAL B 1 329 ? 6.668 31.547 8.383 1 95.19 329 VAL B O 1
ATOM 5674 N N . PRO B 1 330 ? 7.918 33.031 7.367 1 95.88 330 PRO B N 1
ATOM 5675 C CA . PRO B 1 330 ? 8.625 33.312 8.617 1 95.88 330 PRO B CA 1
ATOM 5676 C C . PRO B 1 330 ? 7.812 34.188 9.578 1 95.88 330 PRO B C 1
ATOM 5678 O O . PRO B 1 330 ? 7.094 35.094 9.141 1 95.88 330 PRO B O 1
ATOM 5681 N N . CYS B 1 331 ? 7.895 33.906 10.852 1 98 331 CYS B N 1
ATOM 5682 C CA . CYS B 1 331 ? 7.391 34.844 11.852 1 98 331 CYS B CA 1
ATOM 5683 C C . CYS B 1 331 ? 8.32 36.031 12.008 1 98 331 CYS B C 1
ATOM 5685 O O . CYS B 1 331 ? 9.516 35.938 11.719 1 98 331 CYS B O 1
ATOM 5687 N N . ASN B 1 332 ? 7.727 37.156 12.422 1 98.06 332 ASN B N 1
ATOM 5688 C CA . ASN B 1 332 ? 8.477 38.375 12.539 1 98.06 332 ASN B CA 1
ATOM 5689 C C . ASN B 1 332 ? 9.562 38.281 13.609 1 98.06 332 ASN B C 1
ATOM 5691 O O . ASN B 1 332 ? 9.305 37.844 14.727 1 98.06 332 ASN B O 1
ATOM 5695 N N . ASP B 1 333 ? 10.781 38.75 13.312 1 97.69 333 ASP B N 1
ATOM 5696 C CA . ASP B 1 333 ? 11.938 38.594 14.188 1 97.69 333 ASP B CA 1
ATOM 5697 C C . ASP B 1 333 ? 11.734 39.344 15.508 1 97.69 333 ASP B C 1
ATOM 5699 O O . ASP B 1 333 ? 12.016 38.781 16.578 1 97.69 333 ASP B O 1
ATOM 5703 N N . SER B 1 334 ? 11.25 40.531 15.43 1 97.25 334 SER B N 1
ATOM 5704 C CA . SER B 1 334 ? 11.062 41.344 16.625 1 97.25 334 SER B CA 1
ATOM 5705 C C . SER B 1 334 ? 9.992 40.75 17.531 1 97.25 334 SER B C 1
ATOM 5707 O O . SER B 1 334 ? 10.164 40.719 18.75 1 97.25 334 SER B O 1
ATOM 5709 N N . LEU B 1 335 ? 8.945 40.312 16.938 1 98.12 335 LEU B N 1
ATOM 5710 C CA . LEU B 1 335 ? 7.863 39.719 17.719 1 98.12 335 LEU B CA 1
ATOM 5711 C C . LEU B 1 335 ? 8.305 38.375 18.328 1 98.12 335 LEU B C 1
ATOM 5713 O O . LEU B 1 335 ? 7.918 38.062 19.438 1 98.12 335 LEU B O 1
ATOM 5717 N N . GLN B 1 336 ? 9.109 37.625 17.625 1 98.38 336 GLN B N 1
ATOM 5718 C CA . GLN B 1 336 ? 9.68 36.375 18.156 1 98.38 336 GLN B CA 1
ATOM 5719 C C . GLN B 1 336 ? 10.531 36.688 19.391 1 98.38 336 GLN B C 1
ATOM 5721 O O . GLN B 1 336 ? 10.445 35.969 20.391 1 98.38 336 GLN B O 1
ATOM 5726 N N . SER B 1 337 ? 11.359 37.656 19.266 1 97.88 337 SER B N 1
ATOM 5727 C CA . SER B 1 337 ? 12.211 38.062 20.375 1 97.88 337 SER B CA 1
ATOM 5728 C C . SER B 1 337 ? 11.375 38.469 21.594 1 97.88 337 SER B C 1
ATOM 5730 O O . SER B 1 337 ? 11.719 38.125 22.734 1 97.88 337 SER B O 1
ATOM 5732 N N . GLN B 1 338 ? 10.328 39.156 21.375 1 97.94 338 GLN B N 1
ATOM 5733 C CA . GLN B 1 338 ? 9.43 39.562 22.453 1 97.94 338 GLN B CA 1
ATOM 5734 C C . GLN B 1 338 ? 8.781 38.344 23.094 1 97.94 338 GLN B C 1
ATOM 5736 O O . GLN B 1 338 ? 8.719 38.219 24.328 1 97.94 338 GLN B O 1
ATOM 5741 N N . TRP B 1 339 ? 8.289 37.406 22.234 1 98.38 339 TRP B N 1
ATOM 5742 C CA . TRP B 1 339 ? 7.77 36.156 22.75 1 98.38 339 TRP B CA 1
ATOM 5743 C C . TRP B 1 339 ? 8.812 35.469 23.625 1 98.38 339 TRP B C 1
ATOM 5745 O O . TRP B 1 339 ? 8.492 34.969 24.719 1 98.38 339 TRP B O 1
ATOM 5755 N N . GLY B 1 340 ? 10.016 35.375 23.125 1 98.44 340 GLY B N 1
ATOM 5756 C CA . GLY B 1 340 ? 11.086 34.719 23.844 1 98.44 340 GLY B CA 1
ATOM 5757 C C . GLY B 1 340 ? 11.328 35.281 25.219 1 98.44 340 GLY B C 1
ATOM 5758 O O . GLY B 1 340 ? 11.477 34.531 26.188 1 98.44 340 GLY B O 1
ATOM 5759 N N . GLU B 1 341 ? 11.359 36.531 25.312 1 98.06 341 GLU B N 1
ATOM 5760 C CA . GLU B 1 341 ? 11.555 37.219 26.594 1 98.06 341 GLU B CA 1
ATOM 5761 C C . GLU B 1 341 ? 10.406 36.906 27.547 1 98.06 341 GLU B C 1
ATOM 5763 O O . GLU B 1 341 ? 10.633 36.656 28.734 1 98.06 341 GLU B O 1
ATOM 5768 N N . ILE B 1 342 ? 9.25 37.031 27.078 1 98.25 342 ILE B N 1
ATOM 5769 C CA . ILE B 1 342 ? 8.055 36.812 27.891 1 98.25 342 ILE B CA 1
ATOM 5770 C C . ILE B 1 342 ? 7.996 35.375 28.375 1 98.25 342 ILE B C 1
ATOM 5772 O O . ILE B 1 342 ? 7.746 35.125 29.547 1 98.25 342 ILE B O 1
ATOM 5776 N N . VAL B 1 343 ? 8.211 34.438 27.406 1 98.31 343 VAL B N 1
ATOM 5777 C CA . VAL B 1 343 ? 8.172 33 27.75 1 98.31 343 VAL B CA 1
ATOM 5778 C C . VAL B 1 343 ? 9.219 32.688 28.812 1 98.31 343 VAL B C 1
ATOM 5780 O O . VAL B 1 343 ? 8.953 31.953 29.766 1 98.31 343 VAL B O 1
ATOM 5783 N N . SER B 1 344 ? 10.391 33.281 28.625 1 97.94 344 SER B N 1
ATOM 5784 C CA . SER B 1 344 ? 11.453 33.062 29.609 1 97.94 344 SER B CA 1
ATOM 5785 C C . SER B 1 344 ? 11.031 33.531 31 1 97.94 344 SER B C 1
ATOM 5787 O O . SER B 1 344 ? 11.258 32.844 31.984 1 97.94 344 SER B O 1
ATOM 5789 N N . ARG B 1 345 ? 10.398 34.625 31.109 1 97.38 345 ARG B N 1
ATOM 5790 C CA . ARG B 1 345 ? 9.977 35.188 32.375 1 97.38 345 ARG B CA 1
ATOM 5791 C C . ARG B 1 345 ? 8.828 34.406 33 1 97.38 345 ARG B C 1
ATOM 5793 O O . ARG B 1 345 ? 8.844 34.094 34.188 1 97.38 345 ARG B O 1
ATOM 5800 N N . VAL B 1 346 ? 7.906 34.031 32.219 1 97.06 346 VAL B N 1
ATOM 5801 C CA . VAL B 1 346 ? 6.684 33.406 32.719 1 97.06 346 VAL B CA 1
ATOM 5802 C C . VAL B 1 346 ? 6.961 31.953 33.094 1 97.06 346 VAL B C 1
ATOM 5804 O O . VAL B 1 346 ? 6.473 31.469 34.125 1 97.06 346 VAL B O 1
ATOM 5807 N N . SER B 1 347 ? 7.688 31.25 32.219 1 95.31 347 SER B N 1
ATOM 5808 C CA . SER B 1 347 ? 7.949 29.828 32.438 1 95.31 347 SER B CA 1
ATOM 5809 C C . SER B 1 347 ? 9.211 29.625 33.281 1 95.31 347 SER B C 1
ATOM 5811 O O . SER B 1 347 ? 9.484 28.516 33.75 1 95.31 347 SER B O 1
ATOM 5813 N N . GLU B 1 348 ? 10.016 30.672 33.5 1 94.75 348 GLU B N 1
ATOM 5814 C CA . GLU B 1 348 ? 11.273 30.609 34.219 1 94.75 348 GLU B CA 1
ATOM 5815 C C . GLU B 1 348 ? 12.227 29.578 33.625 1 94.75 348 GLU B C 1
ATOM 5817 O O . GLU B 1 348 ? 12.797 28.766 34.375 1 94.75 348 GLU B O 1
ATOM 5822 N N . SER B 1 349 ? 12.258 29.516 32.375 1 94.69 349 SER B N 1
ATOM 5823 C CA . SER B 1 349 ? 13.109 28.609 31.609 1 94.69 349 SER B CA 1
ATOM 5824 C C . SER B 1 349 ? 13.516 29.203 30.266 1 94.69 349 SER B C 1
ATOM 5826 O O . SER B 1 349 ? 12.906 30.172 29.812 1 94.69 349 SER B O 1
ATOM 5828 N N . GLU B 1 350 ? 14.594 28.688 29.703 1 96.31 350 GLU B N 1
ATOM 5829 C CA . GLU B 1 350 ? 15 29.125 28.359 1 96.31 350 GLU B CA 1
ATOM 5830 C C . GLU B 1 350 ? 13.938 28.781 27.328 1 96.31 350 GLU B C 1
ATOM 5832 O O . GLU B 1 350 ? 13.477 27.641 27.25 1 96.31 350 GLU B O 1
ATOM 5837 N N . PRO B 1 351 ? 13.547 29.781 26.531 1 97.44 351 PRO B N 1
ATOM 5838 C CA . PRO B 1 351 ? 12.5 29.516 25.547 1 97.44 351 PRO B CA 1
ATOM 5839 C C . PRO B 1 351 ? 12.945 28.562 24.453 1 97.44 351 PRO B C 1
ATOM 5841 O O . PRO B 1 351 ? 14.094 28.609 24.016 1 97.44 351 PRO B O 1
ATOM 5844 N N . VAL B 1 352 ? 12.055 27.75 24.047 1 97.25 352 VAL B N 1
ATOM 5845 C CA . VAL B 1 352 ? 12.25 26.875 22.891 1 97.25 352 VAL B CA 1
ATOM 5846 C C . VAL B 1 352 ? 11.719 27.562 21.625 1 97.25 352 VAL B C 1
ATOM 5848 O O . VAL B 1 352 ? 10.594 28.078 21.625 1 97.25 352 VAL B O 1
ATOM 5851 N N . PHE B 1 353 ? 12.562 27.703 20.609 1 97.25 353 PHE B N 1
ATOM 5852 C CA . PHE B 1 353 ? 12.148 28.172 19.281 1 97.25 353 PHE B CA 1
ATOM 5853 C C . PHE B 1 353 ? 12.008 27 18.328 1 97.25 353 PHE B C 1
ATOM 5855 O O . PHE B 1 353 ? 12.898 26.156 18.234 1 97.25 353 PHE B O 1
ATOM 5862 N N . LEU B 1 354 ? 10.898 26.859 17.656 1 95.44 354 LEU B N 1
ATOM 5863 C CA . LEU B 1 354 ? 10.68 25.734 16.75 1 95.44 354 LEU B CA 1
ATOM 5864 C C . LEU B 1 354 ? 9.797 26.156 15.586 1 95.44 354 LEU B C 1
ATOM 5866 O O . LEU B 1 354 ? 8.945 27.031 15.719 1 95.44 354 LEU B O 1
ATOM 5870 N N . PRO B 1 355 ? 9.984 25.594 14.414 1 95.69 355 PRO B N 1
ATOM 5871 C CA . PRO B 1 355 ? 9.086 25.875 13.289 1 95.69 355 PRO B CA 1
ATOM 5872 C C . PRO B 1 355 ? 7.75 25.156 13.422 1 95.69 355 PRO B C 1
ATOM 5874 O O . PRO B 1 355 ? 7.625 24.203 14.203 1 95.69 355 PRO B O 1
ATOM 5877 N N . SER B 1 356 ? 6.812 25.688 12.711 1 96.88 356 SER B N 1
ATOM 5878 C CA . SER B 1 356 ? 5.57 24.938 12.547 1 96.88 356 SER B CA 1
ATOM 5879 C C . SER B 1 356 ? 5.586 24.125 11.258 1 96.88 356 SER B C 1
ATOM 5881 O O . SER B 1 356 ? 5.812 24.672 10.172 1 96.88 356 SER B O 1
ATOM 5883 N N . GLY B 1 357 ? 5.363 22.859 11.43 1 94.88 357 GLY B N 1
ATOM 5884 C CA . GLY B 1 357 ? 5.27 22 10.258 1 94.88 357 GLY B CA 1
ATOM 5885 C C . GLY B 1 357 ? 3.852 21.875 9.734 1 94.88 357 GLY B C 1
ATOM 5886 O O . GLY B 1 357 ? 3.627 21.25 8.695 1 94.88 357 GLY B O 1
ATOM 5887 N N . ALA B 1 358 ? 2.904 22.391 10.352 1 93.88 358 ALA B N 1
ATOM 5888 C CA . ALA B 1 358 ? 1.498 22.422 9.961 1 93.88 358 ALA B CA 1
ATOM 5889 C C . ALA B 1 358 ? 1.104 23.797 9.422 1 93.88 358 ALA B C 1
ATOM 5891 O O . ALA B 1 358 ? 1.827 24.766 9.609 1 93.88 358 ALA B O 1
ATOM 5892 N N . GLY B 1 359 ? 0.043 23.797 8.734 1 93.31 359 GLY B N 1
ATOM 5893 C CA . GLY B 1 359 ? -0.528 25.078 8.328 1 93.31 359 GLY B CA 1
ATOM 5894 C C . GLY B 1 359 ? -1.332 25.734 9.43 1 93.31 359 GLY B C 1
ATOM 5895 O O . GLY B 1 359 ? -1.854 25.062 10.32 1 93.31 359 GLY B O 1
ATOM 5896 N N . HIS B 1 360 ? -1.386 27.016 9.328 1 96.5 360 HIS B N 1
ATOM 5897 C CA . HIS B 1 360 ? -2.143 27.875 10.242 1 96.5 360 HIS B CA 1
ATOM 5898 C C . HIS B 1 360 ? -2.709 29.078 9.516 1 96.5 360 HIS B C 1
ATOM 5900 O O . HIS B 1 360 ? -2.297 29.391 8.391 1 96.5 360 HIS B O 1
ATOM 5906 N N . ASP B 1 361 ? -3.604 29.766 10.156 1 97.56 361 ASP B N 1
ATOM 5907 C CA . ASP B 1 361 ? -4.188 30.969 9.578 1 97.56 361 ASP B CA 1
ATOM 5908 C C . ASP B 1 361 ? -3.117 32.031 9.344 1 97.56 361 ASP B C 1
ATOM 5910 O O . ASP B 1 361 ? -3.287 32.906 8.492 1 97.56 361 ASP B O 1
ATOM 5914 N N . ALA B 1 362 ? -2.072 31.953 10.055 1 96.88 362 ALA B N 1
ATOM 5915 C CA . ALA B 1 362 ? -0.955 32.875 9.867 1 96.88 362 ALA B CA 1
ATOM 5916 C C . ALA B 1 362 ? -0.452 32.812 8.422 1 96.88 362 ALA B C 1
ATOM 5918 O O . ALA B 1 362 ? 0.113 33.812 7.93 1 96.88 362 ALA B O 1
ATOM 5919 N N . LEU B 1 363 ? -0.653 31.734 7.75 1 95.62 363 LEU B N 1
ATOM 5920 C CA . LEU B 1 363 ? -0.259 31.609 6.352 1 95.62 363 LEU B CA 1
ATOM 5921 C C . LEU B 1 363 ? -0.973 32.656 5.492 1 95.62 363 LEU B C 1
ATOM 5923 O O . LEU B 1 363 ? -0.406 33.156 4.523 1 95.62 363 LEU B O 1
ATOM 5927 N N . ALA B 1 364 ? -2.191 32.906 5.801 1 96.31 364 ALA B N 1
ATOM 5928 C CA . ALA B 1 364 ? -2.947 33.938 5.086 1 96.31 364 ALA B CA 1
ATOM 5929 C C . ALA B 1 364 ? -2.648 35.312 5.637 1 96.31 364 ALA B C 1
ATOM 5931 O O . ALA B 1 364 ? -2.461 36.281 4.875 1 96.31 364 ALA B O 1
ATOM 5932 N N . MET B 1 365 ? -2.498 35.438 6.898 1 97.88 365 MET B N 1
ATOM 5933 C CA . MET B 1 365 ? -2.396 36.75 7.562 1 97.88 365 MET B CA 1
ATOM 5934 C C . MET B 1 365 ? -1.062 37.406 7.25 1 97.88 365 MET B C 1
ATOM 5936 O O . MET B 1 365 ? -0.939 38.625 7.344 1 97.88 365 MET B O 1
ATOM 5940 N N . ILE B 1 366 ? -0.162 36.594 6.859 1 97.06 366 ILE B N 1
ATOM 5941 C CA . ILE B 1 366 ? 1.148 37.125 6.508 1 97.06 366 ILE B CA 1
ATOM 5942 C C . ILE B 1 366 ? 1.011 38.094 5.344 1 97.06 366 ILE B C 1
ATOM 5944 O O . ILE B 1 366 ? 1.864 38.969 5.148 1 97.06 366 ILE B O 1
ATOM 5948 N N . HIS B 1 367 ? -0.009 38 4.566 1 96.88 367 HIS B N 1
ATOM 5949 C CA . HIS B 1 367 ? -0.247 38.906 3.443 1 96.88 367 HIS B CA 1
ATOM 5950 C C . HIS B 1 367 ? -0.779 40.25 3.922 1 96.88 367 HIS B C 1
ATOM 5952 O O . HIS B 1 367 ? -0.798 41.219 3.162 1 96.88 367 HIS B O 1
ATOM 5958 N N . LEU B 1 368 ? -1.129 40.312 5.137 1 97.69 368 LEU B N 1
ATOM 5959 C CA . LEU B 1 368 ? -1.722 41.531 5.703 1 97.69 368 LEU B CA 1
ATOM 5960 C C . LEU B 1 368 ? -0.733 42.219 6.621 1 97.69 368 LEU B C 1
ATOM 5962 O O . LEU B 1 368 ? -0.63 43.469 6.598 1 97.69 368 LEU B O 1
ATOM 5966 N N . THR B 1 369 ? -0.059 41.469 7.422 1 97.69 369 THR B N 1
ATOM 5967 C CA . THR B 1 369 ? 0.759 42.062 8.469 1 97.69 369 THR B CA 1
ATOM 5968 C C . THR B 1 369 ? 1.801 41.062 8.977 1 97.69 369 THR B C 1
ATOM 5970 O O . THR B 1 369 ? 1.877 39.938 8.5 1 97.69 369 THR B O 1
ATOM 5973 N N . GLU B 1 370 ? 2.66 41.562 9.914 1 97.56 370 GLU B N 1
ATOM 5974 C CA . GLU B 1 370 ? 3.607 40.656 10.586 1 97.56 370 GLU B CA 1
ATOM 5975 C C . GLU B 1 370 ? 2.885 39.656 11.469 1 97.56 370 GLU B C 1
ATOM 5977 O O . GLU B 1 370 ? 1.863 39.969 12.086 1 97.56 370 GLU B O 1
ATOM 5982 N N . VAL B 1 371 ? 3.453 38.469 11.477 1 98.31 371 VAL B N 1
ATOM 5983 C CA . VAL B 1 371 ? 2.791 37.406 12.234 1 98.31 371 VAL B CA 1
ATOM 5984 C C . VAL B 1 371 ? 3.74 36.875 13.297 1 98.31 371 VAL B C 1
ATOM 5986 O O . VAL B 1 371 ? 4.961 36.906 13.133 1 98.31 371 VAL B O 1
ATOM 5989 N N . ALA B 1 372 ? 3.227 36.406 14.352 1 98.69 372 ALA B N 1
ATOM 5990 C CA . ALA B 1 372 ? 3.926 35.688 15.414 1 98.69 372 ALA B CA 1
ATOM 5991 C C . ALA B 1 372 ? 3.016 34.656 16.062 1 98.69 372 ALA B C 1
ATOM 5993 O O . ALA B 1 372 ? 1.807 34.875 16.188 1 98.69 372 ALA B O 1
ATOM 5994 N N . MET B 1 373 ? 3.643 33.594 16.438 1 98.75 373 MET B N 1
ATOM 5995 C CA . MET B 1 373 ? 2.857 32.469 16.969 1 98.75 373 MET B CA 1
ATOM 5996 C C . MET B 1 373 ? 3.506 31.906 18.234 1 98.75 373 MET B C 1
ATOM 5998 O O . MET B 1 373 ? 4.715 32.031 18.422 1 98.75 373 MET B O 1
ATOM 6002 N N . LEU B 1 374 ? 2.688 31.344 19.078 1 98.81 374 LEU B N 1
ATOM 6003 C CA . LEU B 1 374 ? 3.086 30.609 20.266 1 98.81 374 LEU B CA 1
ATOM 6004 C C . LEU B 1 374 ? 2.438 29.219 20.297 1 98.81 374 LEU B C 1
ATOM 6006 O O . LEU B 1 374 ? 1.224 29.094 20.125 1 98.81 374 LEU B O 1
ATOM 6010 N N . PHE B 1 375 ? 3.262 28.203 20.5 1 98.62 375 PHE B N 1
ATOM 6011 C CA . PHE B 1 375 ? 2.754 26.844 20.578 1 98.62 375 PHE B CA 1
ATOM 6012 C C . PHE B 1 375 ? 2.557 26.438 22.031 1 98.62 375 PHE B C 1
ATOM 6014 O O . PHE B 1 375 ? 3.338 26.812 22.906 1 98.62 375 PHE B O 1
ATOM 6021 N N . VAL B 1 376 ? 1.566 25.656 22.25 1 98.56 376 VAL B N 1
ATOM 6022 C CA . VAL B 1 376 ? 1.309 25 23.547 1 98.56 376 VAL B CA 1
ATOM 6023 C C . VAL B 1 376 ? 1.594 23.516 23.438 1 98.56 376 VAL B C 1
ATOM 6025 O O . VAL B 1 376 ? 1.202 22.859 22.469 1 98.56 376 VAL B O 1
ATOM 6028 N N . ARG B 1 377 ? 2.225 22.984 24.438 1 97.81 377 ARG B N 1
ATOM 6029 C CA . ARG B 1 377 ? 2.57 21.562 24.484 1 97.81 377 ARG B CA 1
ATOM 6030 C C . ARG B 1 377 ? 1.323 20.703 24.391 1 97.81 377 ARG B C 1
ATOM 6032 O O . ARG B 1 377 ? 0.307 20.984 25.031 1 97.81 377 ARG B O 1
ATOM 6039 N N . CYS B 1 378 ? 1.395 19.781 23.578 1 94.94 378 CYS B N 1
ATOM 6040 C CA . CYS B 1 378 ? 0.345 18.781 23.453 1 94.94 378 CYS B CA 1
ATOM 6041 C C . CYS B 1 378 ? 0.879 17.391 23.766 1 94.94 378 CYS B C 1
ATOM 6043 O O . CYS B 1 378 ? 2.029 17.078 23.453 1 94.94 378 CYS B O 1
ATOM 6045 N N . ASP B 1 379 ? 0.033 16.562 24.297 1 94.19 379 ASP B N 1
ATOM 6046 C CA . ASP B 1 379 ? 0.426 15.203 24.688 1 94.19 379 ASP B CA 1
ATOM 6047 C C . ASP B 1 379 ? 0.823 14.375 23.484 1 94.19 379 ASP B C 1
ATOM 6049 O O . ASP B 1 379 ? 0.021 14.18 22.562 1 94.19 379 ASP B O 1
ATOM 6053 N N . LYS B 1 380 ? 2.014 13.891 23.391 1 89.44 380 LYS B N 1
ATOM 6054 C CA . LYS B 1 380 ? 2.58 13.023 22.359 1 89.44 380 LYS B CA 1
ATOM 6055 C C . LYS B 1 380 ? 2.5 13.688 20.984 1 89.44 380 LYS B C 1
ATOM 6057 O O . LYS B 1 380 ? 2.631 13.008 19.953 1 89.44 380 LYS B O 1
ATOM 6062 N N . GLY B 1 381 ? 2.115 14.891 20.984 1 90.31 381 GLY B N 1
ATOM 6063 C CA . GLY B 1 381 ? 2.018 15.617 19.734 1 90.31 381 GLY B CA 1
ATOM 6064 C C . GLY B 1 381 ? 0.797 15.234 18.922 1 90.31 381 GLY B C 1
ATOM 6065 O O . GLY B 1 381 ? 0.732 15.523 17.719 1 90.31 381 GLY B O 1
ATOM 6066 N N . ILE B 1 382 ? -0.152 14.633 19.516 1 88.94 382 ILE B N 1
ATOM 6067 C CA . ILE B 1 382 ? -1.338 14.125 18.844 1 88.94 382 ILE B CA 1
ATOM 6068 C C . ILE B 1 382 ? -2.256 15.281 18.453 1 88.94 382 ILE B C 1
ATOM 6070 O O . ILE B 1 382 ? -2.578 16.125 19.297 1 88.94 382 ILE B O 1
ATOM 6074 N N . SER B 1 383 ? -2.535 15.336 17.219 1 90.06 383 SER B N 1
ATOM 6075 C CA . SER B 1 383 ? -3.486 16.297 16.688 1 90.06 383 SER B CA 1
ATOM 6076 C C . SER B 1 383 ? -4.414 15.641 15.664 1 90.06 383 SER B C 1
ATOM 6078 O O . SER B 1 383 ? -4.176 14.516 15.227 1 90.06 383 SER B O 1
ATOM 6080 N N . HIS B 1 384 ? -5.5 16.266 15.352 1 90.12 384 HIS B N 1
ATOM 6081 C CA . HIS B 1 384 ? -6.484 15.711 14.43 1 90.12 384 HIS B CA 1
ATOM 6082 C C . HIS B 1 384 ? -6.941 14.336 14.883 1 90.12 384 HIS B C 1
ATOM 6084 O O . HIS B 1 384 ? -7.027 13.406 14.07 1 90.12 384 HIS B O 1
ATOM 6090 N N . ASN B 1 385 ? -7.098 14.234 16.156 1 91.44 385 ASN B N 1
ATOM 6091 C CA . ASN B 1 385 ? -7.449 12.977 16.812 1 91.44 385 ASN B CA 1
ATOM 6092 C C . ASN B 1 385 ? -8.172 13.227 18.141 1 91.44 385 ASN B C 1
ATOM 6094 O O . ASN B 1 385 ? -7.836 14.164 18.859 1 91.44 385 ASN B O 1
ATOM 6098 N N . PRO B 1 386 ? -9.102 12.344 18.406 1 93.56 386 PRO B N 1
ATOM 6099 C CA . PRO B 1 386 ? -9.836 12.547 19.656 1 93.56 386 PRO B CA 1
ATOM 6100 C C . PRO B 1 386 ? -8.93 12.477 20.875 1 93.56 386 PRO B C 1
ATOM 6102 O O . PRO B 1 386 ? -9.281 13.008 21.938 1 93.56 386 PRO B O 1
ATOM 6105 N N . LEU B 1 387 ? -7.754 11.93 20.766 1 92.12 387 LEU B N 1
ATOM 6106 C CA . LEU B 1 387 ? -6.836 11.758 21.891 1 92.12 387 LEU B CA 1
ATOM 6107 C C . LEU B 1 387 ? -6.023 13.031 22.125 1 92.12 387 LEU B C 1
ATOM 6109 O O . LEU B 1 387 ? -5.234 13.094 23.078 1 92.12 387 LEU B O 1
ATOM 6113 N N . GLU B 1 388 ? -6.234 14.023 21.297 1 93.75 388 GLU B N 1
ATOM 6114 C CA . GLU B 1 388 ? -5.598 15.32 21.484 1 93.75 388 GLU B CA 1
ATOM 6115 C C . GLU B 1 388 ? -5.793 15.828 22.922 1 93.75 388 GLU B C 1
ATOM 6117 O O . GLU B 1 388 ? -6.906 15.805 23.438 1 93.75 388 GLU B O 1
ATOM 6122 N N . SER B 1 389 ? -4.617 16.266 23.562 1 96.25 389 SER B N 1
ATOM 6123 C CA . SER B 1 389 ? -4.723 16.703 24.953 1 96.25 389 SER B CA 1
ATOM 6124 C C . SER B 1 389 ? -3.65 17.734 25.297 1 96.25 389 SER B C 1
ATOM 6126 O O . SER B 1 389 ? -2.516 17.625 24.828 1 96.25 389 SER B O 1
ATOM 6128 N N . VAL B 1 390 ? -4.059 18.703 26.109 1 97.12 390 VAL B N 1
ATOM 6129 C CA . VAL B 1 390 ? -3.148 19.688 26.672 1 97.12 390 VAL B CA 1
ATOM 6130 C C . VAL B 1 390 ? -3.293 19.703 28.203 1 97.12 390 VAL B C 1
ATOM 6132 O O . VAL B 1 390 ? -4.305 19.25 28.734 1 97.12 390 VAL B O 1
ATOM 6135 N N . GLN B 1 391 ? -2.312 20.188 28.891 1 97.06 391 GLN B N 1
ATOM 6136 C CA . GLN B 1 391 ? -2.361 20.297 30.344 1 97.06 391 GLN B CA 1
ATOM 6137 C C . GLN B 1 391 ? -2.873 21.656 30.781 1 97.06 391 GLN B C 1
ATOM 6139 O O . GLN B 1 391 ? -2.521 22.688 30.172 1 97.06 391 GLN B O 1
ATOM 6144 N N . GLU B 1 392 ? -3.691 21.656 31.828 1 97.5 392 GLU B N 1
ATOM 6145 C CA . GLU B 1 392 ? -4.254 22.891 32.375 1 97.5 392 GLU B CA 1
ATOM 6146 C C . GLU B 1 392 ? -3.154 23.891 32.719 1 97.5 392 GLU B C 1
ATOM 6148 O O . GLU B 1 392 ? -3.277 25.078 32.406 1 97.5 392 GLU B O 1
ATOM 6153 N N . ASP B 1 393 ? -2.062 23.406 33.281 1 97.38 393 ASP B N 1
ATOM 6154 C CA . ASP B 1 393 ? -0.947 24.266 33.656 1 97.38 393 ASP B CA 1
ATOM 6155 C C . ASP B 1 393 ? -0.31 24.922 32.438 1 97.38 393 ASP B C 1
ATOM 6157 O O . ASP B 1 393 ? 0.138 26.062 32.469 1 97.38 393 ASP B O 1
ATOM 6161 N N . ASP B 1 394 ? -0.203 24.156 31.359 1 98 394 ASP B N 1
ATOM 6162 C CA . ASP B 1 394 ? 0.361 24.703 30.141 1 98 394 ASP B CA 1
ATOM 6163 C C . ASP B 1 394 ? -0.536 25.797 29.547 1 98 394 ASP B C 1
ATOM 6165 O O . ASP B 1 394 ? -0.045 26.781 29.016 1 98 394 ASP B O 1
ATOM 6169 N N . VAL B 1 395 ? -1.835 25.609 29.672 1 98.31 395 VAL B N 1
ATOM 6170 C CA . VAL B 1 395 ? -2.801 26.594 29.203 1 98.31 395 VAL B CA 1
ATOM 6171 C C . VAL B 1 395 ? -2.674 27.875 30.016 1 98.31 395 VAL B C 1
ATOM 6173 O O . VAL B 1 395 ? -2.76 28.984 29.469 1 98.31 395 VAL B O 1
ATOM 6176 N N . ALA B 1 396 ? -2.441 27.734 31.312 1 98.25 396 ALA B N 1
ATOM 6177 C CA . ALA B 1 396 ? -2.238 28.906 32.156 1 98.25 396 ALA B CA 1
ATOM 6178 C C . ALA B 1 396 ? -1.009 29.703 31.734 1 98.25 396 ALA B C 1
ATOM 6180 O O . ALA B 1 396 ? -1.031 30.938 31.719 1 98.25 396 ALA B O 1
ATOM 6181 N N . VAL B 1 397 ? 0.023 28.953 31.422 1 98.12 397 VAL B N 1
ATOM 6182 C CA . VAL B 1 397 ? 1.252 29.594 30.969 1 98.12 397 VAL B CA 1
ATOM 6183 C C . VAL B 1 397 ? 1 30.328 29.656 1 98.12 397 VAL B C 1
ATOM 6185 O O . VAL B 1 397 ? 1.43 31.469 29.484 1 98.12 397 VAL B O 1
ATOM 6188 N N . ALA B 1 398 ? 0.312 29.688 28.734 1 98.5 398 ALA B N 1
ATOM 6189 C CA . ALA B 1 398 ? 0.001 30.297 27.438 1 98.5 398 ALA B CA 1
ATOM 6190 C C . ALA B 1 398 ? -0.827 31.562 27.625 1 98.5 398 ALA B C 1
ATOM 6192 O O . ALA B 1 398 ? -0.585 32.562 26.953 1 98.5 398 ALA B O 1
ATOM 6193 N N . LEU B 1 399 ? -1.811 31.516 28.516 1 98.56 399 LEU B N 1
ATOM 6194 C CA . LEU B 1 399 ? -2.66 32.656 28.812 1 98.56 399 LEU B CA 1
ATOM 6195 C C . LEU B 1 399 ? -1.835 33.844 29.328 1 98.56 399 LEU B C 1
ATOM 6197 O O . LEU B 1 399 ? -1.994 34.969 28.875 1 98.56 399 LEU B O 1
ATOM 6201 N N . GLN B 1 400 ? -0.985 33.562 30.25 1 98.44 400 GLN B N 1
ATOM 6202 C CA . GLN B 1 400 ? -0.14 34.594 30.797 1 98.44 400 GLN B CA 1
ATOM 6203 C C . GLN B 1 400 ? 0.787 35.188 29.734 1 98.44 400 GLN B C 1
ATOM 6205 O O . GLN B 1 400 ? 0.982 36.406 29.672 1 98.44 400 GLN B O 1
ATOM 6210 N N . CYS B 1 401 ? 1.344 34.312 28.953 1 98.5 401 CYS B N 1
ATOM 6211 C CA . CYS B 1 401 ? 2.248 34.781 27.906 1 98.5 401 CYS B CA 1
ATOM 6212 C C . CYS B 1 401 ? 1.525 35.688 26.938 1 98.5 401 CYS B C 1
ATOM 6214 O O . CYS B 1 401 ? 2.043 36.75 26.562 1 98.5 401 CYS B O 1
ATOM 6216 N N . LEU B 1 402 ? 0.338 35.281 26.469 1 98.69 402 LEU B N 1
ATOM 6217 C CA . LEU B 1 402 ? -0.388 36.125 25.516 1 98.69 402 LEU B CA 1
ATOM 6218 C C . LEU B 1 402 ? -0.781 37.438 26.141 1 98.69 402 LEU B C 1
ATOM 6220 O O . LEU B 1 402 ? -0.685 38.5 25.5 1 98.69 402 LEU B O 1
ATOM 6224 N N . THR B 1 403 ? -1.202 37.438 27.391 1 98.31 403 THR B N 1
ATOM 6225 C CA . THR B 1 403 ? -1.58 38.656 28.078 1 98.31 403 THR B CA 1
ATOM 6226 C C . THR B 1 403 ? -0.406 39.625 28.141 1 98.31 403 THR B C 1
ATOM 6228 O O . THR B 1 403 ? -0.558 40.812 27.828 1 98.31 403 THR B O 1
ATOM 6231 N N . GLU B 1 404 ? 0.72 39.125 28.5 1 98 404 GLU B N 1
ATOM 6232 C CA . GLU B 1 404 ? 1.917 39.938 28.562 1 98 404 GLU B CA 1
ATOM 6233 C C . GLU B 1 404 ? 2.336 40.438 27.188 1 98 404 GLU B C 1
ATOM 6235 O O . GLU B 1 404 ? 2.846 41.562 27.047 1 98 404 GLU B O 1
ATOM 6240 N N . MET B 1 405 ? 2.16 39.625 26.203 1 98.38 405 MET B N 1
ATOM 6241 C CA . MET B 1 405 ? 2.5 40 24.844 1 98.38 405 MET B CA 1
ATOM 6242 C C . MET B 1 405 ? 1.645 41.188 24.375 1 98.38 405 MET B C 1
ATOM 6244 O O . MET B 1 405 ? 2.146 42.094 23.734 1 98.38 405 MET B O 1
ATOM 6248 N N . ILE B 1 406 ? 0.36 41.125 24.656 1 98 406 ILE B N 1
ATOM 6249 C CA . ILE B 1 406 ? -0.544 42.219 24.312 1 98 406 ILE B CA 1
ATOM 6250 C C . ILE B 1 406 ? -0.101 43.5 25.031 1 98 406 ILE B C 1
ATOM 6252 O O . ILE B 1 406 ? -0.014 44.562 24.406 1 98 406 ILE B O 1
ATOM 6256 N N . LEU B 1 407 ? 0.249 43.375 26.281 1 97.19 407 LEU B N 1
ATOM 6257 C CA . LEU B 1 407 ? 0.704 44.531 27.047 1 97.19 407 LEU B CA 1
ATOM 6258 C C . LEU B 1 407 ? 1.978 45.125 26.453 1 97.19 407 LEU B C 1
ATOM 6260 O O . LEU B 1 407 ? 2.135 46.344 26.406 1 97.19 407 LEU B O 1
ATOM 6264 N N . ALA B 1 408 ? 2.783 44.25 26.016 1 96.19 408 ALA B N 1
ATOM 6265 C CA . ALA B 1 408 ? 4.086 44.656 25.5 1 96.19 408 ALA B CA 1
ATOM 6266 C C . ALA B 1 408 ? 3.938 45.469 24.203 1 96.19 408 ALA B C 1
ATOM 6268 O O . ALA B 1 408 ? 4.828 46.219 23.844 1 96.19 408 ALA B O 1
ATOM 6269 N N . GLN B 1 409 ? 2.789 45.312 23.484 1 95.44 409 GLN B N 1
ATOM 6270 C CA . GLN B 1 409 ? 2.609 46 22.219 1 95.44 409 GLN B CA 1
ATOM 6271 C C . GLN B 1 409 ? 2.361 47.5 22.406 1 95.44 409 GLN B C 1
ATOM 6273 O O . GLN B 1 409 ? 2.484 48.281 21.469 1 95.44 409 GLN B O 1
ATOM 6278 N N . GLN B 1 410 ? 2.035 47.906 23.625 1 90.75 410 GLN B N 1
ATOM 6279 C CA . GLN B 1 410 ? 1.859 49.344 23.922 1 90.75 410 GLN B CA 1
ATOM 6280 C C . GLN B 1 410 ? 3.168 50.094 23.75 1 90.75 410 GLN B C 1
ATOM 6282 O O . GLN B 1 410 ? 3.16 51.25 23.344 1 90.75 410 GLN B O 1
ATOM 6287 N N . GLU B 1 411 ? 4.223 49.469 24.141 1 81.69 411 GLU B N 1
ATOM 6288 C CA . GLU B 1 411 ? 5.539 50.094 24.078 1 81.69 411 GLU B CA 1
ATOM 6289 C C . GLU B 1 411 ? 6.07 50.156 22.641 1 81.69 411 GLU B C 1
ATOM 6291 O O . GLU B 1 411 ? 6.883 51 22.312 1 81.69 411 GLU B O 1
ATOM 6296 N N . ARG B 1 412 ? 5.789 49.219 21.875 1 69 412 ARG B N 1
ATOM 6297 C CA . ARG B 1 412 ? 6.234 49.156 20.484 1 69 412 ARG B CA 1
ATOM 6298 C C . ARG B 1 412 ? 5.746 50.375 19.703 1 69 412 ARG B C 1
ATOM 6300 O O . ARG B 1 412 ? 6.469 50.906 18.859 1 69 412 ARG B O 1
ATOM 6307 N N . LYS B 1 413 ? 4.637 50.75 19.828 1 64.31 413 LYS B N 1
ATOM 6308 C CA . LYS B 1 413 ? 4.055 51.875 19.078 1 64.31 413 LYS B CA 1
ATOM 6309 C C . LYS B 1 413 ? 4.559 53.219 19.609 1 64.31 413 LYS B C 1
ATOM 6311 O O . LYS B 1 413 ? 4.68 54.188 18.859 1 64.31 413 LYS B O 1
ATOM 6316 N N . THR B 1 414 ? 4.77 53.156 20.812 1 49.97 414 THR B N 1
ATOM 6317 C CA . THR B 1 414 ? 5.32 54.438 21.281 1 49.97 414 THR B CA 1
ATOM 6318 C C . THR B 1 414 ? 6.688 54.688 20.656 1 49.97 414 THR B C 1
ATOM 6320 O O . THR B 1 414 ? 7.062 55.844 20.406 1 49.97 414 THR B O 1
ATOM 6323 N N . ASP B 1 415 ? 7.344 53.594 20.281 1 45.88 415 ASP B N 1
ATOM 6324 C CA . ASP B 1 415 ? 8.664 53.781 19.688 1 45.88 415 ASP B CA 1
ATOM 6325 C C . ASP B 1 415 ? 8.555 54.031 18.188 1 45.88 415 ASP B C 1
ATOM 6327 O O . ASP B 1 415 ? 9.461 54.625 17.578 1 45.88 415 ASP B O 1
ATOM 6331 N N . GLY B 1 416 ? 7.648 53.5 17.516 1 41.88 416 GLY B N 1
ATOM 6332 C CA . GLY B 1 416 ? 7.559 53.719 16.078 1 41.88 416 GLY B CA 1
ATOM 6333 C C . GLY B 1 416 ? 6.859 55.031 15.719 1 41.88 416 GLY B C 1
ATOM 6334 O O . GLY B 1 416 ? 6.656 55.312 14.539 1 41.88 416 GLY B O 1
ATOM 6335 N N . ASN B 1 417 ? 5.996 55.656 16.422 1 34.69 417 ASN B N 1
ATOM 6336 C CA . ASN B 1 417 ? 5.664 57.031 16.094 1 34.69 417 ASN B CA 1
ATOM 6337 C C . ASN B 1 417 ? 6.809 58 16.438 1 34.69 417 ASN B C 1
ATOM 6339 O O . ASN B 1 417 ? 7.395 57.875 17.531 1 34.69 417 ASN B O 1
#

Secondary structure (DSSP, 8-state):
-HHHHHHHHHHHHHHHTTS-SSTTS----TTSHHHHHHHHHHHHHHHHTT-EEEE-TT--EEEEE--S-TTSPEEEEEEE----TT--SSTTHHHHHHHHHHHHHTTT---SS-EEEEEES-SS-TTTS---HHHHHHHT---GGGGG-B-TTS-BHHHHHHHHT--GGGTTTTPPPGGGEEEEEEEEE--SSHHHHTT-SEEEEEEE-EEEEEEEEEE---EETTTS-GGG---HHHHHHHHHHHHHHHHHHHTTSSS--EEE---EEEES--TTEE--EEEEEEEEEESSHHHHHHHHHHHHHHHHHHHHHTT-EEEEEEEEEE--EEPPHHHHHHHHHHHHHHHTSPPPEEEE-S--THHHHTTTS-EEEEEE--GGG--SSTT----HHHHHHHHHHHHHHHHHHHHHHHHH-/-HHHHHHHHHHHHHHHHTS-SSTTS----TTSHHHHHHHHHHHHHHHHTT-EEEE-TT--EEEEE--S-TTSPEEEEEEE----TT--SSTTHHHHHHHHHHHHHTTT---SS-EEEEEES-SS-TTTS---HHHHHHHT---GGGGG-B-TTS-BHHHHHHHHT--GGGTTTTPPPGGGEEEEEEEEE--SSHHHHTT-SEEEEEEE-EEEEEEEEEE---EETTTS-GGG---HHHHHHHHHHHHHHHHHHHTTSSS--EEE---EEEES--TTEE--EEEEEEEEEESSHHHHHHHHHHHHHHHHHHHHHTT-EEEEEEEEEE--EEPPHHHHHHHHHHHHHHHTSPPPEEEE-S--THHHHTTTS-EEEEEE--GGG--SSTT----HHHHHHHHHHHHHHHHHHHHHHHHH-

Foldseek 3Di:
DLLVLLVVLVVLLVVLQVLAPDDVAHFFAFLDPSLLVSLVVLLVLLVVLVFDWDADQRGKIKTKDDAPAAQAAEEEFEFESGAATRWASAFRSLRLSLLSSLSSVCVPPHFNHMYMYIHFRFAPCRFQVDGLQRLLQQLQNHDLCQQQGAGPVRQGVCNSQVVSPHHSVCGSVNHDALRRHAEYETEGAQLACPCVVVVHFKAWAFWEKKKWKKKKKKFWDKDFQPPDDPVRGLARVVLVVVLQVVLQVLQVVQCPDPWHKDKDWDDKDFPPDDPGMRTGMIMIMMMMITLDQVVRVVSVVVSVVVSVVSCVVSVIDMDMDIDDIAHITGADPVLSVLLQVLLCVLRVDGHHYYHRHDDTSVSSCSSRYGYIYMHGYWDNSDTSHRNTDGDSVSSSSVSSSVSVSVVVVSVVVVVVD/DLLVLLVVLVVLLVVLQVLAPDDVAHFFAFLDPSLLVSLVVLQVLLVVLVFDWDADQRGKIKTKDDAPAAQAAEEEFEFESGAATRWASAFRSLRLSLLSSLSSVCVPPHFNHMYMYIHFRFAPCRFQVDGLQRLLQQLQNHDLCQQQGAGPVRQGVCNSQVVSPHHSVCGSVNHDALRRHAEYETEGAQLACPCVVVVHFKAWAFWEKKKWKKKKKKFWDKDFQPPDDPVRGLARVVLVVVLQVVLQVLQVVQCPDPWHKDKDWDDKDFPPDDPGMRTGMIMIMMMMITLDQVVRVVSVVVSVVVSVVSCVVSVIDMDMDIDDIAHITGADPVLSVLLQVLSCVLVVDGHHYYHRHDDTSVSSNSSRYGYIYMHGYWDNSDTSHRNTDGDSVSSSSVSSSVSVSVVVVSVVVVVVD

Radius of gyration: 36.21 Å; Cα contacts (8 Å, |Δi|>4): 2091; chains: 2; bounding box: 52×114×78 Å